Protein AF-0000000076686182 (afdb_homodimer)

Nearest PDB structures (foldseek):
  3q3m-assembly1_C  TM=4.098E-01  e=7.251E-01  Ectopseudomonas mendocina

Structure (mmCIF, N/CA/C/O backbone):
data_AF-0000000076686182-model_v1
#
loop_
_entity.id
_entity.type
_entity.pdbx_description
1 polymer 'HNH nuclease domain-containing protein'
#
loop_
_atom_site.group_PDB
_atom_site.id
_atom_site.type_symbol
_atom_site.label_atom_id
_atom_site.label_alt_id
_atom_site.label_comp_id
_atom_site.label_asym_id
_atom_site.label_entity_id
_atom_site.label_seq_id
_atom_site.pdbx_PDB_ins_code
_atom_site.Cartn_x
_atom_site.Cartn_y
_atom_site.Cartn_z
_atom_site.occupancy
_atom_site.B_iso_or_equiv
_atom_site.auth_seq_id
_atom_site.auth_comp_id
_atom_site.auth_asym_id
_atom_site.auth_atom_id
_atom_site.pdbx_PDB_model_num
ATOM 1 N N . MET A 1 1 ? 46.844 9.531 18.641 1 19.56 1 MET A N 1
ATOM 2 C CA . MET A 1 1 ? 46.75 8.156 19.109 1 19.56 1 MET A CA 1
ATOM 3 C C . MET A 1 1 ? 45.531 7.461 18.531 1 19.56 1 MET A C 1
ATOM 5 O O . MET A 1 1 ? 44.406 7.969 18.641 1 19.56 1 MET A O 1
ATOM 9 N N . LYS A 1 2 ? 45.75 6.738 17.391 1 20.77 2 LYS A N 1
ATOM 10 C CA . LYS A 1 2 ? 44.969 6.023 16.375 1 20.77 2 LYS A CA 1
ATOM 11 C C . LYS A 1 2 ? 44.188 4.863 16.984 1 20.77 2 LYS A C 1
ATOM 13 O O . LYS A 1 2 ? 44.781 3.963 17.578 1 20.77 2 LYS A O 1
ATOM 18 N N . CYS A 1 3 ? 43.125 5.262 17.703 1 21.91 3 CYS A N 1
ATOM 19 C CA . CYS A 1 3 ? 42.406 4.223 18.438 1 21.91 3 CYS A CA 1
ATOM 20 C C . CYS A 1 3 ? 42.125 3.027 17.547 1 21.91 3 CYS A C 1
ATOM 22 O O . CYS A 1 3 ? 41.469 3.17 16.516 1 21.91 3 CYS A O 1
ATOM 24 N N . TRP A 1 4 ? 43.125 2.162 17.328 1 22 4 TRP A N 1
ATOM 25 C CA . TRP A 1 4 ? 43.156 0.847 16.703 1 22 4 TRP A CA 1
ATOM 26 C C . TRP A 1 4 ? 42.094 -0.063 17.297 1 22 4 TRP A C 1
ATOM 28 O O . TRP A 1 4 ? 42.219 -0.5 18.438 1 22 4 TRP A O 1
ATOM 38 N N . TRP A 1 5 ? 40.875 0.444 17.172 1 22.14 5 TRP A N 1
ATOM 39 C CA . TRP A 1 5 ? 39.906 -0.477 17.75 1 22.14 5 TRP A CA 1
ATOM 40 C C . TRP A 1 5 ? 40.062 -1.884 17.188 1 22.14 5 TRP A C 1
ATOM 42 O O . TRP A 1 5 ? 40.156 -2.068 15.969 1 22.14 5 TRP A O 1
ATOM 52 N N . LYS A 1 6 ? 40.875 -2.674 17.844 1 19.5 6 LYS A N 1
ATOM 53 C CA . LYS A 1 6 ? 41.031 -4.105 17.594 1 19.5 6 LYS A CA 1
ATOM 54 C C . LYS A 1 6 ? 39.688 -4.766 17.328 1 19.5 6 LYS A C 1
ATOM 56 O O . LYS A 1 6 ? 38.781 -4.707 18.172 1 19.5 6 LYS A O 1
ATOM 61 N N . ARG A 1 7 ? 39.344 -4.852 16.125 1 22.72 7 ARG A N 1
ATOM 62 C CA . ARG A 1 7 ? 38.219 -5.613 15.578 1 22.72 7 ARG A CA 1
ATOM 63 C C . ARG A 1 7 ? 38.219 -7.039 16.125 1 22.72 7 ARG A C 1
ATOM 65 O O . ARG A 1 7 ? 39.094 -7.848 15.766 1 22.72 7 ARG A O 1
ATOM 72 N N . GLY A 1 8 ? 38.125 -7.102 17.391 1 23.19 8 GLY A N 1
ATOM 73 C CA . GLY A 1 8 ? 38 -8.5 17.75 1 23.19 8 GLY A CA 1
ATOM 74 C C . GLY A 1 8 ? 37.156 -9.305 16.797 1 23.19 8 GLY A C 1
ATOM 75 O O . GLY A 1 8 ? 36.156 -8.789 16.266 1 23.19 8 GLY A O 1
ATOM 76 N N . LYS A 1 9 ? 37.719 -10.242 16.094 1 25.73 9 LYS A N 1
ATOM 77 C CA . LYS A 1 9 ? 37.219 -11.312 15.227 1 25.73 9 LYS A CA 1
ATOM 78 C C . LYS A 1 9 ? 36 -12.008 15.836 1 25.73 9 LYS A C 1
ATOM 80 O O . LYS A 1 9 ? 36.156 -13.023 16.531 1 25.73 9 LYS A O 1
ATOM 85 N N . GLY A 1 10 ? 35.281 -11.297 16.609 1 25.61 10 GLY A N 1
ATOM 86 C CA . GLY A 1 10 ? 34.219 -12.195 17.031 1 25.61 10 GLY A CA 1
ATOM 87 C C . GLY A 1 10 ? 33.5 -12.852 15.875 1 25.61 10 GLY A C 1
ATOM 88 O O . GLY A 1 10 ? 33.125 -12.18 14.898 1 25.61 10 GLY A O 1
ATOM 89 N N . GLU A 1 11 ? 33.938 -14.008 15.516 1 27.7 11 GLU A N 1
ATOM 90 C CA . GLU A 1 11 ? 33.344 -15.039 14.68 1 27.7 11 GLU A CA 1
ATOM 91 C C . GLU A 1 11 ? 31.812 -15.008 14.797 1 27.7 11 GLU A C 1
ATOM 93 O O . GLU A 1 11 ? 31.25 -15.461 15.789 1 27.7 11 GLU A O 1
ATOM 98 N N . VAL A 1 12 ? 31.25 -13.938 14.617 1 28.28 12 VAL A N 1
ATOM 99 C CA . VAL A 1 12 ? 29.828 -14.164 14.43 1 28.28 12 VAL A CA 1
ATOM 100 C C . VAL A 1 12 ? 29.609 -15.352 13.492 1 28.28 12 VAL A C 1
ATOM 102 O O . VAL A 1 12 ? 29.969 -15.297 12.312 1 28.28 12 VAL A O 1
ATOM 105 N N . GLU A 1 13 ? 29.906 -16.547 13.922 1 28.12 13 GLU A N 1
ATOM 106 C CA . GLU A 1 13 ? 29.344 -17.734 13.281 1 28.12 13 GLU A CA 1
ATOM 107 C C . GLU A 1 13 ? 28 -17.453 12.641 1 28.12 13 GLU A C 1
ATOM 109 O O . GLU A 1 13 ? 27.031 -17.141 13.336 1 28.12 13 GLU A O 1
ATOM 114 N N . ALA A 1 14 ? 27.953 -16.781 11.586 1 31.61 14 ALA A N 1
ATOM 115 C CA . ALA A 1 14 ? 26.797 -16.781 10.695 1 31.61 14 ALA A CA 1
ATOM 116 C C . ALA A 1 14 ? 26.078 -18.141 10.734 1 31.61 14 ALA A C 1
ATOM 118 O O . ALA A 1 14 ? 26.609 -19.141 10.242 1 31.61 14 ALA A O 1
ATOM 119 N N . HIS A 1 15 ? 25.578 -18.562 11.805 1 31.31 15 HIS A N 1
ATOM 120 C CA . HIS A 1 15 ? 24.625 -19.656 11.672 1 31.31 15 HIS A CA 1
ATOM 121 C C . HIS A 1 15 ? 23.922 -19.625 10.328 1 31.31 15 HIS A C 1
ATOM 123 O O . HIS A 1 15 ? 23.094 -18.734 10.078 1 31.31 15 HIS A O 1
ATOM 129 N N . LEU A 1 16 ? 24.547 -19.734 9.234 1 38.44 16 LEU A N 1
ATOM 130 C CA . LEU A 1 16 ? 23.891 -20.141 8 1 38.44 16 LEU A CA 1
ATOM 131 C C . LEU A 1 16 ? 22.594 -20.906 8.297 1 38.44 16 LEU A C 1
ATOM 133 O O . LEU A 1 16 ? 22.656 -22.047 8.758 1 38.44 16 LEU A O 1
ATOM 137 N N . LEU A 1 17 ? 21.75 -20.469 8.945 1 44.81 17 LEU A N 1
ATOM 138 C CA . LEU A 1 17 ? 20.469 -21.125 9.18 1 44.81 17 LEU A CA 1
ATOM 139 C C . LEU A 1 17 ? 20.094 -22 8 1 44.81 17 LEU A C 1
ATOM 141 O O . LEU A 1 17 ? 20.047 -21.547 6.855 1 44.81 17 LEU A O 1
ATOM 145 N N . ASN A 1 18 ? 20.672 -23.172 7.809 1 57.66 18 ASN A N 1
ATOM 146 C CA . ASN A 1 18 ? 20.328 -24.297 6.938 1 57.66 18 ASN A CA 1
ATOM 147 C C . ASN A 1 18 ? 18.844 -24.297 6.586 1 57.66 18 ASN A C 1
ATOM 149 O O . ASN A 1 18 ? 18.031 -24.781 7.367 1 57.66 18 ASN A O 1
ATOM 153 N N . ILE A 1 19 ? 18.516 -23.453 5.711 1 77 19 ILE A N 1
ATOM 154 C CA . ILE A 1 19 ? 17.125 -23.469 5.266 1 77 19 ILE A CA 1
ATOM 155 C C . ILE A 1 19 ? 16.812 -24.812 4.609 1 77 19 ILE A C 1
ATOM 157 O O . ILE A 1 19 ? 17.484 -25.234 3.668 1 77 19 ILE A O 1
ATOM 161 N N . SER A 1 20 ? 16.062 -25.594 5.281 1 90.12 20 SER A N 1
ATOM 162 C CA . SER A 1 20 ? 15.586 -26.875 4.738 1 90.12 20 SER A CA 1
ATOM 163 C C . SER A 1 20 ? 14.75 -26.656 3.486 1 90.12 20 SER A C 1
ATOM 165 O O . SER A 1 20 ? 13.797 -25.875 3.498 1 90.12 20 SER A O 1
ATOM 167 N N . MET A 1 21 ? 15.258 -27.312 2.365 1 95.56 21 MET A N 1
ATOM 168 C CA . MET A 1 21 ? 14.562 -27.156 1.091 1 95.56 21 MET A CA 1
ATOM 169 C C . MET A 1 21 ? 13.82 -28.438 0.712 1 95.56 21 MET A C 1
ATOM 171 O O . MET A 1 21 ? 14.188 -29.531 1.147 1 95.56 21 MET A O 1
ATOM 175 N N . VAL A 1 22 ? 12.766 -28.25 -0.021 1 97.06 22 VAL A N 1
ATOM 176 C CA . VAL A 1 22 ? 12.062 -29.328 -0.708 1 97.06 22 VAL A CA 1
ATOM 177 C C . VAL A 1 22 ? 12.242 -29.188 -2.217 1 97.06 22 VAL A C 1
ATOM 179 O O . VAL A 1 22 ? 11.93 -28.141 -2.787 1 97.06 22 VAL A O 1
ATOM 182 N N . ASP A 1 23 ? 12.727 -30.266 -2.803 1 97.81 23 ASP A N 1
ATOM 183 C CA . ASP A 1 23 ? 13.023 -30.219 -4.23 1 97.81 23 ASP A CA 1
ATOM 184 C C . ASP A 1 23 ? 11.953 -30.953 -5.043 1 97.81 23 ASP A C 1
ATOM 186 O O . ASP A 1 23 ? 11.516 -32.031 -4.656 1 97.81 23 ASP A O 1
ATOM 190 N N . ILE A 1 24 ? 11.562 -30.328 -6.137 1 98 24 ILE A N 1
ATOM 191 C CA . ILE A 1 24 ? 10.547 -30.891 -7.016 1 98 24 ILE A CA 1
ATOM 192 C C . ILE A 1 24 ? 11.133 -31.094 -8.414 1 98 24 ILE A C 1
ATOM 194 O O . ILE A 1 24 ? 11.711 -30.172 -8.992 1 98 24 ILE A O 1
ATOM 198 N N . TYR A 1 25 ? 10.977 -32.281 -8.891 1 97.56 25 TYR A N 1
ATOM 199 C CA . TYR A 1 25 ? 11.383 -32.594 -10.25 1 97.56 25 TYR A CA 1
ATOM 200 C C . TYR A 1 25 ? 10.164 -32.75 -11.156 1 97.56 25 TYR A C 1
ATOM 202 O O . TYR A 1 25 ? 9.102 -33.188 -10.703 1 97.56 25 TYR A O 1
ATOM 210 N N . LEU A 1 26 ? 10.297 -32.406 -12.422 1 96.75 26 LEU A N 1
ATOM 211 C CA . LEU A 1 26 ? 9.219 -32.469 -13.406 1 96.75 26 LEU A CA 1
ATOM 212 C C . LEU A 1 26 ? 9.555 -33.469 -14.523 1 96.75 26 LEU A C 1
ATOM 214 O O . LEU A 1 26 ? 10.656 -33.438 -15.07 1 96.75 26 LEU A O 1
ATOM 218 N N . LYS A 1 27 ? 8.648 -34.188 -14.805 1 94.75 27 LYS A N 1
ATOM 219 C CA . LYS A 1 27 ? 8.812 -35.062 -15.969 1 94.75 27 LYS A CA 1
ATOM 220 C C . LYS A 1 27 ? 8.57 -34.281 -17.266 1 94.75 27 LYS A C 1
ATOM 222 O O . LYS A 1 27 ? 7.484 -33.75 -17.469 1 94.75 27 LYS A O 1
ATOM 227 N N . VAL A 1 28 ? 9.367 -33.906 -18.359 1 85.12 28 VAL A N 1
ATOM 228 C CA . VAL A 1 28 ? 9.25 -33 -19.5 1 85.12 28 VAL A CA 1
ATOM 229 C C . VAL A 1 28 ? 9.008 -33.812 -20.766 1 85.12 28 VAL A C 1
ATOM 231 O O . VAL A 1 28 ? 8.398 -33.312 -21.719 1 85.12 28 VAL A O 1
ATOM 234 N N . ASP A 1 29 ? 9.281 -34.969 -20.984 1 74.88 29 ASP A N 1
ATOM 235 C CA . ASP A 1 29 ? 9.125 -35.688 -22.234 1 74.88 29 ASP A CA 1
ATOM 236 C C . ASP A 1 29 ? 8.727 -37.156 -21.969 1 74.88 29 ASP A C 1
ATOM 238 O O . ASP A 1 29 ? 8.547 -37.562 -20.812 1 74.88 29 ASP A O 1
ATOM 242 N N . ASN A 1 30 ? 8.273 -37.594 -23.141 1 65.88 30 ASN A N 1
ATOM 243 C CA . ASN A 1 30 ? 7.867 -39 -23.078 1 65.88 30 ASN A CA 1
ATOM 244 C C . ASN A 1 30 ? 9.016 -39.906 -22.641 1 65.88 30 ASN A C 1
ATOM 246 O O . ASN A 1 30 ? 8.844 -41.125 -22.5 1 65.88 30 ASN A O 1
ATOM 250 N N . SER A 1 31 ? 10.047 -39.094 -22.359 1 66.12 31 SER A N 1
ATOM 251 C CA . SER A 1 31 ? 11.125 -39.906 -21.828 1 66.12 31 SER A CA 1
ATOM 252 C C . SER A 1 31 ? 11.109 -39.938 -20.312 1 66.12 31 SER A C 1
ATOM 254 O O . SER A 1 31 ? 10.352 -39.219 -19.672 1 66.12 31 SER A O 1
ATOM 256 N N . ASN A 1 32 ? 11.438 -40.969 -19.656 1 77.38 32 ASN A N 1
ATOM 257 C CA . ASN A 1 32 ? 11.555 -41.125 -18.219 1 77.38 32 ASN A CA 1
ATOM 258 C C . ASN A 1 32 ? 12.602 -40.188 -17.641 1 77.38 32 ASN A C 1
ATOM 260 O O . ASN A 1 32 ? 13.336 -40.531 -16.719 1 77.38 32 ASN A O 1
ATOM 264 N N . THR A 1 33 ? 12.633 -38.906 -18.234 1 88.5 33 THR A N 1
ATOM 265 C CA . THR A 1 33 ? 13.602 -37.938 -17.75 1 88.5 33 THR A CA 1
ATOM 266 C C . THR A 1 33 ? 12.93 -36.906 -16.844 1 88.5 33 THR A C 1
ATOM 268 O O . THR A 1 33 ? 11.844 -36.406 -17.156 1 88.5 33 THR A O 1
ATOM 271 N N . PHE A 1 34 ? 13.562 -36.719 -15.781 1 94.06 34 PHE A N 1
ATOM 272 C CA . PHE A 1 34 ? 13.086 -35.75 -14.805 1 94.06 34 PHE A CA 1
ATOM 273 C C . PHE A 1 34 ? 14.055 -34.594 -14.688 1 94.06 34 PHE A C 1
ATOM 275 O O . PHE A 1 34 ? 15.273 -34.781 -14.625 1 94.06 34 PHE A O 1
ATOM 282 N N . LEU A 1 35 ? 13.477 -33.375 -14.703 1 95.19 35 LEU A N 1
ATOM 283 C CA . LEU A 1 35 ? 14.281 -32.188 -14.562 1 95.19 35 LEU A CA 1
ATOM 284 C C . LEU A 1 35 ? 14 -31.484 -13.234 1 95.19 35 LEU A C 1
ATOM 286 O O . LEU A 1 35 ? 12.844 -31.375 -12.82 1 95.19 35 LEU A O 1
ATOM 290 N N . HIS A 1 36 ? 15.117 -31.141 -12.594 1 96.81 36 HIS A N 1
ATOM 291 C CA . HIS A 1 36 ? 14.945 -30.328 -11.391 1 96.81 36 HIS A CA 1
ATOM 292 C C . HIS A 1 36 ? 14.227 -29.016 -11.711 1 96.81 36 HIS A C 1
ATOM 294 O O . HIS A 1 36 ? 14.727 -28.203 -12.492 1 96.81 36 HIS A O 1
ATOM 300 N N . PHE A 1 37 ? 13.148 -28.859 -11 1 95.12 37 PHE A N 1
ATOM 301 C CA . PHE A 1 37 ? 12.125 -27.906 -11.414 1 95.12 37 PHE A CA 1
ATOM 302 C C . PHE A 1 37 ? 12 -26.766 -10.398 1 95.12 37 PHE A C 1
ATOM 304 O O . PHE A 1 37 ? 12.055 -25.594 -10.766 1 95.12 37 PHE A O 1
ATOM 311 N N . LEU A 1 38 ? 11.812 -27.125 -9.195 1 97.88 38 LEU A N 1
ATOM 312 C CA . LEU A 1 38 ? 11.617 -26.172 -8.109 1 97.88 38 LEU A CA 1
ATOM 313 C C . LEU A 1 38 ? 12.422 -26.578 -6.879 1 97.88 38 LEU A C 1
ATOM 315 O O . LEU A 1 38 ? 12.68 -27.766 -6.664 1 97.88 38 LEU A O 1
ATOM 319 N N . SER A 1 39 ? 12.836 -25.609 -6.156 1 98.12 39 SER A N 1
ATOM 320 C CA . SER A 1 39 ? 13.352 -25.75 -4.797 1 98.12 39 SER A CA 1
ATOM 321 C C . SER A 1 39 ? 12.68 -24.766 -3.848 1 98.12 39 SER A C 1
ATOM 323 O O . SER A 1 39 ? 12.867 -23.547 -3.969 1 98.12 39 SER A O 1
ATOM 325 N N . ILE A 1 40 ? 11.859 -25.312 -2.926 1 97.75 40 ILE A N 1
ATOM 326 C CA . ILE A 1 40 ? 11.008 -24.484 -2.076 1 97.75 40 ILE A CA 1
ATOM 327 C C . ILE A 1 40 ? 11.43 -24.641 -0.616 1 97.75 40 ILE A C 1
ATOM 329 O O . ILE A 1 40 ? 11.539 -25.766 -0.113 1 97.75 40 ILE A O 1
ATOM 333 N N . PRO A 1 41 ? 11.68 -23.5 0.092 1 96.88 41 PRO A N 1
ATOM 334 C CA . PRO A 1 41 ? 11.938 -23.625 1.527 1 96.88 41 PRO A CA 1
ATOM 335 C C . PRO A 1 41 ? 10.812 -24.328 2.273 1 96.88 41 PRO A C 1
ATOM 337 O O . PRO A 1 41 ? 9.641 -24 2.076 1 96.88 41 PRO A O 1
ATOM 340 N N . LEU A 1 42 ? 11.141 -25.25 3.094 1 96.31 42 LEU A N 1
ATOM 341 C CA . LEU A 1 42 ? 10.164 -25.984 3.885 1 96.31 42 LEU A CA 1
ATOM 342 C C . LEU A 1 42 ? 9.312 -25.047 4.723 1 96.31 42 LEU A C 1
ATOM 344 O O . LEU A 1 42 ? 8.109 -25.266 4.891 1 96.31 42 LEU A O 1
ATOM 348 N N . SER A 1 43 ? 9.875 -24 5.234 1 94.94 43 SER A N 1
ATOM 349 C CA . SER A 1 43 ? 9.156 -23.016 6.035 1 94.94 43 SER A CA 1
ATOM 350 C C . SER A 1 43 ? 8.039 -22.359 5.234 1 94.94 43 SER A C 1
ATOM 352 O O . SER A 1 43 ? 6.98 -22.031 5.781 1 94.94 43 SER A O 1
ATOM 354 N N . ASP A 1 44 ? 8.289 -22.125 3.93 1 96.88 44 ASP A N 1
ATOM 355 C CA . ASP A 1 44 ? 7.258 -21.547 3.08 1 96.88 44 ASP A CA 1
ATOM 356 C C . ASP A 1 44 ? 6.082 -22.5 2.9 1 96.88 44 ASP A C 1
ATOM 358 O O . ASP A 1 44 ? 4.922 -22.094 2.967 1 96.88 44 ASP A O 1
ATOM 362 N N . ILE A 1 45 ? 6.418 -23.703 2.709 1 96.88 45 ILE A N 1
ATOM 363 C CA . ILE A 1 45 ? 5.395 -24.719 2.508 1 96.88 45 ILE A CA 1
ATOM 364 C C . ILE A 1 45 ? 4.48 -24.781 3.73 1 96.88 45 ILE A C 1
ATOM 366 O O . ILE A 1 45 ? 3.256 -24.75 3.598 1 96.88 45 ILE A O 1
ATOM 370 N N . HIS A 1 46 ? 5.055 -24.766 4.887 1 94.69 46 HIS A N 1
ATOM 371 C CA . HIS A 1 46 ? 4.285 -24.875 6.121 1 94.69 46 HIS A CA 1
ATOM 372 C C . HIS A 1 46 ? 3.492 -23.594 6.391 1 94.69 46 HIS A C 1
ATOM 374 O O . HIS A 1 46 ? 2.391 -23.656 6.945 1 94.69 46 HIS A O 1
ATOM 380 N N . ARG A 1 47 ? 4.02 -22.531 5.977 1 95.19 47 ARG A N 1
ATOM 381 C CA . ARG A 1 47 ? 3.334 -21.25 6.164 1 95.19 47 ARG A CA 1
ATOM 382 C C . ARG A 1 47 ? 2.105 -21.156 5.266 1 95.19 47 ARG A C 1
ATOM 384 O O . ARG A 1 47 ? 1.088 -20.578 5.66 1 95.19 47 ARG A O 1
ATOM 391 N N . LEU A 1 48 ? 2.156 -21.797 4.125 1 97.38 48 LEU A N 1
ATOM 392 C CA . LEU A 1 48 ? 1.181 -21.5 3.08 1 97.38 48 LEU A CA 1
ATOM 393 C C . LEU A 1 48 ? 0.098 -22.578 3.029 1 97.38 48 LEU A C 1
ATOM 395 O O . LEU A 1 48 ? -0.967 -22.359 2.445 1 97.38 48 LEU A O 1
ATOM 399 N N . SER A 1 49 ? 0.325 -23.719 3.646 1 97.12 49 SER A N 1
ATOM 400 C CA . SER A 1 49 ? -0.694 -24.766 3.553 1 97.12 49 SER A CA 1
ATOM 401 C C . SER A 1 49 ? -0.612 -25.734 4.73 1 97.12 49 SER A C 1
ATOM 403 O O . SER A 1 49 ? 0.478 -26.016 5.234 1 97.12 49 SER A O 1
ATOM 405 N N . ILE A 1 50 ? -1.814 -26.25 5.043 1 95.56 50 ILE A N 1
ATOM 406 C CA . ILE A 1 50 ? -1.936 -27.281 6.066 1 95.56 50 ILE A CA 1
ATOM 407 C C . ILE A 1 50 ? -1.767 -28.656 5.43 1 95.56 50 ILE A C 1
ATOM 409 O O . ILE A 1 50 ? -1.563 -29.656 6.133 1 95.56 50 ILE A O 1
ATOM 413 N N . ARG A 1 51 ? -1.837 -28.719 4.188 1 97.44 51 ARG A N 1
ATOM 414 C CA . ARG A 1 51 ? -1.631 -29.922 3.389 1 97.44 51 ARG A CA 1
ATOM 415 C C . ARG A 1 51 ? -0.507 -29.719 2.377 1 97.44 51 ARG A C 1
ATOM 417 O O . ARG A 1 51 ? -0.763 -29.547 1.185 1 97.44 51 ARG A O 1
ATOM 424 N N . PRO A 1 52 ? 0.705 -29.906 2.832 1 97.12 52 PRO A N 1
ATOM 425 C CA . PRO A 1 52 ? 1.879 -29.516 2.047 1 97.12 52 PRO A CA 1
ATOM 426 C C . PRO A 1 52 ? 1.934 -30.203 0.685 1 97.12 52 PRO A C 1
ATOM 428 O O . PRO A 1 52 ? 2.232 -29.562 -0.324 1 97.12 52 PRO A O 1
ATOM 431 N N . LEU A 1 53 ? 1.629 -31.484 0.607 1 98.06 53 LEU A N 1
ATOM 432 C CA . LEU A 1 53 ? 1.8 -32.219 -0.643 1 98.06 53 LEU A CA 1
ATOM 433 C C . LEU A 1 53 ? 0.721 -31.828 -1.65 1 98.06 53 LEU A C 1
ATOM 435 O O . LEU A 1 53 ? 0.98 -31.781 -2.855 1 98.06 53 LEU A O 1
ATOM 439 N N . LYS A 1 54 ? -0.481 -31.547 -1.161 1 98.31 54 LYS A N 1
ATOM 440 C CA . LYS A 1 54 ? -1.518 -31.031 -2.049 1 98.31 54 LYS A CA 1
ATOM 441 C C . LYS A 1 54 ? -1.117 -29.672 -2.631 1 98.31 54 LYS A C 1
ATOM 443 O O . LYS A 1 54 ? -1.335 -29.422 -3.816 1 98.31 54 LYS A O 1
ATOM 448 N N . TRP A 1 55 ? -0.565 -28.891 -1.736 1 98.56 55 TRP A N 1
ATOM 449 C CA . TRP A 1 55 ? -0.175 -27.547 -2.166 1 98.56 55 TRP A CA 1
ATOM 450 C C . TRP A 1 55 ? 0.957 -27.609 -3.188 1 98.56 55 TRP A C 1
ATOM 452 O O . TRP A 1 55 ? 0.93 -26.906 -4.195 1 98.56 55 TRP A O 1
ATOM 462 N N . ILE A 1 56 ? 1.902 -28.469 -2.992 1 98.38 56 ILE A N 1
ATOM 463 C CA . ILE A 1 56 ? 3.002 -28.641 -3.934 1 98.38 56 ILE A CA 1
ATOM 464 C C . ILE A 1 56 ? 2.457 -29.094 -5.285 1 98.38 56 ILE A C 1
ATOM 466 O O . ILE A 1 56 ? 2.914 -28.625 -6.332 1 98.38 56 ILE A O 1
ATOM 470 N N . ARG A 1 57 ? 1.529 -29.969 -5.207 1 98.62 57 ARG A N 1
ATOM 471 C CA . ARG A 1 57 ? 0.886 -30.438 -6.43 1 98.62 57 ARG A CA 1
ATOM 472 C C . ARG A 1 57 ? 0.24 -29.281 -7.184 1 98.62 57 ARG A C 1
ATOM 474 O O . ARG A 1 57 ? 0.383 -29.172 -8.406 1 98.62 57 ARG A O 1
ATOM 481 N N . PHE A 1 58 ? -0.421 -28.469 -6.469 1 98.69 58 PHE A N 1
ATOM 482 C CA . PHE A 1 58 ? -1.07 -27.312 -7.07 1 98.69 58 PHE A CA 1
ATOM 483 C C . PHE A 1 58 ? -0.038 -26.359 -7.676 1 98.69 58 PHE A C 1
ATOM 485 O O . PHE A 1 58 ? -0.231 -25.859 -8.781 1 98.69 58 PHE A O 1
ATOM 492 N N . VAL A 1 59 ? 1.017 -26.062 -6.918 1 98.81 59 VAL A N 1
ATOM 493 C CA . VAL A 1 59 ? 2.066 -25.172 -7.391 1 98.81 59 VAL A CA 1
ATOM 494 C C . VAL A 1 59 ? 2.646 -25.703 -8.703 1 98.81 59 VAL A C 1
ATOM 496 O O . VAL A 1 59 ? 2.797 -24.953 -9.664 1 98.81 59 VAL A O 1
ATOM 499 N N . ALA A 1 60 ? 2.936 -26.969 -8.727 1 98.69 60 ALA A N 1
ATOM 500 C CA . ALA A 1 60 ? 3.459 -27.578 -9.945 1 98.69 60 ALA A CA 1
ATOM 501 C C . ALA A 1 60 ? 2.473 -27.438 -11.102 1 98.69 60 ALA A C 1
ATOM 503 O O . ALA A 1 60 ? 2.854 -27.062 -12.211 1 98.69 60 ALA A O 1
ATOM 504 N N . PHE A 1 61 ? 1.28 -27.719 -10.805 1 98.44 61 PHE A N 1
ATOM 505 C CA . PHE A 1 61 ? 0.218 -27.578 -11.797 1 98.44 61 PHE A CA 1
ATOM 506 C C . PHE A 1 61 ? 0.159 -26.141 -12.328 1 98.44 61 PHE A C 1
ATOM 508 O O . PHE A 1 61 ? 0.068 -25.938 -13.539 1 98.44 61 PHE A O 1
ATOM 515 N N . SER A 1 62 ? 0.147 -25.172 -11.406 1 98.44 62 SER A N 1
ATOM 516 C CA . SER A 1 62 ? -0.017 -23.766 -11.797 1 98.44 62 SER A CA 1
ATOM 517 C C . SER A 1 62 ? 1.118 -23.312 -12.703 1 98.44 62 SER A C 1
ATOM 519 O O . SER A 1 62 ? 0.907 -22.5 -13.609 1 98.44 62 SER A O 1
ATOM 521 N N . ILE A 1 63 ? 2.295 -23.844 -12.531 1 98.31 63 ILE A N 1
ATOM 522 C CA . ILE A 1 63 ? 3.451 -23.453 -13.336 1 98.31 63 ILE A CA 1
ATOM 523 C C . ILE A 1 63 ? 3.436 -24.219 -14.656 1 98.31 63 ILE A C 1
ATOM 525 O O . ILE A 1 63 ? 3.586 -23.625 -15.727 1 98.31 63 ILE A O 1
ATOM 529 N N . CYS A 1 64 ? 3.203 -25.516 -14.633 1 96.56 64 CYS A N 1
ATOM 530 C CA . CYS A 1 64 ? 3.312 -26.406 -15.789 1 96.56 64 CYS A CA 1
ATOM 531 C C . CYS A 1 64 ? 2.086 -26.281 -16.688 1 96.56 64 CYS A C 1
ATOM 533 O O . CYS A 1 64 ? 2.158 -26.547 -17.891 1 96.56 64 CYS A O 1
ATOM 535 N N . GLY A 1 65 ? 1.004 -25.938 -16.094 1 97.06 65 GLY A N 1
ATOM 536 C CA . GLY A 1 65 ? -0.221 -25.859 -16.875 1 97.06 65 GLY A CA 1
ATOM 537 C C . GLY A 1 65 ? -0.697 -27.219 -17.359 1 97.06 65 GLY A C 1
ATOM 538 O O . GLY A 1 65 ? -1.122 -27.359 -18.516 1 97.06 65 GLY A O 1
ATOM 539 N N . SER A 1 66 ? -0.516 -28.188 -16.547 1 97.19 66 SER A N 1
ATOM 540 C CA . SER A 1 66 ? -1.002 -29.547 -16.797 1 97.19 66 SER A CA 1
ATOM 541 C C . SER A 1 66 ? -1.342 -30.25 -15.492 1 97.19 66 SER A C 1
ATOM 543 O O . SER A 1 66 ? -0.573 -30.203 -14.531 1 97.19 66 SER A O 1
ATOM 545 N N . HIS A 1 67 ? -2.516 -30.891 -15.523 1 97.56 67 HIS A N 1
ATOM 546 C CA . HIS A 1 67 ? -2.838 -31.734 -14.383 1 97.56 67 HIS A CA 1
ATOM 547 C C . HIS A 1 67 ? -1.815 -32.875 -14.234 1 97.56 67 HIS A C 1
ATOM 549 O O . HIS A 1 67 ? -1.192 -33.281 -15.211 1 97.56 67 HIS A O 1
ATOM 555 N N . GLY A 1 68 ? -1.656 -33.25 -12.969 1 97.25 68 GLY A N 1
ATOM 556 C CA . GLY A 1 68 ? -0.701 -34.312 -12.711 1 97.25 68 GLY A CA 1
ATOM 557 C C . GLY A 1 68 ? -0.723 -34.812 -11.273 1 97.25 68 GLY A C 1
ATOM 558 O O . GLY A 1 68 ? -1.597 -34.406 -10.492 1 97.25 68 GLY A O 1
ATOM 559 N N . GLN A 1 69 ? 0.21 -35.781 -11.047 1 97.62 69 GLN A N 1
ATOM 560 C CA . GLN A 1 69 ? 0.339 -36.344 -9.719 1 97.62 69 GLN A CA 1
ATOM 561 C C . GLN A 1 69 ? 1.768 -36.219 -9.195 1 97.62 69 GLN A C 1
ATOM 563 O O . GLN A 1 69 ? 2.715 -36.156 -9.984 1 97.62 69 GLN A O 1
ATOM 568 N N . LEU A 1 70 ? 1.839 -36.156 -7.891 1 97.19 70 LEU A N 1
ATOM 569 C CA . LEU A 1 70 ? 3.131 -36.156 -7.215 1 97.19 70 LEU A CA 1
ATOM 570 C C . LEU A 1 70 ? 3.543 -37.562 -6.797 1 97.19 70 LEU A C 1
ATOM 572 O O . LEU A 1 70 ? 2.719 -38.312 -6.305 1 97.19 70 LEU A O 1
ATOM 576 N N . HIS A 1 71 ? 4.855 -37.812 -6.93 1 96.81 71 HIS A N 1
ATOM 577 C CA . HIS A 1 71 ? 5.43 -39.094 -6.531 1 96.81 71 HIS A CA 1
ATOM 578 C C . HIS A 1 71 ? 6.68 -38.906 -5.68 1 96.81 71 HIS A C 1
ATOM 580 O O . HIS A 1 71 ? 7.352 -37.875 -5.785 1 96.81 71 HIS A O 1
ATOM 586 N N . SER A 1 72 ? 6.98 -39.906 -4.902 1 94.75 72 SER A N 1
ATOM 587 C CA . SER A 1 72 ? 8.188 -39.875 -4.078 1 94.75 72 SER A CA 1
ATOM 588 C C . SER A 1 72 ? 9.352 -40.562 -4.762 1 94.75 72 SER A C 1
ATOM 590 O O . SER A 1 72 ? 10.5 -40.438 -4.309 1 94.75 72 SER A O 1
ATOM 592 N N . THR A 1 73 ? 9.023 -41.219 -5.852 1 93.12 73 THR A N 1
ATOM 593 C CA . THR A 1 73 ? 10.055 -41.938 -6.609 1 93.12 73 THR A CA 1
ATOM 594 C C . THR A 1 73 ? 9.805 -41.812 -8.109 1 93.12 73 THR A C 1
ATOM 596 O O . THR A 1 73 ? 8.727 -41.375 -8.531 1 93.12 73 THR A O 1
ATOM 599 N N . THR A 1 74 ? 10.805 -42.188 -8.828 1 91.19 74 THR A N 1
ATOM 600 C CA . THR A 1 74 ? 10.695 -42.125 -10.281 1 91.19 74 THR A CA 1
ATOM 601 C C . THR A 1 74 ? 10.242 -43.469 -10.867 1 91.19 74 THR A C 1
ATOM 603 O O . THR A 1 74 ? 10.125 -43.594 -12.086 1 91.19 74 THR A O 1
ATOM 606 N N . ALA A 1 75 ? 9.953 -44.312 -10.031 1 87.5 75 ALA A N 1
ATOM 607 C CA . ALA A 1 75 ? 9.578 -45.656 -10.516 1 87.5 75 ALA A CA 1
ATOM 608 C C . ALA A 1 75 ? 8.289 -45.594 -11.328 1 87.5 75 ALA A C 1
ATOM 610 O O . ALA A 1 75 ? 7.348 -44.875 -10.961 1 87.5 75 ALA A O 1
ATOM 611 N N . VAL A 1 76 ? 8.133 -46.219 -12.453 1 78.38 76 VAL A N 1
ATOM 612 C CA . VAL A 1 76 ? 7.051 -46.188 -13.438 1 78.38 76 VAL A CA 1
ATOM 613 C C . VAL A 1 76 ? 5.738 -46.625 -12.781 1 78.38 76 VAL A C 1
ATOM 615 O O . VAL A 1 76 ? 4.684 -46.031 -13.047 1 78.38 76 VAL A O 1
ATOM 618 N N . ASN A 1 77 ? 5.684 -47.562 -11.906 1 82.38 77 ASN A N 1
ATOM 619 C CA . ASN A 1 77 ? 4.441 -48.062 -11.32 1 82.38 77 ASN A CA 1
ATOM 620 C C . ASN A 1 77 ? 4.281 -47.594 -9.875 1 82.38 77 ASN A C 1
ATOM 622 O O . ASN A 1 77 ? 3.527 -48.188 -9.109 1 82.38 77 ASN A O 1
ATOM 626 N N . ALA A 1 78 ? 4.988 -46.531 -9.727 1 88.88 78 ALA A N 1
ATOM 627 C CA . ALA A 1 78 ? 4.871 -46.062 -8.352 1 88.88 78 ALA A CA 1
ATOM 628 C C . ALA A 1 78 ? 3.551 -45.344 -8.141 1 88.88 78 ALA A C 1
ATOM 630 O O . ALA A 1 78 ? 3.07 -44.625 -9.031 1 88.88 78 ALA A O 1
ATOM 631 N N . LEU A 1 79 ? 2.959 -45.531 -7.02 1 93.69 79 LEU A N 1
ATOM 632 C CA . LEU A 1 79 ? 1.733 -44.844 -6.648 1 93.69 79 LEU A CA 1
ATOM 633 C C . LEU A 1 79 ? 2.025 -43.375 -6.281 1 93.69 79 LEU A C 1
ATOM 635 O O . LEU A 1 79 ? 3.123 -43.062 -5.82 1 93.69 79 LEU A O 1
ATOM 639 N N . PRO A 1 80 ? 1.026 -42.5 -6.574 1 96.94 80 PRO A N 1
ATOM 640 C CA . PRO A 1 80 ? 1.185 -41.125 -6.102 1 96.94 80 PRO A CA 1
ATOM 641 C C . PRO A 1 80 ? 1.347 -41.062 -4.586 1 96.94 80 PRO A C 1
ATOM 643 O O . PRO A 1 80 ? 1.019 -42 -3.871 1 96.94 80 PRO A O 1
ATOM 646 N N . VAL A 1 81 ? 1.835 -39.969 -4.184 1 96.81 81 VAL A N 1
ATOM 647 C CA . VAL A 1 81 ? 2.039 -39.75 -2.758 1 96.81 81 VAL A CA 1
ATOM 648 C C . VAL A 1 81 ? 0.692 -39.719 -2.037 1 96.81 81 VAL A C 1
ATOM 650 O O . VAL A 1 81 ? -0.354 -39.562 -2.666 1 96.81 81 VAL A O 1
ATOM 653 N N . ASP A 1 82 ? 0.758 -39.969 -0.724 1 96.44 82 ASP A N 1
ATOM 654 C CA . ASP A 1 82 ? -0.42 -39.75 0.115 1 96.44 82 ASP A CA 1
ATOM 655 C C . ASP A 1 82 ? -0.638 -38.281 0.411 1 96.44 82 ASP A C 1
ATOM 657 O O . ASP A 1 82 ? 0.055 -37.719 1.251 1 96.44 82 ASP A O 1
ATOM 661 N N . TYR A 1 83 ? -1.636 -37.781 -0.156 1 96.81 83 TYR A N 1
ATOM 662 C CA . TYR A 1 83 ? -1.866 -36.344 -0.084 1 96.81 83 TYR A CA 1
ATOM 663 C C . TYR A 1 83 ? -2.354 -35.938 1.301 1 96.81 83 TYR A C 1
ATOM 665 O O . TYR A 1 83 ? -2.383 -34.75 1.633 1 96.81 83 TYR A O 1
ATOM 673 N N . ASN A 1 84 ? -2.703 -36.812 2.092 1 93.5 84 ASN A N 1
ATOM 674 C CA . ASN A 1 84 ? -3.125 -36.531 3.457 1 93.5 84 ASN A CA 1
ATOM 675 C C . ASN A 1 84 ? -1.938 -36.5 4.414 1 93.5 84 ASN A C 1
ATOM 677 O O . ASN A 1 84 ? -2.072 -36.062 5.562 1 93.5 84 ASN A O 1
ATOM 681 N N . ASN A 1 85 ? -0.821 -36.875 3.881 1 91.62 85 ASN A N 1
ATOM 682 C CA . ASN A 1 85 ? 0.391 -36.812 4.691 1 91.62 85 ASN A CA 1
ATOM 683 C C . ASN A 1 85 ? 0.843 -35.375 4.914 1 91.62 85 ASN A C 1
ATOM 685 O O . ASN A 1 85 ? 1.112 -34.625 3.959 1 91.62 85 ASN A O 1
ATOM 689 N N . THR A 1 86 ? 0.944 -35 6.164 1 90.19 86 THR A N 1
ATOM 690 C CA . THR A 1 86 ? 1.332 -33.625 6.484 1 90.19 86 THR A CA 1
ATOM 691 C C . THR A 1 86 ? 2.797 -33.562 6.91 1 90.19 86 THR A C 1
ATOM 693 O O . THR A 1 86 ? 3.326 -32.5 7.172 1 90.19 86 THR A O 1
ATOM 696 N N . ASN A 1 87 ? 3.432 -34.656 6.922 1 87.44 87 ASN A N 1
ATOM 697 C CA . ASN A 1 87 ? 4.809 -34.75 7.406 1 87.44 87 ASN A CA 1
ATOM 698 C C . ASN A 1 87 ? 5.809 -34.656 6.258 1 87.44 87 ASN A C 1
ATOM 700 O O . ASN A 1 87 ? 6.312 -35.688 5.797 1 87.44 87 ASN A O 1
ATOM 704 N N . VAL A 1 88 ? 5.992 -33.594 5.762 1 86.62 88 VAL A N 1
ATOM 705 C CA . VAL A 1 88 ? 7.051 -33.344 4.785 1 86.62 88 VAL A CA 1
ATOM 706 C C . VAL A 1 88 ? 8.359 -33.031 5.504 1 86.62 88 VAL A C 1
ATOM 708 O O . VAL A 1 88 ? 8.398 -32.125 6.34 1 86.62 88 VAL A O 1
ATOM 711 N N . VAL A 1 89 ? 9.305 -33.844 5.27 1 79.75 89 VAL A N 1
ATOM 712 C CA . VAL A 1 89 ? 10.555 -33.719 6.02 1 79.75 89 VAL A CA 1
ATOM 713 C C . VAL A 1 89 ? 11.555 -32.875 5.211 1 79.75 89 VAL A C 1
ATOM 715 O O . VAL A 1 89 ? 11.375 -32.688 4.008 1 79.75 89 VAL A O 1
ATOM 718 N N . GLU A 1 90 ? 12.602 -32.469 5.914 1 81.81 90 GLU A N 1
ATOM 719 C CA . GLU A 1 90 ? 13.672 -31.703 5.32 1 81.81 90 GLU A CA 1
ATOM 720 C C . GLU A 1 90 ? 14.391 -32.469 4.223 1 81.81 90 GLU A C 1
ATOM 722 O O . GLU A 1 90 ? 14.625 -33.688 4.363 1 81.81 90 GLU A O 1
ATOM 727 N N . SER A 1 91 ? 14.656 -31.812 3.18 1 83.94 91 SER A N 1
ATOM 728 C CA . SER A 1 91 ? 15.445 -32.344 2.061 1 83.94 91 SER A CA 1
ATOM 729 C C . SER A 1 91 ? 14.688 -33.438 1.312 1 83.94 91 SER A C 1
ATOM 731 O O . SER A 1 91 ? 15.281 -34.375 0.834 1 83.94 91 SER A O 1
ATOM 733 N N . SER A 1 92 ? 13.406 -33.281 1.39 1 92.44 92 SER A N 1
ATOM 734 C CA . SER A 1 92 ? 12.586 -34.219 0.624 1 92.44 92 SER A CA 1
ATOM 735 C C . SER A 1 92 ? 12.578 -33.875 -0.858 1 92.44 92 SER A C 1
ATOM 737 O O . SER A 1 92 ? 12.812 -32.719 -1.225 1 92.44 92 SER A O 1
ATOM 739 N N . THR A 1 93 ? 12.398 -34.938 -1.606 1 96.12 93 THR A N 1
ATOM 740 C CA . THR A 1 93 ? 12.312 -34.781 -3.055 1 96.12 93 THR A CA 1
ATOM 741 C C . THR A 1 93 ? 11.008 -35.375 -3.578 1 96.12 93 THR A C 1
ATOM 743 O O . THR A 1 93 ? 10.609 -36.469 -3.156 1 96.12 93 THR A O 1
ATOM 746 N N . TYR A 1 94 ? 10.398 -34.688 -4.465 1 97.12 94 TYR A N 1
ATOM 747 C CA . TYR A 1 94 ? 9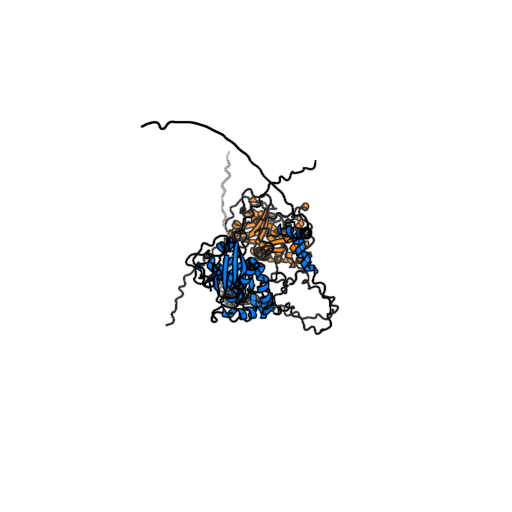.18 -35.156 -5.098 1 97.12 94 TYR A CA 1
ATOM 748 C C . TYR A 1 94 ? 9.25 -35 -6.609 1 97.12 94 TYR A C 1
ATOM 750 O O . TYR A 1 94 ? 10.039 -34.188 -7.121 1 97.12 94 TYR A O 1
ATOM 758 N N . TYR A 1 95 ? 8.445 -35.812 -7.234 1 97.06 95 TYR A N 1
ATOM 759 C CA . TYR A 1 95 ? 8.414 -35.844 -8.695 1 97.06 95 TYR A CA 1
ATOM 760 C C . TYR A 1 95 ? 7.004 -35.594 -9.211 1 97.06 95 TYR A C 1
ATOM 762 O O . TYR A 1 95 ? 6.074 -36.344 -8.898 1 97.06 95 TYR A O 1
ATOM 770 N N . TYR A 1 96 ? 6.828 -34.531 -9.953 1 97.06 96 TYR A N 1
ATOM 771 C CA . TYR A 1 96 ? 5.543 -34.25 -10.57 1 97.06 96 TYR A CA 1
ATOM 772 C C . TYR A 1 96 ? 5.461 -34.844 -11.977 1 97.06 96 TYR A C 1
ATOM 774 O O . TYR A 1 96 ? 6.324 -34.562 -12.82 1 97.06 96 TYR A O 1
ATOM 782 N N . ILE A 1 97 ? 4.473 -35.594 -12.266 1 96.38 97 ILE A N 1
ATOM 783 C CA . ILE A 1 97 ? 4.266 -36.219 -13.57 1 96.38 97 ILE A CA 1
ATOM 784 C C . ILE A 1 97 ? 2.992 -35.656 -14.211 1 96.38 97 ILE A C 1
ATOM 786 O O . ILE A 1 97 ? 1.883 -36.031 -13.828 1 96.38 97 ILE A O 1
ATOM 790 N N . PRO A 1 98 ? 3.143 -34.812 -15.219 1 95.56 98 PRO A N 1
ATOM 791 C CA . PRO A 1 98 ? 1.973 -34.25 -15.898 1 95.56 98 PRO A CA 1
ATOM 792 C C . PRO A 1 98 ? 1.242 -35.281 -16.75 1 95.56 98 PRO A C 1
ATOM 794 O O . PRO A 1 98 ? 1.872 -36.188 -17.312 1 95.56 98 PRO A O 1
ATOM 797 N N . GLU A 1 99 ? -0.027 -35.125 -16.875 1 93.62 99 GLU A N 1
ATOM 798 C CA . GLU A 1 99 ? -0.861 -36 -17.688 1 93.62 99 GLU A CA 1
ATOM 799 C C . GLU A 1 99 ? -0.787 -35.625 -19.172 1 93.62 99 GLU A C 1
ATOM 801 O O . GLU A 1 99 ? -0.966 -36.5 -20.031 1 93.62 99 GLU A O 1
ATOM 806 N N . GLN A 1 100 ? -0.62 -34.438 -19.422 1 94 100 GLN A N 1
ATOM 807 C CA . GLN A 1 100 ? -0.507 -33.875 -20.766 1 94 100 GLN A CA 1
ATOM 808 C C . GLN A 1 100 ? 0.718 -32.969 -20.891 1 94 100 GLN A C 1
ATOM 810 O O . GLN A 1 100 ? 1.335 -32.625 -19.891 1 94 100 GLN A O 1
ATOM 815 N N . PRO A 1 101 ? 1.09 -32.625 -22.141 1 93.56 101 PRO A N 1
ATOM 816 C CA . PRO A 1 101 ? 2.199 -31.688 -22.297 1 93.56 101 PRO A CA 1
ATOM 817 C C . PRO A 1 101 ? 1.954 -30.375 -21.562 1 93.56 101 PRO A C 1
ATOM 819 O O . PRO A 1 101 ? 0.824 -29.875 -21.531 1 93.56 101 PRO A O 1
ATOM 822 N N . CYS A 1 102 ? 3.012 -29.875 -21.062 1 95.62 102 CYS A N 1
ATOM 823 C CA . CYS A 1 102 ? 2.914 -28.688 -20.219 1 95.62 102 CYS A CA 1
ATOM 824 C C . CYS A 1 102 ? 2.631 -27.438 -21.047 1 95.62 102 CYS A C 1
ATOM 826 O O . CYS A 1 102 ? 3.182 -27.281 -22.141 1 95.62 102 CYS A O 1
ATOM 828 N N . ALA A 1 103 ? 1.743 -26.609 -20.562 1 97 103 ALA A N 1
ATOM 829 C CA . ALA A 1 103 ? 1.543 -25.25 -21.031 1 97 103 ALA A CA 1
ATOM 830 C C . ALA A 1 103 ? 2.133 -24.234 -20.031 1 97 103 ALA A C 1
ATOM 832 O O . ALA A 1 103 ? 1.395 -23.547 -19.328 1 97 103 ALA A O 1
ATOM 833 N N . PHE A 1 104 ? 3.367 -24.078 -20.047 1 97.69 104 PHE A N 1
ATOM 834 C CA . PHE A 1 104 ? 4.129 -23.375 -19.031 1 97.69 104 PHE A CA 1
ATOM 835 C C . PHE A 1 104 ? 3.711 -21.906 -18.953 1 97.69 104 PHE A C 1
ATOM 837 O O . PHE A 1 104 ? 3.248 -21.344 -19.938 1 97.69 104 PHE A O 1
ATOM 844 N N . VAL A 1 105 ? 3.885 -21.375 -17.75 1 97.62 105 VAL A N 1
ATOM 845 C CA . VAL A 1 105 ? 3.709 -19.938 -17.562 1 97.62 105 VAL A CA 1
ATOM 846 C C . VAL A 1 105 ? 4.832 -19.188 -18.266 1 97.62 105 VAL A C 1
ATOM 848 O O . VAL A 1 105 ? 5.863 -19.766 -18.609 1 97.62 105 VAL A O 1
ATOM 851 N N . ASN A 1 106 ? 4.562 -17.906 -18.5 1 95.25 106 ASN A N 1
ATOM 852 C CA . ASN A 1 106 ? 5.574 -16.969 -19 1 95.25 106 ASN A CA 1
ATOM 853 C C . ASN A 1 106 ? 6.363 -16.359 -17.844 1 95.25 106 ASN A C 1
ATOM 855 O O . ASN A 1 106 ? 5.816 -15.594 -17.047 1 95.25 106 ASN A O 1
ATOM 859 N N . GLN A 1 107 ? 7.66 -16.609 -17.797 1 91.75 107 GLN A N 1
ATOM 860 C CA . GLN A 1 107 ? 8.5 -16.125 -16.703 1 91.75 107 GLN A CA 1
ATOM 861 C C . GLN A 1 107 ? 8.484 -14.609 -16.641 1 91.75 107 GLN A C 1
ATOM 863 O O . GLN A 1 107 ? 8.75 -14.031 -15.578 1 91.75 107 GLN A O 1
ATOM 868 N N . ASN A 1 108 ? 8.156 -13.945 -17.688 1 91 108 ASN A N 1
ATOM 869 C CA . ASN A 1 108 ? 8.086 -12.492 -17.75 1 91 108 ASN A CA 1
ATOM 870 C C . ASN A 1 108 ? 6.652 -11.992 -17.578 1 91 108 ASN A C 1
ATOM 872 O O . ASN A 1 108 ? 6.316 -10.891 -18.016 1 91 108 ASN A O 1
ATOM 876 N N . GLY A 1 109 ? 5.871 -12.797 -17 1 93.19 109 GLY A N 1
ATOM 877 C CA . GLY A 1 109 ? 4.457 -12.484 -16.891 1 93.19 109 GLY A CA 1
ATOM 878 C C . GLY A 1 109 ? 4.152 -11.422 -15.852 1 93.19 109 GLY A C 1
ATOM 879 O O . GLY A 1 109 ? 3.061 -10.852 -15.836 1 93.19 109 GLY A O 1
ATOM 880 N N . LEU A 1 110 ? 5.105 -11.133 -14.953 1 92.44 110 LEU A N 1
ATOM 881 C CA . LEU A 1 110 ? 4.91 -10.109 -13.93 1 92.44 110 LEU A CA 1
ATOM 882 C C . LEU A 1 110 ? 5.051 -8.711 -14.516 1 92.44 110 LEU A C 1
ATOM 884 O O . LEU A 1 110 ? 5.375 -8.555 -15.695 1 92.44 110 LEU A O 1
ATOM 888 N N . THR A 1 111 ? 4.539 -7.766 -13.688 1 76.75 111 THR A N 1
ATOM 889 C CA . THR A 1 111 ? 4.59 -6.379 -14.141 1 76.75 111 THR A CA 1
ATOM 890 C C . THR A 1 111 ? 6.031 -5.938 -14.383 1 76.75 111 THR A C 1
ATOM 892 O O . THR A 1 111 ? 6.934 -6.309 -13.633 1 76.75 111 THR A O 1
ATOM 895 N N . ASP A 1 112 ? 6.145 -5.488 -15.617 1 59.81 112 ASP A N 1
ATOM 896 C CA . ASP A 1 112 ? 7.457 -4.918 -15.906 1 59.81 112 ASP A CA 1
ATOM 897 C C . ASP A 1 112 ? 7.625 -3.561 -15.234 1 59.81 112 ASP A C 1
ATOM 899 O O . ASP A 1 112 ? 6.812 -2.656 -15.43 1 59.81 112 ASP A O 1
ATOM 903 N N . GLN A 1 113 ? 8.172 -3.504 -14.055 1 50.34 113 GLN A N 1
ATOM 904 C CA . GLN A 1 113 ? 8.352 -2.246 -13.336 1 50.34 113 GLN A CA 1
ATOM 905 C C . GLN A 1 113 ? 8.797 -1.131 -14.281 1 50.34 113 GLN A C 1
ATOM 907 O O . GLN A 1 113 ? 8.578 0.049 -14 1 50.34 113 GLN A O 1
ATOM 912 N N . ASN A 1 114 ? 9.336 -1.616 -15.43 1 41.91 114 ASN A N 1
ATOM 913 C CA . ASN A 1 114 ? 9.953 -0.613 -16.297 1 41.91 114 ASN A CA 1
ATOM 914 C C . ASN A 1 114 ? 8.977 -0.124 -17.359 1 41.91 114 ASN A C 1
ATOM 916 O O . ASN A 1 114 ? 9.352 0.626 -18.25 1 41.91 114 ASN A O 1
ATOM 920 N N . GLN A 1 115 ? 7.844 -0.796 -17.297 1 42.97 115 GLN A N 1
ATOM 921 C CA . GLN A 1 115 ? 7.039 -0.368 -18.438 1 42.97 115 GLN A CA 1
ATOM 922 C C . GLN A 1 115 ? 6.316 0.943 -18.141 1 42.97 115 GLN A C 1
ATOM 924 O O . GLN A 1 115 ? 5.82 1.146 -17.031 1 42.97 115 GLN A O 1
ATOM 929 N N . ILE A 1 116 ? 6.574 1.867 -18.984 1 37.09 116 ILE A N 1
ATOM 930 C CA . ILE A 1 116 ? 6.16 3.264 -19.078 1 37.09 116 ILE A CA 1
ATOM 931 C C . ILE A 1 116 ? 4.645 3.344 -19.234 1 37.09 116 ILE A C 1
ATOM 933 O O . ILE A 1 116 ? 4.082 2.816 -20.188 1 37.09 116 ILE A O 1
ATOM 937 N N . THR A 1 117 ? 3.873 3.066 -18.25 1 40.06 117 THR A N 1
ATOM 938 C CA . THR A 1 117 ? 2.465 3.275 -18.562 1 40.06 117 THR A CA 1
ATOM 939 C C . THR A 1 117 ? 2.18 4.754 -18.812 1 40.06 117 THR A C 1
ATOM 941 O O . THR A 1 117 ? 2.838 5.625 -18.234 1 40.06 117 THR A O 1
ATOM 944 N N . SER A 1 118 ? 1.583 5.062 -19.828 1 41.62 118 SER A N 1
ATOM 945 C CA . SER A 1 118 ? 1.189 6.391 -20.297 1 41.62 118 SER A CA 1
ATOM 946 C C . SER A 1 118 ? 0.553 7.203 -19.172 1 41.62 118 SER A C 1
ATOM 948 O O . SER A 1 118 ? -0.136 6.648 -18.312 1 41.62 118 SER A O 1
ATOM 950 N N . PRO A 1 119 ? 1.034 8.438 -18.938 1 44.59 119 PRO A N 1
ATOM 951 C CA . PRO A 1 119 ? 0.701 9.336 -17.828 1 44.59 119 PRO A CA 1
ATOM 952 C C . PRO A 1 119 ? -0.804 9.469 -17.609 1 44.59 119 PRO A C 1
ATOM 954 O O . PRO A 1 119 ? -1.267 9.469 -16.469 1 44.59 119 PRO A O 1
ATOM 957 N N . GLU A 1 120 ? -1.627 9.891 -18.703 1 50.72 120 GLU A N 1
ATOM 958 C CA . GLU A 1 120 ? -3.053 10.117 -18.469 1 50.72 120 GLU A CA 1
ATOM 959 C C . GLU A 1 120 ? -3.861 8.859 -18.766 1 50.72 120 GLU A C 1
ATOM 961 O O . GLU A 1 120 ? -3.721 8.25 -19.828 1 50.72 120 GLU A O 1
ATOM 966 N N . PRO A 1 121 ? -4.477 8.531 -17.672 1 62.31 121 PRO A N 1
ATOM 967 C CA . PRO A 1 121 ? -5.309 7.363 -17.969 1 62.31 121 PRO A CA 1
ATOM 968 C C . PRO A 1 121 ? -6.266 7.605 -19.141 1 62.31 121 PRO A C 1
ATOM 970 O O . PRO A 1 121 ? -6.867 8.68 -19.234 1 62.31 121 PRO A O 1
ATOM 973 N N . THR A 1 122 ? -6.23 6.855 -20.078 1 72.44 122 THR A N 1
ATOM 974 C CA . THR A 1 122 ? -7.195 6.871 -21.172 1 72.44 122 THR A CA 1
ATOM 975 C C . THR A 1 122 ? -8.609 6.656 -20.656 1 72.44 122 THR A C 1
ATOM 977 O O . THR A 1 122 ? -8.805 6.312 -19.484 1 72.44 122 THR A O 1
ATOM 980 N N . GLN A 1 123 ? -9.523 7.098 -21.453 1 76.81 123 GLN A N 1
ATOM 981 C CA . GLN A 1 123 ? -10.914 6.867 -21.094 1 76.81 123 GLN A CA 1
ATOM 982 C C . GLN A 1 123 ? -11.164 5.395 -20.766 1 76.81 123 GLN A C 1
ATOM 984 O O . GLN A 1 123 ? -11.914 5.07 -19.844 1 76.81 123 GLN A O 1
ATOM 989 N N . GLN A 1 124 ? -10.57 4.605 -21.531 1 80.12 124 GLN A N 1
ATOM 990 C CA . GLN A 1 124 ? -10.719 3.168 -21.312 1 80.12 124 GLN A CA 1
ATOM 991 C C . GLN A 1 124 ? -10.18 2.75 -19.953 1 80.12 124 GLN A C 1
ATOM 993 O O . GLN A 1 124 ? -10.789 1.939 -19.266 1 80.12 124 GLN A O 1
ATOM 998 N N . GLN A 1 125 ? -9.109 3.334 -19.641 1 82.5 125 GLN A N 1
ATOM 999 C CA . GLN A 1 125 ? -8.508 3.027 -18.344 1 82.5 125 GLN A CA 1
ATOM 1000 C C . GLN A 1 125 ? -9.391 3.52 -17.203 1 82.5 125 GLN A C 1
ATOM 1002 O O . GLN A 1 125 ? -9.547 2.832 -16.188 1 82.5 125 GLN A O 1
ATOM 1007 N N . ARG A 1 126 ? -9.961 4.621 -17.391 1 85.62 126 ARG A N 1
ATOM 1008 C CA . ARG A 1 126 ? -10.859 5.16 -16.359 1 85.62 126 ARG A CA 1
ATOM 1009 C C . ARG A 1 126 ? -12.086 4.273 -16.188 1 85.62 126 ARG A C 1
ATOM 1011 O O . ARG A 1 126 ? -12.508 3.99 -15.07 1 85.62 126 ARG A O 1
ATOM 1018 N N . THR A 1 127 ? -12.594 3.91 -17.359 1 90.38 127 THR A N 1
ATOM 1019 C CA . THR A 1 127 ? -13.766 3.037 -17.328 1 90.38 127 THR A CA 1
ATOM 1020 C C . THR A 1 127 ? -13.422 1.71 -16.656 1 90.38 127 THR A C 1
ATOM 1022 O O . THR A 1 127 ? -14.195 1.211 -15.836 1 90.38 127 THR A O 1
ATOM 1025 N N . PHE A 1 128 ? -12.305 1.192 -17.047 1 92.5 128 PHE A N 1
ATOM 1026 C CA . PHE A 1 128 ? -11.844 -0.039 -16.406 1 92.5 128 PHE A CA 1
ATOM 1027 C C . PHE A 1 128 ? -11.766 0.124 -14.898 1 92.5 128 PHE A C 1
ATOM 1029 O O . PHE A 1 128 ? -12.297 -0.701 -14.148 1 92.5 128 PHE A O 1
ATOM 1036 N N . CYS A 1 129 ? -11.156 1.176 -14.477 1 93.5 129 CYS A N 1
ATOM 1037 C CA . CYS A 1 129 ? -10.969 1.451 -13.062 1 93.5 129 CYS A CA 1
ATOM 1038 C C . CYS A 1 129 ? -12.305 1.575 -12.344 1 93.5 129 CYS A C 1
ATOM 1040 O O . CYS A 1 129 ? -12.523 0.939 -11.312 1 93.5 129 CYS A O 1
ATOM 1042 N N . GLN A 1 130 ? -13.195 2.289 -12.906 1 92.81 130 GLN A N 1
ATOM 1043 C CA . GLN A 1 130 ? -14.5 2.502 -12.297 1 92.81 130 GLN A CA 1
ATOM 1044 C C . GLN A 1 130 ? -15.281 1.195 -12.203 1 92.81 130 GLN A C 1
ATOM 1046 O O . GLN A 1 130 ? -15.898 0.905 -11.172 1 92.81 130 GLN A O 1
ATOM 1051 N N . ASN A 1 131 ? -15.211 0.463 -13.227 1 92.69 131 ASN A N 1
ATOM 1052 C CA . ASN A 1 131 ? -15.953 -0.796 -13.242 1 92.69 131 ASN A CA 1
ATOM 1053 C C . ASN A 1 131 ? -15.414 -1.778 -12.211 1 92.69 131 ASN A C 1
ATOM 1055 O O . ASN A 1 131 ? -16.188 -2.42 -11.492 1 92.69 131 ASN A O 1
ATOM 1059 N N . VAL A 1 132 ? -14.141 -1.883 -12.117 1 93.75 132 VAL A N 1
ATOM 1060 C CA . VAL A 1 132 ? -13.523 -2.82 -11.18 1 93.75 132 VAL A CA 1
ATOM 1061 C C . VAL A 1 132 ? -13.844 -2.402 -9.742 1 93.75 132 VAL A C 1
ATOM 1063 O O . VAL A 1 132 ? -14.305 -3.217 -8.938 1 93.75 132 VAL A O 1
ATOM 1066 N N . LYS A 1 133 ? -13.594 -1.174 -9.445 1 93.75 133 LYS A N 1
ATOM 1067 C CA . LYS A 1 133 ? -13.859 -0.686 -8.094 1 93.75 133 LYS A CA 1
ATOM 1068 C C . LYS A 1 133 ? -15.344 -0.782 -7.758 1 93.75 133 LYS A C 1
ATOM 1070 O O . LYS A 1 133 ? -15.711 -1.169 -6.645 1 93.75 133 LYS A O 1
ATOM 1075 N N . GLY A 1 134 ? -16.156 -0.393 -8.742 1 91.81 134 GLY A N 1
ATOM 1076 C CA . GLY A 1 134 ? -17.594 -0.528 -8.555 1 91.81 134 GLY A CA 1
ATOM 1077 C C . GLY A 1 134 ? -18.031 -1.959 -8.297 1 91.81 134 GLY A C 1
ATOM 1078 O O . GLY A 1 134 ? -18.797 -2.221 -7.371 1 91.81 134 GLY A O 1
ATOM 1079 N N . HIS A 1 135 ? -17.531 -2.816 -9.023 1 89.88 135 HIS A N 1
ATOM 1080 C CA . HIS A 1 135 ? -17.875 -4.227 -8.914 1 89.88 135 HIS A CA 1
ATOM 1081 C C . HIS A 1 135 ? -17.469 -4.793 -7.559 1 89.88 135 HIS A C 1
ATOM 1083 O O . HIS A 1 135 ? -18.109 -5.719 -7.051 1 89.88 135 HIS A O 1
ATOM 1089 N N . HIS A 1 136 ? -16.469 -4.238 -7.02 1 91.31 136 HIS A N 1
ATOM 1090 C CA . HIS A 1 136 ? -15.961 -4.773 -5.762 1 91.31 136 HIS A CA 1
ATOM 1091 C C . HIS A 1 136 ? -16.375 -3.9 -4.586 1 91.31 136 HIS A C 1
ATOM 1093 O O . HIS A 1 136 ? -15.734 -3.914 -3.533 1 91.31 136 HIS A O 1
ATOM 1099 N N . GLY A 1 137 ? -17.406 -2.992 -4.77 1 89.94 137 GLY A N 1
ATOM 1100 C CA . GLY A 1 137 ? -18 -2.242 -3.678 1 89.94 137 GLY A CA 1
ATOM 1101 C C . GLY A 1 137 ? -17.141 -1.081 -3.209 1 89.94 137 GLY A C 1
ATOM 1102 O O . GLY A 1 137 ? -17.172 -0.712 -2.033 1 89.94 137 GLY A O 1
ATOM 1103 N N . GLN A 1 138 ? -16.266 -0.667 -4 1 92.06 138 GLN A N 1
ATOM 1104 C CA . GLN A 1 138 ? -15.445 0.509 -3.73 1 92.06 138 GLN A CA 1
ATOM 1105 C C . GLN A 1 138 ? -14.508 0.269 -2.547 1 92.06 138 GLN A C 1
ATOM 1107 O O . GLN A 1 138 ? -14.328 1.149 -1.704 1 92.06 138 GLN A O 1
ATOM 1112 N N . LYS A 1 139 ? -14.055 -0.927 -2.467 1 94.31 139 LYS A N 1
ATOM 1113 C CA . LYS A 1 139 ? -13.102 -1.295 -1.421 1 94.31 139 LYS A CA 1
ATOM 1114 C C . LYS A 1 139 ? -12.164 -2.396 -1.897 1 94.31 139 LYS A C 1
ATOM 1116 O O . LYS A 1 139 ? -12.469 -3.113 -2.852 1 94.31 139 LYS A O 1
ATOM 1121 N N . CYS A 1 140 ? -11.062 -2.473 -1.247 1 95.94 140 CYS A N 1
ATOM 1122 C CA . CYS A 1 140 ? -10.188 -3.621 -1.461 1 95.94 140 CYS A CA 1
ATOM 1123 C C . CYS A 1 140 ? -10.891 -4.918 -1.085 1 95.94 140 CYS A C 1
ATOM 1125 O O . CYS A 1 140 ? -11.461 -5.027 0.001 1 95.94 140 CYS A O 1
ATOM 1127 N N . VAL A 1 141 ? -10.766 -5.879 -1.845 1 94.69 141 VAL A N 1
ATOM 1128 C CA . VAL A 1 141 ? -11.539 -7.105 -1.652 1 94.69 141 VAL A CA 1
ATOM 1129 C C . VAL A 1 141 ? -10.961 -7.895 -0.478 1 94.69 141 VAL A C 1
ATOM 1131 O O . VAL A 1 141 ? -11.633 -8.773 0.075 1 94.69 141 VAL A O 1
ATOM 1134 N N . PHE A 1 142 ? -9.742 -7.598 -0.052 1 95.12 142 PHE A N 1
ATOM 1135 C CA . PHE A 1 142 ? -9.125 -8.391 1.008 1 95.12 142 PHE A CA 1
ATOM 1136 C C . PHE A 1 142 ? -9.102 -7.613 2.318 1 95.12 142 PHE A C 1
ATOM 1138 O O . PHE A 1 142 ? -9.469 -8.141 3.367 1 95.12 142 PHE A O 1
ATOM 1145 N N . THR A 1 143 ? -8.742 -6.363 2.277 1 95.31 143 THR A N 1
ATOM 1146 C CA . THR A 1 143 ? -8.477 -5.629 3.51 1 95.31 143 THR A CA 1
ATOM 1147 C C . THR A 1 143 ? -9.664 -4.746 3.883 1 95.31 143 THR A C 1
ATOM 1149 O O . THR A 1 143 ? -9.766 -4.281 5.02 1 95.31 143 THR A O 1
ATOM 1152 N N . GLY A 1 144 ? -10.523 -4.406 2.869 1 94.62 144 GLY A N 1
ATOM 1153 C CA . GLY A 1 144 ? -11.633 -3.498 3.113 1 94.62 144 GLY A CA 1
ATOM 1154 C C . GLY A 1 144 ? -11.242 -2.035 3.012 1 94.62 144 GLY A C 1
ATOM 1155 O O . GLY A 1 144 ? -12.062 -1.149 3.256 1 94.62 144 GLY A O 1
ATOM 1156 N N . GLU A 1 145 ? -10.039 -1.768 2.666 1 95.56 145 GLU A N 1
ATOM 1157 C CA . GLU A 1 145 ? -9.586 -0.39 2.51 1 95.56 145 GLU A CA 1
ATOM 1158 C C . GLU A 1 145 ? -10.43 0.359 1.481 1 95.56 145 GLU A C 1
ATOM 1160 O O . GLU A 1 145 ? -10.836 -0.215 0.472 1 95.56 145 GLU A O 1
ATOM 1165 N N . ARG A 1 146 ? -10.531 1.654 1.653 1 92.81 146 ARG A N 1
ATOM 1166 C CA . ARG A 1 146 ? -11.352 2.5 0.786 1 92.81 146 ARG A CA 1
ATOM 1167 C C . ARG A 1 146 ? -10.75 2.578 -0.617 1 92.81 146 ARG A C 1
ATOM 1169 O O . ARG A 1 146 ? -9.531 2.613 -0.777 1 92.81 146 ARG A O 1
ATOM 1176 N N . ALA A 1 147 ? -11.594 2.781 -1.595 1 93.44 147 ALA A N 1
ATOM 1177 C CA . ALA A 1 147 ? -11.227 2.738 -3.008 1 93.44 147 ALA A CA 1
ATOM 1178 C C . ALA A 1 147 ? -10.188 3.807 -3.338 1 93.44 147 ALA A C 1
ATOM 1180 O O . ALA A 1 147 ? -9.344 3.607 -4.207 1 93.44 147 ALA A O 1
ATOM 1181 N N . LEU A 1 148 ? -10.195 4.941 -2.627 1 92.12 148 LEU A N 1
ATOM 1182 C CA . LEU A 1 148 ? -9.25 6.02 -2.904 1 92.12 148 LEU A CA 1
ATOM 1183 C C . LEU A 1 148 ? -7.82 5.586 -2.607 1 92.12 148 LEU A C 1
ATOM 1185 O O . LEU A 1 148 ? -6.867 6.188 -3.109 1 92.12 148 LEU A O 1
ATOM 1189 N N . CYS A 1 149 ? -7.703 4.559 -1.8 1 94.94 149 CYS A N 1
ATOM 1190 C CA . CYS A 1 149 ? -6.387 4.027 -1.466 1 94.94 149 CYS A CA 1
ATOM 1191 C C . CYS A 1 149 ? -6.137 2.703 -2.18 1 94.94 149 CYS A C 1
ATOM 1193 O O . CYS A 1 149 ? -5.242 1.947 -1.798 1 94.94 149 CYS A O 1
ATOM 1195 N N . CYS A 1 150 ? -6.973 2.426 -3.166 1 95.25 150 CYS A N 1
ATOM 1196 C CA . CYS A 1 150 ? -6.879 1.168 -3.9 1 95.25 150 CYS A CA 1
ATOM 1197 C C . CYS A 1 150 ? -6.609 1.418 -5.379 1 95.25 150 CYS A C 1
ATOM 1199 O O . CYS A 1 150 ? -6.754 2.543 -5.859 1 95.25 150 CYS A O 1
ATOM 1201 N N . ASP A 1 151 ? -6.188 0.371 -5.977 1 94.06 151 ASP A N 1
ATOM 1202 C CA . ASP A 1 151 ? -5.996 0.328 -7.426 1 94.06 151 ASP A CA 1
ATOM 1203 C C . ASP A 1 151 ? -6.875 -0.746 -8.062 1 94.06 151 ASP A C 1
ATOM 1205 O O . ASP A 1 151 ? -7.117 -1.794 -7.461 1 94.06 151 ASP A O 1
ATOM 1209 N N . ALA A 1 152 ? -7.422 -0.319 -9.227 1 94.69 152 ALA A N 1
ATOM 1210 C CA . ALA A 1 152 ? -7.961 -1.377 -10.078 1 94.69 152 ALA A CA 1
ATOM 1211 C C . ALA A 1 152 ? -6.84 -2.186 -10.727 1 94.69 152 ALA A C 1
ATOM 1213 O O . ALA A 1 152 ? -6.289 -1.784 -11.758 1 94.69 152 ALA A O 1
ATOM 1214 N N . THR A 1 153 ? -6.531 -3.289 -10.148 1 95.06 153 THR A N 1
ATOM 1215 C CA . THR A 1 153 ? -5.367 -4.078 -10.539 1 95.06 153 THR A CA 1
ATOM 1216 C C . THR A 1 153 ? -5.734 -5.086 -11.625 1 95.06 153 THR A C 1
ATOM 1218 O O . THR A 1 153 ? -6.684 -5.855 -11.469 1 95.06 153 THR A O 1
ATOM 1221 N N . HIS A 1 154 ? -4.988 -4.988 -12.688 1 95.25 154 HIS A N 1
ATOM 1222 C CA . HIS A 1 154 ? -5.094 -6.066 -13.664 1 95.25 154 HIS A CA 1
ATOM 1223 C C . HIS A 1 154 ? -4.453 -7.348 -13.148 1 95.25 154 HIS A C 1
ATOM 1225 O O . HIS A 1 154 ? -3.297 -7.336 -12.711 1 95.25 154 HIS A O 1
ATOM 1231 N N . ILE A 1 155 ? -5.141 -8.414 -13.242 1 96.62 155 ILE A N 1
ATOM 1232 C CA . ILE A 1 155 ? -4.559 -9.695 -12.852 1 96.62 155 ILE A CA 1
ATOM 1233 C C . ILE A 1 155 ? -3.416 -10.055 -13.797 1 96.62 155 ILE A C 1
ATOM 1235 O O . ILE A 1 155 ? -2.283 -10.258 -13.359 1 96.62 155 ILE A O 1
ATOM 1239 N N . ILE A 1 156 ? -3.764 -10.219 -15.031 1 96.38 156 ILE A N 1
ATOM 1240 C CA . ILE A 1 156 ? -2.703 -10.156 -16.031 1 96.38 156 ILE A CA 1
ATOM 1241 C C . ILE A 1 156 ? -2.363 -8.703 -16.344 1 96.38 156 ILE A C 1
ATOM 1243 O O . ILE A 1 156 ? -3.242 -7.918 -16.703 1 96.38 156 ILE A O 1
ATOM 1247 N N . PRO A 1 157 ? -1.133 -8.336 -16.172 1 94.81 157 PRO A N 1
ATOM 1248 C CA . PRO A 1 157 ? -0.765 -6.926 -16.281 1 94.81 157 PRO A CA 1
ATOM 1249 C C . PRO A 1 157 ? -1.212 -6.305 -17.609 1 94.81 157 PRO A C 1
ATOM 1251 O O . PRO A 1 157 ? -1.131 -6.949 -18.656 1 94.81 157 PRO A O 1
ATOM 1254 N N . ARG A 1 158 ? -1.593 -5.059 -17.5 1 91.56 158 ARG A N 1
ATOM 1255 C CA . ARG A 1 158 ? -2.092 -4.316 -18.656 1 91.56 158 ARG A CA 1
ATOM 1256 C C . ARG A 1 158 ? -1.048 -4.262 -19.75 1 91.56 158 ARG A C 1
ATOM 1258 O O . ARG A 1 158 ? -1.389 -4.293 -20.938 1 91.56 158 ARG A O 1
ATOM 1265 N N . SER A 1 159 ? 0.197 -4.164 -19.422 1 87.62 159 SER A N 1
ATOM 1266 C CA . SER A 1 159 ? 1.302 -4.004 -20.359 1 87.62 159 SER A CA 1
ATOM 1267 C C . SER A 1 159 ? 1.417 -5.207 -21.281 1 87.62 159 SER A C 1
ATOM 1269 O O . SER A 1 159 ? 2.09 -5.141 -22.312 1 87.62 159 SER A O 1
ATOM 1271 N N . LYS A 1 160 ? 0.79 -6.309 -20.922 1 92.5 160 LYS A N 1
ATOM 1272 C CA . LYS A 1 160 ? 0.903 -7.512 -21.734 1 92.5 160 LYS A CA 1
ATOM 1273 C C . LYS A 1 160 ? -0.024 -7.445 -22.953 1 92.5 160 LYS A C 1
ATOM 1275 O O . LYS A 1 160 ? 0.275 -8.016 -24 1 92.5 160 LYS A O 1
ATOM 1280 N N . GLY A 1 161 ? -1.238 -6.844 -22.812 1 91.94 161 GLY A N 1
ATOM 1281 C CA . GLY A 1 161 ? -2.102 -6.562 -23.953 1 91.94 161 GLY A CA 1
ATOM 1282 C C . GLY A 1 161 ? -3.109 -7.664 -24.219 1 91.94 161 GLY A C 1
ATOM 1283 O O . GLY A 1 161 ? -3.102 -8.695 -23.547 1 91.94 161 GLY A O 1
ATOM 1284 N N . ASP A 1 162 ? -3.906 -7.441 -25.234 1 93.56 162 ASP A N 1
ATOM 1285 C CA . ASP A 1 162 ? -5.043 -8.297 -25.562 1 93.56 162 ASP A CA 1
ATOM 1286 C C . ASP A 1 162 ? -4.578 -9.648 -26.094 1 93.56 162 ASP A C 1
ATOM 1288 O O . ASP A 1 162 ? -5.098 -10.695 -25.688 1 93.56 162 ASP A O 1
ATOM 1292 N N . GLU A 1 163 ? -3.664 -9.617 -26.922 1 95 163 GLU A N 1
ATOM 1293 C CA . GLU A 1 163 ? -3.219 -10.867 -27.547 1 95 163 GLU A CA 1
ATOM 1294 C C . GLU A 1 163 ? -2.629 -11.812 -26.516 1 95 163 GLU A C 1
ATOM 1296 O O . GLU A 1 163 ? -2.818 -13.031 -26.594 1 95 163 GLU A O 1
ATOM 1301 N N . TYR A 1 164 ? -1.959 -11.242 -25.562 1 95.19 164 TYR A N 1
ATOM 1302 C CA . TYR A 1 164 ? -1.323 -12.047 -24.516 1 95.19 164 TYR A CA 1
ATOM 1303 C C . TYR A 1 164 ? -2.365 -12.758 -23.672 1 95.19 164 TYR A C 1
ATOM 1305 O O . TYR A 1 164 ? -2.285 -13.977 -23.469 1 95.19 164 TYR A O 1
ATOM 1313 N N . ILE A 1 165 ? -3.299 -12.039 -23.188 1 95.19 165 ILE A N 1
ATOM 1314 C CA . ILE A 1 165 ? -4.301 -12.641 -22.312 1 95.19 165 ILE A CA 1
ATOM 1315 C C . ILE A 1 165 ? -5.109 -13.672 -23.094 1 95.19 165 ILE A C 1
ATOM 1317 O O . ILE A 1 165 ? -5.465 -14.727 -22.562 1 95.19 165 ILE A O 1
ATOM 1321 N N . HIS A 1 166 ? -5.406 -13.469 -24.344 1 94.5 166 HIS A N 1
ATOM 1322 C CA . HIS A 1 166 ? -6.102 -14.445 -25.172 1 94.5 166 HIS A CA 1
ATOM 1323 C C . HIS A 1 166 ? -5.266 -15.703 -25.359 1 94.5 166 HIS A C 1
ATOM 1325 O O . HIS A 1 166 ? -5.801 -16.812 -25.359 1 94.5 166 HIS A O 1
ATOM 1331 N N . LYS A 1 167 ? -3.99 -15.461 -25.547 1 95.19 167 LYS A N 1
ATOM 1332 C CA . LYS A 1 167 ? -3.094 -16.609 -25.688 1 95.19 167 LYS A CA 1
ATOM 1333 C C . LYS A 1 167 ? -3.078 -17.453 -24.438 1 95.19 167 LYS A C 1
ATOM 1335 O O . LYS A 1 167 ? -3.125 -18.688 -24.5 1 95.19 167 LYS A O 1
ATOM 1340 N N . VAL A 1 168 ? -2.998 -16.828 -23.266 1 95.56 168 VAL A N 1
ATOM 1341 C CA . VAL A 1 168 ? -3.018 -17.531 -22 1 95.56 168 VAL A CA 1
ATOM 1342 C C . VAL A 1 168 ? -4.285 -18.391 -21.891 1 95.56 168 VAL A C 1
ATOM 1344 O O . VAL A 1 168 ? -4.219 -19.562 -21.562 1 95.56 168 VAL A O 1
ATOM 1347 N N . ILE A 1 169 ? -5.367 -17.812 -22.219 1 94.12 169 ILE A N 1
ATOM 1348 C CA . ILE A 1 169 ? -6.648 -18.5 -22.141 1 94.12 169 ILE A CA 1
ATOM 1349 C C . ILE A 1 169 ? -6.688 -19.641 -23.141 1 94.12 169 ILE A C 1
ATOM 1351 O O . ILE A 1 169 ? -7.113 -20.75 -22.812 1 94.12 169 ILE A O 1
ATOM 1355 N N . GLN A 1 170 ? -6.27 -19.391 -24.281 1 93.38 170 GLN A N 1
ATOM 1356 C CA . GLN A 1 170 ? -6.254 -20.422 -25.328 1 93.38 170 GLN A CA 1
ATOM 1357 C C . GLN A 1 170 ? -5.43 -21.625 -24.891 1 93.38 170 GLN A C 1
ATOM 1359 O O . GLN A 1 170 ? -5.848 -22.766 -25.094 1 93.38 170 GLN A O 1
ATOM 1364 N N . LEU A 1 171 ? -4.336 -21.422 -24.359 1 94.88 171 LEU A N 1
ATOM 1365 C CA . LEU A 1 171 ? -3.391 -22.484 -24.031 1 94.88 171 LEU A CA 1
ATOM 1366 C C . LEU A 1 171 ? -3.861 -23.266 -22.812 1 94.88 171 LEU A C 1
ATOM 1368 O O . LEU A 1 171 ? -3.537 -24.453 -22.672 1 94.88 171 LEU A O 1
ATOM 1372 N N . ARG A 1 172 ? -4.727 -22.641 -21.953 1 94.75 172 ARG A N 1
ATOM 1373 C CA . ARG A 1 172 ? -4.914 -23.297 -20.672 1 94.75 172 ARG A CA 1
ATOM 1374 C C . ARG A 1 172 ? -6.395 -23.5 -20.375 1 94.75 172 ARG A C 1
ATOM 1376 O O . ARG A 1 172 ? -6.746 -24.109 -19.359 1 94.75 172 ARG A O 1
ATOM 1383 N N . SER A 1 173 ? -7.238 -23.078 -21.188 1 92.56 173 SER A N 1
ATOM 1384 C CA . SER A 1 173 ? -8.672 -23.172 -20.922 1 92.56 173 SER A CA 1
ATOM 1385 C C . SER A 1 173 ? -9.109 -24.625 -20.766 1 92.56 173 SER A C 1
ATOM 1387 O O . SER A 1 173 ? -10.055 -24.906 -20.016 1 92.56 173 SER A O 1
ATOM 1389 N N . HIS A 1 174 ? -8.469 -25.516 -21.391 1 92 174 HIS A N 1
ATOM 1390 C CA . HIS A 1 174 ? -8.852 -26.922 -21.375 1 92 174 HIS A CA 1
ATOM 1391 C C . HIS A 1 174 ? -8.656 -27.516 -19.984 1 92 174 HIS A C 1
ATOM 1393 O O . HIS A 1 174 ? -9.164 -28.609 -19.688 1 92 174 HIS A O 1
ATOM 1399 N N . LEU A 1 175 ? -7.938 -26.844 -19.188 1 94.19 175 LEU A N 1
ATOM 1400 C CA . LEU A 1 175 ? -7.641 -27.328 -17.844 1 94.19 175 LEU A CA 1
ATOM 1401 C C . LEU A 1 175 ? -8.828 -27.109 -16.906 1 94.19 175 LEU A C 1
ATOM 1403 O O . LEU A 1 175 ? -8.844 -27.609 -15.789 1 94.19 175 LEU A O 1
ATOM 1407 N N . TYR A 1 176 ? -9.773 -26.344 -17.406 1 91.75 176 TYR A N 1
ATOM 1408 C CA . TYR A 1 176 ? -10.883 -25.922 -16.547 1 91.75 176 TYR A CA 1
ATOM 1409 C C . TYR A 1 176 ? -12.219 -26.281 -17.188 1 91.75 176 TYR A C 1
ATOM 1411 O O . TYR A 1 176 ? -12.289 -26.562 -18.375 1 91.75 176 TYR A O 1
ATOM 1419 N N . GLU A 1 177 ? -13.227 -26.359 -16.328 1 80.81 177 GLU A N 1
ATOM 1420 C CA . GLU A 1 177 ? -14.562 -26.625 -16.844 1 80.81 177 GLU A CA 1
ATOM 1421 C C . GLU A 1 177 ? -15.094 -25.453 -17.656 1 80.81 177 GLU A C 1
ATOM 1423 O O . GLU A 1 177 ? -15.031 -24.297 -17.188 1 80.81 177 GLU A O 1
ATOM 1428 N N . HIS A 1 178 ? -15.359 -25.719 -18.859 1 64.75 178 HIS A N 1
ATOM 1429 C CA . HIS A 1 178 ? -15.75 -24.719 -19.859 1 64.75 178 HIS A CA 1
ATOM 1430 C C . HIS A 1 178 ? -16.875 -23.828 -19.344 1 64.75 178 HIS A C 1
ATOM 1432 O O . HIS A 1 178 ? -16.891 -22.625 -19.609 1 64.75 178 HIS A O 1
ATOM 1438 N N . SER A 1 179 ? -17.781 -24.375 -18.766 1 55.19 179 SER A N 1
ATOM 1439 C CA . SER A 1 179 ? -18.969 -23.625 -18.359 1 55.19 179 SER A CA 1
ATOM 1440 C C . SER A 1 179 ? -18.609 -22.516 -17.375 1 55.19 179 SER A C 1
ATOM 1442 O O . SER A 1 179 ? -19.375 -21.578 -17.172 1 55.19 179 SER A O 1
ATOM 1444 N N . LEU A 1 180 ? -17.359 -22.516 -16.922 1 56.12 180 LEU A N 1
ATOM 1445 C CA . LEU A 1 180 ? -17.047 -21.625 -15.812 1 56.12 180 LEU A CA 1
ATOM 1446 C C . LEU A 1 180 ? -16.109 -20.516 -16.266 1 56.12 180 LEU A C 1
ATOM 1448 O O . LEU A 1 180 ? -15.844 -19.562 -15.516 1 56.12 180 LEU A O 1
ATOM 1452 N N . GLU A 1 181 ? -15.586 -20.656 -17.562 1 60.47 181 GLU A N 1
ATOM 1453 C CA . GLU A 1 181 ? -14.617 -19.609 -17.891 1 60.47 181 GLU A CA 1
ATOM 1454 C C . GLU A 1 181 ? -15.273 -18.484 -18.688 1 60.47 181 GLU A C 1
ATOM 1456 O O . GLU A 1 181 ? -15.914 -18.734 -19.719 1 60.47 181 GLU A O 1
ATOM 1461 N N . PRO A 1 182 ? -15.258 -17.281 -18.062 1 60.75 182 PRO A N 1
ATOM 1462 C CA . PRO A 1 182 ? -15.922 -16.156 -18.719 1 60.75 182 PRO A CA 1
ATOM 1463 C C . PRO A 1 182 ? -15.242 -15.766 -20.031 1 60.75 182 PRO A C 1
ATOM 1465 O O . PRO A 1 182 ? -14.055 -16.031 -20.234 1 60.75 182 PRO A O 1
ATOM 1468 N N . ALA A 1 183 ? -15.992 -15.367 -20.938 1 79.31 183 ALA A N 1
ATOM 1469 C CA . ALA A 1 183 ? -15.484 -14.75 -22.156 1 79.31 183 ALA A CA 1
ATOM 1470 C C . ALA A 1 183 ? -14.805 -13.414 -21.859 1 79.31 183 ALA A C 1
ATOM 1472 O O . ALA A 1 183 ? -15.477 -12.414 -21.609 1 79.31 183 ALA A O 1
ATOM 1473 N N . ILE A 1 184 ? -13.477 -13.508 -21.766 1 88.06 184 ILE A N 1
ATOM 1474 C CA . ILE A 1 184 ? -12.695 -12.297 -21.516 1 88.06 184 ILE A CA 1
ATOM 1475 C C . ILE A 1 184 ? -12.438 -11.578 -22.844 1 88.06 184 ILE A C 1
ATOM 1477 O O . ILE A 1 184 ? -11.883 -12.164 -23.781 1 88.06 184 ILE A O 1
ATOM 1481 N N . SER A 1 185 ? -12.859 -10.336 -22.953 1 89.62 185 SER A N 1
ATOM 1482 C CA . SER A 1 185 ? -12.789 -9.586 -24.203 1 89.62 185 SER A CA 1
ATOM 1483 C C . SER A 1 185 ? -11.375 -9.078 -24.469 1 89.62 185 SER A C 1
ATOM 1485 O O . SER A 1 185 ? -10.992 -8.867 -25.625 1 89.62 185 SER A O 1
ATOM 1487 N N . GLY A 1 186 ? -10.664 -8.867 -23.469 1 92.62 186 GLY A N 1
ATOM 1488 C CA . GLY A 1 186 ? -9.32 -8.312 -23.594 1 92.62 186 GLY A CA 1
ATOM 1489 C C . GLY A 1 186 ? -8.695 -7.945 -22.266 1 92.62 186 GLY A C 1
ATOM 1490 O O . GLY A 1 186 ? -9.195 -8.328 -21.203 1 92.62 186 GLY A O 1
ATOM 1491 N N . ILE A 1 187 ? -7.625 -7.242 -22.406 1 93.94 187 ILE A N 1
ATOM 1492 C CA . ILE A 1 187 ? -6.785 -6.949 -21.25 1 93.94 187 ILE A CA 1
ATOM 1493 C C . ILE A 1 187 ? -7.543 -6.051 -20.266 1 93.94 187 ILE A C 1
ATOM 1495 O O . ILE A 1 187 ? -7.32 -6.105 -19.062 1 93.94 187 ILE A O 1
ATOM 1499 N N . ASP A 1 188 ? -8.531 -5.188 -20.781 1 93.12 188 ASP A N 1
ATOM 1500 C CA . ASP A 1 188 ? -9.266 -4.25 -19.938 1 93.12 188 ASP A CA 1
ATOM 1501 C C . ASP A 1 188 ? -10.664 -4.777 -19.609 1 93.12 188 ASP A C 1
ATOM 1503 O O . ASP A 1 188 ? -11.562 -4.004 -19.266 1 93.12 188 ASP A O 1
ATOM 1507 N N . ASP A 1 189 ? -10.836 -6.07 -19.828 1 93.38 189 ASP A N 1
ATOM 1508 C CA . ASP A 1 189 ? -12.062 -6.695 -19.359 1 93.38 189 ASP A CA 1
ATOM 1509 C C . ASP A 1 189 ? -12.148 -6.625 -17.828 1 93.38 189 ASP A C 1
ATOM 1511 O O . ASP A 1 189 ? -11.156 -6.859 -17.141 1 93.38 189 ASP A O 1
ATOM 1515 N N . VAL A 1 190 ? -13.281 -6.359 -17.297 1 92.44 190 VAL A N 1
ATOM 1516 C CA . VAL A 1 190 ? -13.492 -6.188 -15.867 1 92.44 190 VAL A CA 1
ATOM 1517 C C . VAL A 1 190 ? -13.156 -7.488 -15.133 1 92.44 190 VAL A C 1
ATOM 1519 O O . VAL A 1 190 ? -12.727 -7.465 -13.984 1 92.44 190 VAL A O 1
ATOM 1522 N N . GLN A 1 191 ? -13.266 -8.609 -15.805 1 92.12 191 GLN A N 1
ATOM 1523 C CA . GLN A 1 191 ? -12.953 -9.906 -15.219 1 92.12 191 GLN A CA 1
ATOM 1524 C C . GLN A 1 191 ? -11.453 -10.047 -14.961 1 92.12 191 GLN A C 1
ATOM 1526 O O . GLN A 1 191 ? -11.031 -10.898 -14.18 1 92.12 191 GLN A O 1
ATOM 1531 N N . ASN A 1 192 ? -10.641 -9.258 -15.68 1 94.56 192 ASN A N 1
ATOM 1532 C CA . ASN A 1 192 ? -9.203 -9.211 -15.461 1 94.56 192 ASN A CA 1
ATOM 1533 C C . ASN A 1 192 ? -8.828 -8.188 -14.391 1 94.56 192 ASN A C 1
ATOM 1535 O O . ASN A 1 192 ? -7.672 -7.77 -14.312 1 94.56 192 ASN A O 1
ATOM 1539 N N . GLY A 1 193 ? -9.812 -7.758 -13.625 1 94.81 193 GLY A N 1
ATOM 1540 C CA . GLY A 1 193 ? -9.578 -6.727 -12.633 1 94.81 193 GLY A CA 1
ATOM 1541 C C . GLY A 1 193 ? -9.883 -7.18 -11.219 1 94.81 193 GLY A C 1
ATOM 1542 O O . GLY A 1 193 ? -10.805 -7.969 -11 1 94.81 193 GLY A O 1
ATOM 1543 N N . ILE A 1 194 ? -9.141 -6.656 -10.297 1 94.81 194 ILE A N 1
ATOM 1544 C CA . ILE A 1 194 ? -9.375 -6.859 -8.875 1 94.81 194 ILE A CA 1
ATOM 1545 C C . ILE A 1 194 ? -9.016 -5.59 -8.109 1 94.81 194 ILE A C 1
ATOM 1547 O O . ILE A 1 194 ? -7.988 -4.961 -8.375 1 94.81 194 ILE A O 1
ATOM 1551 N N . CYS A 1 195 ? -9.875 -5.172 -7.227 1 95.19 195 CYS A N 1
ATOM 1552 C CA . CYS A 1 195 ? -9.625 -3.965 -6.449 1 95.19 195 CYS A CA 1
ATOM 1553 C C . CYS A 1 195 ? -8.711 -4.258 -5.266 1 95.19 195 CYS A C 1
ATOM 1555 O O . CYS A 1 195 ? -9.102 -4.961 -4.332 1 95.19 195 CYS A O 1
ATOM 1557 N N . LEU A 1 196 ? -7.508 -3.721 -5.336 1 96.19 196 LEU A N 1
ATOM 1558 C CA . LEU A 1 196 ? -6.512 -3.986 -4.305 1 96.19 196 LEU A CA 1
ATOM 1559 C C . LEU A 1 196 ? -5.992 -2.686 -3.705 1 96.19 196 LEU A C 1
ATOM 1561 O O . LEU A 1 196 ? -5.762 -1.711 -4.426 1 96.19 196 LEU A O 1
ATOM 1565 N N . GLU A 1 197 ? -5.91 -2.758 -2.354 1 96.31 197 GLU A N 1
ATOM 1566 C CA . GLU A 1 197 ? -5.148 -1.649 -1.782 1 96.31 197 GLU A CA 1
ATOM 1567 C C . GLU A 1 197 ? -3.746 -1.576 -2.379 1 96.31 197 GLU A C 1
ATOM 1569 O O . GLU A 1 197 ? -3.166 -2.602 -2.744 1 96.31 197 GLU A O 1
ATOM 1574 N N . SER A 1 198 ? -3.146 -0.406 -2.4 1 95.5 198 SER A N 1
ATOM 1575 C CA . SER A 1 198 ? -1.956 -0.112 -3.191 1 95.5 198 SER A CA 1
ATOM 1576 C C . SER A 1 198 ? -0.775 -0.972 -2.752 1 95.5 198 SER A C 1
ATOM 1578 O O . SER A 1 198 ? 0.055 -1.362 -3.576 1 95.5 198 SER A O 1
ATOM 1580 N N . GLY A 1 199 ? -0.653 -1.206 -1.522 1 95.94 199 GLY A N 1
ATOM 1581 C CA . GLY A 1 199 ? 0.409 -2.076 -1.043 1 95.94 199 GLY A CA 1
ATOM 1582 C C . GLY A 1 199 ? 0.307 -3.492 -1.577 1 95.94 199 GLY A C 1
ATOM 1583 O O . GLY A 1 199 ? 1.309 -4.078 -1.99 1 95.94 199 GLY A O 1
ATOM 1584 N N . LEU A 1 200 ? -0.889 -3.984 -1.604 1 97.19 200 LEU A N 1
ATOM 1585 C CA . LEU A 1 200 ? -1.12 -5.316 -2.152 1 97.19 200 LEU A CA 1
ATOM 1586 C C . LEU A 1 200 ? -0.884 -5.332 -3.658 1 97.19 200 LEU A C 1
ATOM 1588 O O . LEU A 1 200 ? -0.329 -6.293 -4.195 1 97.19 200 LEU A O 1
ATOM 1592 N N . HIS A 1 201 ? -1.373 -4.297 -4.277 1 96.56 201 HIS A N 1
ATOM 1593 C CA . HIS A 1 201 ? -1.14 -4.176 -5.715 1 96.56 201 HIS A CA 1
ATOM 1594 C C . HIS A 1 201 ? 0.347 -4.277 -6.039 1 96.56 201 HIS A C 1
ATOM 1596 O O . HIS A 1 201 ? 0.738 -5 -6.957 1 96.56 201 HIS A O 1
ATOM 1602 N N . SER A 1 202 ? 1.136 -3.549 -5.293 1 95.06 202 SER A N 1
ATOM 1603 C CA . SER A 1 202 ? 2.582 -3.543 -5.488 1 95.06 202 SER A CA 1
ATOM 1604 C C . SER A 1 202 ? 3.178 -4.926 -5.258 1 95.06 202 SER A C 1
ATOM 1606 O O . SER A 1 202 ? 3.959 -5.418 -6.078 1 95.06 202 SER A O 1
ATOM 1608 N N . LYS A 1 203 ? 2.801 -5.547 -4.203 1 96.94 203 LYS A N 1
ATOM 1609 C CA . LYS A 1 203 ? 3.312 -6.875 -3.875 1 96.94 203 LYS A CA 1
ATOM 1610 C C . LYS A 1 203 ? 2.893 -7.902 -4.922 1 96.94 203 LYS A C 1
ATOM 1612 O O . LYS A 1 203 ? 3.66 -8.805 -5.258 1 96.94 203 LYS A O 1
ATOM 1617 N N . PHE A 1 204 ? 1.652 -7.734 -5.375 1 97.62 204 PHE A N 1
ATOM 1618 C CA . PHE A 1 204 ? 1.152 -8.625 -6.414 1 97.62 204 PHE A CA 1
ATOM 1619 C C . PHE A 1 204 ? 1.961 -8.469 -7.695 1 97.62 204 PHE A C 1
ATOM 1621 O O . PHE A 1 204 ? 2.35 -9.461 -8.312 1 97.62 204 PHE A O 1
ATOM 1628 N N . GLY A 1 205 ? 2.26 -7.262 -8.023 1 95.06 205 GLY A N 1
ATOM 1629 C CA . GLY A 1 205 ? 3.043 -6.977 -9.211 1 95.06 205 GLY A CA 1
ATOM 1630 C C . GLY A 1 205 ? 4.441 -7.566 -9.164 1 95.06 205 GLY A C 1
ATOM 1631 O O . GLY A 1 205 ? 5.016 -7.891 -10.203 1 95.06 205 GLY A O 1
ATOM 1632 N N . GLN A 1 206 ? 4.953 -7.715 -7.961 1 94.56 206 GLN A N 1
ATOM 1633 C CA . GLN A 1 206 ? 6.301 -8.242 -7.777 1 94.56 206 GLN A CA 1
ATOM 1634 C C . GLN A 1 206 ? 6.285 -9.766 -7.668 1 94.56 206 GLN A C 1
ATOM 1636 O O . GLN A 1 206 ? 7.336 -10.406 -7.648 1 94.56 206 GLN A O 1
ATOM 1641 N N . GLY A 1 207 ? 5.133 -10.32 -7.555 1 97.12 207 GLY A N 1
ATOM 1642 C CA . GLY A 1 207 ? 5.02 -11.758 -7.367 1 97.12 207 GLY A CA 1
ATOM 1643 C C . GLY A 1 207 ? 5.25 -12.188 -5.934 1 97.12 207 GLY A C 1
ATOM 1644 O O . GLY A 1 207 ? 5.578 -13.352 -5.676 1 97.12 207 GLY A O 1
ATOM 1645 N N . TYR A 1 208 ? 5.133 -11.273 -5.031 1 97.56 208 TYR A N 1
ATOM 1646 C CA . TYR A 1 208 ? 5.352 -11.602 -3.625 1 97.56 208 TYR A CA 1
ATOM 1647 C C . TYR A 1 208 ? 4.086 -12.18 -2.996 1 97.56 208 TYR A C 1
ATOM 1649 O O . TYR A 1 208 ? 4.152 -12.859 -1.97 1 97.56 208 TYR A O 1
ATOM 1657 N N . ILE A 1 209 ? 2.959 -11.797 -3.582 1 98.19 209 ILE A N 1
ATOM 1658 C CA . ILE A 1 209 ? 1.691 -12.391 -3.162 1 98.19 209 ILE A CA 1
ATOM 1659 C C . ILE A 1 209 ? 0.976 -12.984 -4.371 1 98.19 209 ILE A C 1
ATOM 1661 O O . ILE A 1 209 ? 1.293 -12.656 -5.516 1 98.19 209 ILE A O 1
ATOM 1665 N N . ALA A 1 210 ? 0.109 -13.852 -4.105 1 98.38 210 ALA A N 1
ATOM 1666 C CA . ALA A 1 210 ? -0.778 -14.453 -5.102 1 98.38 210 ALA A CA 1
ATOM 1667 C C . ALA A 1 210 ? -2.127 -14.812 -4.484 1 98.38 210 ALA A C 1
ATOM 1669 O O . ALA A 1 210 ? -2.301 -14.742 -3.266 1 98.38 210 ALA A O 1
ATOM 1670 N N . PHE A 1 211 ? -3.033 -15.102 -5.363 1 97.44 211 PHE A N 1
ATOM 1671 C CA . PHE A 1 211 ? -4.383 -15.43 -4.922 1 97.44 211 PHE A CA 1
ATOM 1672 C C . PHE A 1 211 ? -4.738 -16.859 -5.285 1 97.44 211 PHE A C 1
ATOM 1674 O O . PHE A 1 211 ? -4.656 -17.25 -6.453 1 97.44 211 PHE A O 1
ATOM 1681 N N . LEU A 1 212 ? -5.188 -17.578 -4.273 1 97.44 212 LEU A N 1
ATOM 1682 C CA . LEU A 1 212 ? -5.48 -19 -4.41 1 97.44 212 LEU A CA 1
ATOM 1683 C C . LEU A 1 212 ? -6.977 -19.266 -4.293 1 97.44 212 LEU A C 1
ATOM 1685 O O . LEU A 1 212 ? -7.578 -19 -3.25 1 97.44 212 LEU A O 1
ATOM 1689 N N . LYS A 1 213 ? -7.516 -19.781 -5.387 1 95.12 213 LYS A N 1
ATOM 1690 C CA . LYS A 1 213 ? -8.914 -20.203 -5.332 1 95.12 213 LYS A CA 1
ATOM 1691 C C . LYS A 1 213 ? -9.039 -21.656 -4.914 1 95.12 213 LYS A C 1
ATOM 1693 O O . LYS A 1 213 ? -8.352 -22.531 -5.453 1 95.12 213 LYS A O 1
ATOM 1698 N N . THR A 1 214 ? -9.883 -21.891 -3.977 1 95.5 214 THR A N 1
ATOM 1699 C CA . THR A 1 214 ? -10.203 -23.25 -3.553 1 95.5 214 THR A CA 1
ATOM 1700 C C . THR A 1 214 ? -11.711 -23.469 -3.51 1 95.5 214 THR A C 1
ATOM 1702 O O . THR A 1 214 ? -12.469 -22.531 -3.203 1 95.5 214 THR A O 1
ATOM 1705 N N . PRO A 1 215 ? -12.328 -24.578 -3.814 1 95.88 215 PRO A N 1
ATOM 1706 C CA . PRO A 1 215 ? -11.57 -25.766 -4.215 1 95.88 215 PRO A CA 1
ATOM 1707 C C . PRO A 1 215 ? -10.977 -25.625 -5.617 1 95.88 215 PRO A C 1
ATOM 1709 O O . PRO A 1 215 ? -11.422 -24.797 -6.406 1 95.88 215 PRO A O 1
ATOM 1712 N N . ASN A 1 216 ? -9.914 -26.375 -5.793 1 94.75 216 ASN A N 1
ATOM 1713 C CA . ASN A 1 216 ? -9.336 -26.531 -7.125 1 94.75 216 ASN A CA 1
ATOM 1714 C C . ASN A 1 216 ? -8.875 -27.953 -7.383 1 94.75 216 ASN A C 1
ATOM 1716 O O . ASN A 1 216 ? -9.297 -28.891 -6.695 1 94.75 216 ASN A O 1
ATOM 1720 N N . PHE A 1 217 ? -8.094 -28.078 -8.375 1 92.56 217 PHE A N 1
ATOM 1721 C CA . PHE A 1 217 ? -7.656 -29.391 -8.852 1 92.56 217 PHE A CA 1
ATOM 1722 C C . PHE A 1 217 ? -6.969 -30.172 -7.734 1 92.56 217 PHE A C 1
ATOM 1724 O O . PHE A 1 217 ? -7.043 -31.406 -7.691 1 92.56 217 PHE A O 1
ATOM 1731 N N . ALA A 1 218 ? -6.434 -29.5 -6.773 1 97.56 218 ALA A N 1
ATOM 1732 C CA . ALA A 1 218 ? -5.539 -30.156 -5.824 1 97.56 218 ALA A CA 1
ATOM 1733 C C . ALA A 1 218 ? -5.957 -29.859 -4.387 1 97.56 218 ALA A C 1
ATOM 1735 O O . ALA A 1 218 ? -5.703 -30.656 -3.484 1 97.56 218 ALA A O 1
ATOM 1736 N N . LEU A 1 219 ? -6.617 -28.781 -4.199 1 98.06 219 LEU A N 1
ATOM 1737 C CA . LEU A 1 219 ? -6.789 -28.281 -2.836 1 98.06 219 LEU A CA 1
ATOM 1738 C C . LEU A 1 219 ? -8.266 -28.062 -2.52 1 98.06 219 LEU A C 1
ATOM 1740 O O . LEU A 1 219 ? -9.016 -27.578 -3.365 1 98.06 219 LEU A O 1
ATOM 1744 N N . ASN A 1 220 ? -8.602 -28.375 -1.249 1 97.19 220 ASN A N 1
ATOM 1745 C CA . ASN A 1 220 ? -9.875 -27.969 -0.656 1 97.19 220 ASN A CA 1
ATOM 1746 C C . ASN A 1 220 ? -9.711 -26.734 0.221 1 97.19 220 ASN A C 1
ATOM 1748 O O . ASN A 1 220 ? -8.602 -26.406 0.649 1 97.19 220 ASN A O 1
ATOM 1752 N N . PRO A 1 221 ? -10.812 -26.062 0.483 1 96.19 221 PRO A N 1
ATOM 1753 C CA . PRO A 1 221 ? -10.727 -24.844 1.304 1 96.19 221 PRO A CA 1
ATOM 1754 C C . PRO A 1 221 ? -10.094 -25.109 2.668 1 96.19 221 PRO A C 1
ATOM 1756 O O . PRO A 1 221 ? -9.344 -24.266 3.172 1 96.19 221 PRO A O 1
ATOM 1759 N N . ASP A 1 222 ? -10.312 -26.219 3.217 1 95.12 222 ASP A N 1
ATOM 1760 C CA . ASP A 1 222 ? -9.828 -26.531 4.559 1 95.12 222 ASP A CA 1
ATOM 1761 C C . ASP A 1 222 ? -8.344 -26.875 4.543 1 95.12 222 ASP A C 1
ATOM 1763 O O . ASP A 1 222 ? -7.719 -27 5.598 1 95.12 222 ASP A O 1
ATOM 1767 N N . ASP A 1 223 ? -7.812 -26.969 3.363 1 97.06 223 ASP A N 1
ATOM 1768 C CA . ASP A 1 223 ? -6.395 -27.297 3.24 1 97.06 223 ASP A CA 1
ATOM 1769 C C . ASP A 1 223 ? -5.523 -26.062 3.432 1 97.06 223 ASP A C 1
ATOM 1771 O O . ASP A 1 223 ? -4.297 -26.156 3.502 1 97.06 223 ASP A O 1
ATOM 1775 N N . ILE A 1 224 ? -6.113 -24.906 3.479 1 97 224 ILE A N 1
ATOM 1776 C CA . ILE A 1 224 ? -5.422 -23.641 3.594 1 97 224 ILE A CA 1
ATOM 1777 C C . ILE A 1 224 ? -5.727 -23 4.949 1 97 224 ILE A C 1
ATOM 1779 O O . ILE A 1 224 ? -6.887 -22.953 5.371 1 97 224 ILE A O 1
ATOM 1783 N N . PRO A 1 225 ? -4.656 -22.484 5.594 1 94.25 225 PRO A N 1
ATOM 1784 C CA . PRO A 1 225 ? -4.914 -21.797 6.863 1 94.25 225 PRO A CA 1
ATOM 1785 C C . PRO A 1 225 ? -5.965 -20.703 6.734 1 94.25 225 PRO A C 1
ATOM 1787 O O . PRO A 1 225 ? -6.078 -20.062 5.68 1 94.25 225 PRO A O 1
ATOM 1790 N N . ARG A 1 226 ? -6.703 -20.562 7.836 1 89.56 226 ARG A N 1
ATOM 1791 C CA . ARG A 1 226 ? -7.762 -19.547 7.789 1 89.56 226 ARG A CA 1
ATOM 1792 C C . ARG A 1 226 ? -7.688 -18.625 9 1 89.56 226 ARG A C 1
ATOM 1794 O O . ARG A 1 226 ? -7.371 -19.062 10.109 1 89.56 226 ARG A O 1
ATOM 1801 N N . VAL A 1 227 ? -7.945 -17.328 8.844 1 82.06 227 VAL A N 1
ATOM 1802 C CA . VAL A 1 227 ? -8.023 -16.328 9.906 1 82.06 227 VAL A CA 1
ATOM 1803 C C . VAL A 1 227 ? -9.469 -16.141 10.344 1 82.06 227 VAL A C 1
ATOM 1805 O O . VAL A 1 227 ? -9.742 -15.875 11.508 1 82.06 227 VAL A O 1
ATOM 1808 N N . GLY A 1 228 ? -10.492 -16.594 9.688 1 77.44 228 GLY A N 1
ATOM 1809 C CA . GLY A 1 228 ? -11.891 -16.344 9.984 1 77.44 228 GLY A CA 1
ATOM 1810 C C . GLY A 1 228 ? -12.516 -17.438 10.844 1 77.44 228 GLY A C 1
ATOM 1811 O O . GLY A 1 228 ? -11.836 -18.359 11.266 1 77.44 228 GLY A O 1
ATOM 1812 N N . GLN A 1 229 ? -13.719 -17.047 11.242 1 78.62 229 GLN A N 1
ATOM 1813 C CA . GLN A 1 229 ? -14.461 -17.938 12.133 1 78.62 229 GLN A CA 1
ATOM 1814 C C . GLN A 1 229 ? -14.992 -19.156 11.367 1 78.62 229 GLN A C 1
ATOM 1816 O O . GLN A 1 229 ? -15.133 -19.109 10.148 1 78.62 229 GLN A O 1
ATOM 1821 N N . ASP A 1 230 ? -15.203 -20.141 12.062 1 78.94 230 ASP A N 1
ATOM 1822 C CA . ASP A 1 230 ? -15.805 -21.344 11.508 1 78.94 230 ASP A CA 1
ATOM 1823 C C . ASP A 1 230 ? -17.297 -21.156 11.234 1 78.94 230 ASP A C 1
ATOM 1825 O O . ASP A 1 230 ? -17.938 -20.312 11.867 1 78.94 230 ASP A O 1
ATOM 1829 N N . PRO A 1 231 ? -17.797 -21.922 10.234 1 87.19 231 PRO A N 1
ATOM 1830 C CA . PRO A 1 231 ? -17.172 -22.922 9.383 1 87.19 231 PRO A CA 1
ATOM 1831 C C . PRO A 1 231 ? -16.422 -22.312 8.195 1 87.19 231 PRO A C 1
ATOM 1833 O O . PRO A 1 231 ? -16.703 -21.188 7.805 1 87.19 231 PRO A O 1
ATOM 1836 N N . THR A 1 232 ? -15.547 -23.062 7.605 1 90.94 232 THR A N 1
ATOM 1837 C CA . THR A 1 232 ? -14.836 -22.641 6.402 1 90.94 232 THR A CA 1
ATOM 1838 C C . THR A 1 232 ? -15.797 -22.531 5.219 1 90.94 232 THR A C 1
ATOM 1840 O O . THR A 1 232 ? -16.562 -23.469 4.941 1 90.94 232 THR A O 1
ATOM 1843 N N . PRO A 1 233 ? -15.766 -21.422 4.59 1 90.94 233 PRO A N 1
ATOM 1844 C CA . PRO A 1 233 ? -16.609 -21.328 3.393 1 90.94 233 PRO A CA 1
ATOM 1845 C C . PRO A 1 233 ? -16.234 -22.359 2.328 1 90.94 233 PRO A C 1
ATOM 1847 O O . PRO A 1 233 ? -15.07 -22.719 2.195 1 90.94 233 PRO A O 1
ATOM 1850 N N . PRO A 1 234 ? -17.234 -22.797 1.594 1 92.38 234 PRO A N 1
ATOM 1851 C CA . PRO A 1 234 ? -16.969 -23.828 0.585 1 92.38 234 PRO A CA 1
ATOM 1852 C C . PRO A 1 234 ? -16.141 -23.312 -0.58 1 92.38 234 PRO A C 1
ATOM 1854 O O . PRO A 1 234 ? -15.508 -24.109 -1.292 1 92.38 234 PRO A O 1
ATOM 1857 N N . ASN A 1 235 ? -16.203 -22.016 -0.887 1 91.75 235 ASN A N 1
ATOM 1858 C CA . ASN A 1 235 ? -15.398 -21.359 -1.917 1 91.75 235 ASN A CA 1
ATOM 1859 C C . ASN A 1 235 ? -14.602 -20.188 -1.348 1 91.75 235 ASN A C 1
ATOM 1861 O O . ASN A 1 235 ? -15.156 -19.297 -0.708 1 91.75 235 ASN A O 1
ATOM 1865 N N . ARG A 1 236 ? -13.312 -20.328 -1.566 1 92.75 236 ARG A N 1
ATOM 1866 C CA . ARG A 1 236 ? -12.438 -19.29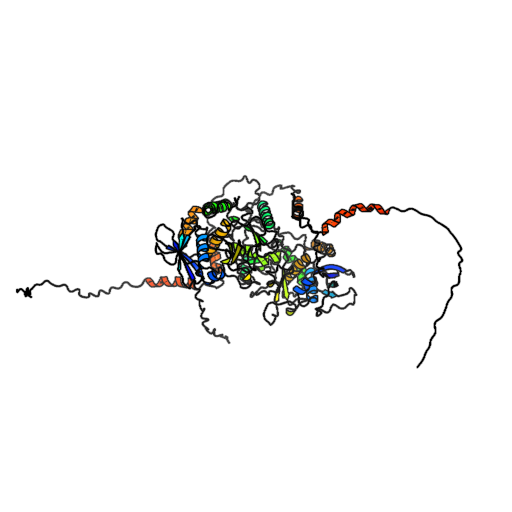7 -1.022 1 92.75 236 ARG A CA 1
ATOM 1867 C C . ARG A 1 236 ? -11.492 -18.766 -2.092 1 92.75 236 ARG A C 1
ATOM 1869 O O . ARG A 1 236 ? -11.008 -19.516 -2.934 1 92.75 236 ARG A O 1
ATOM 1876 N N . THR A 1 237 ? -11.32 -17.516 -2.15 1 95.06 237 THR A N 1
ATOM 1877 C CA . THR A 1 237 ? -10.156 -16.875 -2.758 1 95.06 237 THR A CA 1
ATOM 1878 C C . THR A 1 237 ? -9.25 -16.281 -1.688 1 95.06 237 THR A C 1
ATOM 1880 O O . THR A 1 237 ? -9.602 -15.289 -1.044 1 95.06 237 THR A O 1
ATOM 1883 N N . THR A 1 238 ? -8.094 -16.891 -1.545 1 96.38 238 THR A N 1
ATOM 1884 C CA . THR A 1 238 ? -7.23 -16.609 -0.401 1 96.38 238 THR A CA 1
ATOM 1885 C C . THR A 1 238 ? -5.965 -15.875 -0.841 1 96.38 238 THR A C 1
ATOM 1887 O O . THR A 1 238 ? -5.312 -16.281 -1.807 1 96.38 238 THR A O 1
ATOM 1890 N N . LEU A 1 239 ? -5.68 -14.797 -0.134 1 97.19 239 LEU A N 1
ATOM 1891 C CA . LEU A 1 239 ? -4.406 -14.109 -0.323 1 97.19 239 LEU A CA 1
ATOM 1892 C C . LEU A 1 239 ? -3.268 -14.875 0.336 1 97.19 239 LEU A C 1
ATOM 1894 O O . LEU A 1 239 ? -3.322 -15.172 1.532 1 97.19 239 LEU A O 1
ATOM 1898 N N . GLN A 1 240 ? -2.287 -15.203 -0.451 1 98.38 240 GLN A N 1
ATOM 1899 C CA . GLN A 1 240 ? -1.119 -15.891 0.094 1 98.38 240 GLN A CA 1
ATOM 1900 C C . GLN A 1 240 ? 0.153 -15.078 -0.138 1 98.38 240 GLN A C 1
ATOM 1902 O O . GLN A 1 240 ? 0.417 -14.633 -1.257 1 98.38 240 GLN A O 1
ATOM 1907 N N . GLN A 1 241 ? 0.872 -14.883 0.891 1 98.19 241 GLN A N 1
ATOM 1908 C CA . GLN A 1 241 ? 2.172 -14.227 0.802 1 98.19 241 GLN A CA 1
ATOM 1909 C C . GLN A 1 241 ? 3.277 -15.227 0.495 1 98.19 241 GLN A C 1
ATOM 1911 O O . GLN A 1 241 ? 3.832 -15.844 1.406 1 98.19 241 GLN A O 1
ATOM 1916 N N . LEU A 1 242 ? 3.619 -15.359 -0.762 1 98.44 242 LEU A N 1
ATOM 1917 C CA . LEU A 1 242 ? 4.59 -16.359 -1.199 1 98.44 242 LEU A CA 1
ATOM 1918 C C . LEU A 1 242 ? 5.984 -16.016 -0.689 1 98.44 242 LEU A C 1
ATOM 1920 O O . LEU A 1 242 ? 6.719 -16.906 -0.238 1 98.44 242 LEU A O 1
ATOM 1924 N N . GLN A 1 243 ? 6.328 -14.758 -0.849 1 96.81 243 GLN A N 1
ATOM 1925 C CA . GLN A 1 243 ? 7.539 -14.273 -0.194 1 96.81 243 GLN A CA 1
ATOM 1926 C C . GLN A 1 243 ? 7.281 -13.961 1.277 1 96.81 243 GLN A C 1
ATOM 1928 O O . GLN A 1 243 ? 6.328 -13.25 1.608 1 96.81 243 GLN A O 1
ATOM 1933 N N . PRO A 1 244 ? 8.094 -14.492 2.129 1 95.31 244 PRO A N 1
ATOM 1934 C CA . PRO A 1 244 ? 7.875 -14.188 3.543 1 95.31 244 PRO A CA 1
ATOM 1935 C C . PRO A 1 244 ? 7.742 -12.688 3.807 1 95.31 244 PRO A C 1
ATOM 1937 O O . PRO A 1 244 ? 8.586 -11.898 3.367 1 95.31 244 PRO A O 1
ATOM 1940 N N . PRO A 1 245 ? 6.719 -12.352 4.496 1 93.94 245 PRO A N 1
ATOM 1941 C CA . PRO A 1 245 ? 6.492 -10.93 4.766 1 93.94 245 PRO A CA 1
ATOM 1942 C C . PRO A 1 245 ? 7.359 -10.398 5.906 1 93.94 245 PRO A C 1
ATOM 1944 O O . PRO A 1 245 ? 7.926 -11.188 6.672 1 93.94 245 PRO A O 1
ATOM 1947 N N . VAL A 1 246 ? 7.453 -9.055 5.953 1 93.06 246 VAL A N 1
ATOM 1948 C CA . VAL A 1 246 ? 7.988 -8.438 7.16 1 93.06 246 VAL A CA 1
ATOM 1949 C C . VAL A 1 246 ? 7.031 -8.68 8.328 1 93.06 246 VAL A C 1
ATOM 1951 O O . VAL A 1 246 ? 5.832 -8.875 8.125 1 93.06 246 VAL A O 1
ATOM 1954 N N . PRO A 1 247 ? 7.461 -8.656 9.492 1 92 247 PRO A N 1
ATOM 1955 C CA . PRO A 1 247 ? 6.656 -9.008 10.672 1 92 247 PRO A CA 1
ATOM 1956 C C . PRO A 1 247 ? 5.367 -8.195 10.766 1 92 247 PRO A C 1
ATOM 1958 O O . PRO A 1 247 ? 4.312 -8.742 11.109 1 92 247 PRO A O 1
ATOM 1961 N N . LEU A 1 248 ? 5.367 -7.012 10.406 1 93.06 248 LEU A N 1
ATOM 1962 C CA . LEU A 1 248 ? 4.23 -6.113 10.57 1 93.06 248 LEU A CA 1
ATOM 1963 C C . LEU A 1 248 ? 3.084 -6.512 9.648 1 93.06 248 LEU A C 1
ATOM 1965 O O . LEU A 1 248 ? 1.94 -6.105 9.859 1 93.06 248 LEU A O 1
ATOM 1969 N N . PHE A 1 249 ? 3.412 -7.297 8.625 1 95.12 249 PHE A N 1
ATOM 1970 C CA . PHE A 1 249 ? 2.377 -7.582 7.641 1 95.12 249 PHE A CA 1
ATOM 1971 C C . PHE A 1 249 ? 2.074 -9.078 7.594 1 95.12 249 PHE A C 1
ATOM 1973 O O . PHE A 1 249 ? 1.457 -9.562 6.641 1 95.12 249 PHE A O 1
ATOM 1980 N N . THR A 1 250 ? 2.422 -9.844 8.57 1 94.19 250 THR A N 1
ATOM 1981 C CA . THR A 1 250 ? 2.191 -11.281 8.602 1 94.19 250 THR A CA 1
ATOM 1982 C C . THR A 1 250 ? 0.697 -11.594 8.602 1 94.19 250 THR A C 1
ATOM 1984 O O . THR A 1 250 ? 0.27 -12.625 8.078 1 94.19 250 THR A O 1
ATOM 1987 N N . PHE A 1 251 ? -0.09 -10.703 9.102 1 92.94 251 PHE A N 1
ATOM 1988 C CA . PHE A 1 251 ? -1.521 -10.93 9.266 1 92.94 251 PHE A CA 1
ATOM 1989 C C . PHE A 1 251 ? -2.219 -11 7.914 1 92.94 251 PHE A C 1
ATOM 1991 O O . PHE A 1 251 ? -3.357 -11.461 7.82 1 92.94 251 PHE A O 1
ATOM 1998 N N . LEU A 1 252 ? -1.568 -10.516 6.891 1 94.5 252 LEU A N 1
ATOM 1999 C CA . LEU A 1 252 ? -2.174 -10.484 5.562 1 94.5 252 LEU A CA 1
ATOM 2000 C C . LEU A 1 252 ? -2.271 -11.891 4.984 1 94.5 252 LEU A C 1
ATOM 2002 O O . LEU A 1 252 ? -3.09 -12.148 4.098 1 94.5 252 LEU A O 1
ATOM 2006 N N . ASN A 1 253 ? -1.429 -12.742 5.418 1 95.5 253 ASN A N 1
ATOM 2007 C CA . ASN A 1 253 ? -1.418 -14.094 4.875 1 95.5 253 ASN A CA 1
ATOM 2008 C C . ASN A 1 253 ? -2.699 -14.852 5.219 1 95.5 253 ASN A C 1
ATOM 2010 O O . ASN A 1 253 ? -3.162 -14.805 6.359 1 95.5 253 ASN A O 1
ATOM 2014 N N . SER A 1 254 ? -3.33 -15.477 4.23 1 94.69 254 SER A N 1
ATOM 2015 C CA . SER A 1 254 ? -4.488 -16.359 4.348 1 94.69 254 SER A CA 1
ATOM 2016 C C . SER A 1 254 ? -5.777 -15.555 4.516 1 94.69 254 SER A C 1
ATOM 2018 O O . SER A 1 254 ? -6.781 -16.094 4.992 1 94.69 254 SER A O 1
ATOM 2020 N N . LEU A 1 255 ? -5.691 -14.273 4.219 1 94.75 255 LEU A N 1
ATOM 2021 C CA . LEU A 1 255 ? -6.926 -13.5 4.184 1 94.75 255 LEU A CA 1
ATOM 2022 C C . LEU A 1 255 ? -7.812 -13.945 3.023 1 94.75 255 LEU A C 1
ATOM 2024 O O . LEU A 1 255 ? -7.324 -14.164 1.913 1 94.75 255 LEU A O 1
ATOM 2028 N N . ASP A 1 256 ? -9.086 -14.008 3.303 1 93.94 256 ASP A N 1
ATOM 2029 C CA . ASP A 1 256 ? -10.039 -14.344 2.246 1 93.94 256 ASP A CA 1
ATOM 2030 C C . ASP A 1 256 ? -10.664 -13.094 1.644 1 93.94 256 ASP A C 1
ATOM 2032 O O . ASP A 1 256 ? -10.891 -12.102 2.348 1 93.94 256 ASP A O 1
ATOM 2036 N N . SER A 1 257 ? -10.836 -13.18 0.365 1 92.56 257 SER A N 1
ATOM 2037 C CA . SER A 1 257 ? -11.555 -12.094 -0.289 1 92.56 257 SER A CA 1
ATOM 2038 C C . SER A 1 257 ? -12.992 -11.992 0.219 1 92.56 257 SER A C 1
ATOM 2040 O O . SER A 1 257 ? -13.617 -13.008 0.523 1 92.56 257 SER A O 1
ATOM 2042 N N . HIS A 1 258 ? -13.398 -10.719 0.403 1 81.81 258 HIS A N 1
ATOM 2043 C CA . HIS A 1 258 ? -14.789 -10.484 0.792 1 81.81 258 HIS A CA 1
ATOM 2044 C C . HIS A 1 258 ? -15.688 -10.352 -0.432 1 81.81 258 HIS A C 1
ATOM 2046 O O . HIS A 1 258 ? -16.875 -10.078 -0.302 1 81.81 258 HIS A O 1
ATOM 2052 N N . SER A 1 259 ? -15.164 -10.484 -1.6 1 62.25 259 SER A N 1
ATOM 2053 C CA . SER A 1 259 ? -15.875 -10.086 -2.812 1 62.25 259 SER A CA 1
ATOM 2054 C C . SER A 1 259 ? -17.312 -10.586 -2.809 1 62.25 259 SER A C 1
ATOM 2056 O O . SER A 1 259 ? -17.562 -11.789 -2.652 1 62.25 259 SER A O 1
ATOM 2058 N N . THR A 1 260 ? -18.125 -9.672 -2.375 1 53.81 260 THR A N 1
ATOM 2059 C CA . THR A 1 260 ? -19.578 -9.75 -2.498 1 53.81 260 THR A CA 1
ATOM 2060 C C . THR A 1 260 ? -20 -9.602 -3.957 1 53.81 260 THR A C 1
ATOM 2062 O O . THR A 1 260 ? -21.188 -9.68 -4.273 1 53.81 260 THR A O 1
ATOM 2065 N N . GLY A 1 261 ? -19 -9.352 -4.812 1 54.28 261 GLY A N 1
ATOM 2066 C CA . GLY A 1 261 ? -19.531 -9.016 -6.121 1 54.28 261 GLY A CA 1
ATOM 2067 C C . GLY A 1 261 ? -19.797 -10.234 -6.988 1 54.28 261 GLY A C 1
ATOM 2068 O O . GLY A 1 261 ? -19.5 -11.359 -6.59 1 54.28 261 GLY A O 1
ATOM 2069 N N . ASN A 1 262 ? -20.562 -10.016 -8.016 1 54.75 262 ASN A N 1
ATOM 2070 C CA . ASN A 1 262 ? -21.125 -10.984 -8.945 1 54.75 262 ASN A CA 1
ATOM 2071 C C . ASN A 1 262 ? -20.062 -11.484 -9.938 1 54.75 262 ASN A C 1
ATOM 2073 O O . ASN A 1 262 ? -20.344 -12.375 -10.742 1 54.75 262 ASN A O 1
ATOM 2077 N N . LEU A 1 263 ? -18.875 -10.852 -9.922 1 61.78 263 LEU A N 1
ATOM 2078 C CA . LEU A 1 263 ? -17.953 -11.328 -10.945 1 61.78 263 LEU A CA 1
ATOM 2079 C C . LEU A 1 263 ? -16.562 -11.562 -10.367 1 61.78 263 LEU A C 1
ATOM 2081 O O . LEU A 1 263 ? -15.664 -10.734 -10.539 1 61.78 263 LEU A O 1
ATOM 2085 N N . PRO A 1 264 ? -16.453 -12.688 -9.75 1 71.88 264 PRO A N 1
ATOM 2086 C CA . PRO A 1 264 ? -15.102 -12.984 -9.266 1 71.88 264 PRO A CA 1
ATOM 2087 C C . PRO A 1 264 ? -14.102 -13.227 -10.398 1 71.88 264 PRO A C 1
ATOM 2089 O O . PRO A 1 264 ? -14.492 -13.664 -11.484 1 71.88 264 PRO A O 1
ATOM 2092 N N . PRO A 1 265 ? -12.836 -12.812 -10.164 1 83.31 265 PRO A N 1
ATOM 2093 C CA . PRO A 1 265 ? -11.844 -13.117 -11.195 1 83.31 265 PRO A CA 1
ATOM 2094 C C . PRO A 1 265 ? -11.812 -14.594 -11.57 1 83.31 265 PRO A C 1
ATOM 2096 O O . PRO A 1 265 ? -11.992 -15.461 -10.711 1 83.31 265 PRO A O 1
ATOM 2099 N N . PRO A 1 266 ? -11.672 -14.797 -12.828 1 89.69 266 PRO A N 1
ATOM 2100 C CA . PRO A 1 266 ? -11.641 -16.188 -13.273 1 89.69 266 PRO A CA 1
ATOM 2101 C C . PRO A 1 266 ? -10.469 -16.969 -12.68 1 89.69 266 PRO A C 1
ATOM 2103 O O . PRO A 1 266 ? -9.359 -16.438 -12.578 1 89.69 266 PRO A O 1
ATOM 2106 N N . THR A 1 267 ? -10.75 -18.203 -12.438 1 92.69 267 THR A N 1
ATOM 2107 C CA . THR A 1 267 ? -9.766 -19.078 -11.812 1 92.69 267 THR A CA 1
ATOM 2108 C C . THR A 1 267 ? -8.539 -19.234 -12.711 1 92.69 267 THR A C 1
ATOM 2110 O O . THR A 1 267 ? -7.41 -19.312 -12.219 1 92.69 267 THR A O 1
ATOM 2113 N N . ILE A 1 268 ? -8.742 -19.281 -13.984 1 94.75 268 ILE A N 1
ATOM 2114 C CA . ILE A 1 268 ? -7.656 -19.5 -14.938 1 94.75 268 ILE A CA 1
ATOM 2115 C C . ILE A 1 268 ? -6.617 -18.391 -14.805 1 94.75 268 ILE A C 1
ATOM 2117 O O . ILE A 1 268 ? -5.414 -18.656 -14.828 1 94.75 268 ILE A O 1
ATOM 2121 N N . LEU A 1 269 ? -7.055 -17.203 -14.602 1 95.62 269 LEU A N 1
ATOM 2122 C CA . LEU A 1 269 ? -6.125 -16.078 -14.5 1 95.62 269 LEU A CA 1
ATOM 2123 C C . LEU A 1 269 ? -5.398 -16.109 -13.156 1 95.62 269 LEU A C 1
ATOM 2125 O O . LEU A 1 269 ? -4.191 -15.859 -13.102 1 95.62 269 LEU A O 1
ATOM 2129 N N . LEU A 1 270 ? -6.137 -16.422 -12.125 1 96.06 270 LEU A N 1
ATOM 2130 C CA . LEU A 1 270 ? -5.539 -16.469 -10.789 1 96.06 270 LEU A CA 1
ATOM 2131 C C . LEU A 1 270 ? -4.488 -17.578 -10.719 1 96.06 270 LEU A C 1
ATOM 2133 O O . LEU A 1 270 ? -3.383 -17.359 -10.219 1 96.06 270 LEU A O 1
ATOM 2137 N N . ASP A 1 271 ? -4.832 -18.703 -11.25 1 97.25 271 ASP A N 1
ATOM 2138 C CA . ASP A 1 271 ? -3.895 -19.828 -11.25 1 97.25 271 ASP A CA 1
ATOM 2139 C C . ASP A 1 271 ? -2.66 -19.5 -12.086 1 97.25 271 ASP A C 1
ATOM 2141 O O . ASP A 1 271 ? -1.537 -19.844 -11.695 1 97.25 271 ASP A O 1
ATOM 2145 N N . TYR A 1 272 ? -2.939 -18.938 -13.203 1 97.56 272 TYR A N 1
ATOM 2146 C CA . TYR A 1 272 ? -1.826 -18.594 -14.078 1 97.56 272 TYR A CA 1
ATOM 2147 C C . TYR A 1 272 ? -0.847 -17.656 -13.375 1 97.56 272 TYR A C 1
ATOM 2149 O O . TYR A 1 272 ? 0.36 -17.906 -13.367 1 97.56 272 TYR A O 1
ATOM 2157 N N . MET A 1 273 ? -1.365 -16.625 -12.758 1 98.19 273 MET A N 1
ATOM 2158 C CA . MET A 1 273 ? -0.493 -15.656 -12.109 1 98.19 273 MET A CA 1
ATOM 2159 C C . MET A 1 273 ? 0.127 -16.234 -10.844 1 98.19 273 MET A C 1
ATOM 2161 O O . MET A 1 273 ? 1.246 -15.875 -10.477 1 98.19 273 MET A O 1
ATOM 2165 N N . TYR A 1 274 ? -0.589 -17.125 -10.18 1 98.62 274 TYR A N 1
ATOM 2166 C CA . TYR A 1 274 ? 0.022 -17.891 -9.094 1 98.62 274 TYR A CA 1
ATOM 2167 C C . TYR A 1 274 ? 1.26 -18.625 -9.57 1 98.62 274 TYR A C 1
ATOM 2169 O O . TYR A 1 274 ? 2.311 -18.578 -8.93 1 98.62 274 TYR A O 1
ATOM 2177 N N . GLY A 1 275 ? 1.102 -19.25 -10.68 1 98.75 275 GLY A N 1
ATOM 2178 C CA . GLY A 1 275 ? 2.213 -19.984 -11.273 1 98.75 275 GLY A CA 1
ATOM 2179 C C . GLY A 1 275 ? 3.377 -19.078 -11.648 1 98.75 275 GLY A C 1
ATOM 2180 O O . GLY A 1 275 ? 4.539 -19.438 -11.422 1 98.75 275 GLY A O 1
ATOM 2181 N N . VAL A 1 276 ? 3.061 -17.953 -12.234 1 98.44 276 VAL A N 1
ATOM 2182 C CA . VAL A 1 276 ? 4.105 -17.016 -12.617 1 98.44 276 VAL A CA 1
ATOM 2183 C C . VAL A 1 276 ? 4.898 -16.594 -11.383 1 98.44 276 VAL A C 1
ATOM 2185 O O . VAL A 1 276 ? 6.129 -16.594 -11.391 1 98.44 276 VAL A O 1
ATOM 2188 N N . ALA A 1 277 ? 4.223 -16.234 -10.352 1 98.5 277 ALA A N 1
ATOM 2189 C CA . ALA A 1 277 ? 4.863 -15.805 -9.109 1 98.5 277 ALA A CA 1
ATOM 2190 C C . ALA A 1 277 ? 5.707 -16.922 -8.508 1 98.5 277 ALA A C 1
ATOM 2192 O O . ALA A 1 277 ? 6.871 -16.719 -8.164 1 98.5 277 ALA A O 1
ATOM 2193 N N . ALA A 1 278 ? 5.133 -18.094 -8.406 1 98.75 278 ALA A N 1
ATOM 2194 C CA . ALA A 1 278 ? 5.809 -19.234 -7.816 1 98.75 278 ALA A CA 1
ATOM 2195 C C . ALA A 1 278 ? 7.07 -19.594 -8.594 1 98.75 278 ALA A C 1
ATOM 2197 O O . ALA A 1 278 ? 8.125 -19.828 -8 1 98.75 278 ALA A O 1
ATOM 2198 N N . TYR A 1 279 ? 6.941 -19.656 -9.891 1 98.44 279 TYR A N 1
ATOM 2199 C CA . TYR A 1 279 ? 8.094 -19.969 -10.734 1 98.44 279 TYR A CA 1
ATOM 2200 C C . TYR A 1 279 ? 9.234 -18.984 -10.469 1 98.44 279 TYR A C 1
ATOM 2202 O O . TYR A 1 279 ? 10.383 -19.406 -10.305 1 98.44 279 TYR A O 1
ATOM 2210 N N . ASN A 1 280 ? 8.938 -17.75 -10.43 1 97.19 280 ASN A N 1
ATOM 2211 C CA . ASN A 1 280 ? 9.969 -16.719 -10.281 1 97.19 280 ASN A CA 1
ATOM 2212 C C . ASN A 1 280 ? 10.602 -16.766 -8.891 1 97.19 280 ASN A C 1
ATOM 2214 O O . ASN A 1 280 ? 11.742 -16.344 -8.719 1 97.19 280 ASN A O 1
ATOM 2218 N N . LEU A 1 281 ? 9.938 -17.266 -7.957 1 97.5 281 LEU A N 1
ATOM 2219 C CA . LEU A 1 281 ? 10.453 -17.312 -6.594 1 97.5 281 LEU A CA 1
ATOM 2220 C C . LEU A 1 281 ? 11.289 -18.562 -6.367 1 97.5 281 LEU A C 1
ATOM 2222 O O . LEU A 1 281 ? 12.273 -18.531 -5.629 1 97.5 281 LEU A O 1
ATOM 2226 N N . TRP A 1 282 ? 10.898 -19.672 -7.039 1 98.06 282 TRP A N 1
ATOM 2227 C CA . TRP A 1 282 ? 11.445 -20.938 -6.531 1 98.06 282 TRP A CA 1
ATOM 2228 C C . TRP A 1 282 ? 12.102 -21.734 -7.648 1 98.06 282 TRP A C 1
ATOM 2230 O O . TRP A 1 282 ? 12.648 -22.812 -7.406 1 98.06 282 TRP A O 1
ATOM 2240 N N . LYS A 1 283 ? 12.086 -21.266 -8.859 1 97.44 283 LYS A N 1
ATOM 2241 C CA . LYS A 1 283 ? 12.672 -22 -9.977 1 97.44 283 LYS A CA 1
ATOM 2242 C C . LYS A 1 283 ? 14.156 -22.281 -9.727 1 97.44 283 LYS A C 1
ATOM 2244 O O . LYS A 1 283 ? 14.828 -21.5 -9.039 1 97.44 283 LYS A O 1
ATOM 2249 N N . VAL A 1 284 ? 14.531 -23.328 -10.281 1 97.19 284 VAL A N 1
ATOM 2250 C CA . VAL A 1 284 ? 15.953 -23.656 -10.289 1 97.19 284 VAL A CA 1
ATOM 2251 C C . VAL A 1 284 ? 16.5 -23.547 -11.711 1 97.19 284 VAL A C 1
ATOM 2253 O O . VAL A 1 284 ? 15.758 -23.688 -12.688 1 97.19 284 VAL A O 1
ATOM 2256 N N . PRO A 1 285 ? 17.719 -23.344 -11.93 1 96.19 285 PRO A N 1
ATOM 2257 C CA . PRO A 1 285 ? 18.297 -23.078 -13.25 1 96.19 285 PRO A CA 1
ATOM 2258 C C . PRO A 1 285 ? 18.062 -24.203 -14.242 1 96.19 285 PRO A C 1
ATOM 2260 O O . PRO A 1 285 ? 17.922 -23.969 -15.445 1 96.19 285 PRO A O 1
ATOM 2263 N N . ALA A 1 286 ? 17.984 -25.391 -13.805 1 95.56 286 ALA A N 1
ATOM 2264 C CA . ALA A 1 286 ? 17.891 -26.562 -14.672 1 95.56 286 ALA A CA 1
ATOM 2265 C C . ALA A 1 286 ? 16.641 -26.5 -15.547 1 95.56 286 ALA A C 1
ATOM 2267 O O . ALA A 1 286 ? 16.625 -27.047 -16.641 1 95.56 286 ALA A O 1
ATOM 2268 N N . ILE A 1 287 ? 15.648 -25.812 -15.117 1 95.31 287 ILE A N 1
ATOM 2269 C CA . ILE A 1 287 ? 14.367 -25.812 -15.82 1 95.31 287 ILE A CA 1
ATOM 2270 C C . ILE A 1 287 ? 14.336 -24.688 -16.844 1 95.31 287 ILE A C 1
ATOM 2272 O O . ILE A 1 287 ? 13.453 -24.641 -17.703 1 95.31 287 ILE A O 1
ATOM 2276 N N . HIS A 1 288 ? 15.258 -23.766 -16.828 1 95.5 288 HIS A N 1
ATOM 2277 C CA . HIS A 1 288 ? 15.234 -22.531 -17.609 1 95.5 288 HIS A CA 1
ATOM 2278 C C . HIS A 1 288 ? 15.148 -22.812 -19.109 1 95.5 288 HIS A C 1
ATOM 2280 O O . HIS A 1 288 ? 14.328 -22.219 -19.812 1 95.5 288 HIS A O 1
ATOM 2286 N N . PRO A 1 289 ? 15.945 -23.734 -19.562 1 94.56 289 PRO A N 1
ATOM 2287 C CA . PRO A 1 289 ? 15.914 -23.969 -21 1 94.56 289 PRO A CA 1
ATOM 2288 C C . PRO A 1 289 ? 14.539 -24.406 -21.516 1 94.56 289 PRO A C 1
ATOM 2290 O O . PRO A 1 289 ? 14.094 -23.969 -22.562 1 94.56 289 PRO A O 1
ATOM 2293 N N . VAL A 1 290 ? 13.906 -25.234 -20.75 1 94 290 VAL A N 1
ATOM 2294 C CA . VAL A 1 290 ? 12.609 -25.781 -21.141 1 94 290 VAL A CA 1
ATOM 2295 C C . VAL A 1 290 ? 11.562 -24.672 -21.141 1 94 290 VAL A C 1
ATOM 2297 O O . VAL A 1 290 ? 10.82 -24.516 -22.109 1 94 290 VAL A O 1
ATOM 2300 N N . VAL A 1 291 ? 11.547 -23.906 -20.109 1 94.88 291 VAL A N 1
ATOM 2301 C CA . VAL A 1 291 ? 10.547 -22.844 -19.969 1 94.88 291 VAL A CA 1
ATOM 2302 C C . VAL A 1 291 ? 10.828 -21.734 -20.969 1 94.88 291 VAL A C 1
ATOM 2304 O O . VAL A 1 291 ? 9.898 -21.156 -21.547 1 94.88 291 VAL A O 1
ATOM 2307 N N . ASN A 1 292 ? 12.055 -21.438 -21.203 1 94.25 292 ASN A N 1
ATOM 2308 C CA . ASN A 1 292 ? 12.43 -20.422 -22.172 1 94.25 292 ASN A CA 1
ATOM 2309 C C . ASN A 1 292 ? 12.039 -20.812 -23.594 1 94.25 292 ASN A C 1
ATOM 2311 O O . ASN A 1 292 ? 11.617 -19.984 -24.391 1 94.25 292 ASN A O 1
ATOM 2315 N N . GLN A 1 293 ? 12.289 -22.062 -23.875 1 95.06 293 GLN A N 1
ATOM 2316 C CA . GLN A 1 293 ? 11.883 -22.547 -25.188 1 95.06 293 GLN A CA 1
ATOM 2317 C C . GLN A 1 293 ? 10.367 -22.438 -25.375 1 95.06 293 GLN A C 1
ATOM 2319 O O . GLN A 1 293 ? 9.898 -21.984 -26.422 1 95.06 293 GLN A O 1
ATOM 2324 N N . TYR A 1 294 ? 9.672 -22.844 -24.406 1 95.31 294 TYR A N 1
ATOM 2325 C CA . TYR A 1 294 ? 8.219 -22.719 -24.469 1 95.31 294 TYR A CA 1
ATOM 2326 C C . TYR A 1 294 ? 7.793 -21.266 -24.656 1 95.31 294 TYR A C 1
ATOM 2328 O O . TYR A 1 294 ? 6.883 -20.969 -25.422 1 95.31 294 TYR A O 1
ATOM 2336 N N . PHE A 1 295 ? 8.438 -20.406 -23.906 1 94.06 295 PHE A N 1
ATOM 2337 C CA . PHE A 1 295 ? 8.195 -18.969 -24.047 1 94.06 295 PHE A CA 1
ATOM 2338 C C . PHE A 1 295 ? 8.406 -18.531 -25.484 1 94.06 295 PHE A C 1
ATOM 2340 O O . PHE A 1 295 ? 7.574 -17.812 -26.047 1 94.06 295 PHE A O 1
ATOM 2347 N N . SER A 1 296 ? 9.484 -18.859 -26.047 1 94.19 296 SER A N 1
ATOM 2348 C CA . SER A 1 296 ? 9.836 -18.484 -27.406 1 94.19 296 SER A CA 1
ATOM 2349 C C . SER A 1 296 ? 8.797 -18.984 -28.406 1 94.19 296 SER A C 1
ATOM 2351 O O . SER A 1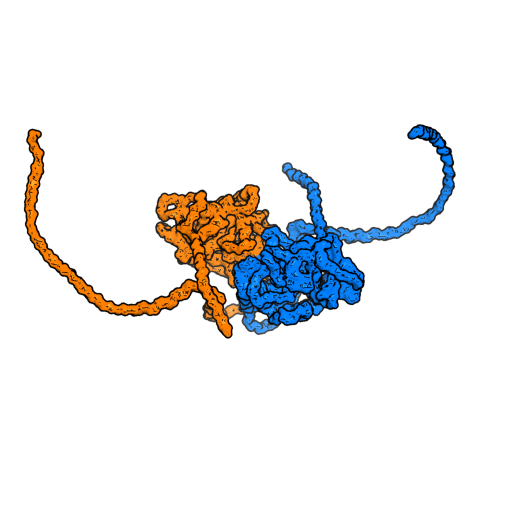 296 ? 8.422 -18.25 -29.344 1 94.19 296 SER A O 1
ATOM 2353 N N . ASP A 1 297 ? 8.305 -20.109 -28.172 1 94.94 297 ASP A N 1
ATOM 2354 C CA . ASP A 1 297 ? 7.387 -20.766 -29.094 1 94.94 297 ASP A CA 1
ATOM 2355 C C . ASP A 1 297 ? 5.988 -20.156 -29 1 94.94 297 ASP A C 1
ATOM 2357 O O . ASP A 1 297 ? 5.238 -20.156 -29.969 1 94.94 297 ASP A O 1
ATOM 2361 N N . ASN A 1 298 ? 5.684 -19.625 -27.828 1 94.88 298 ASN A N 1
ATOM 2362 C CA . ASN A 1 298 ? 4.262 -19.344 -27.609 1 94.88 298 ASN A CA 1
ATOM 2363 C C . ASN A 1 298 ? 4.02 -17.875 -27.281 1 94.88 298 ASN A C 1
ATOM 2365 O O . ASN A 1 298 ? 2.93 -17.359 -27.516 1 94.88 298 ASN A O 1
ATOM 2369 N N . TYR A 1 299 ? 5.051 -17.172 -26.672 1 92.75 299 TYR A N 1
ATOM 2370 C CA . TYR A 1 299 ? 4.746 -15.852 -26.141 1 92.75 299 TYR A CA 1
ATOM 2371 C C . TYR A 1 299 ? 5.621 -14.781 -26.781 1 92.75 299 TYR A C 1
ATOM 2373 O O . TYR A 1 299 ? 5.234 -13.617 -26.859 1 92.75 299 TYR A O 1
ATOM 2381 N N . LYS A 1 300 ? 6.723 -15.016 -27.188 1 89.19 300 LYS A N 1
ATOM 2382 C CA . LYS A 1 300 ? 7.758 -14.062 -27.594 1 89.19 300 LYS A CA 1
ATOM 2383 C C . LYS A 1 300 ? 7.273 -13.18 -28.75 1 89.19 300 LYS A C 1
ATOM 2385 O O . LYS A 1 300 ? 7.586 -11.992 -28.797 1 89.19 300 LYS A O 1
ATOM 2390 N N . LEU A 1 301 ? 6.477 -13.727 -29.578 1 85.69 301 LEU A N 1
ATOM 2391 C CA . LEU A 1 301 ? 6.105 -13 -30.797 1 85.69 301 LEU A CA 1
ATOM 2392 C C . LEU A 1 301 ? 4.828 -12.203 -30.578 1 85.69 301 LEU A C 1
ATOM 2394 O O . LEU A 1 301 ? 4.352 -11.523 -31.5 1 85.69 301 LEU A O 1
ATOM 2398 N N . ILE A 1 302 ? 4.332 -12.289 -29.406 1 89.81 302 ILE A N 1
ATOM 2399 C CA . ILE A 1 302 ? 3.146 -11.5 -29.125 1 89.81 302 ILE A CA 1
ATOM 2400 C C . ILE A 1 302 ? 3.52 -10.016 -29.062 1 89.81 302 ILE A C 1
ATOM 2402 O O . ILE A 1 302 ? 4.398 -9.617 -28.297 1 89.81 302 ILE A O 1
ATOM 2406 N N . PRO A 1 303 ? 2.877 -9.25 -29.875 1 78.88 303 PRO A N 1
ATOM 2407 C CA . PRO A 1 303 ? 3.207 -7.824 -29.891 1 78.88 303 PRO A CA 1
ATOM 2408 C C . PRO A 1 303 ? 2.818 -7.113 -28.594 1 78.88 303 PRO A C 1
ATOM 2410 O O . PRO A 1 303 ? 1.786 -7.434 -28 1 78.88 303 PRO A O 1
ATOM 2413 N N . LEU A 1 304 ? 3.705 -6.285 -28.109 1 77 304 LEU A N 1
ATOM 2414 C CA . LEU A 1 304 ? 3.355 -5.43 -26.984 1 77 304 LEU A CA 1
ATOM 2415 C C . LEU A 1 304 ? 2.424 -4.305 -27.422 1 77 304 LEU A C 1
ATOM 2417 O O . LEU A 1 304 ? 2.492 -3.844 -28.562 1 77 304 LEU A O 1
ATOM 2421 N N . PRO A 1 305 ? 1.467 -4.082 -26.516 1 73.38 305 PRO A N 1
ATOM 2422 C CA . PRO A 1 305 ? 0.612 -2.953 -26.891 1 73.38 305 PRO A CA 1
ATOM 2423 C C . PRO A 1 305 ? 1.406 -1.677 -27.156 1 73.38 305 PRO A C 1
ATOM 2425 O O . PRO A 1 305 ? 2.471 -1.472 -26.562 1 73.38 305 PRO A O 1
ATOM 2428 N N . PRO A 1 306 ? 1.031 -1.021 -28.281 1 60.5 306 PRO A N 1
ATOM 2429 C CA . PRO A 1 306 ? 1.727 0.245 -28.531 1 60.5 306 PRO A CA 1
ATOM 2430 C C . PRO A 1 306 ? 1.697 1.184 -27.328 1 60.5 306 PRO A C 1
ATOM 2432 O O . PRO A 1 306 ? 0.761 1.136 -26.531 1 60.5 306 PRO A O 1
ATOM 2435 N N . PRO A 1 307 ? 2.904 1.689 -27.062 1 54.25 307 PRO A N 1
ATOM 2436 C CA . PRO A 1 307 ? 2.824 2.689 -26 1 54.25 307 PRO A CA 1
ATOM 2437 C C . PRO A 1 307 ? 1.639 3.637 -26.156 1 54.25 307 PRO A C 1
ATOM 2439 O O . PRO A 1 307 ? 1.252 3.955 -27.297 1 54.25 307 PRO A O 1
ATOM 2442 N N . GLN A 1 308 ? 0.681 3.369 -25.516 1 45.09 308 GLN A N 1
ATOM 2443 C CA . GLN A 1 308 ? -0.524 4.168 -25.703 1 45.09 308 GLN A CA 1
ATOM 2444 C C . GLN A 1 308 ? -0.179 5.637 -25.938 1 45.09 308 GLN A C 1
ATOM 2446 O O . GLN A 1 308 ? 0.453 6.273 -25.094 1 45.09 308 GLN A O 1
ATOM 2451 N N . SER A 1 309 ? 0.166 6.008 -27.219 1 37.91 309 SER A N 1
ATOM 2452 C CA . SER A 1 309 ? 0.286 7.406 -27.625 1 37.91 309 SER A CA 1
ATOM 2453 C C . SER A 1 309 ? -0.897 8.227 -27.125 1 37.91 309 SER A C 1
ATOM 2455 O O . SER A 1 309 ? -2.033 7.75 -27.125 1 37.91 309 SER A O 1
ATOM 2457 N N . GLY A 1 310 ? -0.713 9.094 -26.203 1 33.38 310 GLY A N 1
ATOM 2458 C CA . GLY A 1 310 ? -1.814 10.039 -26.141 1 33.38 310 GLY A CA 1
ATOM 2459 C C . GLY A 1 310 ? -2.469 10.297 -27.484 1 33.38 310 GLY A C 1
ATOM 2460 O O . GLY A 1 310 ? -1.892 9.992 -28.531 1 33.38 310 GLY A O 1
ATOM 2461 N N . SER A 1 311 ? -3.699 10.438 -27.594 1 29.77 311 SER A N 1
ATOM 2462 C CA . SER A 1 311 ? -4.363 10.758 -28.859 1 29.77 311 SER A CA 1
ATOM 2463 C C . SER A 1 311 ? -3.479 11.617 -29.75 1 29.77 311 SER A C 1
ATOM 2465 O O . SER A 1 311 ? -3.17 12.766 -29.406 1 29.77 311 SER A O 1
ATOM 2467 N N . SER A 1 312 ? -2.52 10.992 -30.531 1 28.98 312 SER A N 1
ATOM 2468 C CA . SER A 1 312 ? -1.922 11.664 -31.688 1 28.98 312 SER A CA 1
ATOM 2469 C C . SER A 1 312 ? -2.988 12.305 -32.562 1 28.98 312 SER A C 1
ATOM 2471 O O . SER A 1 312 ? -4.023 11.688 -32.844 1 28.98 312 SER A O 1
ATOM 2473 N N . GLY A 1 313 ? -3.145 13.602 -32.656 1 25.48 313 GLY A N 1
ATOM 2474 C CA . GLY A 1 313 ? -3.543 14.18 -33.938 1 25.48 313 GLY A CA 1
ATOM 2475 C C . GLY A 1 313 ? -2.799 13.594 -35.094 1 25.48 313 GLY A C 1
ATOM 2476 O O . GLY A 1 313 ? -1.721 13.016 -34.938 1 25.48 313 GLY A O 1
ATOM 2477 N N . SER A 1 314 ? -3.414 13.297 -36.25 1 24.75 314 SER A N 1
ATOM 2478 C CA . SER A 1 314 ? -3.086 12.742 -37.562 1 24.75 314 SER A CA 1
ATOM 2479 C C . SER A 1 314 ? -1.795 13.336 -38.094 1 24.75 314 SER A C 1
ATOM 2481 O O . SER A 1 314 ? -1.774 14.484 -38.531 1 24.75 314 SER A O 1
ATOM 2483 N N . ASP A 1 315 ? -0.563 13.109 -37.469 1 23.5 315 ASP A N 1
ATOM 2484 C CA . ASP A 1 315 ? 0.633 13.516 -38.188 1 23.5 315 ASP A CA 1
ATOM 2485 C C . ASP A 1 315 ? 0.896 12.602 -39.375 1 23.5 315 ASP A C 1
ATOM 2487 O O . ASP A 1 315 ? 0.8 11.375 -39.281 1 23.5 315 ASP A O 1
ATOM 2491 N N . THR A 1 316 ? 0.689 13.094 -40.656 1 21.73 316 THR A N 1
ATOM 2492 C CA . THR A 1 316 ? 1.122 12.648 -41.969 1 21.73 316 THR A CA 1
ATOM 2493 C C . THR A 1 316 ? 2.598 12.258 -41.938 1 21.73 316 THR A C 1
ATOM 2495 O O . THR A 1 316 ? 3.09 11.625 -42.875 1 21.73 316 THR A O 1
ATOM 2498 N N . SER A 1 317 ? 3.582 12.914 -41.219 1 19.98 317 SER A N 1
ATOM 2499 C CA . SER A 1 317 ? 4.867 12.961 -41.906 1 19.98 317 SER A CA 1
ATOM 2500 C C . SER A 1 317 ? 5.641 11.664 -41.719 1 19.98 317 SER A C 1
ATOM 2502 O O . SER A 1 317 ? 5.93 11.258 -40.594 1 19.98 317 SER A O 1
ATOM 2504 N N . ALA A 1 318 ? 5.633 10.648 -42.594 1 19.39 318 ALA A N 1
ATOM 2505 C CA . ALA A 1 318 ? 6.156 9.289 -42.656 1 19.39 318 ALA A CA 1
ATOM 2506 C C . ALA A 1 318 ? 7.684 9.281 -42.594 1 19.39 318 ALA A C 1
ATOM 2508 O O . ALA A 1 318 ? 8.312 8.227 -42.688 1 19.39 318 ALA A O 1
ATOM 2509 N N . MET A 1 319 ? 8.43 10.414 -42.75 1 18.66 319 MET A N 1
ATOM 2510 C CA . MET A 1 319 ? 9.648 9.992 -43.438 1 18.66 319 MET A CA 1
ATOM 2511 C C . MET A 1 319 ? 10.484 9.07 -42.562 1 18.66 319 MET A C 1
ATOM 2513 O O . MET A 1 319 ? 10.266 9.008 -41.344 1 18.66 319 MET A O 1
ATOM 2517 N N . HIS A 1 320 ? 11.945 9.094 -42.688 1 18.47 320 HIS A N 1
ATOM 2518 C CA . HIS A 1 320 ? 13.086 8.195 -42.844 1 18.47 320 HIS A CA 1
ATOM 2519 C C . HIS A 1 320 ? 13.75 7.91 -41.5 1 18.47 320 HIS A C 1
ATOM 2521 O O . HIS A 1 320 ? 14.781 8.5 -41.156 1 18.47 320 HIS A O 1
ATOM 2527 N N . ARG A 1 321 ? 13.078 7.723 -40.406 1 21.75 321 ARG A N 1
ATOM 2528 C CA . ARG A 1 321 ? 13.852 7.703 -39.188 1 21.75 321 ARG A CA 1
ATOM 2529 C C . ARG A 1 321 ? 14.758 6.48 -39.125 1 21.75 321 ARG A C 1
ATOM 2531 O O . ARG A 1 321 ? 14.289 5.355 -38.938 1 21.75 321 ARG A O 1
ATOM 2538 N N . HIS A 1 322 ? 15.922 6.445 -39.812 1 18.41 322 HIS A N 1
ATOM 2539 C CA . HIS A 1 322 ? 16.859 5.332 -39.844 1 18.41 322 HIS A CA 1
ATOM 2540 C C . HIS A 1 322 ? 17.297 4.934 -38.438 1 18.41 322 HIS A C 1
ATOM 2542 O O . HIS A 1 322 ? 17.047 3.807 -38.031 1 18.41 322 HIS A O 1
ATOM 2548 N N . HIS A 1 323 ? 18.688 4.973 -38.125 1 19.56 323 HIS A N 1
ATOM 2549 C CA . HIS A 1 323 ? 19.703 3.975 -37.781 1 19.56 323 HIS A CA 1
ATOM 2550 C C . HIS A 1 323 ? 19.922 3.91 -36.281 1 19.56 323 HIS A C 1
ATOM 2552 O O . HIS A 1 323 ? 20.797 3.17 -35.812 1 19.56 323 HIS A O 1
ATOM 2558 N N . ASN A 1 324 ? 19.484 4.852 -35.406 1 19.69 324 ASN A N 1
ATOM 2559 C CA . ASN A 1 324 ? 20.375 4.988 -34.25 1 19.69 324 ASN A CA 1
ATOM 2560 C C . ASN A 1 324 ? 20.219 3.82 -33.281 1 19.69 324 ASN A C 1
ATOM 2562 O O . ASN A 1 324 ? 19.219 3.727 -32.562 1 19.69 324 ASN A O 1
ATOM 2566 N N . SER A 1 325 ? 20.688 2.568 -33.594 1 21.5 325 SER A N 1
ATOM 2567 C CA . SER A 1 325 ? 20.641 1.259 -32.969 1 21.5 325 SER A CA 1
ATOM 2568 C C . SER A 1 325 ? 21.328 1.292 -31.594 1 21.5 325 SER A C 1
ATOM 2570 O O . SER A 1 325 ? 21.031 0.459 -30.734 1 21.5 325 SER A O 1
ATOM 2572 N N . HIS A 1 326 ? 22.453 1.96 -31.359 1 21.94 326 HIS A N 1
ATOM 2573 C CA . HIS A 1 326 ? 23.5 1.459 -30.5 1 21.94 326 HIS A CA 1
ATOM 2574 C C . HIS A 1 326 ? 23.172 1.694 -29.031 1 21.94 326 HIS A C 1
ATOM 2576 O O . HIS A 1 326 ? 23.938 1.341 -28.141 1 21.94 326 HIS A O 1
ATOM 2582 N N . ARG A 1 327 ? 22.297 2.576 -28.672 1 22.58 327 ARG A N 1
ATOM 2583 C CA . ARG A 1 327 ? 22.375 3.104 -27.312 1 22.58 327 ARG A CA 1
ATOM 2584 C C . ARG A 1 327 ? 21.812 2.105 -26.312 1 22.58 327 ARG A C 1
ATOM 2586 O O . ARG A 1 327 ? 21.719 2.41 -25.125 1 22.58 327 ARG A O 1
ATOM 2593 N N . TRP A 1 328 ? 21.453 0.879 -26.703 1 23.28 328 TRP A N 1
ATOM 2594 C CA . TRP A 1 328 ? 20.688 0.033 -25.797 1 23.28 328 TRP A CA 1
ATOM 2595 C C . TRP A 1 328 ? 21.562 -0.532 -24.688 1 23.28 328 TRP A C 1
ATOM 2597 O O . TRP A 1 328 ? 21.062 -1.009 -23.656 1 23.28 328 TRP A O 1
ATOM 2607 N N . GLY A 1 329 ? 22.891 -0.699 -24.891 1 23.14 329 GLY A N 1
ATOM 2608 C CA . GLY A 1 329 ? 23.703 -1.598 -24.078 1 23.14 329 GLY A CA 1
ATOM 2609 C C . GLY A 1 329 ? 23.938 -1.092 -22.672 1 23.14 329 GLY A C 1
ATOM 2610 O O . GLY A 1 329 ? 24.172 -1.881 -21.75 1 23.14 329 GLY A O 1
ATOM 2611 N N . LEU A 1 330 ? 24.125 0.178 -22.547 1 23.45 330 LEU A N 1
ATOM 2612 C CA . LEU A 1 330 ? 24.797 0.672 -21.344 1 23.45 330 LEU A CA 1
ATOM 2613 C C . LEU A 1 330 ? 23.859 0.623 -20.141 1 23.45 330 LEU A C 1
ATOM 2615 O O . LEU A 1 330 ? 24.312 0.52 -19 1 23.45 330 LEU A O 1
ATOM 2619 N N . GLU A 1 331 ? 22.594 0.708 -20.312 1 26.45 331 GLU A N 1
ATOM 2620 C CA . GLU A 1 331 ? 21.766 0.944 -19.141 1 26.45 331 GLU A CA 1
ATOM 2621 C C . GLU A 1 331 ? 21.656 -0.307 -18.281 1 26.45 331 GLU A C 1
ATOM 2623 O O . GLU A 1 331 ? 21.406 -0.216 -17.078 1 26.45 331 GLU A O 1
ATOM 2628 N N . LYS A 1 332 ? 21.828 -1.532 -18.812 1 28.14 332 LYS A N 1
ATOM 2629 C CA . LYS A 1 332 ? 21.828 -2.803 -18.094 1 28.14 332 LYS A CA 1
ATOM 2630 C C . LYS A 1 332 ? 22.984 -2.875 -17.109 1 28.14 332 LYS A C 1
ATOM 2632 O O . LYS A 1 332 ? 22.844 -3.441 -16.031 1 28.14 332 LYS A O 1
ATOM 2637 N N . ALA A 1 333 ? 24.156 -2.361 -17.453 1 26.53 333 ALA A N 1
ATOM 2638 C CA . ALA A 1 333 ? 25.359 -2.477 -16.656 1 26.53 333 ALA A CA 1
ATOM 2639 C C . ALA A 1 333 ? 25.25 -1.671 -15.367 1 26.53 333 ALA A C 1
ATOM 2641 O O . ALA A 1 333 ? 25.719 -2.105 -14.312 1 26.53 333 ALA A O 1
ATOM 2642 N N . MET A 1 334 ? 24.609 -0.536 -15.391 1 27.36 334 MET A N 1
ATOM 2643 C CA . MET A 1 334 ? 24.641 0.312 -14.203 1 27.36 334 MET A CA 1
ATOM 2644 C C . MET A 1 334 ? 23.781 -0.277 -13.094 1 27.36 334 MET A C 1
ATOM 2646 O O . MET A 1 334 ? 24.016 -0.017 -11.914 1 27.36 334 MET A O 1
ATOM 2650 N N . ASN A 1 335 ? 22.766 -0.94 -13.414 1 26.72 335 ASN A N 1
ATOM 2651 C CA . ASN A 1 335 ? 22 -1.587 -12.344 1 26.72 335 ASN A CA 1
ATOM 2652 C C . ASN A 1 335 ? 22.844 -2.648 -11.633 1 26.72 335 ASN A C 1
ATOM 2654 O O . ASN A 1 335 ? 22.688 -2.852 -10.422 1 26.72 335 ASN A O 1
ATOM 2658 N N . PHE A 1 336 ? 23.703 -3.322 -12.32 1 26.98 336 PHE A N 1
ATOM 2659 C CA . PHE A 1 336 ? 24.625 -4.293 -11.719 1 26.98 336 PHE A CA 1
ATOM 2660 C C . PHE A 1 336 ? 25.594 -3.604 -10.781 1 26.98 336 PHE A C 1
ATOM 2662 O O . PHE A 1 336 ? 25.844 -4.086 -9.672 1 26.98 336 PHE A O 1
ATOM 2669 N N . LEU A 1 337 ? 26.156 -2.49 -11.172 1 29.67 337 LEU A N 1
ATOM 2670 C CA . LEU A 1 337 ? 27.234 -1.851 -10.43 1 29.67 337 LEU A CA 1
ATOM 2671 C C . LEU A 1 337 ? 26.719 -1.279 -9.109 1 29.67 337 LEU A C 1
ATOM 2673 O O . LEU A 1 337 ? 27.359 -1.422 -8.078 1 29.67 337 LEU A O 1
ATOM 2677 N N . MET A 1 338 ? 25.609 -0.714 -9.094 1 27.73 338 MET A N 1
ATOM 2678 C CA . MET A 1 338 ? 25.172 -0.105 -7.836 1 27.73 338 MET A CA 1
ATOM 2679 C C . MET A 1 338 ? 24.891 -1.17 -6.781 1 27.73 338 MET A C 1
ATOM 2681 O O . MET A 1 338 ? 24.859 -0.873 -5.586 1 27.73 338 MET A O 1
ATOM 2685 N N . MET A 1 339 ? 24.625 -2.312 -7.18 1 27.27 339 MET A N 1
ATOM 2686 C CA . MET A 1 339 ? 24.625 -3.432 -6.242 1 27.27 339 MET A CA 1
ATOM 2687 C C . MET A 1 339 ? 25.984 -3.611 -5.598 1 27.27 339 MET A C 1
ATOM 2689 O O . MET A 1 339 ? 26.094 -3.961 -4.422 1 27.27 339 MET A O 1
ATOM 2693 N N . TYR A 1 340 ? 27 -3.471 -6.473 1 26.92 340 TYR A N 1
ATOM 2694 C CA . TYR A 1 340 ? 28.359 -3.727 -6.008 1 26.92 340 TYR A CA 1
ATOM 2695 C C . TYR A 1 340 ? 28.766 -2.723 -4.934 1 26.92 340 TYR A C 1
ATOM 2697 O O . TYR A 1 340 ? 29.406 -3.086 -3.945 1 26.92 340 TYR A O 1
ATOM 2705 N N . ILE A 1 341 ? 28.562 -1.398 -5.203 1 28.45 341 ILE A N 1
ATOM 2706 C CA . ILE A 1 341 ? 29.172 -0.439 -4.289 1 28.45 341 ILE A CA 1
ATOM 2707 C C . ILE A 1 341 ? 28.578 -0.6 -2.893 1 28.45 341 ILE A C 1
ATOM 2709 O O . ILE A 1 341 ? 29.297 -0.511 -1.893 1 28.45 341 ILE A O 1
ATOM 2713 N N . ASN A 1 342 ? 27.266 -0.541 -2.85 1 30.39 342 ASN A N 1
ATOM 2714 C CA . ASN A 1 342 ? 26.797 -0.319 -1.485 1 30.39 342 ASN A CA 1
ATOM 2715 C C . ASN A 1 342 ? 26.953 -1.571 -0.628 1 30.39 342 ASN A C 1
ATOM 2717 O O . ASN A 1 342 ? 26.359 -1.664 0.455 1 30.39 342 ASN A O 1
ATOM 2721 N N . GLY A 1 343 ? 28.188 -2.449 -0.601 1 27.86 343 GLY A N 1
ATOM 2722 C CA . GLY A 1 343 ? 28.922 -3.443 0.169 1 27.86 343 GLY A CA 1
ATOM 2723 C C . GLY A 1 343 ? 28.156 -4.75 0.326 1 27.86 343 GLY A C 1
ATOM 2724 O O . GLY A 1 343 ? 28.609 -5.656 1.031 1 27.86 343 GLY A O 1
ATOM 2725 N N . ILE A 1 344 ? 26.906 -4.727 0.251 1 25.94 344 ILE A N 1
ATOM 2726 C CA . ILE A 1 344 ? 26.469 -6.039 0.721 1 25.94 344 ILE A CA 1
ATOM 2727 C C . ILE A 1 344 ? 26.703 -7.082 -0.365 1 25.94 344 ILE A C 1
ATOM 2729 O O . ILE A 1 344 ? 26.094 -7.039 -1.43 1 25.94 344 ILE A O 1
ATOM 2733 N N . ILE A 1 345 ? 28.016 -7.473 -0.644 1 25.73 345 ILE A N 1
ATOM 2734 C CA . ILE A 1 345 ? 28.562 -8.508 -1.519 1 25.73 345 ILE A CA 1
ATOM 2735 C C . ILE A 1 345 ? 27.828 -9.82 -1.272 1 25.73 345 ILE A C 1
ATOM 2737 O O . ILE A 1 345 ? 27.781 -10.32 -0.143 1 25.73 345 ILE A O 1
ATOM 2741 N N . PRO A 1 346 ? 26.875 -10.211 -1.919 1 23.23 346 PRO A N 1
ATOM 2742 C CA . PRO A 1 346 ? 26.703 -11.609 -1.536 1 23.23 346 PRO A CA 1
ATOM 2743 C C . PRO A 1 346 ? 27.969 -12.438 -1.725 1 23.23 346 PRO A C 1
ATOM 2745 O O . PRO A 1 346 ? 28.828 -12.086 -2.541 1 23.23 346 PRO A O 1
ATOM 2748 N N . GLN A 1 347 ? 28.469 -13.281 -0.747 1 25.62 347 GLN A N 1
ATOM 2749 C CA . GLN A 1 347 ? 29.625 -14.172 -0.692 1 25.62 347 GLN A CA 1
ATOM 2750 C C . GLN A 1 347 ? 29.812 -14.922 -2.008 1 25.62 347 GLN A C 1
ATOM 2752 O O . GLN A 1 347 ? 30.922 -15.305 -2.367 1 25.62 347 GLN A O 1
ATOM 2757 N N . VAL A 1 348 ? 28.688 -15.211 -2.693 1 23.86 348 VAL A N 1
ATOM 2758 C CA . VAL A 1 348 ? 28.938 -16.312 -3.617 1 23.86 348 VAL A CA 1
ATOM 2759 C C . VAL A 1 348 ? 29.781 -15.82 -4.793 1 23.86 348 VAL A C 1
ATOM 2761 O O . VAL A 1 348 ? 30.438 -16.609 -5.48 1 23.86 348 VAL A O 1
ATOM 2764 N N . LEU A 1 349 ? 29.656 -14.555 -5.07 1 24.14 349 LEU A N 1
ATOM 2765 C CA . LEU A 1 349 ? 30.281 -14.273 -6.359 1 24.14 349 LEU A CA 1
ATOM 2766 C C . LEU A 1 349 ? 31.797 -14.297 -6.238 1 24.14 349 LEU A C 1
ATOM 2768 O O . LEU A 1 349 ? 32.5 -13.961 -7.191 1 24.14 349 LEU A O 1
ATOM 2772 N N . ALA A 1 350 ? 32.25 -14.375 -4.98 1 24.05 350 ALA A N 1
ATOM 2773 C CA . ALA A 1 350 ? 33.719 -14.359 -4.91 1 24.05 350 ALA A CA 1
ATOM 2774 C C . ALA A 1 350 ? 34.312 -15.547 -5.66 1 24.05 350 ALA A C 1
ATOM 2776 O O . ALA A 1 350 ? 35.5 -15.578 -5.934 1 24.05 350 ALA A O 1
ATOM 2777 N N . VAL A 1 351 ? 33.438 -16.609 -5.77 1 23.06 351 VAL A N 1
ATOM 2778 C CA . VAL A 1 351 ? 34.156 -17.844 -6.074 1 23.06 351 VAL A CA 1
ATOM 2779 C C . VAL A 1 351 ? 34.688 -17.812 -7.508 1 23.06 351 VAL A C 1
ATOM 2781 O O . VAL A 1 351 ? 35.625 -18.531 -7.855 1 23.06 351 VAL A O 1
ATOM 2784 N N . LYS A 1 352 ? 34.031 -17 -8.312 1 22.34 352 LYS A N 1
ATOM 2785 C CA . LYS A 1 352 ? 34.312 -17.438 -9.672 1 22.34 352 LYS A CA 1
ATOM 2786 C C . LYS A 1 352 ? 35.75 -17.109 -10.055 1 22.34 352 LYS A C 1
ATOM 2788 O O . LYS A 1 352 ? 36.344 -17.766 -10.922 1 22.34 352 LYS A O 1
ATOM 2793 N N . TRP A 1 353 ? 36.219 -15.984 -9.594 1 23.09 353 TRP A N 1
ATOM 2794 C CA . TRP A 1 353 ? 37.375 -15.617 -10.414 1 23.09 353 TRP A CA 1
ATOM 2795 C C . TRP A 1 353 ? 38.531 -16.578 -10.18 1 23.09 353 TRP A C 1
ATOM 2797 O O . TRP A 1 353 ? 39.562 -16.484 -10.859 1 23.09 353 TRP A O 1
ATOM 2807 N N . GLN A 1 354 ? 38.438 -17.25 -9.023 1 21.86 354 GLN A N 1
ATOM 2808 C CA . GLN A 1 354 ? 39.75 -17.844 -8.773 1 21.86 354 GLN A CA 1
ATOM 2809 C C . GLN A 1 354 ? 40.094 -18.906 -9.82 1 21.86 354 GLN A C 1
ATOM 2811 O O . GLN A 1 354 ? 41.188 -19.453 -9.844 1 21.86 354 GLN A O 1
ATOM 2816 N N . GLY A 1 355 ? 39 -19.391 -10.461 1 22.47 355 GLY A N 1
ATOM 2817 C CA . GLY A 1 355 ? 39.312 -20.719 -10.992 1 22.47 355 GLY A CA 1
ATOM 2818 C C . GLY A 1 355 ? 40.312 -20.688 -12.133 1 22.47 355 GLY A C 1
ATOM 2819 O O . GLY A 1 355 ? 40.625 -21.734 -12.711 1 22.47 355 GLY A O 1
ATOM 2820 N N . GLU A 1 356 ? 40.562 -19.531 -12.773 1 22.12 356 GLU A N 1
ATOM 2821 C CA . GLU A 1 356 ? 41.188 -19.891 -14.031 1 22.12 356 GLU A CA 1
ATOM 2822 C C . GLU A 1 356 ? 42.562 -20.531 -13.789 1 22.12 356 GLU A C 1
ATOM 2824 O O . GLU A 1 356 ? 43.156 -21.109 -14.711 1 22.12 356 GLU A O 1
ATOM 2829 N N . GLU A 1 357 ? 43.156 -20.156 -12.656 1 21.28 357 GLU A N 1
ATOM 2830 C CA . GLU A 1 357 ? 44.562 -20.391 -12.898 1 21.28 357 GLU A CA 1
ATOM 2831 C C . GLU A 1 357 ? 44.875 -21.875 -13.078 1 21.28 357 GLU A C 1
ATOM 2833 O O . GLU A 1 357 ? 45.844 -22.25 -13.75 1 21.28 357 GLU A O 1
ATOM 2838 N N . LYS A 1 358 ? 44.219 -22.578 -12.156 1 22.72 358 LYS A N 1
ATOM 2839 C CA . LYS A 1 358 ? 45.031 -23.75 -11.875 1 22.72 358 LYS A CA 1
ATOM 2840 C C . LYS A 1 358 ? 45 -24.719 -13.047 1 22.72 358 LYS A C 1
ATOM 2842 O O . LYS A 1 358 ? 44.312 -25.734 -13 1 22.72 358 LYS A O 1
ATOM 2847 N N . TRP A 1 359 ? 44.688 -24.375 -14.258 1 19 359 TRP A N 1
ATOM 2848 C CA . TRP A 1 359 ? 44.531 -25.5 -15.18 1 19 359 TRP A CA 1
ATOM 2849 C C . TRP A 1 359 ? 45.781 -26.344 -15.242 1 19 359 TRP A C 1
ATOM 2851 O O . TRP A 1 359 ? 45.75 -27.516 -15.617 1 19 359 TRP A O 1
ATOM 2861 N N . HIS A 1 360 ? 46.938 -25.656 -14.984 1 18.66 360 HIS A N 1
ATOM 2862 C CA . HIS A 1 360 ? 48 -26.281 -15.734 1 18.66 360 HIS A CA 1
ATOM 2863 C C . HIS A 1 360 ? 48.344 -27.656 -15.164 1 18.66 360 HIS A C 1
ATOM 2865 O O . HIS A 1 360 ? 49.156 -28.391 -15.734 1 18.66 360 HIS A O 1
ATOM 2871 N N . ARG A 1 361 ? 48.031 -27.828 -13.875 1 19.47 361 ARG A N 1
ATOM 2872 C CA . ARG A 1 361 ? 49.125 -28.672 -13.391 1 19.47 361 ARG A CA 1
ATOM 2873 C C . ARG A 1 361 ? 49 -30.078 -13.93 1 19.47 361 ARG A C 1
ATOM 2875 O O . ARG A 1 361 ? 48.812 -31.031 -13.164 1 19.47 361 ARG A O 1
ATOM 2882 N N . ARG A 1 362 ? 48.094 -30.453 -14.812 1 19.95 362 ARG A N 1
ATOM 2883 C CA . ARG A 1 362 ? 48.031 -31.891 -14.992 1 19.95 362 ARG A CA 1
ATOM 2884 C C . ARG A 1 362 ? 49.375 -32.469 -15.461 1 19.95 362 ARG A C 1
ATOM 2886 O O . ARG A 1 362 ? 49.5 -33.656 -15.703 1 19.95 362 ARG A O 1
ATOM 2893 N N . LYS A 1 363 ? 50.281 -31.734 -16.016 1 19.02 363 LYS A N 1
ATOM 2894 C CA . LYS A 1 363 ? 50.906 -32.625 -16.969 1 19.02 363 LYS A CA 1
ATOM 2895 C C . LYS A 1 363 ? 51.656 -33.781 -16.25 1 19.02 363 LYS A C 1
ATOM 2897 O O . LYS A 1 363 ? 52.094 -34.719 -16.891 1 19.02 363 LYS A O 1
ATOM 2902 N N . VAL A 1 364 ? 52.062 -33.594 -14.961 1 17.16 364 VAL A N 1
ATOM 2903 C CA . VAL A 1 364 ? 53.375 -34.25 -14.898 1 17.16 364 VAL A CA 1
ATOM 2904 C C . VAL A 1 364 ? 53.188 -35.75 -14.992 1 17.16 364 VAL A C 1
ATOM 2906 O O . VAL A 1 364 ? 52.562 -36.375 -14.125 1 17.16 364 VAL A O 1
ATOM 2909 N N . LYS A 1 365 ? 53.375 -36.344 -16.219 1 17.69 365 LYS A N 1
ATOM 2910 C CA . LYS A 1 365 ? 53.469 -37.688 -16.781 1 17.69 365 LYS A CA 1
ATOM 2911 C C . LYS A 1 365 ? 54.375 -38.562 -15.969 1 17.69 365 LYS A C 1
ATOM 2913 O O . LYS A 1 365 ? 54.125 -39.75 -15.797 1 17.69 365 LYS A O 1
ATOM 2918 N N . GLN A 1 366 ? 55.656 -38.125 -15.688 1 15.35 366 GLN A N 1
ATOM 2919 C CA . GLN A 1 366 ? 56.625 -39.031 -16.281 1 15.35 366 GLN A CA 1
ATOM 2920 C C . GLN A 1 366 ? 56.781 -40.281 -15.414 1 15.35 366 GLN A C 1
ATOM 2922 O O . GLN A 1 366 ? 56.844 -41.406 -15.93 1 15.35 366 GLN A O 1
ATOM 2927 N N . LYS A 1 367 ? 57.406 -40 -14.211 1 16 367 LYS A N 1
ATOM 2928 C CA . LYS A 1 367 ? 58.656 -40.75 -14.172 1 16 367 LYS A CA 1
ATOM 2929 C C . LYS A 1 367 ? 58.375 -42.25 -14.039 1 16 367 LYS A C 1
ATOM 2931 O O . LYS A 1 367 ? 58.906 -43.062 -14.812 1 16 367 LYS A O 1
ATOM 2936 N N . TRP A 1 368 ? 58.781 -42.781 -12.742 1 15.02 368 TRP A N 1
ATOM 2937 C CA . TRP A 1 368 ? 59.906 -43.656 -12.477 1 15.02 368 TRP A CA 1
ATOM 2938 C C . TRP A 1 368 ? 59.469 -45.125 -12.539 1 15.02 368 TRP A C 1
ATOM 2940 O O . TRP A 1 368 ? 58.312 -45.438 -12.328 1 15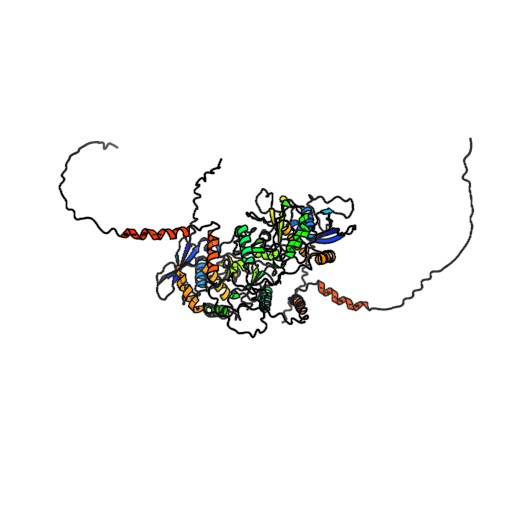.02 368 TRP A O 1
ATOM 2950 N N . ARG A 1 369 ? 60.562 -46 -12.734 1 16.14 369 ARG A N 1
ATOM 2951 C CA . ARG A 1 369 ? 61.125 -47.281 -13.133 1 16.14 369 ARG A CA 1
ATOM 2952 C C . ARG A 1 369 ? 60.656 -48.406 -12.219 1 16.14 369 ARG A C 1
ATOM 2954 O O . ARG A 1 369 ? 60.125 -48.156 -11.133 1 16.14 369 ARG A O 1
ATOM 2961 N N . SER A 1 370 ? 61.25 -49.469 -12.461 1 16.03 370 SER A N 1
ATOM 2962 C CA . SER A 1 370 ? 61.281 -50.906 -12.602 1 16.03 370 SER A CA 1
ATOM 2963 C C . SER A 1 370 ? 61.406 -51.594 -11.242 1 16.03 370 SER A C 1
ATOM 2965 O O . SER A 1 370 ? 61.25 -52.812 -11.141 1 16.03 370 SER A O 1
ATOM 2967 N N . GLY A 1 371 ? 61.969 -50.875 -10.18 1 15.29 371 GLY A N 1
ATOM 2968 C CA . GLY A 1 371 ? 62.969 -51.781 -9.625 1 15.29 371 GLY A CA 1
ATOM 2969 C C . GLY A 1 371 ? 62.375 -53.031 -9.023 1 15.29 371 GLY A C 1
ATOM 2970 O O . GLY A 1 371 ? 61.188 -53.062 -8.727 1 15.29 371 GLY A O 1
ATOM 2971 N N . CYS A 1 372 ? 63.312 -54.031 -8.672 1 15.43 372 CYS A N 1
ATOM 2972 C CA . CYS A 1 372 ? 63.75 -55.406 -8.523 1 15.43 372 CYS A CA 1
ATOM 2973 C C . CYS A 1 372 ? 63.312 -55.969 -7.191 1 15.43 372 CYS A C 1
ATOM 2975 O O . CYS A 1 372 ? 62.938 -57.156 -7.105 1 15.43 372 CYS A O 1
ATOM 2977 N N . LYS A 1 373 ? 64 -55.469 -6.016 1 15.46 373 LYS A N 1
ATOM 2978 C CA . LYS A 1 373 ? 64.812 -56.438 -5.285 1 15.46 373 LYS A CA 1
ATOM 2979 C C . LYS A 1 373 ? 64 -57.469 -4.543 1 15.46 373 LYS A C 1
ATOM 2981 O O . LYS A 1 373 ? 62.781 -57.281 -4.359 1 15.46 373 LYS A O 1
ATOM 2986 N N . GLY A 1 374 ? 64.625 -57.844 -3.348 1 14.93 374 GLY A N 1
ATOM 2987 C CA . GLY A 1 374 ? 65.312 -58.969 -2.725 1 14.93 374 GLY A CA 1
ATOM 2988 C C . GLY A 1 374 ? 64.438 -59.719 -1.748 1 14.93 374 GLY A C 1
ATOM 2989 O O . GLY A 1 374 ? 63.281 -59.344 -1.494 1 14.93 374 GLY A O 1
ATOM 2990 N N . SER A 1 375 ? 65.125 -60.156 -0.566 1 15.3 375 SER A N 1
ATOM 2991 C CA . SER A 1 375 ? 65.562 -61.344 0.141 1 15.3 375 SER A CA 1
ATOM 2992 C C . SER A 1 375 ? 64.625 -61.75 1.258 1 15.3 375 SER A C 1
ATOM 2994 O O . SER A 1 375 ? 63.688 -61 1.561 1 15.3 375 SER A O 1
ATOM 2996 N N . GLN A 1 376 ? 65.312 -62.125 2.512 1 14.73 376 GLN A N 1
ATOM 2997 C CA . GLN A 1 376 ? 65.625 -63.281 3.322 1 14.73 376 GLN A CA 1
ATOM 2998 C C . GLN A 1 376 ? 64.75 -63.312 4.582 1 14.73 376 GLN A C 1
ATOM 3000 O O . GLN A 1 376 ? 64.438 -64.375 5.094 1 14.73 376 GLN A O 1
ATOM 3005 N N . LEU A 1 377 ? 64.562 -62.281 5.438 1 15.21 377 LEU A N 1
ATOM 3006 C CA . LEU A 1 377 ? 65.125 -62.625 6.75 1 15.21 377 LEU A CA 1
ATOM 3007 C C . LEU A 1 377 ? 64.188 -63.562 7.496 1 15.21 377 LEU A C 1
ATOM 3009 O O . LEU A 1 377 ? 62.969 -63.562 7.258 1 15.21 377 LEU A O 1
ATOM 3013 N N . GLU A 1 378 ? 64.812 -64.188 8.688 1 15.02 378 GLU A N 1
ATOM 3014 C CA . GLU A 1 378 ? 65.125 -65.25 9.641 1 15.02 378 GLU A CA 1
ATOM 3015 C C . GLU A 1 378 ? 64.125 -65.25 10.773 1 15.02 378 GLU A C 1
ATOM 3017 O O . GLU A 1 378 ? 63.594 -66.312 11.164 1 15.02 378 GLU A O 1
ATOM 3022 N N . SER A 1 379 ? 64.188 -64.25 11.688 1 15.05 379 SER A N 1
ATOM 3023 C CA . SER A 1 379 ? 64.562 -64.688 13.023 1 15.05 379 SER A CA 1
ATOM 3024 C C . SER A 1 379 ? 63.438 -65.312 13.781 1 15.05 379 SER A C 1
ATOM 3026 O O . SER A 1 379 ? 62.281 -65.125 13.445 1 15.05 379 SER A O 1
ATOM 3028 N N . SER A 1 380 ? 63.844 -65.562 15.141 1 15 380 SER A N 1
ATOM 3029 C CA . SER A 1 380 ? 64 -66.5 16.234 1 15 380 SER A CA 1
ATOM 3030 C C . SER A 1 380 ? 62.781 -66.562 17.125 1 15 380 SER A C 1
ATOM 3032 O O . SER A 1 380 ? 62.281 -67.625 17.359 1 15 380 SER A O 1
ATOM 3034 N N . GLN A 1 381 ? 63.062 -66.062 18.391 1 15.02 381 GLN A N 1
ATOM 3035 C CA . GLN A 1 381 ? 63.188 -66.875 19.641 1 15.02 381 GLN A CA 1
ATOM 3036 C C . GLN A 1 381 ? 61.844 -67 20.344 1 15.02 381 GLN A C 1
ATOM 3038 O O . GLN A 1 381 ? 60.906 -66.312 20.031 1 15.02 381 GLN A O 1
ATOM 3043 N N . LYS A 1 382 ? 62.125 -67 21.797 1 15.41 382 LYS A N 1
ATOM 3044 C CA . LYS A 1 382 ? 61.969 -67.875 22.938 1 15.41 382 LYS A CA 1
ATOM 3045 C C . LYS A 1 382 ? 60.625 -67.625 23.641 1 15.41 382 LYS A C 1
ATOM 3047 O O . LYS A 1 382 ? 59.969 -68.562 24.078 1 15.41 382 LYS A O 1
ATOM 3052 N N . GLU A 1 383 ? 60.406 -66.312 24.109 1 15.67 383 GLU A N 1
ATOM 3053 C CA . GLU A 1 383 ? 60.375 -66.438 25.562 1 15.67 383 GLU A CA 1
ATOM 3054 C C . GLU A 1 383 ? 59.062 -67.125 26.031 1 15.67 383 GLU A C 1
ATOM 3056 O O . GLU A 1 383 ? 58.062 -67.062 25.344 1 15.67 383 GLU A O 1
ATOM 3061 N N . GLN A 1 384 ? 59.062 -67.125 27.438 1 15.42 384 GLN A N 1
ATOM 3062 C CA . GLN A 1 384 ? 58.875 -68 28.562 1 15.42 384 GLN A CA 1
ATOM 3063 C C . GLN A 1 384 ? 57.406 -68 29.031 1 15.42 384 GLN A C 1
ATOM 3065 O O . GLN A 1 384 ? 56.781 -69.062 29.156 1 15.42 384 GLN A O 1
ATOM 3070 N N . PRO A 1 385 ? 57.219 -67.188 30.156 1 16.2 385 PRO A N 1
ATOM 3071 C CA . PRO A 1 385 ? 57 -67.938 31.438 1 16.2 385 PRO A CA 1
ATOM 3072 C C . PRO A 1 385 ? 55.531 -68.312 31.656 1 16.2 385 PRO A C 1
ATOM 3074 O O . PRO A 1 385 ? 54.656 -67.875 30.938 1 16.2 385 PRO A O 1
ATOM 3077 N N . ARG A 1 386 ? 55.188 -68 33.062 1 16.84 386 ARG A N 1
ATOM 3078 C CA . ARG A 1 386 ? 54.812 -68.688 34.281 1 16.84 386 ARG A CA 1
ATOM 3079 C C . ARG A 1 386 ? 53.281 -68.812 34.406 1 16.84 386 ARG A C 1
ATOM 3081 O O . ARG A 1 386 ? 52.562 -68.125 33.719 1 16.84 386 ARG A O 1
ATOM 3088 N N . LYS A 1 387 ? 52.906 -68.25 35.688 1 17.05 387 LYS A N 1
ATOM 3089 C CA . LYS A 1 387 ? 52.406 -69.062 36.812 1 17.05 387 LYS A CA 1
ATOM 3090 C C . LYS A 1 387 ? 50.906 -69.125 36.812 1 17.05 387 LYS A C 1
ATOM 3092 O O . LYS A 1 387 ? 50.312 -70.188 36.938 1 17.05 387 LYS A O 1
ATOM 3097 N N . ILE A 1 388 ? 50.219 -68 37.406 1 18.61 388 ILE A N 1
ATOM 3098 C CA . ILE A 1 388 ? 49.75 -68.312 38.75 1 18.61 388 ILE A CA 1
ATOM 3099 C C . ILE A 1 388 ? 48.406 -69 38.656 1 18.61 388 ILE A C 1
ATOM 3101 O O . ILE A 1 388 ? 47.625 -68.75 37.75 1 18.61 388 ILE A O 1
ATOM 3105 N N . PRO A 1 389 ? 48 -69.5 39.875 1 18.42 389 PRO A N 1
ATOM 3106 C CA . PRO A 1 389 ? 47.312 -70.688 40.469 1 18.42 389 PRO A CA 1
ATOM 3107 C C . PRO A 1 389 ? 45.812 -70.625 40.344 1 18.42 389 PRO A C 1
ATOM 3109 O O . PRO A 1 389 ? 45.188 -71.5 39.812 1 18.42 389 PRO A O 1
ATOM 3112 N N . GLU A 1 390 ? 45.219 -70.125 41.5 1 20.27 390 GLU A N 1
ATOM 3113 C CA . GLU A 1 390 ? 44.469 -71 42.375 1 20.27 390 GLU A CA 1
ATOM 3114 C C . GLU A 1 390 ? 42.969 -71 42.031 1 20.27 390 GLU A C 1
ATOM 3116 O O . GLU A 1 390 ? 42.375 -70 41.75 1 20.27 390 GLU A O 1
ATOM 3121 N N . PRO A 1 391 ? 42.5 -72.125 41.781 1 21.12 391 PRO A N 1
ATOM 3122 C CA . PRO A 1 391 ? 41.156 -72.688 41.656 1 21.12 391 PRO A CA 1
ATOM 3123 C C . PRO A 1 391 ? 40.344 -72.562 42.938 1 21.12 391 PRO A C 1
ATOM 3125 O O . PRO A 1 391 ? 39.25 -73.125 43.031 1 21.12 391 PRO A O 1
ATOM 3128 N N . SER A 1 392 ? 40.906 -71.812 43.938 1 18.62 392 SER A N 1
ATOM 3129 C CA . SER A 1 392 ? 40.25 -72.375 45.094 1 18.62 392 SER A CA 1
ATOM 3130 C C . SER A 1 392 ? 38.781 -72.625 44.812 1 18.62 392 SER A C 1
ATOM 3132 O O . SER A 1 392 ? 38.219 -72.188 43.844 1 18.62 392 SER A O 1
ATOM 3134 N N . LEU A 1 393 ? 38.062 -72.5 46.031 1 20.45 393 LEU A N 1
ATOM 3135 C CA . LEU A 1 393 ? 37.219 -73.25 46.969 1 20.45 393 LEU A CA 1
ATOM 3136 C C . LEU A 1 393 ? 35.781 -73.312 46.438 1 20.45 393 LEU A C 1
ATOM 3138 O O . LEU A 1 393 ? 35.188 -74.375 46.375 1 20.45 393 LEU A O 1
ATOM 3142 N N . GLN A 1 394 ? 34.75 -72.938 47.562 1 21.19 394 GLN A N 1
ATOM 3143 C CA . GLN A 1 394 ? 33.469 -73.5 47.969 1 21.19 394 GLN A CA 1
ATOM 3144 C C . GLN A 1 394 ? 32.344 -73.062 47.031 1 21.19 394 GLN A C 1
ATOM 3146 O O . GLN A 1 394 ? 32.281 -71.938 46.594 1 21.19 394 GLN A O 1
ATOM 3151 N N . MET B 1 1 ? -48.531 -16.688 -6.176 1 19.19 1 MET B N 1
ATOM 3152 C CA . MET B 1 1 ? -48.625 -16.125 -4.836 1 19.19 1 MET B CA 1
ATOM 3153 C C . MET B 1 1 ? -47.375 -15.32 -4.477 1 19.19 1 MET B C 1
ATOM 3155 O O . MET B 1 1 ? -46.281 -15.82 -4.621 1 19.19 1 MET B O 1
ATOM 3159 N N . LYS B 1 2 ? -47.562 -13.961 -4.582 1 20.41 2 LYS B N 1
ATOM 3160 C CA . LYS B 1 2 ? -46.688 -12.789 -4.449 1 20.41 2 LYS B CA 1
ATOM 3161 C C . LYS B 1 2 ? -46.094 -12.695 -3.045 1 20.41 2 LYS B C 1
ATOM 3163 O O . LYS B 1 2 ? -46.844 -12.594 -2.064 1 20.41 2 LYS B O 1
ATOM 3168 N N . CYS B 1 3 ? -45.281 -13.617 -2.801 1 22.33 3 CYS B N 1
ATOM 3169 C CA . CYS B 1 3 ? -44.781 -13.609 -1.431 1 22.33 3 CYS B CA 1
ATOM 3170 C C . CYS B 1 3 ? -44.312 -12.211 -1.023 1 22.33 3 CYS B C 1
ATOM 3172 O O . CYS B 1 3 ? -43.406 -11.641 -1.645 1 22.33 3 CYS B O 1
ATOM 3174 N N . TRP B 1 4 ? -45.219 -11.367 -0.662 1 20.86 4 TRP B N 1
ATOM 3175 C CA . TRP B 1 4 ? -45.125 -10.031 -0.099 1 20.86 4 TRP B CA 1
ATOM 3176 C C . TRP B 1 4 ? -44.281 -10.039 1.177 1 20.86 4 TRP B C 1
ATOM 3178 O O . TRP B 1 4 ? -44.719 -10.586 2.199 1 20.86 4 TRP B O 1
ATOM 3188 N N . TRP B 1 5 ? -43.094 -10.438 1 1 21.27 5 TRP B N 1
ATOM 3189 C CA . TRP B 1 5 ? -42.312 -10.344 2.238 1 21.27 5 TRP B CA 1
ATOM 3190 C C . TRP B 1 5 ? -42.438 -8.945 2.842 1 21.27 5 TRP B C 1
ATOM 3192 O O . TRP B 1 5 ? -42.219 -7.949 2.156 1 21.27 5 TRP B O 1
ATOM 3202 N N . LYS B 1 6 ? -43.312 -8.773 3.734 1 23.31 6 LYS B N 1
ATOM 3203 C CA . LYS B 1 6 ? -43.469 -7.59 4.578 1 23.31 6 LYS B CA 1
ATOM 3204 C C . LYS B 1 6 ? -42.156 -7.188 5.207 1 23.31 6 LYS B C 1
ATOM 3206 O O . LYS B 1 6 ? -41.5 -7.992 5.891 1 23.31 6 LYS B O 1
ATOM 3211 N N . ARG B 1 7 ? -41.469 -6.32 4.621 1 23.39 7 ARG B N 1
ATOM 3212 C CA . ARG B 1 7 ? -40.312 -5.578 5.129 1 23.39 7 ARG B CA 1
ATOM 3213 C C . ARG B 1 7 ? -40.594 -5.027 6.523 1 23.39 7 ARG B C 1
ATOM 3215 O O . ARG B 1 7 ? -41.469 -4.164 6.695 1 23.39 7 ARG B O 1
ATOM 3222 N N . GLY B 1 8 ? -40.75 -5.836 7.395 1 25.11 8 GLY B N 1
ATOM 3223 C CA . GLY B 1 8 ? -40.875 -5.207 8.695 1 25.11 8 GLY B CA 1
ATOM 3224 C C . GLY B 1 8 ? -39.938 -4.059 8.914 1 25.11 8 GLY B C 1
ATOM 3225 O O . GLY B 1 8 ? -38.781 -4.098 8.445 1 25.11 8 GLY B O 1
ATOM 3226 N N . LYS B 1 9 ? -40.438 -2.828 9.039 1 27.47 9 LYS B N 1
ATOM 3227 C CA . LYS B 1 9 ? -39.875 -1.529 9.406 1 27.47 9 LYS B CA 1
ATOM 3228 C C . LYS B 1 9 ? -38.938 -1.651 10.609 1 27.47 9 LYS B C 1
ATOM 3230 O O . LYS B 1 9 ? -39.375 -1.449 11.75 1 27.47 9 LYS B O 1
ATOM 3235 N N . GLY B 1 10 ? -38.406 -2.709 10.883 1 26.88 10 GLY B N 1
ATOM 3236 C CA . GLY B 1 10 ? -37.594 -2.473 12.07 1 26.88 10 GLY B CA 1
ATOM 3237 C C . GLY B 1 10 ? -36.688 -1.265 11.945 1 26.88 10 GLY B C 1
ATOM 3238 O O . GLY B 1 10 ? -36.031 -1.094 10.93 1 26.88 10 GLY B O 1
ATOM 3239 N N . GLU B 1 11 ? -37.125 -0.135 12.461 1 26.36 11 GLU B N 1
ATOM 3240 C CA . GLU B 1 11 ? -36.406 1.105 12.75 1 26.36 11 GLU B CA 1
ATOM 3241 C C . GLU B 1 11 ? -34.969 0.828 13.172 1 26.36 11 GLU B C 1
ATOM 3243 O O . GLU B 1 11 ? -34.75 0.325 14.273 1 26.36 11 GLU B O 1
ATOM 3248 N N . VAL B 1 12 ? -34.281 0.194 12.492 1 28.28 12 VAL B N 1
ATOM 3249 C CA . VAL B 1 12 ? -32.875 0.376 12.82 1 28.28 12 VAL B CA 1
ATOM 3250 C C . VAL B 1 12 ? -32.625 1.842 13.148 1 28.28 12 VAL B C 1
ATOM 3252 O O . VAL B 1 12 ? -32.719 2.709 12.281 1 28.28 12 VAL B O 1
ATOM 3255 N N . GLU B 1 13 ? -33.156 2.318 14.227 1 29.06 13 GLU B N 1
ATOM 3256 C CA . GLU B 1 13 ? -32.656 3.555 14.836 1 29.06 13 GLU B CA 1
ATOM 3257 C C . GLU B 1 13 ? -31.172 3.766 14.547 1 29.06 13 GLU B C 1
ATOM 3259 O O . GLU B 1 13 ? -30.344 2.963 14.961 1 29.06 13 GLU B O 1
ATOM 3264 N N . ALA B 1 14 ? -30.812 4.098 13.406 1 31.58 14 ALA B N 1
ATOM 3265 C CA . ALA B 1 14 ? -29.516 4.734 13.164 1 31.58 14 ALA B CA 1
ATOM 3266 C C . ALA B 1 14 ? -29.062 5.531 14.375 1 31.58 14 ALA B C 1
ATOM 3268 O O . ALA B 1 14 ? -29.609 6.598 14.672 1 31.58 14 ALA B O 1
ATOM 3269 N N . HIS B 1 15 ? -28.969 4.941 15.531 1 32.03 15 HIS B N 1
ATOM 3270 C CA . HIS B 1 15 ? -28.188 5.695 16.516 1 32.03 15 HIS B CA 1
ATOM 3271 C C . HIS B 1 15 ? -27.172 6.602 15.828 1 32.03 15 HIS B C 1
ATOM 3273 O O . HIS B 1 15 ? -26.234 6.117 15.195 1 32.03 15 HIS B O 1
ATOM 3279 N N . LEU B 1 16 ? -27.547 7.523 15.094 1 37.53 16 LEU B N 1
ATOM 3280 C CA . LEU B 1 16 ? -26.641 8.641 14.812 1 37.53 16 LEU B CA 1
ATOM 3281 C C . LEU B 1 16 ? -25.578 8.766 15.898 1 37.53 16 LEU B C 1
ATOM 3283 O O . LEU B 1 16 ? -25.875 9.203 17.016 1 37.53 16 LEU B O 1
ATOM 3287 N N . LEU B 1 17 ? -24.938 7.836 16.203 1 43.5 17 LEU B N 1
ATOM 3288 C CA . LEU B 1 17 ? -23.812 7.945 17.141 1 43.5 17 LEU B CA 1
ATOM 3289 C C . LEU B 1 17 ? -23.266 9.375 17.156 1 43.5 17 LEU B C 1
ATOM 3291 O O . LEU B 1 17 ? -22.922 9.922 16.125 1 43.5 17 LEU B O 1
ATOM 3295 N N . ASN B 1 18 ? -23.906 10.281 17.828 1 56.94 18 ASN B N 1
ATOM 3296 C CA . ASN B 1 18 ? -23.5 11.633 18.203 1 56.94 18 ASN B CA 1
ATOM 3297 C C . ASN B 1 18 ? -21.984 11.75 18.328 1 56.94 18 ASN B C 1
ATOM 3299 O O . ASN B 1 18 ? -21.406 11.367 19.344 1 56.94 18 ASN B O 1
ATOM 3303 N N . ILE B 1 19 ? -21.328 11.797 17.219 1 76.56 19 ILE B N 1
ATOM 3304 C CA . ILE B 1 19 ? -19.891 12.016 17.266 1 76.56 19 ILE B CA 1
ATOM 3305 C C . ILE B 1 19 ? -19.594 13.328 18 1 76.56 19 ILE B C 1
ATOM 3307 O O . ILE B 1 19 ? -20.109 14.383 17.609 1 76.56 19 ILE B O 1
ATOM 3311 N N . SER B 1 20 ? -19.125 13.195 19.156 1 89.94 20 SER B N 1
ATOM 3312 C CA . SER B 1 20 ? -18.688 14.359 19.922 1 89.94 20 SER B CA 1
ATOM 3313 C C . SER B 1 20 ? -17.562 15.109 19.203 1 89.94 20 SER B C 1
ATOM 3315 O O . SER B 1 20 ? -16.547 14.508 18.828 1 89.94 20 SER B O 1
ATOM 3317 N N . MET B 1 21 ? -17.875 16.422 18.906 1 95.62 21 MET B N 1
ATOM 3318 C CA . MET B 1 21 ? -16.906 17.219 18.188 1 95.62 21 MET B CA 1
ATOM 3319 C C . MET B 1 21 ? -16.234 18.234 19.109 1 95.62 21 MET B C 1
ATOM 3321 O O . MET B 1 21 ? -16.812 18.625 20.141 1 95.62 21 MET B O 1
ATOM 3325 N N . VAL B 1 22 ? -15.023 18.578 18.781 1 97.06 22 VAL B N 1
ATOM 3326 C CA . VAL B 1 22 ? -14.312 19.703 19.375 1 97.06 22 VAL B CA 1
ATOM 3327 C C . VAL B 1 22 ? -14.117 20.797 18.328 1 97.06 22 VAL B C 1
ATOM 3329 O O . VAL B 1 22 ? -13.578 20.547 17.25 1 97.06 22 VAL B O 1
ATOM 3332 N N . ASP B 1 23 ? -14.578 21.953 18.703 1 97.81 23 ASP B N 1
ATOM 3333 C CA . ASP B 1 23 ? -14.539 23.062 17.75 1 97.81 23 ASP B CA 1
ATOM 3334 C C . ASP B 1 23 ? -13.406 24.031 18.094 1 97.81 23 ASP B C 1
ATOM 3336 O O . ASP B 1 23 ? -13.195 24.375 19.25 1 97.81 23 ASP B O 1
ATOM 3340 N N . ILE B 1 24 ? -12.703 24.438 17.062 1 98 24 ILE B N 1
ATOM 3341 C CA . ILE B 1 24 ? -11.586 25.359 17.219 1 98 24 ILE B CA 1
ATOM 3342 C C . ILE B 1 24 ? -11.844 26.641 16.406 1 98 24 ILE B C 1
ATOM 3344 O O . ILE B 1 24 ? -12.172 26.562 15.219 1 98 24 ILE B O 1
ATOM 3348 N N . TYR B 1 25 ? -11.727 27.719 17.062 1 97.5 25 TYR B N 1
ATOM 3349 C CA . TYR B 1 25 ? -11.844 29.016 16.438 1 97.5 25 TYR B CA 1
ATOM 3350 C C . TYR B 1 25 ? -10.484 29.688 16.297 1 97.5 25 TYR B C 1
ATOM 3352 O O . TYR B 1 25 ? -9.602 29.469 17.141 1 97.5 25 TYR B O 1
ATOM 3360 N N . LEU B 1 26 ? -10.266 30.469 15.266 1 96.69 26 LEU B N 1
ATOM 3361 C CA . LEU B 1 26 ? -9.016 31.156 14.969 1 96.69 26 LEU B CA 1
ATOM 3362 C C . LEU B 1 26 ? -9.195 32.656 15 1 96.69 26 LEU B C 1
ATOM 3364 O O . LEU B 1 26 ? -10.133 33.188 14.406 1 96.69 26 LEU B O 1
ATOM 3368 N N . LYS B 1 27 ? -8.328 33.25 15.633 1 94.5 27 LYS B N 1
ATOM 3369 C CA . LYS B 1 27 ? -8.32 34.719 15.578 1 94.5 27 LYS B CA 1
ATOM 3370 C C . LYS B 1 27 ? -7.707 35.219 14.273 1 94.5 27 LYS B C 1
ATOM 3372 O O . LYS B 1 27 ? -6.551 34.906 13.969 1 94.5 27 LYS B O 1
ATOM 3377 N N . VAL B 1 28 ? -8.18 35.906 13.172 1 84.44 28 VAL B N 1
ATOM 3378 C CA . VAL B 1 28 ? -7.699 36.219 11.836 1 84.44 28 VAL B CA 1
ATOM 3379 C C . VAL B 1 28 ? -7.242 37.688 11.789 1 84.44 28 VAL B C 1
ATOM 3381 O O . VAL B 1 28 ? -6.355 38.031 11.008 1 84.44 28 VAL B O 1
ATOM 3384 N N . ASP B 1 29 ? -7.734 38.594 12.445 1 74.5 29 ASP B N 1
ATOM 3385 C CA . ASP B 1 29 ? -7.375 40 12.32 1 74.5 29 ASP B CA 1
ATOM 3386 C C . ASP B 1 29 ? -7.223 40.656 13.695 1 74.5 29 ASP B C 1
ATOM 3388 O O . ASP B 1 29 ? -7.391 40 14.727 1 74.5 29 ASP B O 1
ATOM 3392 N N . ASN B 1 30 ? -6.527 41.781 13.484 1 65.19 30 ASN B N 1
ATOM 3393 C CA . ASN B 1 30 ? -6.312 42.562 14.688 1 65.19 30 ASN B CA 1
ATOM 3394 C C . ASN B 1 30 ? -7.629 42.906 15.383 1 65.19 30 ASN B C 1
ATOM 3396 O O . ASN B 1 30 ? -7.637 43.5 16.453 1 65.19 30 ASN B O 1
ATOM 3400 N N . SER B 1 31 ? -8.602 42.344 14.625 1 65.38 31 SER B N 1
ATOM 3401 C CA . SER B 1 31 ? -9.867 42.562 15.328 1 65.38 31 SER B CA 1
ATOM 3402 C C . SER B 1 31 ? -10.219 41.406 16.234 1 65.38 31 SER B C 1
ATOM 3404 O O . SER B 1 31 ? -9.57 40.344 16.188 1 65.38 31 SER B O 1
ATOM 3406 N N . ASN B 1 32 ? -10.688 41.562 17.406 1 76.81 32 ASN B N 1
ATOM 3407 C CA . ASN B 1 32 ? -11.148 40.531 18.344 1 76.81 32 ASN B CA 1
ATOM 3408 C C . ASN B 1 32 ? -12.195 39.625 17.719 1 76.81 32 ASN B C 1
ATOM 3410 O O . ASN B 1 32 ? -13.164 39.25 18.359 1 76.81 32 ASN B O 1
ATOM 3414 N N . THR B 1 33 ? -11.945 39.281 16.375 1 88.25 33 THR B N 1
ATOM 3415 C CA . THR B 1 33 ? -12.883 38.406 15.672 1 88.25 33 THR B CA 1
ATOM 3416 C C . THR B 1 33 ? -12.336 37 15.57 1 88.25 33 THR B C 1
ATOM 3418 O O . THR B 1 33 ? -11.156 36.812 15.25 1 88.25 33 THR B O 1
ATOM 3421 N N . PHE B 1 34 ? -13.156 36.125 15.898 1 94.06 34 PHE B N 1
ATOM 3422 C CA . PHE B 1 34 ? -12.812 34.688 15.828 1 94.06 34 PHE B CA 1
ATOM 3423 C C . PHE B 1 34 ? -13.648 34 14.773 1 94.06 34 PHE B C 1
ATOM 3425 O O . PHE B 1 34 ? -14.859 34.188 14.688 1 94.06 34 PHE B O 1
ATOM 3432 N N . LEU B 1 35 ? -12.969 33.188 13.961 1 95.12 35 LEU B N 1
ATOM 3433 C CA . LEU B 1 35 ? -13.641 32.406 12.922 1 95.12 35 LEU B CA 1
ATOM 3434 C C . LEU B 1 35 ? -13.586 30.922 13.242 1 95.12 35 LEU B C 1
ATOM 3436 O O . LEU B 1 35 ? -12.547 30.422 13.664 1 95.12 35 LEU B O 1
ATOM 3440 N N . HIS B 1 36 ? -14.766 30.328 13.094 1 96.81 36 HIS B N 1
ATOM 3441 C CA . HIS B 1 36 ? -14.781 28.875 13.211 1 96.81 36 HIS B CA 1
ATOM 3442 C C . HIS B 1 36 ? -13.875 28.219 12.164 1 96.81 36 HIS B C 1
ATOM 3444 O O . HIS B 1 36 ? -14.094 28.375 10.961 1 96.81 36 HIS B O 1
ATOM 3450 N N . PHE B 1 37 ? -12.984 27.438 12.719 1 95 37 PHE B N 1
ATOM 3451 C CA . PHE B 1 37 ? -11.789 27.062 11.969 1 95 37 PHE B CA 1
ATOM 3452 C C . PHE B 1 37 ? -11.766 25.562 11.719 1 95 37 PHE B C 1
ATOM 3454 O O . PHE B 1 37 ? -11.586 25.109 10.586 1 95 37 PHE B O 1
ATOM 3461 N N . LEU B 1 38 ? -11.906 24.812 12.719 1 97.88 38 LEU B N 1
ATOM 3462 C CA . LEU B 1 38 ? -11.852 23.359 12.672 1 97.88 38 LEU B CA 1
ATOM 3463 C C . LEU B 1 38 ? -12.961 22.75 13.523 1 97.88 38 LEU B C 1
ATOM 3465 O O . LEU B 1 38 ? -13.391 23.359 14.516 1 97.88 38 LEU B O 1
ATOM 3469 N N . SER B 1 39 ? -13.43 21.656 13.102 1 98.12 39 SER B N 1
ATOM 3470 C CA . SER B 1 39 ? -14.25 20.75 13.898 1 98.12 39 SER B CA 1
ATOM 3471 C C . SER B 1 39 ? -13.703 19.328 13.852 1 98.12 39 SER B C 1
ATOM 3473 O O . SER B 1 39 ? -13.727 18.688 12.797 1 98.12 39 SER B O 1
ATOM 3475 N N . ILE B 1 40 ? -13.164 18.859 15.008 1 97.75 40 ILE B N 1
ATOM 3476 C CA . ILE B 1 40 ? -12.438 17.594 15.062 1 97.75 40 ILE B CA 1
ATOM 3477 C C . ILE B 1 40 ? -13.195 16.609 15.953 1 97.75 40 ILE B C 1
ATOM 3479 O O . ILE B 1 40 ? -13.539 16.922 17.094 1 97.75 40 ILE B O 1
ATOM 3483 N N . PRO B 1 41 ? -13.469 15.383 15.422 1 96.81 41 PRO B N 1
ATOM 3484 C CA . PRO B 1 41 ? -14.062 14.375 16.312 1 96.81 41 PRO B CA 1
ATOM 3485 C C . PRO B 1 41 ? -13.211 14.125 17.562 1 96.81 41 PRO B C 1
ATOM 3487 O O . PRO B 1 41 ? -11.992 13.945 17.453 1 96.81 41 PRO B O 1
ATOM 3490 N N . LEU B 1 42 ? -13.836 14.094 18.672 1 96.25 42 LEU B N 1
ATOM 3491 C CA . LEU B 1 42 ? -13.148 13.844 19.938 1 96.25 42 LEU B CA 1
ATOM 3492 C C . LEU B 1 42 ? -12.414 12.508 19.891 1 96.25 42 LEU B C 1
ATOM 3494 O O . LEU B 1 42 ? -11.312 12.383 20.438 1 96.25 42 LEU B O 1
ATOM 3498 N N . SER B 1 43 ? -12.945 11.523 19.266 1 94.81 43 SER B N 1
ATOM 3499 C CA . SER B 1 43 ? -12.328 10.203 19.141 1 94.81 43 SER B CA 1
ATOM 3500 C C . SER B 1 43 ? -10.984 10.289 18.406 1 94.81 43 SER B C 1
ATOM 3502 O O . SER B 1 43 ? -10.055 9.555 18.734 1 94.81 43 SER B O 1
ATOM 3504 N N . ASP B 1 44 ? -10.906 11.18 17.406 1 96.81 44 ASP B N 1
ATOM 3505 C CA . ASP B 1 44 ? -9.648 11.359 16.688 1 96.81 44 ASP B CA 1
ATOM 3506 C C . ASP B 1 44 ? -8.578 11.969 17.594 1 96.81 44 ASP B C 1
ATOM 3508 O O . ASP B 1 44 ? -7.422 11.539 17.578 1 96.81 44 ASP B O 1
ATOM 3512 N N . ILE B 1 45 ? -8.984 12.906 18.328 1 96.88 45 ILE B N 1
ATOM 3513 C CA . ILE B 1 45 ? -8.062 13.586 19.234 1 96.88 45 ILE B CA 1
ATOM 3514 C C . ILE B 1 45 ? -7.465 12.586 20.219 1 96.88 45 ILE B C 1
ATOM 3516 O O . ILE B 1 45 ? -6.246 12.531 20.391 1 96.88 45 ILE B O 1
ATOM 3520 N N . HIS B 1 46 ? -8.297 11.742 20.734 1 94.56 46 HIS B N 1
ATOM 3521 C CA . HIS B 1 46 ? -7.844 10.773 21.734 1 94.56 46 HIS B CA 1
ATOM 3522 C C . HIS B 1 46 ? -7 9.68 21.094 1 94.56 46 HIS B C 1
ATOM 3524 O O . HIS B 1 46 ? -6.066 9.164 21.703 1 94.56 46 HIS B O 1
ATOM 3530 N N . ARG B 1 47 ? -7.285 9.383 19.906 1 95.12 47 ARG B N 1
ATOM 3531 C CA . ARG B 1 47 ? -6.527 8.359 19.188 1 95.12 47 ARG B CA 1
ATOM 3532 C C . ARG B 1 47 ? -5.125 8.852 18.859 1 95.12 47 ARG B C 1
ATOM 3534 O O . ARG B 1 47 ? -4.168 8.078 18.875 1 95.12 47 ARG B O 1
ATOM 3541 N N . LEU B 1 48 ? -4.98 10.148 18.672 1 97.31 48 LEU B N 1
ATOM 3542 C CA . LEU B 1 48 ? -3.766 10.664 18.031 1 97.31 48 LEU B CA 1
ATOM 3543 C C . LEU B 1 48 ? -2.826 11.258 19.078 1 97.31 48 LEU B C 1
ATOM 3545 O O . LEU B 1 48 ? -1.641 11.461 18.812 1 97.31 48 LEU B O 1
ATOM 3549 N N . SER B 1 49 ? -3.309 11.516 20.281 1 97.12 49 SER B N 1
ATOM 3550 C CA . SER B 1 49 ? -2.416 12.125 21.266 1 97.12 49 SER B CA 1
ATOM 3551 C C . SER B 1 49 ? -2.869 11.828 22.688 1 97.12 49 SER B C 1
ATOM 3553 O O . SER B 1 49 ? -4.066 11.727 22.953 1 97.12 49 SER B O 1
ATOM 3555 N N . ILE B 1 50 ? -1.843 11.789 23.547 1 95.5 50 ILE B N 1
ATOM 3556 C CA . ILE B 1 50 ? -2.064 11.633 24.984 1 95.5 50 ILE B CA 1
ATOM 3557 C C . ILE B 1 50 ? -2.244 13 25.641 1 95.5 50 ILE B C 1
ATOM 3559 O O . ILE B 1 50 ? -2.715 13.094 26.766 1 95.5 50 ILE B O 1
ATOM 3563 N N . ARG B 1 51 ? -1.894 13.992 24.969 1 97.31 51 ARG B N 1
ATOM 3564 C CA . ARG B 1 51 ? -2.047 15.391 25.375 1 97.31 51 ARG B CA 1
ATOM 3565 C C . ARG B 1 51 ? -2.883 16.172 24.375 1 97.31 51 ARG B C 1
ATOM 3567 O O . ARG B 1 51 ? -2.346 16.953 23.594 1 97.31 51 ARG B O 1
ATOM 3574 N N . PRO B 1 52 ? -4.184 16.047 24.5 1 97.06 52 PRO B N 1
ATOM 3575 C CA . PRO B 1 52 ? -5.098 16.547 23.469 1 97.06 52 PRO B CA 1
ATOM 3576 C C . PRO B 1 52 ? -4.918 18.031 23.188 1 97.06 52 PRO B C 1
ATOM 3578 O O . PRO B 1 52 ? -4.906 18.438 22.016 1 97.06 52 PRO B O 1
ATOM 3581 N N . LEU B 1 53 ? -4.754 18.859 24.188 1 98 53 LEU B N 1
ATOM 3582 C CA . LEU B 1 53 ? -4.715 20.297 23.984 1 98 53 LEU B CA 1
ATOM 3583 C C . LEU B 1 53 ? -3.4 20.719 23.344 1 98 53 LEU B C 1
ATOM 3585 O O . LEU B 1 53 ? -3.373 21.656 22.531 1 98 53 LEU B O 1
ATOM 3589 N N . LYS B 1 54 ? -2.32 20.031 23.672 1 98.31 54 LYS B N 1
ATOM 3590 C CA . LYS B 1 54 ? -1.058 20.266 22.984 1 98.31 54 LYS B CA 1
ATOM 3591 C C . LYS B 1 54 ? -1.162 19.922 21.5 1 98.31 54 LYS B C 1
ATOM 3593 O O . LYS B 1 54 ? -0.652 20.656 20.641 1 98.31 54 LYS B O 1
ATOM 3598 N N . TRP B 1 55 ? -1.812 18.797 21.297 1 98.56 55 TRP B N 1
ATOM 3599 C CA . TRP B 1 55 ? -1.946 18.344 19.922 1 98.56 55 TRP B CA 1
ATOM 3600 C C . TRP B 1 55 ? -2.812 19.297 19.109 1 98.56 55 TRP B C 1
ATOM 3602 O O . TRP B 1 55 ? -2.479 19.625 17.969 1 98.56 55 TRP B O 1
ATOM 3612 N N . ILE B 1 56 ? -3.867 19.766 19.672 1 98.31 56 ILE B N 1
ATOM 3613 C CA . ILE B 1 56 ? -4.738 20.734 19 1 98.31 56 ILE B CA 1
ATOM 3614 C C . ILE B 1 56 ? -3.951 22 18.672 1 98.31 56 ILE B C 1
ATOM 3616 O O . ILE B 1 56 ? -4.102 22.578 17.594 1 98.31 56 ILE B O 1
ATOM 3620 N N . ARG B 1 57 ? -3.16 22.406 19.609 1 98.62 57 ARG B N 1
ATOM 3621 C CA . ARG B 1 57 ? -2.309 23.562 19.406 1 98.62 57 ARG B CA 1
ATOM 3622 C C . ARG B 1 57 ? -1.385 23.359 18.203 1 98.62 57 ARG B C 1
ATOM 3624 O O . ARG B 1 57 ? -1.231 24.25 17.375 1 98.62 57 ARG B O 1
ATOM 3631 N N . PHE B 1 58 ? -0.834 22.219 18.141 1 98.62 58 PHE B N 1
ATOM 3632 C CA . PHE B 1 58 ? 0.058 21.875 17.047 1 98.62 58 PHE B CA 1
ATOM 3633 C C . PHE B 1 58 ? -0.699 21.875 15.719 1 98.62 58 PHE B C 1
ATOM 3635 O O . PHE B 1 58 ? -0.203 22.375 14.711 1 98.62 58 PHE B O 1
ATOM 3642 N N . VAL B 1 59 ? -1.844 21.219 15.695 1 98.81 59 VAL B N 1
ATOM 3643 C CA . VAL B 1 59 ? -2.652 21.141 14.484 1 98.81 59 VAL B CA 1
ATOM 3644 C C . VAL B 1 59 ? -2.975 22.547 13.984 1 98.81 59 VAL B C 1
ATOM 3646 O O . VAL B 1 59 ? -2.818 22.844 12.797 1 98.81 59 VAL B O 1
ATOM 3649 N N . ALA B 1 60 ? -3.389 23.391 14.883 1 98.69 60 ALA B N 1
ATOM 3650 C CA . ALA B 1 60 ? -3.691 24.781 14.523 1 98.69 60 ALA B CA 1
ATOM 3651 C C . ALA B 1 60 ? -2.459 25.484 13.961 1 98.69 60 ALA B C 1
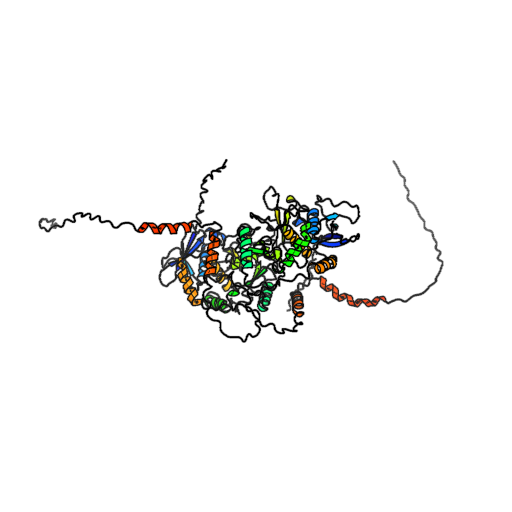ATOM 3653 O O . ALA B 1 60 ? -2.537 26.156 12.93 1 98.69 60 ALA B O 1
ATOM 3654 N N . PHE B 1 61 ? -1.393 25.281 14.633 1 98.44 61 PHE B N 1
ATOM 3655 C CA . PHE B 1 61 ? -0.125 25.844 14.18 1 98.44 61 PHE B CA 1
ATOM 3656 C C . PHE B 1 61 ? 0.212 25.359 12.773 1 98.44 61 PHE B C 1
ATOM 3658 O O . PHE B 1 61 ? 0.596 26.156 11.914 1 98.44 61 PHE B O 1
ATOM 3665 N N . SER B 1 62 ? 0.119 24.031 12.547 1 98.38 62 SER B N 1
ATOM 3666 C CA . SER B 1 62 ? 0.521 23.438 11.273 1 98.38 62 SER B CA 1
ATOM 3667 C C . SER B 1 62 ? -0.32 23.984 10.117 1 98.38 62 SER B C 1
ATOM 3669 O O . SER B 1 62 ? 0.181 24.172 9.008 1 98.38 62 SER B O 1
ATOM 3671 N N . ILE B 1 63 ? -1.557 24.297 10.359 1 98.31 63 ILE B N 1
ATOM 3672 C CA . ILE B 1 63 ? -2.453 24.812 9.328 1 98.31 63 ILE B CA 1
ATOM 3673 C C . ILE B 1 63 ? -2.221 26.312 9.141 1 98.31 63 ILE B C 1
ATOM 3675 O O . ILE B 1 63 ? -2.061 26.781 8.016 1 98.31 63 ILE B O 1
ATOM 3679 N N . CYS B 1 64 ? -2.164 27.078 10.227 1 96.38 64 CYS B N 1
ATOM 3680 C CA . CYS B 1 64 ? -2.09 28.531 10.219 1 96.38 64 CYS B CA 1
ATOM 3681 C C . CYS B 1 64 ? -0.691 29.016 9.844 1 96.38 64 CYS B C 1
ATOM 3683 O O . CYS B 1 64 ? -0.526 30.109 9.312 1 96.38 64 CYS B O 1
ATOM 3685 N N . GLY B 1 65 ? 0.271 28.234 10.188 1 96.94 65 GLY B N 1
ATOM 3686 C CA . GLY B 1 65 ? 1.641 28.656 9.945 1 96.94 65 GLY B CA 1
ATOM 3687 C C . GLY B 1 65 ? 2.072 29.828 10.805 1 96.94 65 GLY B C 1
ATOM 3688 O O . GLY B 1 65 ? 2.729 30.75 10.32 1 96.94 65 GLY B O 1
ATOM 3689 N N . SER B 1 66 ? 1.614 29.828 12 1 97.12 66 SER B N 1
ATOM 3690 C CA . SER B 1 66 ? 1.998 30.812 13.008 1 97.12 66 SER B CA 1
ATOM 3691 C C . SER B 1 66 ? 1.95 30.203 14.406 1 97.12 66 SER B C 1
ATOM 3693 O O . SER B 1 66 ? 0.994 29.516 14.758 1 97.12 66 SER B O 1
ATOM 3695 N N . HIS B 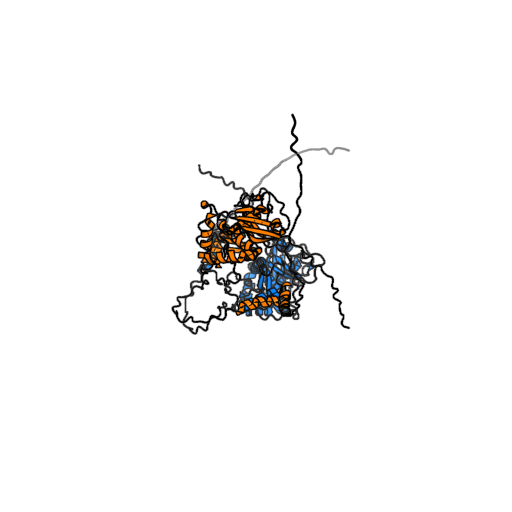1 67 ? 3.031 30.484 15.148 1 97.56 67 HIS B N 1
ATOM 3696 C CA . HIS B 1 67 ? 2.984 30.094 16.547 1 97.56 67 HIS B CA 1
ATOM 3697 C C . HIS B 1 67 ? 1.833 30.797 17.281 1 97.56 67 HIS B C 1
ATOM 3699 O O . HIS B 1 67 ? 1.402 31.875 16.875 1 97.56 67 HIS B O 1
ATOM 3705 N N . GLY B 1 68 ? 1.343 30.078 18.281 1 97.19 68 GLY B N 1
ATOM 3706 C CA . GLY B 1 68 ? 0.24 30.641 19.047 1 97.19 68 GLY B CA 1
ATOM 3707 C C . GLY B 1 68 ? -0.117 29.844 20.281 1 97.19 68 GLY B C 1
ATOM 3708 O O . GLY B 1 68 ? 0.592 28.891 20.641 1 97.19 68 GLY B O 1
ATOM 3709 N N . GLN B 1 69 ? -1.192 30.375 20.938 1 97.56 69 GLN B N 1
ATOM 3710 C CA . GLN B 1 69 ? -1.682 29.734 22.156 1 97.56 69 GLN B CA 1
ATOM 3711 C C . GLN B 1 69 ? -3.168 29.406 22.031 1 97.56 69 GLN B C 1
ATOM 3713 O O . GLN B 1 69 ? -3.898 30.062 21.297 1 97.56 69 GLN B O 1
ATOM 3718 N N . LEU B 1 70 ? -3.518 28.359 22.75 1 97.06 70 LEU B N 1
ATOM 3719 C CA . LEU B 1 70 ? -4.918 27.969 22.844 1 97.06 70 LEU B CA 1
ATOM 3720 C C . LEU B 1 70 ? -5.57 28.562 24.094 1 97.06 70 LEU B C 1
ATOM 3722 O O . LEU B 1 70 ? -4.973 28.578 25.172 1 97.06 70 LEU B O 1
ATOM 3726 N N . HIS B 1 71 ? -6.844 28.984 23.906 1 96.69 71 HIS B N 1
ATOM 3727 C CA . HIS B 1 71 ? -7.633 29.531 25 1 96.69 71 HIS B CA 1
ATOM 3728 C C . HIS B 1 71 ? -9.016 28.891 25.062 1 96.69 71 HIS B C 1
ATOM 3730 O O . HIS B 1 71 ? -9.523 28.406 24.062 1 96.69 71 HIS B O 1
ATOM 3736 N N . SER B 1 72 ? -9.602 28.969 26.234 1 94.56 72 SER B N 1
ATOM 3737 C CA . SER B 1 72 ? -10.945 28.422 26.422 1 94.56 72 SER B CA 1
ATOM 3738 C C . SER B 1 72 ? -12.008 29.516 26.281 1 94.56 72 SER B C 1
ATOM 3740 O O . SER B 1 72 ? -13.203 29.234 26.203 1 94.56 72 SER B O 1
ATOM 3742 N N . THR B 1 73 ? -11.523 30.734 26.25 1 92.75 73 THR B N 1
ATOM 3743 C CA . THR B 1 73 ? -12.43 31.875 26.109 1 92.75 73 THR B CA 1
ATOM 3744 C C . THR B 1 73 ? -11.836 32.938 25.188 1 92.75 73 THR B C 1
ATOM 3746 O O . THR B 1 73 ? -10.648 32.875 24.844 1 92.75 73 THR B O 1
ATOM 3749 N N . THR B 1 74 ? -12.68 33.875 24.828 1 91 74 THR B N 1
ATOM 3750 C CA . THR B 1 74 ? -12.242 34.938 23.922 1 91 74 THR B CA 1
ATOM 3751 C C . THR B 1 74 ? -11.812 36.156 24.719 1 91 74 THR B C 1
ATOM 3753 O O . THR B 1 74 ? -11.445 37.188 24.141 1 91 74 THR B O 1
ATOM 3756 N N . ALA B 1 75 ? -11.797 36.031 25.969 1 86.94 75 ALA B N 1
ATOM 3757 C CA . ALA B 1 75 ? -11.477 37.188 26.797 1 86.94 75 ALA B CA 1
ATOM 3758 C C . ALA B 1 75 ? -10.039 37.656 26.562 1 86.94 75 ALA B C 1
ATOM 3760 O O . ALA B 1 75 ? -9.133 36.812 26.453 1 86.94 75 ALA B O 1
ATOM 3761 N N . VAL B 1 76 ? -9.68 38.875 26.406 1 78.06 76 VAL B N 1
ATOM 3762 C CA . VAL B 1 76 ? -8.406 39.5 26.031 1 78.06 76 VAL B CA 1
ATOM 3763 C C . VAL B 1 76 ? -7.336 39.094 27.062 1 78.06 76 VAL B C 1
ATOM 3765 O O . VAL B 1 76 ? -6.191 38.844 26.688 1 78.06 76 VAL B O 1
ATOM 3768 N N . ASN B 1 77 ? -7.594 39.031 28.328 1 81.94 77 ASN B N 1
ATOM 3769 C CA . ASN B 1 77 ? -6.578 38.75 29.344 1 81.94 77 ASN B CA 1
ATOM 3770 C C . ASN B 1 77 ? -6.699 37.344 29.891 1 81.94 77 ASN B C 1
ATOM 3772 O O . ASN B 1 77 ? -6.211 37.031 30.984 1 81.94 77 ASN B O 1
ATOM 3776 N N . ALA B 1 78 ? -7.293 36.625 28.969 1 88.56 78 ALA B N 1
ATOM 3777 C CA . ALA B 1 78 ? -7.441 35.25 29.453 1 88.56 78 ALA B CA 1
ATOM 3778 C C . ALA B 1 78 ? -6.133 34.5 29.312 1 88.56 78 ALA B C 1
ATOM 3780 O O . ALA B 1 78 ? -5.387 34.688 28.344 1 88.56 78 ALA B O 1
ATOM 3781 N N . LEU B 1 79 ? -5.844 33.688 30.25 1 93.31 79 LEU B N 1
ATOM 3782 C CA . LEU B 1 79 ? -4.664 32.812 30.219 1 93.31 79 LEU B CA 1
ATOM 3783 C C . LEU B 1 79 ? -4.871 31.656 29.25 1 93.31 79 LEU B C 1
ATOM 3785 O O . LEU B 1 79 ? -6.004 31.219 29.016 1 93.31 79 LEU B O 1
ATOM 3789 N N . PRO B 1 80 ? -3.736 31.234 28.609 1 96.81 80 PRO B N 1
ATOM 3790 C CA . PRO B 1 80 ? -3.846 30.016 27.797 1 96.81 80 PRO B CA 1
ATOM 3791 C C . PRO B 1 80 ? -4.336 28.812 28.594 1 96.81 80 PRO B C 1
ATOM 3793 O O . PRO B 1 80 ? -4.285 28.828 29.828 1 96.81 80 PRO B O 1
ATOM 3796 N N . VAL B 1 81 ? -4.789 27.875 27.875 1 96.69 81 VAL B N 1
ATOM 3797 C CA . VAL B 1 81 ? -5.285 26.656 28.5 1 96.69 81 VAL B CA 1
ATOM 3798 C C . VAL B 1 81 ? -4.145 25.953 29.219 1 96.69 81 VAL B C 1
ATOM 3800 O O . VAL B 1 81 ? -2.971 26.219 28.953 1 96.69 81 VAL B O 1
ATOM 3803 N N . ASP B 1 82 ? -4.543 25.094 30.172 1 96.19 82 ASP B N 1
ATOM 3804 C CA . ASP B 1 82 ? -3.572 24.203 30.781 1 96.19 82 ASP B CA 1
ATOM 3805 C C . ASP B 1 82 ? -3.266 23.016 29.875 1 96.19 82 ASP B C 1
ATOM 3807 O O . ASP B 1 82 ? -4.059 22.078 29.766 1 96.19 82 ASP B O 1
ATOM 3811 N N . TYR B 1 83 ? -2.111 23 29.344 1 96.56 83 TYR B N 1
ATOM 3812 C CA . TYR B 1 83 ? -1.746 22.016 28.328 1 96.56 83 TYR B CA 1
ATOM 3813 C C . TYR B 1 83 ? -1.546 20.641 28.953 1 96.56 83 TYR B C 1
ATOM 3815 O O . TYR B 1 83 ? -1.469 19.641 28.234 1 96.56 83 TYR B O 1
ATOM 3823 N N . ASN B 1 84 ? -1.487 20.547 30.203 1 93.12 84 ASN B N 1
ATOM 3824 C CA . ASN B 1 84 ? -1.355 19.266 30.875 1 93.12 84 ASN B CA 1
ATOM 3825 C C . ASN B 1 84 ? -2.719 18.641 31.156 1 93.12 84 ASN B C 1
ATOM 3827 O O . ASN B 1 84 ? -2.799 17.469 31.531 1 93.12 84 ASN B O 1
ATOM 3831 N N . ASN B 1 85 ? -3.713 19.406 30.875 1 91.19 85 ASN B N 1
ATOM 3832 C CA . ASN B 1 85 ? -5.062 18.875 31.031 1 91.19 85 ASN B CA 1
ATOM 3833 C C . ASN B 1 85 ? -5.395 17.844 29.953 1 91.19 85 ASN B C 1
ATOM 3835 O O . ASN B 1 85 ? -5.359 18.156 28.766 1 91.19 85 ASN B O 1
ATOM 3839 N N . THR B 1 86 ? -5.75 16.672 30.375 1 89.5 86 THR B N 1
ATOM 3840 C CA . THR B 1 86 ? -6.043 15.609 29.422 1 89.5 86 THR B CA 1
ATOM 3841 C C . THR B 1 86 ? -7.547 15.406 29.297 1 89.5 86 THR B C 1
ATOM 3843 O O . THR B 1 86 ? -8 14.586 28.484 1 89.5 86 THR B O 1
ATOM 3846 N N . ASN B 1 87 ? -8.281 16.172 30 1 86.62 87 ASN B N 1
ATOM 3847 C CA . ASN B 1 87 ? -9.734 16 30.016 1 86.62 87 ASN B CA 1
ATOM 3848 C C . ASN B 1 87 ? -10.422 16.953 29.047 1 86.62 87 ASN B C 1
ATOM 3850 O O . ASN B 1 87 ? -10.898 18.016 29.438 1 86.62 87 ASN B O 1
ATOM 3854 N N . VAL B 1 88 ? -10.391 16.688 27.875 1 85.69 88 VAL B N 1
ATOM 3855 C CA . VAL B 1 88 ? -11.164 17.406 26.859 1 85.69 88 VAL B CA 1
ATOM 3856 C C . VAL B 1 88 ? -12.555 16.781 26.734 1 85.69 88 VAL B C 1
ATOM 3858 O O . VAL B 1 88 ? -12.688 15.578 26.516 1 85.69 88 VAL B O 1
ATOM 3861 N N . VAL B 1 89 ? -13.516 17.594 27.047 1 79.5 89 VAL B N 1
ATOM 3862 C CA . VAL B 1 89 ? -14.875 17.078 27.109 1 79.5 89 VAL B CA 1
ATOM 3863 C C . VAL B 1 89 ? -15.562 17.281 25.766 1 79.5 89 VAL B C 1
ATOM 3865 O O . VAL B 1 89 ? -15.086 18.047 24.922 1 79.5 89 VAL B O 1
ATOM 3868 N N . GLU B 1 90 ? -16.672 16.609 25.641 1 81.62 90 GLU B N 1
ATOM 3869 C CA . GLU B 1 90 ? -17.5 16.688 24.438 1 81.62 90 GLU B CA 1
ATOM 3870 C C . GLU B 1 90 ? -18.031 18.109 24.219 1 81.62 90 GLU B C 1
ATOM 3872 O O . GLU B 1 90 ? -18.422 18.766 25.188 1 81.62 90 GLU B O 1
ATOM 3877 N N . SER B 1 91 ? -17.984 18.516 23.031 1 83.5 91 SER B N 1
ATOM 3878 C CA . SER B 1 91 ? -18.547 19.781 22.578 1 83.5 91 SER B CA 1
ATOM 3879 C C . SER B 1 91 ? -17.766 20.953 23.141 1 83.5 91 SER B C 1
ATOM 3881 O O . SER B 1 91 ? -18.344 22 23.453 1 83.5 91 SER B O 1
ATOM 3883 N N . SER B 1 92 ? -16.516 20.688 23.391 1 92.19 92 SER B N 1
ATOM 3884 C CA . SER B 1 92 ? -15.656 21.781 23.844 1 92.19 92 SER B CA 1
ATOM 3885 C C . SER B 1 92 ? -15.273 22.703 22.688 1 92.19 92 SER B C 1
ATOM 3887 O O . SER B 1 92 ? -15.289 22.297 21.531 1 92.19 92 SER B O 1
ATOM 3889 N N . THR B 1 93 ? -15.055 23.922 23.109 1 95.94 93 THR B N 1
ATOM 3890 C CA . THR B 1 93 ? -14.625 24.938 22.156 1 95.94 93 THR B CA 1
ATOM 3891 C C . THR B 1 93 ? -13.312 25.578 22.609 1 95.94 93 THR B C 1
ATOM 3893 O O . THR B 1 93 ? -13.141 25.891 23.781 1 95.94 93 THR B O 1
ATOM 3896 N N . TYR B 1 94 ? -12.438 25.734 21.672 1 97 94 TYR B N 1
ATOM 3897 C CA . TYR B 1 94 ? -11.172 26.391 21.953 1 97 94 TYR B CA 1
ATOM 3898 C C . TYR B 1 94 ? -10.875 27.469 20.922 1 97 94 TYR B C 1
ATOM 3900 O O . TYR B 1 94 ? -11.422 27.453 19.812 1 97 94 TYR B O 1
ATOM 3908 N N . TYR B 1 95 ? -10.039 28.375 21.359 1 97 95 TYR B N 1
ATOM 3909 C CA . TYR B 1 95 ? -9.68 29.516 20.531 1 97 95 TYR B CA 1
ATOM 3910 C C . TYR B 1 95 ? -8.172 29.609 20.359 1 97 95 TYR B C 1
ATOM 3912 O O . TYR B 1 95 ? -7.426 29.719 21.328 1 97 95 TYR B O 1
ATOM 3920 N N . TYR B 1 96 ? -7.711 29.5 19.141 1 97.06 96 TYR B N 1
ATOM 3921 C CA . TYR B 1 96 ? -6.293 29.656 18.844 1 97.06 96 TYR B CA 1
ATOM 3922 C C . TYR B 1 96 ? -5.965 31.094 18.484 1 97.06 96 TYR B C 1
ATOM 3924 O O . TYR B 1 96 ? -6.582 31.688 17.594 1 97.06 96 TYR B O 1
ATOM 3932 N N . ILE B 1 97 ? -5.02 31.688 19.125 1 96.38 97 ILE B N 1
ATOM 3933 C CA . ILE B 1 97 ? -4.594 33.062 18.891 1 96.38 97 ILE B CA 1
ATOM 3934 C C . ILE B 1 97 ? -3.154 33.094 18.375 1 96.38 97 ILE B C 1
ATOM 3936 O O . ILE B 1 97 ? -2.211 32.906 19.141 1 96.38 97 ILE B O 1
ATOM 3940 N N . PRO B 1 98 ? -2.961 33.344 17.109 1 95.56 98 PRO B N 1
ATOM 3941 C CA . PRO B 1 98 ? -1.612 33.406 16.531 1 95.56 98 PRO B CA 1
ATOM 3942 C C . PRO B 1 98 ? -0.821 34.625 17 1 95.56 98 PRO B C 1
ATOM 3944 O O . PRO B 1 98 ? -1.4 35.688 17.219 1 95.56 98 PRO B O 1
ATOM 3947 N N . GLU B 1 99 ? 0.448 34.469 17.062 1 93.44 99 GLU B N 1
ATOM 3948 C CA . GLU B 1 99 ? 1.342 35.531 17.469 1 93.44 99 GLU B CA 1
ATOM 3949 C C . GLU B 1 99 ? 1.652 36.469 16.297 1 93.44 99 GLU B C 1
ATOM 3951 O O . GLU B 1 99 ? 1.94 37.656 16.484 1 93.44 99 GLU B O 1
ATOM 3956 N N . GLN B 1 100 ? 1.664 35.938 15.156 1 93.88 100 GLN B N 1
ATOM 3957 C CA . GLN B 1 100 ? 1.917 36.625 13.906 1 93.88 100 GLN B CA 1
ATOM 3958 C C . GLN B 1 100 ? 0.856 36.312 12.859 1 93.88 100 GLN B C 1
ATOM 3960 O O . GLN B 1 100 ? 0.074 35.375 13.047 1 93.88 100 GLN B O 1
ATOM 3965 N N . PRO B 1 101 ? 0.819 37.094 11.781 1 93.5 101 PRO B N 1
ATOM 3966 C CA . PRO B 1 101 ? -0.121 36.75 10.711 1 93.5 101 PRO B CA 1
ATOM 3967 C C . PRO B 1 101 ? 0.101 35.312 10.18 1 93.5 101 PRO B C 1
ATOM 3969 O O . PRO B 1 101 ? 1.245 34.875 10.062 1 93.5 101 PRO B O 1
ATOM 3972 N N . CYS B 1 102 ? -0.964 34.75 9.836 1 95.62 102 CYS B N 1
ATOM 3973 C CA . CYS B 1 102 ? -0.925 33.344 9.438 1 95.62 102 CYS B CA 1
ATOM 3974 C C . CYS B 1 102 ? -0.335 33.188 8.039 1 95.62 102 CYS B C 1
ATOM 3976 O O . CYS B 1 102 ? -0.618 34 7.148 1 95.62 102 CYS B O 1
ATOM 3978 N N . ALA B 1 103 ? 0.519 32.219 7.883 1 96.94 103 ALA B N 1
ATOM 3979 C CA . ALA B 1 103 ? 0.96 31.688 6.59 1 96.94 103 ALA B CA 1
ATOM 3980 C C . ALA B 1 103 ? 0.272 30.375 6.266 1 96.94 103 ALA B C 1
ATOM 3982 O O . ALA B 1 103 ? 0.904 29.312 6.293 1 96.94 103 ALA B O 1
ATOM 3983 N N . PHE B 1 104 ? -0.908 30.406 5.852 1 97.62 104 PHE B N 1
ATOM 3984 C CA . PHE B 1 104 ? -1.803 29.266 5.738 1 97.62 104 PHE B CA 1
ATOM 3985 C C . PHE B 1 104 ? -1.255 28.25 4.742 1 97.62 104 PHE B C 1
ATOM 3987 O O . PHE B 1 104 ? -0.518 28.609 3.824 1 97.62 104 PHE B O 1
ATOM 3994 N N . VAL B 1 105 ? -1.634 27 5.008 1 97.62 105 VAL B N 1
ATOM 3995 C CA . VAL B 1 105 ? -1.352 25.938 4.047 1 97.62 105 VAL B CA 1
ATOM 3996 C C . VAL B 1 105 ? -2.195 26.141 2.791 1 97.62 105 VAL B C 1
ATOM 3998 O O . VAL B 1 105 ? -3.178 26.875 2.809 1 97.62 105 VAL B O 1
ATOM 4001 N N . ASN B 1 106 ? -1.734 25.484 1.726 1 95.19 106 ASN B N 1
ATOM 4002 C CA . ASN B 1 106 ? -2.498 25.391 0.486 1 95.19 106 ASN B CA 1
ATOM 4003 C C . ASN B 1 106 ? -3.461 24.203 0.506 1 95.19 106 ASN B C 1
ATOM 4005 O O . ASN B 1 106 ? -3.029 23.047 0.516 1 95.19 106 ASN B O 1
ATOM 4009 N N . GLN B 1 107 ? -4.766 24.469 0.437 1 91.75 107 GLN B N 1
ATOM 4010 C CA . GLN B 1 107 ? -5.777 23.438 0.51 1 91.75 107 GLN B CA 1
ATOM 4011 C C . GLN B 1 107 ? -5.609 22.422 -0.62 1 91.75 107 GLN B C 1
ATOM 4013 O O . GLN B 1 107 ? -6.047 21.266 -0.504 1 91.75 107 GLN B O 1
ATOM 4018 N N . ASN B 1 108 ? -4.977 22.781 -1.678 1 91.06 108 ASN B N 1
ATOM 4019 C CA . ASN B 1 108 ? -4.738 21.906 -2.82 1 91.06 108 ASN B CA 1
ATOM 4020 C C . ASN B 1 108 ? -3.334 21.297 -2.779 1 91.06 108 ASN B C 1
ATOM 4022 O O . ASN B 1 108 ? -2.789 20.906 -3.814 1 91.06 108 ASN B O 1
ATOM 4026 N N . GLY B 1 109 ? -2.783 21.281 -1.653 1 92.94 109 GLY B N 1
ATOM 4027 C CA . GLY B 1 109 ? -1.404 20.844 -1.504 1 92.94 109 GLY B CA 1
ATOM 4028 C C . GLY B 1 109 ? -1.234 19.344 -1.633 1 92.94 109 GLY B C 1
ATOM 4029 O O . GLY B 1 109 ? -0.119 18.844 -1.814 1 92.94 109 GLY B O 1
ATOM 4030 N N . LEU B 1 110 ? -2.324 18.562 -1.556 1 92.38 110 LEU B N 1
ATOM 4031 C CA . LEU B 1 110 ? -2.26 17.109 -1.688 1 92.38 110 LEU B CA 1
ATOM 4032 C C . LEU B 1 110 ? -2.109 16.703 -3.15 1 92.38 110 LEU B C 1
ATOM 4034 O O . LEU B 1 110 ? -2.154 17.547 -4.043 1 92.38 110 LEU B O 1
ATOM 4038 N N . THR B 1 111 ? -1.697 15.414 -3.268 1 77.31 111 THR B N 1
ATOM 4039 C CA . THR B 1 111 ? -1.49 14.898 -4.617 1 77.31 111 THR B CA 1
ATOM 4040 C C . THR B 1 111 ? -2.783 14.961 -5.426 1 77.31 111 THR B C 1
ATOM 4042 O O . THR B 1 111 ? -3.863 14.68 -4.898 1 77.31 111 THR B O 1
ATOM 4045 N N . ASP B 1 112 ? -2.566 15.648 -6.535 1 60.12 112 ASP B N 1
ATOM 4046 C CA . ASP B 1 112 ? -3.713 15.656 -7.441 1 60.12 112 ASP B CA 1
ATOM 4047 C C . ASP B 1 112 ? -3.857 14.305 -8.148 1 60.12 112 ASP B C 1
ATOM 4049 O O . ASP B 1 112 ? -2.92 13.836 -8.797 1 60.12 112 ASP B O 1
ATOM 4053 N N . GLN B 1 113 ? -4.613 13.398 -7.598 1 50.81 113 GLN B N 1
ATOM 4054 C CA . GLN B 1 113 ? -4.785 12.078 -8.203 1 50.81 113 GLN B CA 1
ATOM 4055 C C . GLN B 1 113 ? -4.902 12.18 -9.719 1 50.81 113 GLN B C 1
ATOM 4057 O O . GLN B 1 113 ? -4.621 11.219 -10.438 1 50.81 113 GLN B O 1
ATOM 4062 N N . ASN B 1 114 ? -5.25 13.43 -10.117 1 41.84 114 ASN B N 1
ATOM 4063 C CA . ASN B 1 114 ? -5.551 13.555 -11.539 1 41.84 114 ASN B CA 1
ATOM 4064 C C . ASN B 1 114 ? -4.316 13.977 -12.336 1 41.84 114 ASN B C 1
ATOM 4066 O O . ASN B 1 114 ? -4.406 14.242 -13.539 1 41.84 114 ASN B O 1
ATOM 4070 N N . GLN B 1 115 ? -3.305 14.227 -11.539 1 43.41 115 GLN B N 1
ATOM 4071 C CA . GLN B 1 115 ? -2.221 14.758 -12.359 1 43.41 115 GLN B CA 1
ATOM 4072 C C . GLN B 1 115 ? -1.439 13.633 -13.031 1 43.41 115 GLN B C 1
ATOM 4074 O O . GLN B 1 115 ? -1.179 12.594 -12.422 1 43.41 115 GLN B O 1
ATOM 4079 N N . ILE B 1 116 ? -1.396 13.758 -14.312 1 37.66 116 ILE B N 1
ATOM 4080 C CA . ILE B 1 116 ? -0.823 12.898 -15.344 1 37.66 116 ILE B CA 1
ATOM 4081 C C . ILE B 1 116 ? 0.691 12.812 -15.164 1 37.66 116 ILE B C 1
ATOM 4083 O O . ILE B 1 116 ? 1.387 13.836 -15.219 1 37.66 116 ILE B O 1
ATOM 4087 N N . THR B 1 117 ? 1.198 12.148 -14.18 1 40.56 117 THR B N 1
ATOM 4088 C CA . THR B 1 117 ? 2.656 12.117 -14.234 1 40.56 117 THR B CA 1
ATOM 4089 C C . THR B 1 117 ? 3.141 11.32 -15.438 1 40.56 117 THR B C 1
ATOM 4091 O O . THR B 1 117 ? 2.48 10.367 -15.867 1 40.56 117 THR B O 1
ATOM 4094 N N . SER B 1 118 ? 3.953 11.859 -16.188 1 41.94 118 SER B N 1
ATOM 4095 C CA . SER B 1 118 ? 4.582 11.312 -17.375 1 41.94 118 SER B CA 1
ATOM 4096 C C . SER B 1 118 ? 5.039 9.875 -17.156 1 41.94 118 SER B C 1
ATOM 4098 O O . SER B 1 118 ? 5.48 9.523 -16.062 1 41.94 118 SER B O 1
ATOM 4100 N N . PRO B 1 119 ? 4.641 8.938 -18.062 1 45.44 119 PRO B N 1
ATOM 4101 C CA . PRO B 1 119 ? 4.82 7.488 -17.953 1 45.44 119 PRO B CA 1
ATOM 4102 C C . PRO B 1 119 ? 6.258 7.09 -17.641 1 45.44 119 PRO B C 1
ATOM 4104 O O . PRO B 1 119 ? 6.488 6.188 -16.828 1 45.44 119 PRO B O 1
ATOM 4107 N N . GLU B 1 120 ? 7.312 7.578 -18.469 1 51.81 120 GLU B N 1
ATOM 4108 C CA . GLU B 1 120 ? 8.672 7.117 -18.219 1 51.81 120 GLU B CA 1
ATOM 4109 C C . GLU B 1 120 ? 9.398 8.039 -17.234 1 51.81 120 GLU B C 1
ATOM 4111 O O . GLU B 1 120 ? 9.43 9.258 -17.422 1 51.81 120 GLU B O 1
ATOM 4116 N N . PRO B 1 121 ? 9.734 7.336 -16.219 1 62.41 121 PRO B N 1
ATOM 4117 C CA . PRO B 1 121 ? 10.492 8.195 -15.305 1 62.41 121 PRO B CA 1
ATOM 4118 C C . PRO B 1 121 ? 11.703 8.844 -15.969 1 62.41 121 PRO B C 1
ATOM 4120 O O . PRO B 1 121 ? 12.414 8.188 -16.734 1 62.41 121 PRO B O 1
ATOM 4123 N N . THR B 1 122 ? 11.812 10.062 -15.93 1 72.56 122 THR B N 1
ATOM 4124 C CA . THR B 1 122 ? 13 10.789 -16.375 1 72.56 122 THR B CA 1
ATOM 4125 C C . THR B 1 122 ? 14.227 10.352 -15.578 1 72.56 122 THR B C 1
ATOM 4127 O O . THR B 1 122 ? 14.109 9.641 -14.578 1 72.56 122 THR B O 1
ATOM 4130 N N . GLN B 1 123 ? 15.344 10.586 -16.188 1 77.06 123 GLN B N 1
ATOM 4131 C CA . GLN B 1 123 ? 16.578 10.297 -15.469 1 77.06 123 GLN B CA 1
ATOM 4132 C C . GLN B 1 123 ? 16.578 10.938 -14.086 1 77.06 123 GLN B C 1
ATOM 4134 O O . GLN B 1 123 ? 17.062 10.344 -13.117 1 77.06 123 GLN B O 1
ATOM 4139 N N . GLN B 1 124 ? 16.094 12.094 -14.055 1 80.19 124 GLN B N 1
ATOM 4140 C CA . GLN B 1 124 ? 16.031 12.812 -12.789 1 80.19 124 GLN B CA 1
ATOM 4141 C C . GLN B 1 124 ? 15.156 12.078 -11.781 1 80.19 124 GLN B C 1
ATOM 4143 O O . GLN B 1 124 ? 15.508 11.977 -10.602 1 80.19 124 GLN B O 1
ATOM 4148 N N . GLN B 1 125 ? 14.125 11.602 -12.297 1 82.44 125 GLN B N 1
ATOM 4149 C CA . GLN B 1 125 ? 13.211 10.859 -11.43 1 82.44 125 GLN B CA 1
ATOM 4150 C C . GLN B 1 125 ? 13.859 9.562 -10.938 1 82.44 125 GLN B C 1
ATOM 4152 O O . GLN B 1 125 ? 13.695 9.195 -9.773 1 82.44 125 GLN B O 1
ATOM 4157 N N . ARG B 1 126 ? 14.57 8.953 -11.766 1 86.19 126 ARG B N 1
ATOM 4158 C CA . ARG B 1 126 ? 15.258 7.73 -11.383 1 86.19 126 ARG B CA 1
ATOM 4159 C C . ARG B 1 126 ? 16.312 8.008 -10.312 1 86.19 126 ARG B C 1
ATOM 4161 O O . ARG B 1 126 ? 16.422 7.258 -9.336 1 86.19 126 ARG B O 1
ATOM 4168 N N . THR B 1 127 ? 17.031 9.078 -10.586 1 90.31 127 THR B N 1
ATOM 4169 C CA . THR B 1 127 ? 18.062 9.469 -9.625 1 90.31 127 THR B CA 1
ATOM 4170 C C . THR B 1 127 ? 17.438 9.812 -8.273 1 90.31 127 THR B C 1
ATOM 4172 O O . THR B 1 127 ? 17.938 9.398 -7.227 1 90.31 127 THR B O 1
ATOM 4175 N N . PHE B 1 128 ? 16.375 10.555 -8.359 1 92.75 128 PHE B N 1
ATOM 4176 C CA . PHE B 1 128 ? 15.641 10.883 -7.141 1 92.75 128 PHE B CA 1
ATOM 4177 C C . PHE B 1 128 ? 15.234 9.625 -6.391 1 92.75 128 PHE B C 1
ATOM 4179 O O . PHE B 1 128 ? 15.484 9.5 -5.191 1 92.75 128 PHE B O 1
ATOM 4186 N N . CYS B 1 129 ? 14.68 8.703 -7.086 1 93.31 129 CYS B N 1
ATOM 4187 C CA . CYS B 1 129 ? 14.195 7.453 -6.508 1 93.31 129 CYS B CA 1
ATOM 4188 C C . CYS B 1 129 ? 15.336 6.668 -5.875 1 93.31 129 CYS B C 1
ATOM 4190 O O . CYS B 1 129 ? 15.242 6.242 -4.723 1 93.31 129 CYS B O 1
ATOM 4192 N N . GLN B 1 130 ? 16.391 6.57 -6.562 1 92.81 130 GLN B N 1
ATOM 4193 C CA . GLN B 1 130 ? 17.547 5.816 -6.074 1 92.81 130 GLN B CA 1
ATOM 4194 C C . GLN B 1 130 ? 18.141 6.469 -4.828 1 92.81 130 GLN B C 1
ATOM 4196 O O . GLN B 1 130 ? 18.469 5.781 -3.857 1 92.81 130 GLN B O 1
ATOM 4201 N N . ASN B 1 131 ? 18.234 7.73 -4.875 1 92.69 131 ASN B N 1
ATOM 4202 C CA . ASN B 1 131 ? 18.812 8.445 -3.748 1 92.69 131 ASN B CA 1
ATOM 4203 C C . ASN B 1 131 ? 17.953 8.32 -2.496 1 92.69 131 ASN B C 1
ATOM 4205 O O . ASN B 1 131 ? 18.469 8.07 -1.403 1 92.69 131 ASN B O 1
ATOM 4209 N N . VAL B 1 132 ? 16.688 8.461 -2.654 1 93.88 132 VAL B N 1
ATOM 4210 C CA . VAL B 1 132 ? 15.781 8.391 -1.516 1 93.88 132 VAL B CA 1
ATOM 4211 C C . VAL B 1 132 ? 15.797 6.984 -0.919 1 93.88 132 VAL B C 1
ATOM 4213 O O . VAL B 1 132 ? 15.969 6.82 0.291 1 93.88 132 VAL B O 1
ATOM 4216 N N . LYS B 1 133 ? 15.633 6 -1.749 1 93.69 133 LYS B N 1
ATOM 4217 C CA . LYS B 1 133 ? 15.633 4.617 -1.272 1 93.69 133 LYS B CA 1
ATOM 4218 C C . LYS B 1 133 ? 16.984 4.246 -0.665 1 93.69 133 LYS B C 1
ATOM 4220 O O . LYS B 1 133 ? 17.031 3.582 0.373 1 93.69 133 LYS B O 1
ATOM 4225 N N . GLY B 1 134 ? 18.031 4.684 -1.357 1 91.75 134 GLY B N 1
ATOM 4226 C CA . GLY B 1 134 ? 19.359 4.457 -0.811 1 91.75 134 GLY B CA 1
ATOM 4227 C C . GLY B 1 134 ? 19.562 5.102 0.549 1 91.75 134 GLY B C 1
ATOM 4228 O O . GLY B 1 134 ? 20.078 4.465 1.474 1 91.75 134 GLY B O 1
ATOM 4229 N N . HIS B 1 135 ? 19.141 6.262 0.672 1 89.88 135 HIS B N 1
ATOM 4230 C CA . HIS B 1 135 ? 19.312 7.016 1.909 1 89.88 135 HIS B CA 1
ATOM 4231 C C . HIS B 1 135 ? 18.531 6.367 3.055 1 89.88 135 HIS B C 1
ATOM 4233 O O . HIS B 1 135 ? 18.938 6.484 4.219 1 89.88 135 HIS B O 1
ATOM 4239 N N . HIS B 1 136 ? 17.516 5.727 2.721 1 91.5 136 HIS B N 1
ATOM 4240 C CA . HIS B 1 136 ? 16.672 5.145 3.764 1 91.5 136 HIS B CA 1
ATOM 4241 C C . HIS B 1 136 ? 16.906 3.641 3.877 1 91.5 136 HIS B C 1
ATOM 4243 O O . HIS B 1 136 ? 16.031 2.912 4.359 1 91.5 136 HIS B O 1
ATOM 4249 N N . GLY B 1 137 ? 18.016 3.109 3.285 1 90.19 137 GLY B N 1
ATOM 4250 C CA . GLY B 1 137 ? 18.438 1.729 3.486 1 90.19 137 GLY B CA 1
ATOM 4251 C C . GLY B 1 137 ? 17.625 0.741 2.666 1 90.19 137 GLY B C 1
ATOM 4252 O O . GLY B 1 137 ? 17.422 -0.402 3.082 1 90.19 137 GLY B O 1
ATOM 4253 N N . GLN B 1 138 ? 17 1.191 1.673 1 92.19 138 GLN B N 1
ATOM 4254 C CA . GLN B 1 138 ? 16.281 0.342 0.736 1 92.19 138 GLN B CA 1
ATOM 4255 C C . GLN B 1 138 ? 15.078 -0.321 1.411 1 92.19 138 GLN B C 1
ATOM 4257 O O . GLN B 1 138 ? 14.805 -1.502 1.187 1 92.19 138 GLN B O 1
ATOM 4262 N N . LYS B 1 139 ? 14.477 0.406 2.271 1 94.44 139 LYS B N 1
ATOM 4263 C CA . LYS B 1 139 ? 13.273 -0.066 2.961 1 94.44 139 LYS B CA 1
ATOM 4264 C C . LYS B 1 139 ? 12.352 1.096 3.318 1 94.44 139 LYS B C 1
ATOM 4266 O O . LYS B 1 139 ? 12.789 2.246 3.381 1 94.44 139 LYS B O 1
ATOM 4271 N N . CYS B 1 140 ? 11.141 0.752 3.51 1 95.88 140 CYS B N 1
ATOM 4272 C CA . CYS B 1 140 ? 10.227 1.735 4.078 1 95.88 140 CYS B CA 1
ATOM 4273 C C . CYS B 1 140 ? 10.688 2.172 5.465 1 95.88 140 CYS B C 1
ATOM 4275 O O . CYS B 1 140 ? 10.969 1.334 6.32 1 95.88 140 CYS B O 1
ATOM 4277 N N . VAL B 1 141 ? 10.641 3.373 5.734 1 94.69 141 VAL B N 1
ATOM 4278 C CA . VAL B 1 141 ? 11.211 3.898 6.969 1 94.69 141 VAL B CA 1
ATOM 4279 C C . VAL B 1 141 ? 10.305 3.553 8.148 1 94.69 141 VAL B C 1
ATOM 4281 O O . VAL B 1 141 ? 10.734 3.592 9.305 1 94.69 141 VAL B O 1
ATOM 4284 N N . PHE B 1 142 ? 9.055 3.191 7.898 1 95.06 142 PHE B N 1
ATOM 4285 C CA . PHE B 1 142 ? 8.133 2.938 9 1 95.06 142 PHE B CA 1
ATOM 4286 C C . PHE B 1 142 ? 7.895 1.441 9.172 1 95.06 142 PHE B C 1
ATOM 4288 O O . PHE B 1 142 ? 7.945 0.923 10.289 1 95.06 142 PHE B O 1
ATOM 4295 N N . THR B 1 143 ? 7.699 0.73 8.094 1 95.38 143 THR B N 1
ATOM 4296 C CA . THR B 1 143 ? 7.238 -0.649 8.195 1 95.38 143 THR B CA 1
ATOM 4297 C C . THR B 1 143 ? 8.398 -1.623 8 1 95.38 143 THR B C 1
ATOM 4299 O O . THR B 1 143 ? 8.289 -2.803 8.336 1 95.38 143 THR B O 1
ATOM 4302 N N . GLY B 1 144 ? 9.477 -1.148 7.328 1 94.62 144 GLY B N 1
ATOM 4303 C CA . GLY B 1 144 ? 10.594 -2.029 7.02 1 94.62 144 GLY B CA 1
ATOM 4304 C C . GLY B 1 144 ? 10.398 -2.818 5.742 1 94.62 144 GLY B C 1
ATOM 4305 O O . GLY B 1 144 ? 11.227 -3.652 5.383 1 94.62 144 GLY B O 1
ATOM 4306 N N . GLU B 1 145 ? 9.359 -2.586 5.055 1 95.69 145 GLU B N 1
ATOM 4307 C CA . GLU B 1 145 ? 9.094 -3.268 3.789 1 95.69 145 GLU B CA 1
ATOM 4308 C C . GLU B 1 145 ? 10.227 -3.037 2.793 1 95.69 145 GLU B C 1
ATOM 4310 O O . GLU B 1 145 ? 10.797 -1.944 2.732 1 95.69 145 GLU B O 1
ATOM 4315 N N . ARG B 1 146 ? 10.445 -3.98 1.92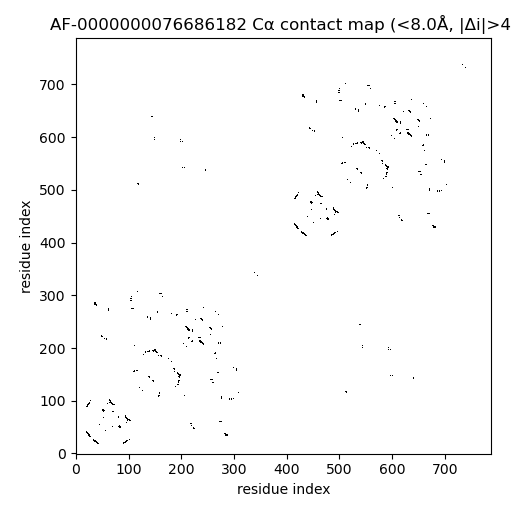3 1 93 146 ARG B N 1
ATOM 4316 C CA . ARG B 1 146 ? 11.523 -3.932 0.941 1 93 146 ARG B CA 1
ATOM 4317 C C . ARG B 1 146 ? 11.273 -2.83 -0.087 1 93 146 ARG B C 1
ATOM 4319 O O . ARG B 1 146 ? 10.133 -2.582 -0.477 1 93 146 ARG B O 1
ATOM 4326 N N . ALA B 1 147 ? 12.344 -2.293 -0.63 1 93.44 147 ALA B N 1
ATOM 4327 C CA . ALA B 1 147 ? 12.305 -1.134 -1.518 1 93.44 147 ALA B CA 1
ATOM 4328 C C . ALA B 1 147 ? 11.5 -1.432 -2.775 1 93.44 147 ALA B C 1
ATOM 4330 O O . ALA B 1 147 ? 10.852 -0.54 -3.334 1 93.44 147 ALA B O 1
ATOM 4331 N N . LEU B 1 148 ? 11.453 -2.699 -3.229 1 92.19 148 LEU B N 1
ATOM 4332 C CA . LEU B 1 148 ? 10.727 -3.055 -4.441 1 92.19 148 LEU B CA 1
ATOM 4333 C C . LEU B 1 148 ? 9.227 -2.852 -4.258 1 92.19 148 LEU B C 1
ATOM 4335 O O . LEU B 1 148 ? 8.492 -2.734 -5.238 1 92.19 148 LEU B O 1
ATOM 4339 N N . CYS B 1 149 ? 8.812 -2.826 -3.023 1 95 149 CYS B N 1
ATOM 4340 C CA . CYS B 1 149 ? 7.402 -2.605 -2.711 1 95 149 CYS B CA 1
ATOM 4341 C C . CYS B 1 149 ? 7.176 -1.197 -2.172 1 95 149 CYS B C 1
ATOM 4343 O O . CYS B 1 149 ? 6.141 -0.918 -1.566 1 95 149 CYS B O 1
ATOM 4345 N N . CYS B 1 150 ? 8.18 -0.345 -2.352 1 95.38 150 CYS B N 1
ATOM 4346 C CA . CYS B 1 150 ? 8.117 1.016 -1.83 1 95.38 150 CYS B CA 1
ATOM 4347 C C . CYS B 1 150 ? 8.211 2.037 -2.957 1 95.38 150 CYS B C 1
ATOM 4349 O O . CYS B 1 150 ? 8.578 1.691 -4.082 1 95.38 150 CYS B O 1
ATOM 4351 N N . ASP B 1 151 ? 7.828 3.186 -2.59 1 94.19 151 ASP B N 1
ATOM 4352 C CA . ASP B 1 151 ? 7.965 4.352 -3.455 1 94.19 151 ASP B CA 1
ATOM 4353 C C . ASP B 1 151 ? 8.844 5.418 -2.803 1 94.19 151 ASP B C 1
ATOM 4355 O O . ASP B 1 151 ? 8.836 5.578 -1.582 1 94.19 151 ASP B O 1
ATOM 4359 N N . ALA B 1 152 ? 9.688 6.004 -3.695 1 94.75 152 ALA B N 1
ATOM 4360 C CA . ALA B 1 152 ? 10.289 7.262 -3.26 1 94.75 152 ALA B CA 1
ATOM 4361 C C . ALA B 1 152 ? 9.258 8.391 -3.266 1 94.75 152 ALA B C 1
ATOM 4363 O O . ALA B 1 152 ? 9 9 -4.309 1 94.75 152 ALA B O 1
ATOM 4364 N N . THR B 1 153 ? 8.711 8.656 -2.143 1 95.12 153 THR B N 1
ATOM 4365 C CA . THR B 1 153 ? 7.586 9.578 -2.025 1 95.12 153 THR B CA 1
ATOM 4366 C C . THR B 1 153 ? 8.078 11.008 -1.81 1 95.12 153 THR B C 1
ATOM 4368 O O . THR B 1 153 ? 8.875 11.266 -0.905 1 95.12 153 THR B O 1
ATOM 4371 N N . HIS B 1 154 ? 7.598 11.867 -2.668 1 95.38 154 HIS B N 1
ATOM 4372 C CA . HIS B 1 154 ? 7.805 13.289 -2.389 1 95.38 154 HIS B CA 1
ATOM 4373 C C . HIS B 1 154 ? 6.93 13.758 -1.232 1 95.38 154 HIS B C 1
ATOM 4375 O O . HIS B 1 154 ? 5.715 13.539 -1.241 1 95.38 154 HIS B O 1
ATOM 4381 N N . ILE B 1 155 ? 7.5 14.406 -0.321 1 96.69 155 ILE B N 1
ATOM 4382 C CA . ILE B 1 155 ? 6.707 14.969 0.769 1 96.69 155 ILE B CA 1
ATOM 4383 C C . ILE B 1 155 ? 5.781 16.047 0.226 1 96.69 155 ILE B C 1
ATOM 4385 O O . ILE B 1 155 ? 4.559 15.961 0.376 1 96.69 155 ILE B O 1
ATOM 4389 N N . ILE B 1 156 ? 6.379 17.078 -0.29 1 96.44 156 ILE B N 1
ATOM 4390 C CA . ILE B 1 156 ? 5.586 17.938 -1.165 1 96.44 156 ILE B CA 1
ATOM 4391 C C . ILE B 1 156 ? 5.488 17.312 -2.553 1 96.44 156 ILE B C 1
ATOM 4393 O O . ILE B 1 156 ? 6.508 17.016 -3.18 1 96.44 156 ILE B O 1
ATOM 4397 N N . PRO B 1 157 ? 4.305 17.078 -3.014 1 95 157 PRO B N 1
ATOM 4398 C CA . PRO B 1 157 ? 4.125 16.328 -4.258 1 95 157 PRO B CA 1
ATOM 4399 C C . PRO B 1 157 ? 4.93 16.906 -5.422 1 95 157 PRO B C 1
ATOM 4401 O O . PRO B 1 157 ? 5.02 18.125 -5.562 1 95 157 PRO B O 1
ATOM 4404 N N . ARG B 1 158 ? 5.395 16.016 -6.234 1 91.44 158 ARG B N 1
ATOM 4405 C CA . ARG B 1 158 ? 6.219 16.391 -7.379 1 91.44 158 ARG B CA 1
ATOM 4406 C C . ARG B 1 158 ? 5.469 17.328 -8.32 1 91.44 158 ARG B C 1
ATOM 4408 O O . ARG B 1 158 ? 6.066 18.219 -8.922 1 91.44 158 ARG B O 1
ATOM 4415 N N . SER B 1 159 ? 4.203 17.141 -8.453 1 87.56 159 SER B N 1
ATOM 4416 C CA . SER B 1 159 ? 3.369 17.891 -9.383 1 87.56 159 SER B CA 1
ATOM 4417 C C . SER B 1 159 ? 3.34 19.375 -9.031 1 87.56 159 SER B C 1
ATOM 4419 O O . SER B 1 159 ? 2.93 20.203 -9.844 1 87.56 159 SER B O 1
ATOM 4421 N N . LYS B 1 160 ? 3.725 19.719 -7.824 1 92.5 160 LYS B N 1
ATOM 4422 C CA . LYS B 1 160 ? 3.668 21.109 -7.402 1 92.5 160 LYS B CA 1
ATOM 4423 C C . LYS B 1 160 ? 4.848 21.906 -7.965 1 92.5 160 LYS B C 1
ATOM 4425 O O . LYS B 1 160 ? 4.727 23.094 -8.234 1 92.5 160 LYS B O 1
ATOM 4430 N N . GLY B 1 161 ? 6.066 21.266 -8.062 1 91.94 161 GLY B N 1
ATOM 4431 C CA . GLY B 1 161 ? 7.191 21.859 -8.758 1 91.94 161 GLY B CA 1
ATOM 4432 C C . GLY B 1 161 ? 8.109 22.641 -7.84 1 91.94 161 GLY B C 1
ATOM 4433 O O . GLY B 1 161 ? 7.84 22.766 -6.641 1 91.94 161 GLY B O 1
ATOM 4434 N N . ASP B 1 162 ? 9.141 23.219 -8.43 1 93.62 162 ASP B N 1
ATOM 4435 C CA . ASP B 1 162 ? 10.219 23.891 -7.707 1 93.62 162 ASP B CA 1
ATOM 4436 C C . ASP B 1 162 ? 9.734 25.188 -7.082 1 93.62 162 ASP B C 1
ATOM 4438 O O . ASP B 1 162 ? 10.039 25.469 -5.918 1 93.62 162 ASP B O 1
ATOM 4442 N N . GLU B 1 163 ? 9.055 25.922 -7.805 1 94.94 163 GLU B N 1
ATOM 4443 C CA . GLU B 1 163 ? 8.625 27.234 -7.309 1 94.94 163 GLU B CA 1
ATOM 4444 C C . GLU B 1 163 ? 7.711 27.094 -6.09 1 94.94 163 GLU B C 1
ATOM 4446 O O . GLU B 1 163 ? 7.777 27.891 -5.16 1 94.94 163 GLU B O 1
ATOM 4451 N N . TYR B 1 164 ? 6.906 26.078 -6.113 1 95 164 TYR B N 1
ATOM 4452 C CA . TYR B 1 164 ? 5.969 25.844 -5.023 1 95 164 TYR B CA 1
ATOM 4453 C C . TYR B 1 164 ? 6.703 25.516 -3.73 1 95 164 TYR B C 1
ATOM 4455 O O . TYR B 1 164 ? 6.449 26.125 -2.689 1 95 164 TYR B O 1
ATOM 4463 N N . ILE B 1 165 ? 7.586 24.578 -3.801 1 95.12 165 ILE B N 1
ATOM 4464 C CA . ILE B 1 165 ? 8.289 24.172 -2.592 1 95.12 165 ILE B CA 1
ATOM 4465 C C . ILE B 1 165 ? 9.141 25.328 -2.072 1 95.12 165 ILE B C 1
ATOM 4467 O O . ILE B 1 165 ? 9.25 25.531 -0.86 1 95.12 165 ILE B O 1
ATOM 4471 N N . HIS B 1 166 ? 9.727 26.125 -2.898 1 94.62 166 HIS B N 1
ATOM 4472 C CA . HIS B 1 166 ? 10.484 27.297 -2.479 1 94.62 166 HIS B CA 1
ATOM 4473 C C . HIS B 1 166 ? 9.578 28.328 -1.798 1 94.62 166 HIS B C 1
ATOM 4475 O O . HIS B 1 166 ? 9.977 28.953 -0.816 1 94.62 166 HIS B O 1
ATOM 4481 N N . LYS B 1 167 ? 8.414 28.453 -2.385 1 95 167 LYS B N 1
ATOM 4482 C CA . LYS B 1 167 ? 7.465 29.391 -1.79 1 95 167 LYS B CA 1
ATOM 4483 C C . LYS B 1 167 ? 7.07 28.953 -0.383 1 95 167 LYS B C 1
ATOM 4485 O O . LYS B 1 167 ? 7.004 29.781 0.534 1 95 167 LYS B O 1
ATOM 4490 N N . VAL B 1 168 ? 6.785 27.688 -0.205 1 95.56 168 VAL B N 1
ATOM 4491 C CA . VAL B 1 168 ? 6.438 27.141 1.104 1 95.56 168 VAL B CA 1
ATOM 4492 C C . VAL B 1 168 ? 7.547 27.453 2.104 1 95.56 168 VAL B C 1
ATOM 4494 O O . VAL B 1 168 ? 7.281 27.938 3.203 1 95.56 168 VAL B O 1
ATOM 4497 N N . ILE B 1 169 ? 8.742 27.203 1.701 1 94.12 169 ILE B N 1
ATOM 4498 C CA . ILE B 1 169 ? 9.891 27.438 2.572 1 94.12 169 ILE B CA 1
ATOM 4499 C C . ILE B 1 169 ? 10.031 28.922 2.873 1 94.12 169 ILE B C 1
ATOM 4501 O O . ILE B 1 169 ? 10.25 29.312 4.02 1 94.12 169 ILE B O 1
ATOM 4505 N N . GLN B 1 170 ? 9.906 29.688 1.907 1 93.31 170 GLN B N 1
ATOM 4506 C CA . GLN B 1 170 ? 10.016 31.141 2.078 1 93.31 170 GLN B CA 1
ATOM 4507 C C . GLN B 1 170 ? 8.992 31.656 3.086 1 93.31 170 GLN B C 1
ATOM 4509 O O . GLN B 1 170 ? 9.32 32.469 3.949 1 93.31 170 GLN B O 1
ATOM 4514 N N . LEU B 1 171 ? 7.84 31.219 3.008 1 94.69 171 LEU B N 1
ATOM 4515 C CA . LEU B 1 171 ? 6.738 31.734 3.812 1 94.69 171 LEU B CA 1
ATOM 4516 C C . LEU B 1 171 ? 6.832 31.234 5.25 1 94.69 171 LEU B C 1
ATOM 4518 O O . LEU B 1 171 ? 6.359 31.891 6.176 1 94.69 171 LEU B O 1
ATOM 4522 N N . ARG B 1 172 ? 7.531 30.078 5.473 1 94.69 172 ARG B N 1
ATOM 4523 C CA . ARG B 1 172 ? 7.344 29.453 6.777 1 94.69 172 ARG B CA 1
ATOM 4524 C C . ARG B 1 172 ? 8.68 29.188 7.457 1 94.69 172 ARG B C 1
ATOM 4526 O O . ARG B 1 172 ? 8.727 28.75 8.602 1 94.69 172 ARG B O 1
ATOM 4533 N N . SER B 1 173 ? 9.734 29.453 6.812 1 92.5 173 SER B N 1
ATOM 4534 C CA . SER B 1 173 ? 11.047 29.156 7.359 1 92.5 173 SER B CA 1
ATOM 4535 C C . SER B 1 173 ? 11.281 29.875 8.68 1 92.5 173 SER B C 1
ATOM 4537 O O . SER B 1 173 ? 11.992 29.375 9.555 1 92.5 173 SER B O 1
ATOM 4539 N N . HIS B 1 174 ? 10.703 31 8.875 1 91.81 174 HIS B N 1
ATOM 4540 C CA . HIS B 1 174 ? 10.922 31.812 10.07 1 91.81 174 HIS B CA 1
ATOM 4541 C C . HIS B 1 174 ? 10.352 31.141 11.312 1 91.81 174 HIS B C 1
ATOM 4543 O O . HIS B 1 174 ? 10.664 31.531 12.438 1 91.81 174 HIS B O 1
ATOM 4549 N N . LEU B 1 175 ? 9.539 30.188 11.109 1 94.19 175 LEU B N 1
ATOM 4550 C CA . LEU B 1 175 ? 8.891 29.484 12.211 1 94.19 175 LEU B CA 1
ATOM 4551 C C . LEU B 1 175 ? 9.852 28.484 12.852 1 94.19 175 LEU B C 1
ATOM 4553 O O . LEU B 1 175 ? 9.555 27.922 13.914 1 94.19 175 LEU B O 1
ATOM 4557 N N . TYR B 1 176 ? 10.961 28.281 12.172 1 91.69 176 TYR B N 1
ATOM 4558 C CA . TYR B 1 176 ? 11.891 27.234 12.594 1 91.69 176 TYR B CA 1
ATOM 4559 C C . TYR B 1 176 ? 13.289 27.797 12.812 1 91.69 176 TYR B C 1
ATOM 4561 O O . TYR B 1 176 ? 13.602 28.891 12.32 1 91.69 176 TYR B O 1
ATOM 4569 N N . GLU B 1 177 ? 14.055 27.062 13.602 1 80.25 177 GLU B N 1
ATOM 4570 C CA . GLU B 1 177 ? 15.43 27.5 13.812 1 80.25 177 GLU B CA 1
ATOM 4571 C C . GLU B 1 177 ? 16.266 27.312 12.547 1 80.25 177 GLU B C 1
ATOM 4573 O O . GLU B 1 177 ? 16.234 26.234 11.922 1 80.25 177 GLU B O 1
ATOM 4578 N N . HIS B 1 178 ? 16.781 28.359 12.07 1 64.44 178 HIS B N 1
ATOM 4579 C CA . HIS B 1 178 ? 17.484 28.453 10.805 1 64.44 178 HIS B CA 1
ATOM 4580 C C . HIS B 1 178 ? 18.562 27.375 10.688 1 64.44 178 HIS B C 1
ATOM 4582 O O . HIS B 1 178 ? 18.75 26.812 9.609 1 64.44 178 HIS B O 1
ATOM 4588 N N . SER B 1 179 ? 19.234 27.188 11.656 1 55.06 179 SER B N 1
ATOM 4589 C CA . SER B 1 179 ? 20.375 26.266 11.602 1 55.06 179 SER B CA 1
ATOM 4590 C C . SER B 1 179 ? 19.922 24.844 11.297 1 55.06 179 SER B C 1
ATOM 4592 O O . SER B 1 179 ? 20.734 24.016 10.883 1 55.06 179 SER B O 1
ATOM 4594 N N . LEU B 1 180 ? 18.641 24.625 11.281 1 56.16 180 LEU B N 1
ATOM 4595 C CA . LEU B 1 180 ? 18.188 23.234 11.219 1 56.16 180 LEU B CA 1
ATOM 4596 C C . LEU B 1 180 ? 17.531 22.938 9.875 1 56.16 180 LEU B C 1
ATOM 4598 O O . LEU B 1 180 ? 17.234 21.781 9.57 1 56.16 180 LEU B O 1
ATOM 4602 N N . GLU B 1 181 ? 17.266 24.047 9.055 1 60.72 181 GLU B N 1
ATOM 4603 C CA . GLU B 1 181 ? 16.547 23.688 7.84 1 60.72 181 GLU B CA 1
ATOM 4604 C C . GLU B 1 181 ? 17.469 23.641 6.633 1 60.72 181 GLU B C 1
ATOM 4606 O O . GLU B 1 181 ? 18.203 24.594 6.367 1 60.72 181 GLU B O 1
ATOM 4611 N N . PRO B 1 182 ? 17.578 22.422 6.062 1 60.38 182 PRO B N 1
ATOM 4612 C CA . PRO B 1 182 ? 18.5 22.266 4.934 1 60.38 182 PRO B CA 1
ATOM 4613 C C . PRO B 1 182 ? 18.094 23.094 3.721 1 60.38 182 PRO B C 1
ATOM 4615 O O . PRO B 1 182 ? 16.922 23.453 3.586 1 60.38 182 PRO B O 1
ATOM 4618 N N . ALA B 1 183 ? 19.031 23.5 2.996 1 79.06 183 ALA B N 1
ATOM 4619 C CA . ALA B 1 183 ? 18.812 24.141 1.703 1 79.06 183 ALA B CA 1
ATOM 4620 C C . ALA B 1 183 ? 18.234 23.156 0.69 1 79.06 183 ALA B C 1
ATOM 4622 O O . ALA B 1 183 ? 18.953 22.281 0.199 1 79.06 183 ALA B O 1
ATOM 4623 N N . ILE B 1 184 ? 16.922 23.266 0.503 1 88.12 184 ILE B N 1
ATOM 4624 C CA . ILE B 1 184 ? 16.25 22.406 -0.469 1 88.12 184 ILE B CA 1
ATOM 4625 C C . ILE B 1 184 ? 16.391 23 -1.866 1 88.12 184 ILE B C 1
ATOM 4627 O O . ILE B 1 184 ? 16.016 24.156 -2.096 1 88.12 184 ILE B O 1
ATOM 4631 N N . SER B 1 185 ? 16.953 22.266 -2.783 1 89.69 185 SER B N 1
ATOM 4632 C CA . SER B 1 185 ? 17.266 22.781 -4.117 1 89.69 185 SER B CA 1
ATOM 4633 C C . SER B 1 185 ? 16.016 22.828 -4.992 1 89.69 185 SER B C 1
ATOM 4635 O O . SER B 1 185 ? 15.922 23.641 -5.914 1 89.69 185 SER B O 1
ATOM 4637 N N . GLY B 1 186 ? 15.133 21.984 -4.742 1 92.62 186 GLY B N 1
ATOM 4638 C CA . GLY B 1 186 ? 13.93 21.891 -5.555 1 92.62 186 GLY B CA 1
ATOM 4639 C C . GLY B 1 186 ? 13.055 20.703 -5.199 1 92.62 186 GLY B C 1
ATOM 4640 O O . GLY B 1 186 ? 13.25 20.078 -4.16 1 92.62 186 GLY B O 1
ATOM 4641 N N . ILE B 1 187 ? 12.133 20.484 -6.078 1 93.88 187 ILE B N 1
ATOM 4642 C CA . ILE B 1 187 ? 11.086 19.5 -5.812 1 93.88 187 ILE B CA 1
ATOM 4643 C C . ILE B 1 187 ? 11.695 18.109 -5.766 1 93.88 187 ILE B C 1
ATOM 4645 O O . ILE B 1 187 ? 11.195 17.234 -5.059 1 93.88 187 ILE B O 1
ATOM 4649 N N . ASP B 1 188 ? 12.867 17.844 -6.492 1 93.12 188 ASP B N 1
ATOM 4650 C CA . ASP B 1 188 ? 13.492 16.531 -6.555 1 93.12 188 ASP B CA 1
ATOM 4651 C C . ASP B 1 188 ? 14.711 16.453 -5.637 1 93.12 188 ASP B C 1
ATOM 4653 O O . ASP B 1 188 ? 15.586 15.617 -5.836 1 93.12 188 ASP B O 1
ATOM 4657 N N . ASP B 1 189 ? 14.781 17.422 -4.73 1 93.38 189 ASP B N 1
ATOM 4658 C CA . ASP B 1 189 ? 15.789 17.297 -3.682 1 93.38 189 ASP B CA 1
ATOM 4659 C C . ASP B 1 189 ? 15.531 16.062 -2.812 1 93.38 189 ASP B C 1
ATOM 4661 O O . ASP B 1 189 ? 14.391 15.789 -2.449 1 93.38 189 ASP B O 1
ATOM 4665 N N . VAL B 1 190 ? 16.531 15.359 -2.451 1 92.38 190 VAL B N 1
ATOM 4666 C CA . VAL B 1 190 ? 16.422 14.125 -1.684 1 92.38 190 VAL B CA 1
ATOM 4667 C C . VAL B 1 190 ? 15.789 14.414 -0.326 1 92.38 190 VAL B C 1
ATOM 4669 O O . VAL B 1 190 ? 15.109 13.555 0.244 1 92.38 190 VAL B O 1
ATOM 4672 N N . GLN B 1 191 ? 15.922 15.617 0.163 1 92.06 191 GLN B N 1
ATOM 4673 C CA . GLN B 1 191 ? 15.344 16.016 1.443 1 92.06 191 GLN B CA 1
ATOM 4674 C C . GLN B 1 191 ? 13.82 16.062 1.365 1 92.06 191 GLN B C 1
ATOM 4676 O O . GLN B 1 191 ? 13.141 16.031 2.393 1 92.06 191 GLN B O 1
ATOM 4681 N N . ASN B 1 192 ? 13.312 16.203 0.138 1 94.56 192 ASN B N 1
ATOM 4682 C CA . ASN B 1 192 ? 11.867 16.172 -0.09 1 94.56 192 ASN B CA 1
ATOM 4683 C C . ASN B 1 192 ? 11.375 14.742 -0.339 1 94.56 192 ASN B C 1
ATOM 4685 O O . ASN B 1 192 ? 10.281 14.547 -0.881 1 94.56 192 ASN B O 1
ATOM 4689 N N . GLY B 1 193 ? 12.203 13.781 0.017 1 94.81 193 GLY B N 1
ATOM 4690 C CA . GLY B 1 193 ? 11.867 12.391 -0.245 1 94.81 193 GLY B CA 1
ATOM 4691 C C . GLY B 1 193 ? 11.781 11.547 1.014 1 94.81 193 GLY B C 1
ATOM 4692 O O . GLY B 1 193 ? 12.531 11.766 1.964 1 94.81 193 GLY B O 1
ATOM 4693 N N . ILE B 1 194 ? 10.898 10.594 0.976 1 95 194 ILE B N 1
ATOM 4694 C CA . ILE B 1 194 ? 10.766 9.594 2.029 1 95 194 ILE B CA 1
ATOM 4695 C C . ILE B 1 194 ? 10.383 8.242 1.417 1 95 194 ILE B C 1
ATOM 4697 O O . ILE B 1 194 ? 9.516 8.18 0.54 1 95 194 ILE B O 1
ATOM 4701 N N . CYS B 1 195 ? 11.07 7.215 1.811 1 95.31 195 CYS B N 1
ATOM 4702 C CA . CYS B 1 195 ? 10.773 5.887 1.278 1 95.31 195 CYS B CA 1
ATOM 4703 C C . CYS B 1 195 ? 9.594 5.258 2 1 95.31 195 CYS B C 1
ATOM 4705 O O . CYS B 1 195 ? 9.68 4.93 3.184 1 95.31 195 CYS B O 1
ATOM 4707 N N . LEU B 1 196 ? 8.5 5.098 1.272 1 96.38 196 LEU B N 1
ATOM 4708 C CA . LEU B 1 196 ? 7.27 4.574 1.859 1 96.38 196 LEU B CA 1
ATOM 4709 C C . LEU B 1 196 ? 6.773 3.359 1.085 1 96.38 196 LEU B C 1
ATOM 4711 O O . LEU B 1 196 ? 6.824 3.338 -0.147 1 96.38 196 LEU B O 1
ATOM 4715 N N . GLU B 1 197 ? 6.379 2.369 1.911 1 96.44 197 GLU B N 1
ATOM 4716 C CA . GLU B 1 197 ? 5.652 1.324 1.195 1 96.44 197 GLU B CA 1
ATOM 4717 C C . GLU B 1 197 ? 4.434 1.894 0.478 1 96.44 197 GLU B C 1
ATOM 4719 O O . GLU B 1 197 ? 3.84 2.873 0.933 1 96.44 197 GLU B O 1
ATOM 4724 N N . SER B 1 198 ? 3.988 1.249 -0.576 1 95.38 198 SER B N 1
ATOM 4725 C CA . SER B 1 198 ? 3.045 1.808 -1.54 1 95.38 198 SER B CA 1
ATOM 4726 C C . SER B 1 198 ? 1.709 2.135 -0.882 1 95.38 198 SER B C 1
ATOM 4728 O O . SER B 1 198 ? 1.052 3.109 -1.251 1 95.38 198 SER B O 1
ATOM 4730 N N . GLY B 1 199 ? 1.293 1.347 0.004 1 95.81 199 GLY B N 1
ATOM 4731 C CA . GLY B 1 199 ? 0.061 1.636 0.72 1 95.81 199 GLY B CA 1
ATOM 4732 C C . GLY B 1 199 ? 0.124 2.924 1.519 1 95.81 199 GLY B C 1
ATOM 4733 O O . GLY B 1 199 ? -0.815 3.723 1.494 1 95.81 199 GLY B O 1
ATOM 4734 N N . LEU B 1 200 ? 1.233 3.139 2.16 1 97.19 200 LEU B N 1
ATOM 4735 C CA . LEU B 1 200 ? 1.437 4.367 2.918 1 97.19 200 LEU B CA 1
ATOM 4736 C C . LEU B 1 200 ? 1.55 5.57 1.986 1 97.19 200 LEU B C 1
ATOM 4738 O O . LEU B 1 200 ? 1.029 6.645 2.287 1 97.19 200 LEU B O 1
ATOM 4742 N N . HIS B 1 201 ? 2.27 5.344 0.924 1 96.56 201 HIS B N 1
ATOM 4743 C CA . HIS B 1 201 ? 2.385 6.406 -0.071 1 96.56 201 HIS B CA 1
ATOM 4744 C C . HIS B 1 201 ? 1.012 6.887 -0.524 1 96.56 201 HIS B C 1
ATOM 4746 O O . HIS B 1 201 ? 0.765 8.094 -0.592 1 96.56 201 HIS B O 1
ATOM 4752 N N . SER B 1 202 ? 0.156 5.934 -0.822 1 95 202 SER B N 1
ATOM 4753 C CA . SER B 1 202 ? -1.196 6.242 -1.273 1 95 202 SER B CA 1
ATOM 4754 C C . SER B 1 202 ? -1.978 6.992 -0.2 1 95 202 SER B C 1
ATOM 4756 O O . SER B 1 202 ? -2.598 8.023 -0.481 1 95 202 SER B O 1
ATOM 4758 N N . LYS B 1 203 ? -1.917 6.52 0.99 1 97 203 LYS B N 1
ATOM 4759 C CA . LYS B 1 203 ? -2.631 7.148 2.098 1 97 203 LYS B CA 1
ATOM 4760 C C . LYS B 1 203 ? -2.096 8.555 2.367 1 97 203 LYS B C 1
ATOM 4762 O O . LYS B 1 203 ? -2.861 9.461 2.705 1 97 203 LYS B O 1
ATOM 4767 N N . PHE B 1 204 ? -0.772 8.68 2.258 1 97.62 204 PHE B N 1
ATOM 4768 C CA . PHE B 1 204 ? -0.151 9.984 2.443 1 97.62 204 PHE B CA 1
ATOM 4769 C C . PHE B 1 204 ? -0.624 10.969 1.379 1 97.62 204 PHE B C 1
ATOM 4771 O O . PHE B 1 204 ? -0.971 12.109 1.69 1 97.62 204 PHE B O 1
ATOM 4778 N N . GLY B 1 205 ? -0.712 10.492 0.188 1 94.88 205 GLY B N 1
ATOM 4779 C CA . GLY B 1 205 ? -1.167 11.32 -0.92 1 94.88 205 GLY B CA 1
ATOM 4780 C C . GLY B 1 205 ? -2.596 11.805 -0.758 1 94.88 205 GLY B C 1
ATOM 4781 O O . GLY B 1 205 ? -2.957 12.867 -1.262 1 94.88 205 GLY B O 1
ATOM 4782 N N . GLN B 1 206 ? -3.379 11.023 -0.032 1 94.5 206 GLN B N 1
ATOM 4783 C CA . GLN B 1 206 ? -4.781 11.359 0.179 1 94.5 206 GLN B CA 1
ATOM 4784 C C . GLN B 1 206 ? -4.961 12.219 1.428 1 94.5 206 GLN B C 1
ATOM 4786 O O . GLN B 1 206 ? -6.055 12.719 1.69 1 94.5 206 GLN B O 1
ATOM 4791 N N . GLY B 1 207 ? -3.932 12.359 2.182 1 97.06 207 GLY B N 1
ATOM 4792 C CA . GLY B 1 207 ? -4.023 13.094 3.432 1 97.06 207 GLY B CA 1
ATOM 4793 C C . GLY B 1 207 ? -4.621 12.281 4.562 1 97.06 207 GLY B C 1
ATOM 4794 O O . GLY B 1 207 ? -5.117 12.836 5.543 1 97.06 207 GLY B O 1
ATOM 4795 N N . TYR B 1 208 ? -4.625 10.992 4.41 1 97.44 208 TYR B N 1
ATOM 4796 C CA . TYR B 1 208 ? -5.191 10.133 5.441 1 97.44 208 TYR B CA 1
ATOM 4797 C C . TYR B 1 208 ? -4.18 9.859 6.547 1 97.44 208 TYR B C 1
ATOM 4799 O O . TYR B 1 208 ? -4.551 9.5 7.668 1 97.44 208 TYR B O 1
ATOM 4807 N N . ILE B 1 209 ? -2.906 9.969 6.164 1 98.12 209 ILE B N 1
ATOM 4808 C CA . ILE B 1 209 ? -1.843 9.867 7.156 1 98.12 209 ILE B CA 1
ATOM 4809 C C . ILE B 1 209 ? -0.941 11.102 7.066 1 98.12 209 ILE B C 1
ATOM 4811 O O . ILE B 1 209 ? -0.954 11.812 6.062 1 98.12 209 ILE B O 1
ATOM 4815 N N . ALA B 1 210 ? -0.269 11.344 8.102 1 98.38 210 ALA B N 1
ATOM 4816 C CA . ALA B 1 210 ? 0.751 12.391 8.172 1 98.38 210 ALA B CA 1
ATOM 4817 C C . ALA B 1 210 ? 1.879 11.984 9.117 1 98.38 210 ALA B C 1
ATOM 4819 O O . ALA B 1 210 ? 1.775 10.984 9.828 1 98.38 210 ALA B O 1
ATOM 4820 N N . PHE B 1 211 ? 2.932 12.742 9.031 1 97.38 211 PHE B N 1
ATOM 4821 C CA . PHE B 1 211 ? 4.102 12.453 9.852 1 97.38 211 PHE B CA 1
ATOM 4822 C C . PHE B 1 211 ? 4.367 13.594 10.828 1 97.38 211 PHE B C 1
ATOM 4824 O O . PHE B 1 211 ? 4.504 14.75 10.43 1 97.38 211 PHE B O 1
ATOM 4831 N N . LEU B 1 212 ? 4.492 13.211 12.094 1 97.38 212 LEU B N 1
ATOM 4832 C CA . LEU B 1 212 ? 4.652 14.172 13.18 1 97.38 212 LEU B CA 1
ATOM 4833 C C . LEU B 1 212 ? 6.043 14.07 13.789 1 97.38 212 LEU B C 1
ATOM 4835 O O . LEU B 1 212 ? 6.418 13.031 14.336 1 97.38 212 LEU B O 1
ATOM 4839 N N . LYS B 1 213 ? 6.762 15.172 13.664 1 95.12 213 LYS B N 1
ATOM 4840 C CA . LYS B 1 213 ? 8.055 15.234 14.336 1 95.12 213 LYS B CA 1
ATOM 4841 C C . LYS B 1 213 ? 7.918 15.812 15.742 1 95.12 213 LYS B C 1
ATOM 4843 O O . LYS B 1 213 ? 7.277 16.844 15.938 1 95.12 213 LYS B O 1
ATOM 4848 N N . THR B 1 214 ? 8.5 15.148 16.672 1 95.31 214 THR B N 1
ATOM 4849 C CA . THR B 1 214 ? 8.562 15.625 18.047 1 95.31 214 THR B CA 1
ATOM 4850 C C . THR B 1 214 ? 9.984 15.555 18.594 1 95.31 214 THR B C 1
ATOM 4852 O O . THR B 1 214 ? 10.75 14.656 18.219 1 95.31 214 THR B O 1
ATOM 4855 N N . PRO B 1 215 ? 10.539 16.406 19.406 1 95.69 215 PRO B N 1
ATOM 4856 C CA . PRO B 1 215 ? 9.766 17.547 19.922 1 95.69 215 PRO B CA 1
ATOM 4857 C C . PRO B 1 215 ? 9.531 18.609 18.859 1 95.69 215 PRO B C 1
ATOM 4859 O O . PRO B 1 215 ? 10.25 18.672 17.859 1 95.69 215 PRO B O 1
ATOM 4862 N N . ASN B 1 216 ? 8.445 19.328 19.078 1 94.69 216 ASN B N 1
ATOM 4863 C CA . ASN B 1 216 ? 8.188 20.516 18.281 1 94.69 216 ASN B CA 1
ATOM 4864 C C . ASN B 1 216 ? 7.641 21.656 19.125 1 94.69 216 ASN B C 1
ATOM 4866 O O . ASN B 1 216 ? 7.785 21.656 20.359 1 94.69 216 ASN B O 1
ATOM 4870 N N . PHE B 1 217 ? 7.105 22.594 18.469 1 92.56 217 PHE B N 1
ATOM 4871 C CA . PHE B 1 217 ? 6.648 23.828 19.094 1 92.56 217 PHE B CA 1
ATOM 4872 C C . PHE B 1 217 ? 5.641 23.531 20.203 1 92.56 217 PHE B C 1
ATOM 4874 O O . PHE B 1 217 ? 5.57 24.25 21.188 1 92.56 217 PHE B O 1
ATOM 4881 N N . ALA B 1 218 ? 4.965 22.422 20.125 1 97.44 218 ALA B N 1
ATOM 4882 C CA . ALA B 1 218 ? 3.812 22.203 20.984 1 97.44 218 ALA B CA 1
ATOM 4883 C C . ALA B 1 218 ? 3.914 20.859 21.703 1 97.44 218 ALA B C 1
ATOM 4885 O O . ALA B 1 218 ? 3.361 20.688 22.797 1 97.44 218 ALA B O 1
ATOM 4886 N N . LEU B 1 219 ? 4.648 19.969 21.141 1 98 219 LEU B N 1
ATOM 4887 C CA . LEU B 1 219 ? 4.555 18.594 21.594 1 98 219 LEU B CA 1
ATOM 4888 C C . LEU B 1 219 ? 5.934 18.031 21.953 1 98 219 LEU B C 1
ATOM 4890 O O . LEU B 1 219 ? 6.91 18.312 21.25 1 98 219 LEU B O 1
ATOM 4894 N N . ASN B 1 220 ? 5.922 17.219 23.016 1 97.12 220 ASN B N 1
ATOM 4895 C CA . ASN B 1 220 ? 7.059 16.359 23.328 1 97.12 220 ASN B CA 1
ATOM 4896 C C . ASN B 1 220 ? 6.836 14.93 22.859 1 97.12 220 ASN B C 1
ATOM 4898 O O . ASN B 1 220 ? 5.695 14.531 22.609 1 97.12 220 ASN B O 1
ATOM 4902 N N . PRO B 1 221 ? 7.918 14.172 22.734 1 96.19 221 PRO B N 1
ATOM 4903 C CA . PRO B 1 221 ? 7.777 12.789 22.266 1 96.19 221 PRO B CA 1
ATOM 4904 C C . PRO B 1 221 ? 6.82 11.969 23.125 1 96.19 221 PRO B C 1
ATOM 4906 O O . PRO B 1 221 ? 6.07 11.141 22.594 1 96.19 221 PRO B O 1
ATOM 4909 N N . ASP B 1 222 ? 6.793 12.234 24.375 1 95.06 222 ASP B N 1
ATOM 4910 C CA . ASP B 1 222 ? 5.988 11.445 25.297 1 95.06 222 ASP B CA 1
ATOM 4911 C C . ASP B 1 222 ? 4.516 11.828 25.219 1 95.06 222 ASP B C 1
ATOM 4913 O O . ASP B 1 222 ? 3.658 11.156 25.781 1 95.06 222 ASP B O 1
ATOM 4917 N N . ASP B 1 223 ? 4.262 12.852 24.469 1 97 223 ASP B N 1
ATOM 4918 C CA . ASP B 1 223 ? 2.883 13.312 24.328 1 97 223 ASP B CA 1
ATOM 4919 C C . ASP B 1 223 ? 2.133 12.492 23.281 1 97 223 ASP B C 1
ATOM 4921 O O . ASP B 1 223 ? 0.917 12.633 23.141 1 97 223 ASP B O 1
ATOM 4925 N N . ILE B 1 224 ? 2.826 11.68 22.562 1 96.94 224 ILE B N 1
ATOM 4926 C CA . ILE B 1 224 ? 2.27 10.867 21.484 1 96.94 224 ILE B CA 1
ATOM 4927 C C . ILE B 1 224 ? 2.334 9.391 21.875 1 96.94 224 ILE B C 1
ATOM 4929 O O . ILE B 1 224 ? 3.367 8.906 22.328 1 96.94 224 ILE B O 1
ATOM 4933 N N . PRO B 1 225 ? 1.197 8.68 21.594 1 94.06 225 PRO B N 1
ATOM 4934 C CA . PRO B 1 225 ? 1.239 7.242 21.875 1 94.06 225 PRO B CA 1
ATOM 4935 C C . PRO B 1 225 ? 2.406 6.539 21.188 1 94.06 225 PRO B C 1
ATOM 4937 O O . PRO B 1 225 ? 2.816 6.941 20.094 1 94.06 225 PRO B O 1
ATOM 4940 N N . ARG B 1 226 ? 2.885 5.523 21.906 1 89.44 226 ARG B N 1
ATOM 4941 C CA . ARG B 1 226 ? 4.027 4.812 21.344 1 89.44 226 ARG B CA 1
ATOM 4942 C C . ARG B 1 226 ? 3.787 3.305 21.344 1 89.44 226 ARG B C 1
ATOM 4944 O O . ARG B 1 226 ? 3.201 2.764 22.281 1 89.44 226 ARG B O 1
ATOM 4951 N N . VAL B 1 227 ? 4.207 2.584 20.297 1 81.69 227 VAL B N 1
ATOM 4952 C CA . VAL B 1 227 ? 4.145 1.131 20.188 1 81.69 227 VAL B CA 1
ATOM 4953 C C . VAL B 1 227 ? 5.469 0.516 20.625 1 81.69 227 VAL B C 1
ATOM 4955 O O . VAL B 1 227 ? 5.492 -0.589 21.172 1 81.69 227 VAL B O 1
ATOM 4958 N N . GLY B 1 228 ? 6.551 1.174 20.766 1 77 228 GLY B N 1
ATOM 4959 C CA . GLY B 1 228 ? 7.867 0.635 21.062 1 77 228 GLY B CA 1
ATOM 4960 C C . GLY B 1 228 ? 8.156 0.573 22.547 1 77 228 GLY B C 1
ATOM 4961 O O . GLY B 1 228 ? 7.293 0.885 23.375 1 77 228 GLY B O 1
ATOM 4962 N N . GLN B 1 229 ? 9.281 -0.093 22.766 1 77.62 229 GLN B N 1
ATOM 4963 C CA . GLN B 1 229 ? 9.703 -0.311 24.141 1 77.62 229 GLN B CA 1
ATOM 4964 C C . GLN B 1 229 ? 10.258 0.975 24.75 1 77.62 229 GLN B C 1
ATOM 4966 O O . GLN B 1 229 ? 10.68 1.881 24.031 1 77.62 229 GLN B O 1
ATOM 4971 N N . ASP B 1 230 ? 10.18 1.047 25.969 1 78.5 230 ASP B N 1
ATOM 4972 C CA . ASP B 1 230 ? 10.75 2.16 26.719 1 78.5 230 ASP B CA 1
ATOM 4973 C C . ASP B 1 230 ? 12.273 2.076 26.75 1 78.5 230 ASP B C 1
ATOM 4975 O O . ASP B 1 230 ? 12.844 0.989 26.641 1 78.5 230 ASP B O 1
ATOM 4979 N N . PRO B 1 231 ? 12.938 3.273 26.859 1 86.75 231 PRO B N 1
ATOM 4980 C CA . PRO B 1 231 ? 12.406 4.633 27 1 86.75 231 PRO B CA 1
ATOM 4981 C C . PRO B 1 231 ? 12.031 5.254 25.656 1 86.75 231 PRO B C 1
ATOM 4983 O O . PRO B 1 231 ? 12.516 4.812 24.609 1 86.75 231 PRO B O 1
ATOM 4986 N N . THR B 1 232 ? 11.211 6.262 25.672 1 90.62 232 THR B N 1
ATOM 4987 C CA . THR B 1 232 ? 10.844 7.02 24.484 1 90.62 232 THR B CA 1
ATOM 4988 C C . THR B 1 232 ? 12.055 7.754 23.922 1 90.62 232 THR B C 1
ATOM 4990 O O . THR B 1 232 ? 12.758 8.453 24.641 1 90.62 232 THR B O 1
ATOM 4993 N N . PRO B 1 233 ? 12.297 7.551 22.688 1 90.69 233 PRO B N 1
ATOM 4994 C CA . PRO B 1 233 ? 13.391 8.32 22.094 1 90.69 233 PRO B CA 1
ATOM 4995 C C . PRO B 1 233 ? 13.172 9.828 22.188 1 90.69 233 PRO B C 1
ATOM 4997 O O . PRO B 1 233 ? 12.031 10.297 22.125 1 90.69 233 PRO B O 1
ATOM 5000 N N . PRO B 1 234 ? 14.266 10.57 22.328 1 92.06 234 PRO B N 1
ATOM 5001 C CA . PRO B 1 234 ? 14.141 12.023 22.469 1 92.06 234 PRO B CA 1
ATOM 5002 C C . PRO B 1 234 ? 13.633 12.703 21.203 1 92.06 234 PRO B C 1
ATOM 5004 O O . PRO B 1 234 ? 13.094 13.812 21.266 1 92.06 234 PRO B O 1
ATOM 5007 N N . ASN B 1 235 ? 13.914 12.117 20.016 1 91.69 235 ASN B N 1
ATOM 5008 C CA . ASN B 1 235 ? 13.438 12.602 18.719 1 91.69 235 ASN B CA 1
ATOM 5009 C C . ASN B 1 235 ? 12.656 11.523 17.969 1 91.69 235 ASN B C 1
ATOM 5011 O O . ASN B 1 235 ? 13.148 10.406 17.797 1 91.69 235 ASN B O 1
ATOM 5015 N N . ARG B 1 236 ? 11.445 11.922 17.656 1 92.62 236 ARG B N 1
ATOM 5016 C CA . ARG B 1 236 ? 10.586 10.953 16.984 1 92.62 236 ARG B CA 1
ATOM 5017 C C . ARG B 1 236 ? 9.977 11.547 15.719 1 92.62 236 ARG B C 1
ATOM 5019 O O . ARG B 1 236 ? 9.602 12.719 15.703 1 92.62 236 ARG B O 1
ATOM 5026 N N . THR B 1 237 ? 9.961 10.836 14.68 1 94.94 237 THR B N 1
ATOM 5027 C CA . THR B 1 237 ? 9.047 11.039 13.562 1 94.94 237 THR B CA 1
ATOM 5028 C C . THR B 1 237 ? 7.988 9.938 13.523 1 94.94 237 THR B C 1
ATOM 5030 O O . THR B 1 237 ? 8.297 8.781 13.227 1 94.94 237 THR B O 1
ATOM 5033 N N . THR B 1 238 ? 6.762 10.344 13.812 1 96.31 238 THR B N 1
ATOM 5034 C CA . THR B 1 238 ? 5.699 9.375 14.078 1 96.31 238 THR B CA 1
ATOM 5035 C C . THR B 1 238 ? 4.656 9.398 12.969 1 96.31 238 THR B C 1
ATOM 5037 O O . THR B 1 238 ? 4.199 10.469 12.562 1 96.31 238 THR B O 1
ATOM 5040 N N . LEU B 1 239 ? 4.328 8.203 12.5 1 97.19 239 LEU B N 1
ATOM 5041 C CA . LEU B 1 239 ? 3.217 8.055 11.562 1 97.19 239 LEU B CA 1
ATOM 5042 C C . LEU B 1 239 ? 1.881 8.148 12.289 1 97.19 239 LEU B C 1
ATOM 5044 O O . LEU B 1 239 ? 1.634 7.406 13.242 1 97.19 239 LEU B O 1
ATOM 5048 N N . GLN B 1 240 ? 1.084 9.086 11.852 1 98.31 240 GLN B N 1
ATOM 5049 C CA . GLN B 1 240 ? -0.245 9.211 12.445 1 98.31 240 GLN B CA 1
ATOM 5050 C C . GLN B 1 240 ? -1.333 9.031 11.391 1 98.31 240 GLN B C 1
ATOM 5052 O O . GLN B 1 240 ? -1.286 9.648 10.328 1 98.31 240 GLN B O 1
ATOM 5057 N N . GLN B 1 241 ? -2.244 8.188 11.672 1 98.19 241 GLN B N 1
ATOM 5058 C CA . GLN B 1 241 ? -3.408 7.988 10.82 1 98.19 241 GLN B CA 1
ATOM 5059 C C . GLN B 1 241 ? -4.523 8.969 11.156 1 98.19 241 GLN B C 1
ATOM 5061 O O . GLN B 1 241 ? -5.332 8.719 12.055 1 98.19 241 GLN B O 1
ATOM 5066 N N . LEU B 1 242 ? -4.594 10.07 10.445 1 98.38 242 LEU B N 1
ATOM 5067 C CA . LEU B 1 242 ? -5.547 11.133 10.734 1 98.38 242 LEU B CA 1
ATOM 5068 C C . LEU B 1 242 ? -6.973 10.672 10.461 1 98.38 242 LEU B C 1
ATOM 5070 O O . LEU B 1 242 ? -7.883 10.945 11.258 1 98.38 242 LEU B O 1
ATOM 5074 N N . GLN B 1 243 ? -7.117 10.047 9.312 1 96.69 243 GLN B N 1
ATOM 5075 C CA . GLN B 1 243 ? -8.383 9.367 9.055 1 96.69 243 GLN B CA 1
ATOM 5076 C C . GLN B 1 243 ? -8.43 8.008 9.734 1 96.69 243 GLN B C 1
ATOM 5078 O O . GLN B 1 243 ? -7.508 7.203 9.602 1 96.69 243 GLN B O 1
ATOM 5083 N N . PRO B 1 244 ? -9.484 7.773 10.453 1 95.25 244 PRO B N 1
ATOM 5084 C CA . PRO B 1 244 ? -9.555 6.461 11.102 1 95.25 244 PRO B CA 1
ATOM 5085 C C . PRO B 1 244 ? -9.328 5.309 10.125 1 95.25 244 PRO B C 1
ATOM 5087 O O . PRO B 1 244 ? -9.961 5.254 9.07 1 95.25 244 PRO B O 1
ATOM 5090 N N . PRO B 1 245 ? -8.453 4.438 10.5 1 93.75 245 PRO B N 1
ATOM 5091 C CA . PRO B 1 245 ? -8.141 3.32 9.609 1 93.75 245 PRO B CA 1
ATOM 5092 C C . PRO B 1 245 ? -9.172 2.199 9.68 1 93.75 245 PRO B C 1
ATOM 5094 O O . PRO B 1 245 ? -9.984 2.158 10.609 1 93.75 245 PRO B O 1
ATOM 5097 N N . VAL B 1 246 ? -9.109 1.354 8.648 1 92.81 246 VAL B N 1
ATOM 5098 C CA . VAL B 1 246 ? -9.828 0.089 8.766 1 92.81 246 VAL B CA 1
ATOM 5099 C C . VAL B 1 246 ? -9.203 -0.765 9.859 1 92.81 246 VAL B C 1
ATOM 5101 O O . VAL B 1 246 ? -8.016 -0.615 10.172 1 92.81 246 VAL B O 1
ATOM 5104 N N . PRO B 1 247 ? -9.891 -1.631 10.438 1 91.81 247 PRO B N 1
ATOM 5105 C CA . PRO B 1 247 ? -9.422 -2.4 11.594 1 91.81 247 PRO B CA 1
ATOM 5106 C C . PRO B 1 247 ? -8.102 -3.131 11.32 1 91.81 247 PRO B C 1
ATOM 5108 O O . PRO B 1 247 ? -7.227 -3.172 12.18 1 91.81 247 PRO B O 1
ATOM 5111 N N . LEU B 1 248 ? -7.895 -3.58 10.188 1 93 248 LEU B N 1
ATOM 5112 C CA . LEU B 1 248 ? -6.73 -4.395 9.852 1 93 248 LEU B CA 1
ATOM 5113 C C . LEU B 1 248 ? -5.453 -3.559 9.875 1 93 248 LEU B C 1
ATOM 5115 O O . LEU B 1 248 ? -4.352 -4.102 9.961 1 93 248 LEU B O 1
ATOM 5119 N N . PHE B 1 249 ? -5.621 -2.254 9.789 1 95.12 249 PHE B N 1
ATOM 5120 C CA . PHE B 1 249 ? -4.426 -1.424 9.664 1 95.12 249 PHE B CA 1
ATOM 5121 C C . PHE B 1 249 ? -4.289 -0.49 10.859 1 95.12 249 PHE B C 1
ATOM 5123 O O . PHE B 1 249 ? -3.525 0.477 10.812 1 95.12 249 PHE B O 1
ATOM 5130 N N . THR B 1 250 ? -4.938 -0.72 11.977 1 94 250 THR B N 1
ATOM 5131 C CA . THR B 1 250 ? -4.883 0.128 13.156 1 94 250 THR B CA 1
ATOM 5132 C C . THR B 1 250 ? -3.475 0.153 13.742 1 94 250 THR B C 1
ATOM 5134 O O . THR B 1 250 ? -3.057 1.153 14.328 1 94 250 THR B O 1
ATOM 5137 N N . PHE B 1 251 ? -2.723 -0.868 13.516 1 92.75 251 PHE B N 1
ATOM 5138 C CA . PHE B 1 251 ? -1.4 -1.016 14.109 1 92.75 251 PHE B CA 1
ATOM 5139 C C . PHE B 1 251 ? -0.425 -0.004 13.516 1 92.75 251 PHE B C 1
ATOM 5141 O O . PHE B 1 251 ? 0.646 0.234 14.078 1 92.75 251 PHE B O 1
ATOM 5148 N N . LEU B 1 252 ? -0.765 0.55 12.383 1 94.44 252 LEU B N 1
ATOM 5149 C CA . LEU B 1 252 ? 0.124 1.49 11.711 1 94.44 252 LEU B CA 1
ATOM 5150 C C . LEU B 1 252 ? 0.194 2.811 12.469 1 94.44 252 LEU B C 1
ATOM 5152 O O . LEU B 1 252 ? 1.152 3.57 12.32 1 94.44 252 LEU B O 1
ATOM 5156 N N . ASN B 1 253 ? -0.819 3.109 13.219 1 95.38 253 ASN B N 1
ATOM 5157 C CA . ASN B 1 253 ? -0.852 4.375 13.945 1 95.38 253 ASN B CA 1
ATOM 5158 C C . ASN B 1 253 ? 0.226 4.434 15.023 1 95.38 253 ASN B C 1
ATOM 5160 O O . ASN B 1 253 ? 0.421 3.471 15.766 1 95.38 253 ASN B O 1
ATOM 5164 N N . SER B 1 254 ? 1.006 5.523 15.07 1 94.5 254 SER B N 1
ATOM 5165 C CA . SER B 1 254 ? 2.004 5.848 16.078 1 94.5 254 SER B CA 1
ATOM 5166 C C . SER B 1 254 ? 3.297 5.07 15.852 1 94.5 254 SER B C 1
ATOM 5168 O O . SER B 1 254 ? 4.102 4.914 16.781 1 94.5 254 SER B O 1
ATOM 5170 N N . LEU B 1 255 ? 3.416 4.527 14.656 1 94.62 255 LEU B N 1
ATOM 5171 C CA . LEU B 1 255 ? 4.703 3.93 14.32 1 94.62 255 LEU B CA 1
ATOM 5172 C C . LEU B 1 255 ? 5.781 5 14.18 1 94.62 255 LEU B C 1
ATOM 5174 O O . LEU B 1 255 ? 5.543 6.051 13.578 1 94.62 255 LEU B O 1
ATOM 5178 N N . ASP B 1 256 ? 6.949 4.684 14.695 1 93.81 256 ASP B N 1
ATOM 5179 C CA . ASP B 1 256 ? 8.07 5.605 14.555 1 93.81 256 ASP B CA 1
ATOM 5180 C C . ASP B 1 256 ? 8.953 5.219 13.367 1 93.81 256 ASP B C 1
ATOM 5182 O O . ASP B 1 256 ? 9.117 4.035 13.062 1 93.81 256 ASP B O 1
ATOM 5186 N N . SER B 1 257 ? 9.406 6.219 12.711 1 92.56 257 SER B N 1
ATOM 5187 C CA . SER B 1 257 ? 10.359 5.969 11.641 1 92.56 257 SER B CA 1
ATOM 5188 C C . SER B 1 257 ? 11.641 5.34 12.18 1 92.56 257 SER B C 1
ATOM 5190 O O . SER B 1 257 ? 12.078 5.664 13.281 1 92.56 257 SER B O 1
ATOM 5192 N N . HIS B 1 258 ? 12.117 4.387 11.406 1 81.38 258 HIS B N 1
ATOM 5193 C CA . HIS B 1 258 ? 13.391 3.771 11.758 1 81.38 258 HIS B CA 1
ATOM 5194 C C . HIS B 1 258 ? 14.555 4.52 11.125 1 81.38 258 HIS B C 1
ATOM 5196 O O . HIS B 1 258 ? 15.711 4.102 11.25 1 81.38 258 HIS B O 1
ATOM 5202 N N . SER B 1 259 ? 14.344 5.598 10.484 1 61.81 259 SER B N 1
ATOM 5203 C CA . SER B 1 259 ? 15.352 6.203 9.617 1 61.81 259 SER B CA 1
ATOM 5204 C C . SER B 1 259 ? 16.703 6.285 10.32 1 61.81 259 SER B C 1
ATOM 5206 O O . SER B 1 259 ? 16.812 6.879 11.391 1 61.81 259 SER B O 1
ATOM 5208 N N . THR B 1 260 ? 17.391 5.23 10.086 1 53.19 260 THR B N 1
ATOM 5209 C CA . THR B 1 260 ? 18.828 5.191 10.367 1 53.19 260 THR B CA 1
ATOM 5210 C C . THR B 1 260 ? 19.578 6.191 9.492 1 53.19 260 THR B C 1
ATOM 5212 O O . THR B 1 260 ? 20.781 6.367 9.641 1 53.19 260 THR B O 1
ATOM 5215 N N . GLY B 1 261 ? 18.828 6.812 8.586 1 53.69 261 GLY B N 1
ATOM 5216 C CA . GLY B 1 261 ? 19.688 7.523 7.664 1 53.69 261 GLY B CA 1
ATOM 5217 C C . GLY B 1 261 ? 20.031 8.93 8.125 1 53.69 261 GLY B C 1
ATOM 5218 O O . GLY B 1 261 ? 19.516 9.391 9.156 1 53.69 261 GLY B O 1
ATOM 5219 N N . ASN B 1 262 ? 21.047 9.516 7.535 1 54.88 262 ASN B N 1
ATOM 5220 C CA . ASN B 1 262 ? 21.719 10.773 7.812 1 54.88 262 ASN B CA 1
ATOM 5221 C C . ASN B 1 262 ? 20.891 11.977 7.375 1 54.88 262 ASN B C 1
ATOM 5223 O O . ASN B 1 262 ? 21.266 13.125 7.617 1 54.88 262 ASN B O 1
ATOM 5227 N N . LEU B 1 263 ? 19.734 11.719 6.668 1 62.41 263 LEU B N 1
ATOM 5228 C CA . LEU B 1 263 ? 19.047 12.922 6.223 1 62.41 263 LEU B CA 1
ATOM 5229 C C . LEU B 1 263 ? 17.547 12.797 6.434 1 62.41 263 LEU B C 1
ATOM 5231 O O . LEU B 1 263 ? 16.797 12.508 5.492 1 62.41 263 LEU B O 1
ATOM 5235 N N . PRO B 1 264 ? 17.156 13.047 7.645 1 72.75 264 PRO B N 1
ATOM 5236 C CA . PRO B 1 264 ? 15.703 13.023 7.867 1 72.75 264 PRO B CA 1
ATOM 5237 C C . PRO B 1 264 ? 14.984 14.172 7.164 1 72.75 264 PRO B C 1
ATOM 5239 O O . PRO B 1 264 ? 15.562 15.242 6.953 1 72.75 264 PRO B O 1
ATOM 5242 N N . PRO B 1 265 ? 13.758 13.891 6.703 1 83.81 265 PRO B N 1
ATOM 5243 C CA . PRO B 1 265 ? 13 14.992 6.102 1 83.81 265 PRO B CA 1
ATOM 5244 C C . PRO B 1 265 ? 12.906 16.219 7.012 1 83.81 265 PRO B C 1
ATOM 5246 O O . PRO B 1 265 ? 12.789 16.062 8.234 1 83.81 265 PRO B O 1
ATOM 5249 N N . PRO B 1 266 ? 13.031 17.344 6.387 1 89.75 266 PRO B N 1
ATOM 5250 C CA . PRO B 1 266 ? 12.945 18.578 7.184 1 89.75 266 PRO B CA 1
ATOM 5251 C C . PRO B 1 266 ? 11.594 18.734 7.879 1 89.75 266 PRO B C 1
ATOM 5253 O O . PRO B 1 266 ? 10.555 18.438 7.285 1 89.75 266 PRO B O 1
ATOM 5256 N N . THR B 1 267 ? 11.664 19.281 9.039 1 92.75 267 THR B N 1
ATOM 5257 C CA . THR B 1 267 ? 10.477 19.469 9.859 1 92.75 267 THR B CA 1
ATOM 5258 C C . THR B 1 267 ? 9.477 20.391 9.172 1 92.75 267 THR B C 1
ATOM 5260 O O . THR B 1 267 ? 8.266 20.172 9.258 1 92.75 267 THR B O 1
ATOM 5263 N N . ILE B 1 268 ? 9.961 21.375 8.492 1 94.75 268 ILE B N 1
ATOM 5264 C CA . ILE B 1 268 ? 9.102 22.375 7.859 1 94.75 268 ILE B CA 1
ATOM 5265 C C . ILE B 1 268 ? 8.195 21.703 6.84 1 94.75 268 ILE B C 1
ATOM 5267 O O . ILE B 1 268 ? 7.004 22.016 6.75 1 94.75 268 ILE B O 1
ATOM 5271 N N . LEU B 1 269 ? 8.703 20.734 6.137 1 95.69 269 LEU B N 1
ATOM 5272 C CA . LEU B 1 269 ? 7.91 20.062 5.121 1 95.69 269 LEU B CA 1
ATOM 5273 C C . LEU B 1 269 ? 6.891 19.125 5.762 1 95.69 269 LEU B C 1
ATOM 5275 O O . LEU B 1 269 ? 5.738 19.062 5.328 1 95.69 269 LEU B O 1
ATOM 5279 N N . LEU B 1 270 ? 7.328 18.438 6.785 1 96.06 270 LEU B N 1
ATOM 5280 C CA . LEU B 1 270 ? 6.441 17.5 7.48 1 96.06 270 LEU B CA 1
ATOM 5281 C C . LEU B 1 270 ? 5.285 18.25 8.141 1 96.06 270 LEU B C 1
ATOM 5283 O O . LEU B 1 270 ? 4.125 17.859 8.008 1 96.06 270 LEU B O 1
ATOM 5287 N N . ASP B 1 271 ? 5.617 19.344 8.766 1 97.19 271 ASP B N 1
ATOM 5288 C CA . ASP B 1 271 ? 4.586 20.141 9.422 1 97.19 271 ASP B CA 1
ATOM 5289 C C . ASP B 1 271 ? 3.615 20.734 8.398 1 97.19 271 ASP B C 1
ATOM 5291 O O . ASP B 1 271 ? 2.404 20.766 8.633 1 97.19 271 ASP B O 1
ATOM 5295 N N . TYR B 1 272 ? 4.207 21.203 7.359 1 97.5 272 TYR B N 1
ATOM 5296 C CA . TYR B 1 272 ? 3.367 21.781 6.32 1 97.5 272 TYR B CA 1
ATOM 5297 C C . TYR B 1 272 ? 2.361 20.766 5.793 1 97.5 272 TYR B C 1
ATOM 5299 O O . TYR B 1 272 ? 1.163 21.047 5.719 1 97.5 272 TYR B O 1
ATOM 5307 N N . MET B 1 273 ? 2.84 19.594 5.484 1 98.19 273 MET B N 1
ATOM 5308 C CA . MET B 1 273 ? 1.956 18.578 4.914 1 98.19 273 MET B CA 1
ATOM 5309 C C . MET B 1 273 ? 1.003 18.031 5.973 1 98.19 273 MET B C 1
ATOM 5311 O O . MET B 1 273 ? -0.126 17.641 5.656 1 98.19 273 MET B O 1
ATOM 5315 N N . TYR B 1 274 ? 1.448 18 7.215 1 98.56 274 TYR B N 1
ATOM 5316 C CA . TYR B 1 274 ? 0.524 17.688 8.305 1 98.56 274 TYR B CA 1
ATOM 5317 C C . TYR B 1 274 ? -0.646 18.672 8.312 1 98.56 274 TYR B C 1
ATOM 5319 O O . TYR B 1 274 ? -1.805 18.25 8.414 1 98.56 274 TYR B O 1
ATOM 5327 N N . GLY B 1 275 ? -0.314 19.891 8.18 1 98.69 275 GLY B N 1
ATOM 5328 C CA . GLY B 1 275 ? -1.335 20.938 8.141 1 98.69 275 GLY B CA 1
ATOM 5329 C C . GLY B 1 275 ? -2.275 20.797 6.953 1 98.69 275 GLY B C 1
ATOM 5330 O O . GLY B 1 275 ? -3.488 20.969 7.098 1 98.69 275 GLY B O 1
ATOM 5331 N N . VAL B 1 276 ? -1.716 20.5 5.809 1 98.44 276 VAL B N 1
ATOM 5332 C CA . VAL B 1 276 ? -2.535 20.328 4.613 1 98.44 276 VAL B CA 1
ATOM 5333 C C . VAL B 1 276 ? -3.533 19.188 4.832 1 98.44 276 VAL B C 1
ATOM 5335 O O . VAL B 1 276 ? -4.727 19.344 4.555 1 98.44 276 VAL B O 1
ATOM 5338 N N . ALA B 1 277 ? -3.076 18.109 5.328 1 98.5 277 ALA B N 1
ATOM 5339 C CA . ALA B 1 277 ? -3.932 16.938 5.578 1 98.5 277 ALA B CA 1
ATOM 5340 C C . ALA B 1 277 ? -5.008 17.266 6.609 1 98.5 277 ALA B C 1
ATOM 5342 O O . ALA B 1 277 ? -6.191 17 6.383 1 98.5 277 ALA B O 1
ATOM 5343 N N . ALA B 1 278 ? -4.613 17.859 7.707 1 98.75 278 ALA B N 1
ATOM 5344 C CA . ALA B 1 278 ? -5.531 18.188 8.797 1 98.75 278 ALA B CA 1
ATOM 5345 C C . ALA B 1 278 ? -6.613 19.156 8.32 1 98.75 278 ALA B C 1
ATOM 5347 O O . ALA B 1 278 ? -7.797 18.953 8.625 1 98.75 278 ALA B O 1
ATOM 5348 N N . TYR B 1 279 ? -6.199 20.172 7.633 1 98.31 279 TYR B N 1
ATOM 5349 C CA . TYR B 1 279 ? -7.152 21.141 7.109 1 98.31 279 TYR B CA 1
ATOM 5350 C C . TYR B 1 279 ? -8.211 20.469 6.25 1 98.31 279 TYR B C 1
ATOM 5352 O O . TYR B 1 279 ? -9.406 20.719 6.406 1 98.31 279 TYR B O 1
ATOM 5360 N N . ASN B 1 280 ? -7.777 19.609 5.383 1 97.12 280 ASN B N 1
ATOM 5361 C CA . ASN B 1 280 ? -8.695 18.984 4.441 1 97.12 280 ASN B CA 1
ATOM 5362 C C . ASN B 1 280 ? -9.625 18 5.145 1 97.12 280 ASN B C 1
ATOM 5364 O O . ASN B 1 280 ? -10.734 17.734 4.668 1 97.12 280 ASN B O 1
ATOM 5368 N N . LEU B 1 281 ? -9.258 17.516 6.246 1 97.56 281 LEU B N 1
ATOM 5369 C CA . LEU B 1 281 ? -10.07 16.547 6.965 1 97.56 281 LEU B CA 1
ATOM 5370 C C . LEU B 1 281 ? -11.07 17.25 7.879 1 97.56 281 LEU B C 1
ATOM 5372 O O . LEU B 1 281 ? -12.188 16.766 8.062 1 97.56 281 LEU B O 1
ATOM 5376 N N . TRP B 1 282 ? -10.672 18.422 8.43 1 98.06 282 TRP B N 1
ATOM 5377 C CA . TRP B 1 282 ? -11.453 18.859 9.578 1 98.06 282 TRP B CA 1
ATOM 5378 C C . TRP B 1 282 ? -11.93 20.297 9.383 1 98.06 282 TRP B C 1
ATOM 5380 O O . TRP B 1 282 ? -12.625 20.844 10.242 1 98.06 282 TRP B O 1
ATOM 5390 N N . LYS B 1 283 ? -11.594 20.953 8.312 1 97.38 283 LYS B N 1
ATOM 5391 C CA . LYS B 1 283 ? -12 22.344 8.086 1 97.38 283 LYS B CA 1
ATOM 5392 C C . LYS B 1 283 ? -13.516 22.484 8.109 1 97.38 283 LYS B C 1
ATOM 5394 O O . LYS B 1 283 ? -14.242 21.547 7.77 1 97.38 283 LYS B O 1
ATOM 5399 N N . VAL B 1 284 ? -13.859 23.594 8.539 1 97.19 284 VAL B N 1
ATOM 5400 C CA . VAL B 1 284 ? -15.266 23.969 8.477 1 97.19 284 VAL B CA 1
ATOM 5401 C C . VAL B 1 284 ? -15.461 25.062 7.418 1 97.19 284 VAL B C 1
ATOM 5403 O O . VAL B 1 284 ? -14.539 25.828 7.125 1 97.19 284 VAL B O 1
ATOM 5406 N N . PRO B 1 285 ? -16.578 25.25 6.848 1 96.06 285 PRO B N 1
ATOM 5407 C CA . PRO B 1 285 ? -16.797 26.156 5.723 1 96.06 285 PRO B CA 1
ATOM 5408 C C . PRO B 1 285 ? -16.469 27.609 6.07 1 96.06 285 PRO B C 1
ATOM 5410 O O . PRO B 1 285 ? -16.031 28.375 5.207 1 96.06 285 PRO B O 1
ATOM 5413 N N . ALA B 1 286 ? -16.609 28 7.246 1 95.38 286 ALA B N 1
ATOM 5414 C CA . ALA B 1 286 ? -16.469 29.391 7.668 1 95.38 286 ALA B CA 1
ATOM 5415 C C . ALA B 1 286 ? -15.047 29.891 7.391 1 95.38 286 ALA B C 1
ATOM 5417 O O . ALA B 1 286 ? -14.844 31.094 7.172 1 95.38 286 ALA B O 1
ATOM 5418 N N . ILE B 1 287 ? -14.102 29.016 7.344 1 95.06 287 ILE B N 1
ATOM 5419 C CA . ILE B 1 287 ? -12.703 29.438 7.215 1 95.06 287 ILE B CA 1
ATOM 5420 C C . ILE B 1 287 ? -12.32 29.5 5.742 1 95.06 287 ILE B C 1
ATOM 5422 O O . ILE B 1 287 ? -11.266 30.047 5.395 1 95.06 287 ILE B O 1
ATOM 5426 N N . HIS B 1 288 ? -13.125 29.031 4.832 1 95.31 288 HIS B N 1
ATOM 5427 C CA . HIS B 1 288 ? -12.797 28.859 3.424 1 95.31 288 HIS B CA 1
ATOM 5428 C C . HIS B 1 288 ? -12.406 30.188 2.779 1 95.31 288 HIS B C 1
ATOM 5430 O O . HIS B 1 288 ? -11.391 30.266 2.088 1 95.31 288 HIS B O 1
ATOM 5436 N N . PRO B 1 289 ? -13.172 31.203 3.045 1 94.38 289 PRO B N 1
ATOM 5437 C CA . PRO B 1 289 ? -12.836 32.469 2.367 1 94.38 289 PRO B CA 1
ATOM 5438 C C . PRO B 1 289 ? -11.445 32.969 2.727 1 94.38 289 PRO B C 1
ATOM 5440 O O . PRO B 1 289 ? -10.719 33.469 1.858 1 94.38 289 PRO B O 1
ATOM 5443 N N . VAL B 1 290 ? -11.078 32.844 3.961 1 93.75 290 VAL B N 1
ATOM 5444 C CA . VAL B 1 290 ? -9.797 33.344 4.445 1 93.75 290 VAL B CA 1
ATOM 5445 C C . VAL B 1 290 ? -8.656 32.531 3.83 1 93.75 290 VAL B C 1
ATOM 5447 O O . VAL B 1 290 ? -7.703 33.094 3.297 1 93.75 290 VAL B O 1
ATOM 5450 N N . VAL B 1 291 ? -8.797 31.25 3.832 1 94.69 291 VAL B N 1
ATOM 5451 C CA . VAL B 1 291 ? -7.75 30.375 3.326 1 94.69 291 VAL B CA 1
ATOM 5452 C C . VAL B 1 291 ? -7.676 30.469 1.806 1 94.69 291 VAL B C 1
ATOM 5454 O O . VAL B 1 291 ? -6.586 30.469 1.229 1 94.69 291 VAL B O 1
ATOM 5457 N N . ASN B 1 292 ? -8.781 30.609 1.17 1 94.19 292 ASN B N 1
ATOM 5458 C CA . ASN B 1 292 ? -8.812 30.766 -0.28 1 94.19 292 ASN B CA 1
ATOM 5459 C C . ASN B 1 292 ? -8.156 32.062 -0.717 1 94.19 292 ASN B C 1
ATOM 5461 O O . ASN B 1 292 ? -7.48 32.125 -1.744 1 94.19 292 ASN B O 1
ATOM 5465 N N . GLN B 1 293 ? -8.469 33.094 0.017 1 94.88 293 GLN B N 1
ATOM 5466 C CA . GLN B 1 293 ? -7.824 34.375 -0.297 1 94.88 293 GLN B CA 1
ATOM 5467 C C . GLN B 1 293 ? -6.309 34.281 -0.156 1 94.88 293 GLN B C 1
ATOM 5469 O O . GLN B 1 293 ? -5.566 34.75 -1.013 1 94.88 293 GLN B O 1
ATOM 5474 N N . TYR B 1 294 ? -5.891 33.688 0.899 1 95.19 294 TYR B N 1
ATOM 5475 C CA . TYR B 1 294 ? -4.457 33.531 1.1 1 95.19 294 TYR B CA 1
ATOM 5476 C C . TYR B 1 294 ? -3.85 32.688 -0.034 1 95.19 294 TYR B C 1
ATOM 5478 O O . TYR B 1 294 ? -2.76 33 -0.519 1 95.19 294 TYR B O 1
ATOM 5486 N N . PHE B 1 295 ? -4.555 31.656 -0.407 1 93.88 295 PHE B N 1
ATOM 5487 C CA . PHE B 1 295 ? -4.133 30.828 -1.54 1 93.88 295 PHE B CA 1
ATOM 5488 C C . PHE B 1 295 ? -3.969 31.688 -2.791 1 93.88 295 PHE B C 1
ATOM 5490 O O . PHE B 1 295 ? -2.959 31.594 -3.49 1 93.88 295 PHE B O 1
ATOM 5497 N N . SER B 1 296 ? -4.891 32.469 -3.086 1 94.06 296 SER B N 1
ATOM 5498 C CA . SER B 1 296 ? -4.875 33.312 -4.27 1 94.06 296 SER B CA 1
ATOM 5499 C C . SER B 1 296 ? -3.695 34.281 -4.238 1 94.06 296 SER B C 1
ATOM 5501 O O . SER B 1 296 ? -3.047 34.5 -5.262 1 94.06 296 SER B O 1
ATOM 5503 N N . ASP B 1 297 ? -3.406 34.781 -3.117 1 94.62 297 ASP B N 1
ATOM 5504 C CA . ASP B 1 297 ? -2.375 35.781 -2.961 1 94.62 297 ASP B CA 1
ATOM 5505 C C . ASP B 1 297 ? -0.979 35.188 -3.057 1 94.62 297 ASP B C 1
ATOM 5507 O O . ASP B 1 297 ? -0.03 35.844 -3.471 1 94.62 297 ASP B O 1
ATOM 5511 N N . ASN B 1 298 ? -0.888 33.875 -2.705 1 94.44 298 ASN B N 1
ATOM 5512 C CA . ASN B 1 298 ? 0.467 33.406 -2.477 1 94.44 298 ASN B CA 1
ATOM 5513 C C . ASN B 1 298 ? 0.783 32.188 -3.361 1 94.44 298 ASN B C 1
ATOM 5515 O O . ASN B 1 298 ? 1.946 31.938 -3.676 1 94.44 298 ASN B O 1
ATOM 5519 N N . TYR B 1 299 ? -0.284 31.406 -3.781 1 92.69 299 TYR B N 1
ATOM 5520 C CA . TYR B 1 299 ? 0.03 30.125 -4.414 1 92.69 299 TYR B CA 1
ATOM 5521 C C . TYR B 1 299 ? -0.558 30.062 -5.82 1 92.69 299 TYR B C 1
ATOM 5523 O O . TYR B 1 299 ? -0.041 29.344 -6.68 1 92.69 299 TYR B O 1
ATOM 5531 N N . LYS B 1 300 ? -1.547 30.656 -6.121 1 88.88 300 LYS B N 1
ATOM 5532 C CA . LYS B 1 300 ? -2.35 30.484 -7.328 1 88.88 300 LYS B CA 1
ATOM 5533 C C . LYS B 1 300 ? -1.523 30.766 -8.578 1 88.88 300 LYS B C 1
ATOM 5535 O O . LYS B 1 300 ? -1.688 30.094 -9.602 1 88.88 300 LYS B O 1
ATOM 5540 N N . LEU B 1 301 ? -0.627 31.672 -8.484 1 85.19 301 LEU B N 1
ATOM 5541 C CA . LEU B 1 301 ? 0.086 32.125 -9.68 1 85.19 301 LEU B CA 1
ATOM 5542 C C . LEU B 1 301 ? 1.361 31.297 -9.883 1 85.19 301 LEU B C 1
ATOM 5544 O O . LEU B 1 301 ? 2.104 31.531 -10.844 1 85.19 301 LEU B O 1
ATOM 5548 N N . ILE B 1 302 ? 1.569 30.406 -9 1 89.25 302 ILE B N 1
ATOM 5549 C CA . ILE B 1 302 ? 2.736 29.547 -9.18 1 89.25 302 ILE B CA 1
ATOM 5550 C C . ILE B 1 302 ? 2.52 28.609 -10.367 1 89.25 302 ILE B C 1
ATOM 5552 O O . ILE B 1 302 ? 1.533 27.875 -10.414 1 89.25 302 ILE B O 1
ATOM 5556 N N . PRO B 1 303 ? 3.398 28.688 -11.305 1 78.19 303 PRO B N 1
ATOM 5557 C CA . PRO B 1 303 ? 3.234 27.844 -12.484 1 78.19 303 PRO B CA 1
ATOM 5558 C C . PRO B 1 303 ? 3.4 26.359 -12.172 1 78.19 303 PRO B C 1
ATOM 5560 O O . PRO B 1 303 ? 4.23 25.984 -11.336 1 78.19 303 PRO B O 1
ATOM 5563 N N . LEU B 1 304 ? 2.521 25.547 -12.742 1 77 304 LEU B N 1
ATOM 5564 C CA . LEU B 1 304 ? 2.701 24.109 -12.648 1 77 304 LEU B CA 1
ATOM 5565 C C . LEU B 1 304 ? 3.812 23.641 -13.578 1 77 304 LEU B C 1
ATOM 5567 O O . LEU B 1 304 ? 4.043 24.234 -14.633 1 77 304 LEU B O 1
ATOM 5571 N N . PRO B 1 305 ? 4.586 22.703 -13 1 73.38 305 PRO B N 1
ATOM 5572 C CA . PRO B 1 305 ? 5.609 22.203 -13.914 1 73.38 305 PRO B CA 1
ATOM 5573 C C . PRO B 1 305 ? 5.023 21.688 -15.234 1 73.38 305 PRO B C 1
ATOM 5575 O O . PRO B 1 305 ? 3.889 21.219 -15.266 1 73.38 305 PRO B O 1
ATOM 5578 N N . PRO B 1 306 ? 5.68 22.141 -16.328 1 60.5 306 PRO B N 1
ATOM 5579 C CA . PRO B 1 306 ? 5.191 21.609 -17.609 1 60.5 306 PRO B CA 1
ATOM 5580 C C . PRO B 1 306 ? 5.055 20.094 -17.609 1 60.5 306 PRO B C 1
ATOM 5582 O O . PRO B 1 306 ? 5.777 19.406 -16.891 1 60.5 306 PRO B O 1
ATOM 5585 N N . PRO B 1 307 ? 3.865 19.703 -18.125 1 54 307 PRO B N 1
ATOM 5586 C CA . PRO B 1 307 ? 3.809 18.25 -18.234 1 54 307 PRO B CA 1
ATOM 5587 C C . PRO B 1 307 ? 5.094 17.656 -18.812 1 54 307 PRO B C 1
ATOM 5589 O O . PRO B 1 307 ? 5.758 18.281 -19.641 1 54 307 PRO B O 1
ATOM 5592 N N . GLN B 1 308 ? 5.84 17.203 -18.016 1 45 308 GLN B N 1
ATOM 5593 C CA . GLN B 1 308 ? 7.129 16.703 -18.484 1 45 308 GLN B CA 1
ATOM 5594 C C . GLN B 1 308 ? 6.996 16.031 -19.859 1 45 308 GLN B C 1
ATOM 5596 O O . GLN B 1 308 ? 6.273 15.047 -20 1 45 308 GLN B O 1
ATOM 5601 N N . SER B 1 309 ? 6.98 16.859 -20.969 1 37.84 309 SER B N 1
ATOM 5602 C CA . SER B 1 309 ? 7.09 16.328 -22.328 1 37.84 309 SER B CA 1
ATOM 5603 C C . SER B 1 309 ? 8.203 15.297 -22.422 1 37.84 309 SER B C 1
ATOM 5605 O O . SER B 1 309 ? 9.25 15.43 -21.797 1 37.84 309 SER B O 1
ATOM 5607 N N . GLY B 1 310 ? 7.902 14.07 -22.672 1 33.38 310 GLY B N 1
ATOM 5608 C CA . GLY B 1 310 ? 9.031 13.297 -23.156 1 33.38 310 GLY B CA 1
ATOM 5609 C C . GLY B 1 310 ? 10.023 14.117 -23.969 1 33.38 310 GLY B C 1
ATOM 5610 O O . GLY B 1 310 ? 9.703 15.219 -24.406 1 33.38 310 GLY B O 1
ATOM 5611 N N . SER B 1 311 ? 11.227 13.93 -23.906 1 29.69 311 SER B N 1
ATOM 5612 C CA . SER B 1 311 ? 12.211 14.641 -24.719 1 29.69 311 SER B CA 1
ATOM 5613 C C . SER B 1 311 ? 11.648 14.953 -26.109 1 29.69 311 SER B C 1
ATOM 5615 O O . SER B 1 311 ? 11.383 14.047 -26.891 1 29.69 311 SER B O 1
ATOM 5617 N N . SER B 1 312 ? 10.852 16.047 -26.281 1 29 312 SER B N 1
ATOM 5618 C CA . SER B 1 312 ? 10.594 16.609 -27.594 1 29 312 SER B CA 1
ATOM 5619 C C . SER B 1 312 ? 11.883 16.828 -28.375 1 29 312 SER B C 1
ATOM 5621 O O . SER B 1 312 ? 12.867 17.344 -27.828 1 29 312 SER B O 1
ATOM 5623 N N . GLY B 1 313 ? 12.188 16.078 -29.422 1 25.94 313 GLY B N 1
ATOM 5624 C CA . GLY B 1 313 ? 12.906 16.688 -30.531 1 25.94 313 GLY B CA 1
ATOM 5625 C C . GLY B 1 313 ? 12.398 18.078 -30.891 1 25.94 313 GLY B C 1
ATOM 5626 O O . GLY B 1 313 ? 11.281 18.438 -30.531 1 25.94 313 GLY B O 1
ATOM 5627 N N . SER B 1 314 ? 13.211 19.062 -31.312 1 24.84 314 SER B N 1
ATOM 5628 C CA . SER B 1 314 ? 13.125 20.469 -31.688 1 24.84 314 SER B CA 1
ATOM 5629 C C . SER B 1 314 ? 11.953 20.719 -32.625 1 24.84 314 SER B C 1
ATOM 5631 O O . SER B 1 314 ? 11.984 20.281 -33.781 1 24.84 314 SER B O 1
ATOM 5633 N N . ASP B 1 315 ? 10.68 20.75 -32.188 1 24.39 315 ASP B N 1
ATOM 5634 C CA . ASP B 1 315 ? 9.578 21.188 -33.031 1 24.39 315 ASP B CA 1
ATOM 5635 C C . ASP B 1 315 ? 9.648 22.703 -33.312 1 24.39 315 ASP B C 1
ATOM 5637 O O . ASP B 1 315 ? 9.758 23.484 -32.375 1 24.39 315 ASP B O 1
ATOM 5641 N N . THR B 1 316 ? 10.156 23.109 -34.469 1 22.8 316 THR B N 1
ATOM 5642 C CA . THR B 1 316 ? 9.977 24.422 -35.094 1 22.8 316 THR B CA 1
ATOM 5643 C C . THR B 1 316 ? 8.5 24.828 -35.062 1 22.8 316 THR B C 1
ATOM 5645 O O . THR B 1 316 ? 8.172 26 -35.281 1 22.8 316 THR B O 1
ATOM 5648 N N . SER B 1 317 ? 7.453 23.922 -35.312 1 20.34 317 SER B N 1
ATOM 5649 C CA . SER B 1 317 ? 6.324 24.547 -36 1 20.34 317 SER B CA 1
ATOM 5650 C C . SER B 1 317 ? 5.426 25.297 -35.031 1 20.34 317 SER B C 1
ATOM 5652 O O . SER B 1 317 ? 4.852 24.703 -34.125 1 20.34 317 SER B O 1
ATOM 5654 N N . ALA B 1 318 ? 5.551 26.609 -34.719 1 20.55 318 ALA B N 1
ATOM 5655 C CA . ALA B 1 318 ? 4.93 27.578 -33.844 1 20.55 318 ALA B CA 1
ATOM 5656 C C . ALA B 1 318 ? 3.439 27.719 -34.125 1 20.55 318 ALA B C 1
ATOM 5658 O O . ALA B 1 318 ? 2.738 28.469 -33.438 1 20.55 318 ALA B O 1
ATOM 5659 N N . MET B 1 319 ? 2.92 27.297 -35.312 1 19.78 319 MET B N 1
ATOM 5660 C CA . MET B 1 319 ? 1.891 28.281 -35.625 1 19.78 319 MET B CA 1
ATOM 5661 C C . MET B 1 319 ? 0.735 28.188 -34.625 1 19.78 319 MET B C 1
ATOM 5663 O O . MET B 1 319 ? 0.352 29.188 -34.031 1 19.78 319 MET B O 1
ATOM 5667 N N . HIS B 1 320 ? -0.612 27.922 -35.156 1 19.38 320 HIS B N 1
ATOM 5668 C CA . HIS B 1 320 ? -1.889 28.625 -35.031 1 19.38 320 HIS B CA 1
ATOM 5669 C C . HIS B 1 320 ? -2.748 27.984 -33.938 1 19.38 320 HIS B C 1
ATOM 5671 O O . HIS B 1 320 ? -3.396 26.969 -34.156 1 19.38 320 HIS B O 1
ATOM 5677 N N . ARG B 1 321 ? -2.385 27.891 -32.719 1 22.59 321 ARG B N 1
ATOM 5678 C CA . ARG B 1 321 ? -3.117 27.203 -31.641 1 22.59 321 ARG B CA 1
ATOM 5679 C C . ARG B 1 321 ? -4.391 27.969 -31.281 1 22.59 321 ARG B C 1
ATOM 5681 O O . ARG B 1 321 ? -4.355 28.906 -30.484 1 22.59 321 ARG B O 1
ATOM 5688 N N . HIS B 1 322 ? -5.312 28.25 -32.281 1 19.91 322 HIS B N 1
ATOM 5689 C CA . HIS B 1 322 ? -6.434 29.031 -31.812 1 19.91 322 HIS B CA 1
ATOM 5690 C C . HIS B 1 322 ? -7.176 28.312 -30.688 1 19.91 322 HIS B C 1
ATOM 5692 O O . HIS B 1 322 ? -6.945 27.125 -30.453 1 19.91 322 HIS B O 1
ATOM 5698 N N . HIS B 1 323 ? -8.633 28.422 -30.625 1 19.94 323 HIS B N 1
ATOM 5699 C CA . HIS B 1 323 ? -9.695 28.875 -29.734 1 19.94 323 HIS B CA 1
ATOM 5700 C C . HIS B 1 323 ? -10.328 27.719 -28.984 1 19.94 323 HIS B C 1
ATOM 5702 O O . HIS B 1 323 ? -11.352 27.891 -28.312 1 19.94 323 HIS B O 1
ATOM 5708 N N . ASN B 1 324 ? -9.922 26.453 -29.141 1 19.73 324 ASN B N 1
ATOM 5709 C CA . ASN B 1 324 ? -11 25.531 -28.797 1 19.73 324 ASN B CA 1
ATOM 5710 C C . ASN B 1 324 ? -11.234 25.469 -27.297 1 19.73 324 ASN B C 1
ATOM 5712 O O . ASN B 1 324 ? -10.438 24.875 -26.562 1 19.73 324 ASN B O 1
ATOM 5716 N N . SER B 1 325 ? -11.773 26.531 -26.609 1 21.47 325 SER B N 1
ATOM 5717 C CA . SER B 1 325 ? -12.047 26.797 -25.203 1 21.47 325 SER B CA 1
ATOM 5718 C C . SER B 1 325 ? -13.023 25.781 -24.625 1 21.47 325 SER B C 1
ATOM 5720 O O . SER B 1 325 ? -13.023 25.531 -23.422 1 21.47 325 SER B O 1
ATOM 5722 N N . HIS B 1 326 ? -14.078 25.344 -25.281 1 21.59 326 HIS B N 1
ATOM 5723 C CA . HIS B 1 326 ? -15.359 25.078 -24.641 1 21.59 326 HIS B CA 1
ATOM 5724 C C . HIS B 1 326 ? -15.352 23.719 -23.938 1 21.59 326 HIS B C 1
ATOM 5726 O O . HIS B 1 326 ? -16.344 23.328 -23.328 1 21.59 326 HIS B O 1
ATOM 5732 N N . ARG B 1 327 ? -14.484 22.859 -24.234 1 23.58 327 ARG B N 1
ATOM 5733 C CA . ARG B 1 327 ? -14.773 21.469 -23.875 1 23.58 327 ARG B CA 1
ATOM 5734 C C . ARG B 1 327 ? -14.578 21.234 -22.391 1 23.58 327 ARG B C 1
ATOM 5736 O O . ARG B 1 327 ? -14.68 20.094 -21.922 1 23.58 327 ARG B O 1
ATOM 5743 N N . TRP B 1 328 ? -14.32 22.25 -21.562 1 23 328 TRP B N 1
ATOM 5744 C CA . TRP B 1 328 ? -13.891 21.984 -20.203 1 23 328 TRP B CA 1
ATOM 5745 C C . TRP B 1 328 ? -15.062 21.531 -19.328 1 23 328 TRP B C 1
ATOM 5747 O O . TRP B 1 328 ? -14.867 20.938 -18.266 1 23 328 TRP B O 1
ATOM 5757 N N . GLY B 1 329 ? -16.328 21.859 -19.641 1 22.98 329 GLY B N 1
ATOM 5758 C CA . GLY B 1 329 ? -17.422 21.812 -18.672 1 22.98 329 GLY B CA 1
ATOM 5759 C C . GLY B 1 329 ? -17.859 20.406 -18.328 1 22.98 329 GLY B C 1
ATOM 5760 O O . GLY B 1 329 ? -18.406 20.156 -17.25 1 22.98 329 GLY B O 1
ATOM 5761 N N . LEU B 1 330 ? -17.891 19.562 -19.312 1 24.44 330 LEU B N 1
ATOM 5762 C CA . LEU B 1 330 ? -18.688 18.359 -19.156 1 24.44 330 LEU B CA 1
ATOM 5763 C C . LEU B 1 330 ? -18.016 17.391 -18.188 1 24.44 330 LEU B C 1
ATOM 5765 O O . LEU B 1 330 ? -18.672 16.531 -17.594 1 24.44 330 LEU B O 1
ATOM 5769 N N . GLU B 1 331 ? -16.812 17.391 -17.953 1 25.97 331 GLU B N 1
ATOM 5770 C CA . GLU B 1 331 ? -16.172 16.312 -17.219 1 25.97 331 GLU B CA 1
ATOM 5771 C C . GLU B 1 331 ? -16.438 16.406 -15.727 1 25.97 331 GLU B C 1
ATOM 5773 O O . GLU B 1 331 ? -16.516 15.383 -15.039 1 25.97 331 GLU B O 1
ATOM 5778 N N . LYS B 1 332 ? -16.75 17.531 -15.117 1 30 332 LYS B N 1
ATOM 5779 C CA . LYS B 1 332 ? -17.125 17.703 -13.719 1 30 332 LYS B CA 1
ATOM 5780 C C . LYS B 1 332 ? -18.469 17.031 -13.43 1 30 332 LYS B C 1
ATOM 5782 O O . LYS B 1 332 ? -18.672 16.453 -12.367 1 30 332 LYS B O 1
ATOM 5787 N N . ALA B 1 333 ? -19.422 17.109 -14.391 1 28.08 333 ALA B N 1
ATOM 5788 C CA . ALA B 1 333 ? -20.766 16.609 -14.172 1 28.08 333 ALA B CA 1
ATOM 5789 C C . ALA B 1 333 ? -20.781 15.086 -14.07 1 28.08 333 ALA B C 1
ATOM 5791 O O . ALA B 1 333 ? -21.531 14.516 -13.273 1 28.08 333 ALA B O 1
ATOM 5792 N N . MET B 1 334 ? -19.984 14.438 -14.797 1 27.7 334 MET B N 1
ATOM 5793 C CA . MET B 1 334 ? -20.094 12.977 -14.789 1 27.7 334 MET B CA 1
ATOM 5794 C C . MET B 1 334 ? -19.594 12.406 -13.461 1 27.7 334 MET B C 1
ATOM 5796 O O . MET B 1 334 ? -20.062 11.352 -13.031 1 27.7 334 MET B O 1
ATOM 5800 N N . ASN B 1 335 ? -18.688 13.023 -12.859 1 26.92 335 ASN B N 1
ATOM 5801 C CA . ASN B 1 335 ? -18.312 12.523 -11.539 1 26.92 335 ASN B CA 1
ATOM 5802 C C . ASN B 1 335 ? -19.453 12.672 -10.539 1 26.92 335 ASN B C 1
ATOM 5804 O O . ASN B 1 335 ? -19.625 11.82 -9.664 1 26.92 335 ASN B O 1
ATOM 5808 N N . PHE B 1 336 ? -20.266 13.695 -10.664 1 27.31 336 PHE B N 1
ATOM 5809 C CA . PHE B 1 336 ? -21.438 13.883 -9.805 1 27.31 336 PHE B CA 1
ATOM 5810 C C . PHE B 1 336 ? -22.469 12.797 -10.062 1 27.31 336 PHE B C 1
ATOM 5812 O O . PHE B 1 336 ? -23.031 12.227 -9.125 1 27.31 336 PHE B O 1
ATOM 5819 N N . LEU B 1 337 ? -22.734 12.492 -11.305 1 30.17 337 LEU B N 1
ATOM 5820 C CA . LEU B 1 337 ? -23.812 11.578 -11.648 1 30.17 337 LEU B CA 1
ATOM 5821 C C . LEU B 1 337 ? -23.5 10.164 -11.172 1 30.17 337 LEU B C 1
ATOM 5823 O O . LEU B 1 337 ? -24.375 9.477 -10.625 1 30.17 337 LEU B O 1
ATOM 5827 N N . MET B 1 338 ? -22.359 9.75 -11.297 1 28.05 338 MET B N 1
ATOM 5828 C CA . MET B 1 338 ? -22.094 8.367 -10.906 1 28.05 338 MET B CA 1
ATOM 5829 C C . MET B 1 338 ? -22.25 8.195 -9.398 1 28.05 338 MET B C 1
ATOM 5831 O O . MET B 1 338 ? -22.438 7.078 -8.914 1 28.05 338 MET B O 1
ATOM 5835 N N . MET B 1 339 ? -22.156 9.203 -8.695 1 27.19 339 MET B N 1
ATOM 5836 C CA . MET B 1 339 ? -22.562 9.172 -7.297 1 27.19 339 MET B CA 1
ATOM 5837 C C . MET B 1 339 ? -24.047 8.883 -7.168 1 27.19 339 MET B C 1
ATOM 5839 O O . MET B 1 339 ? -24.469 8.188 -6.242 1 27.19 339 MET B O 1
ATOM 5843 N N . TYR B 1 340 ? -24.797 9.555 -8.062 1 27.69 340 TYR B N 1
ATOM 5844 C CA . TYR B 1 340 ? -26.25 9.445 -7.957 1 27.69 340 TYR B CA 1
ATOM 5845 C C . TYR B 1 340 ? -26.703 8.016 -8.188 1 27.69 340 TYR B C 1
ATOM 5847 O O . TYR B 1 340 ? -27.609 7.527 -7.496 1 27.69 340 TYR B O 1
ATOM 5855 N N . ILE B 1 341 ? -26.234 7.371 -9.305 1 29.06 341 ILE B N 1
ATOM 5856 C CA . ILE B 1 341 ? -26.859 6.086 -9.625 1 29.06 341 ILE B CA 1
ATOM 5857 C C . ILE B 1 341 ? -26.609 5.098 -8.492 1 29.06 341 ILE B C 1
ATOM 5859 O O . ILE B 1 341 ? -27.484 4.309 -8.148 1 29.06 341 ILE B O 1
ATOM 5863 N N . ASN B 1 342 ? -25.359 4.977 -8.156 1 30.53 342 ASN B N 1
ATOM 5864 C CA . ASN B 1 342 ? -25.141 3.787 -7.336 1 30.53 342 ASN B CA 1
ATOM 5865 C C . ASN B 1 342 ? -25.719 3.959 -5.934 1 30.53 342 ASN B C 1
ATOM 5867 O O . ASN B 1 342 ? -25.391 3.189 -5.027 1 30.53 342 ASN B O 1
ATOM 5871 N N . GLY B 1 343 ? -27.078 4.574 -5.656 1 28.55 343 GLY B N 1
ATOM 5872 C CA . GLY B 1 343 ? -28.109 4.676 -4.641 1 28.55 343 GLY B CA 1
ATOM 5873 C C . GLY B 1 343 ? -27.625 5.32 -3.357 1 28.55 343 GLY B C 1
ATOM 5874 O O . GLY B 1 343 ? -28.359 5.359 -2.365 1 28.55 343 GLY B O 1
ATOM 5875 N N . ILE B 1 344 ? -26.422 5.281 -3.135 1 25.45 344 ILE B N 1
ATOM 5876 C CA . ILE B 1 344 ? -26.266 5.738 -1.758 1 25.45 344 ILE B CA 1
ATOM 5877 C C . ILE B 1 344 ? -26.438 7.254 -1.693 1 25.45 344 ILE B C 1
ATOM 5879 O O . ILE B 1 344 ? -25.625 8.008 -2.229 1 25.45 344 ILE B O 1
ATOM 5883 N N . ILE B 1 345 ? -27.719 7.766 -1.951 1 25.09 345 ILE B N 1
ATOM 5884 C CA . ILE B 1 345 ? -28.203 9.133 -1.835 1 25.09 345 ILE B CA 1
ATOM 5885 C C . ILE B 1 345 ? -27.766 9.727 -0.497 1 25.09 345 ILE B C 1
ATOM 5887 O O . ILE B 1 345 ? -28.031 9.148 0.561 1 25.09 345 ILE B O 1
ATOM 5891 N N . PRO B 1 346 ? -26.844 10.461 -0.377 1 22.94 346 PRO B N 1
ATOM 5892 C CA . PRO B 1 346 ? -26.969 11.039 0.963 1 22.94 346 PRO B CA 1
ATOM 5893 C C . PRO B 1 346 ? -28.312 11.719 1.194 1 22.94 346 PRO B C 1
ATOM 5895 O O . PRO B 1 346 ? -28.953 12.164 0.24 1 22.94 346 PRO B O 1
ATOM 5898 N N . GLN B 1 347 ? -29.188 11.391 2.217 1 25.09 347 GLN B N 1
ATOM 5899 C CA . GLN B 1 347 ? -30.484 11.922 2.625 1 25.09 347 GLN B CA 1
ATOM 5900 C C . GLN B 1 347 ? -30.531 13.438 2.449 1 25.09 347 GLN B C 1
ATOM 5902 O O . GLN B 1 347 ? -31.609 14.008 2.236 1 25.09 347 GLN B O 1
ATOM 5907 N N . VAL B 1 348 ? -29.391 14.109 2.627 1 23.77 348 VAL B N 1
ATOM 5908 C CA . VAL B 1 348 ? -29.656 15.516 2.914 1 23.77 348 VAL B CA 1
ATOM 5909 C C . VAL B 1 348 ? -30.094 16.234 1.635 1 23.77 348 VAL B C 1
ATOM 5911 O O . VAL B 1 348 ? -30.672 17.312 1.688 1 23.77 348 VAL B O 1
ATOM 5914 N N . LEU B 1 349 ? -29.703 15.68 0.519 1 24.42 349 LEU B N 1
ATOM 5915 C CA . LEU B 1 349 ? -29.953 16.594 -0.586 1 24.42 349 LEU B CA 1
ATOM 5916 C C . LEU B 1 349 ? -31.438 16.609 -0.948 1 24.42 349 LEU B C 1
ATOM 5918 O O . LEU B 1 349 ? -31.844 17.266 -1.921 1 24.42 349 LEU B O 1
ATOM 5922 N N . ALA B 1 350 ? -32.156 15.625 -0.413 1 24.47 350 ALA B N 1
ATOM 5923 C CA . ALA B 1 350 ? -33.562 15.633 -0.845 1 24.47 350 ALA B CA 1
ATOM 5924 C C . ALA B 1 350 ? -34.25 16.922 -0.419 1 24.47 350 ALA B C 1
ATOM 5926 O O . ALA B 1 350 ? -35.312 17.266 -0.93 1 24.47 350 ALA B O 1
ATOM 5927 N N . VAL B 1 351 ? -33.75 17.5 0.71 1 23.36 351 VAL B N 1
ATOM 5928 C CA . VAL B 1 351 ? -34.688 18.422 1.349 1 23.36 351 VAL B CA 1
ATOM 5929 C C . VAL B 1 351 ? -34.875 19.656 0.469 1 23.36 351 VAL B C 1
ATOM 5931 O O . VAL B 1 351 ? -35.906 20.344 0.559 1 23.36 351 VAL B O 1
ATOM 5934 N N . LYS B 1 352 ? -33.906 19.906 -0.396 1 22.92 352 LYS B N 1
ATOM 5935 C CA . LYS B 1 352 ? -34.031 21.312 -0.798 1 22.92 352 LYS B CA 1
ATOM 5936 C C . LYS B 1 352 ? -35.156 21.484 -1.795 1 22.92 352 LYS B C 1
ATOM 5938 O O . LYS B 1 352 ? -35.688 22.594 -1.967 1 22.92 352 LYS B O 1
ATOM 5943 N N . TRP B 1 353 ? -35.438 20.469 -2.549 1 24.67 353 TRP B N 1
ATOM 5944 C CA . TRP B 1 353 ? -36.219 20.953 -3.684 1 24.67 353 TRP B CA 1
ATOM 5945 C C . TRP B 1 353 ? -37.625 21.328 -3.258 1 24.67 353 TRP B C 1
ATOM 5947 O O . TRP B 1 353 ? -38.438 21.766 -4.082 1 24.67 353 TRP B O 1
ATOM 5957 N N . GLN B 1 354 ? -38.031 20.797 -2.043 1 21.59 354 GLN B N 1
ATOM 5958 C CA . GLN B 1 354 ? -39.469 20.984 -1.916 1 21.59 354 GLN B CA 1
ATOM 5959 C C . GLN B 1 354 ? -39.812 22.469 -1.884 1 21.59 354 GLN B C 1
ATOM 5961 O O . GLN B 1 354 ? -40.969 22.844 -2.004 1 21.59 354 GLN B O 1
ATOM 5966 N N . GLY B 1 355 ? -38.781 23.266 -1.333 1 22.36 355 GLY B N 1
ATOM 5967 C CA . GLY B 1 355 ? -39.406 24.422 -0.683 1 22.36 355 GLY B CA 1
ATOM 5968 C C . GLY B 1 355 ? -39.969 25.406 -1.661 1 22.36 355 GLY B C 1
ATOM 5969 O O . GLY B 1 355 ? -40.406 26.5 -1.266 1 22.36 355 GLY B O 1
ATOM 5970 N N . GLU B 1 356 ? -39.688 25.266 -2.945 1 23.34 356 GLU B N 1
ATOM 5971 C CA . GLU B 1 356 ? -40 26.531 -3.602 1 23.34 356 GLU B CA 1
ATOM 5972 C C . GLU B 1 356 ? -41.531 26.75 -3.602 1 23.34 356 GLU B C 1
ATOM 5974 O O . GLU B 1 356 ? -42 27.781 -4.098 1 23.34 356 GLU B O 1
ATOM 5979 N N . GLU B 1 357 ? -42.188 25.641 -3.352 1 21.38 357 GLU B N 1
ATOM 5980 C CA . GLU B 1 357 ? -43.531 25.922 -3.857 1 21.38 357 GLU B CA 1
ATOM 5981 C C . GLU B 1 357 ? -44.156 27.109 -3.115 1 21.38 357 GLU B C 1
ATOM 5983 O O . GLU B 1 357 ? -44.906 27.891 -3.701 1 21.38 357 GLU B O 1
ATOM 5988 N N . LYS B 1 358 ? -44 26.969 -1.751 1 21.03 358 LYS B N 1
ATOM 5989 C CA . LYS B 1 358 ? -45.219 27.453 -1.106 1 21.03 358 LYS B CA 1
ATOM 5990 C C . LYS B 1 358 ? -45.312 28.969 -1.216 1 21.03 358 LYS B C 1
ATOM 5992 O O . LYS B 1 358 ? -46.312 29.547 -0.792 1 21.03 358 LYS B O 1
ATOM 5997 N N . TRP B 1 359 ? -44.125 29.672 -1.282 1 19.98 359 TRP B N 1
ATOM 5998 C CA . TRP B 1 359 ? -44.281 30.938 -0.578 1 19.98 359 TRP B CA 1
ATOM 5999 C C . TRP B 1 359 ? -45.25 31.859 -1.321 1 19.98 359 TRP B C 1
ATOM 6001 O O . TRP B 1 359 ? -45.312 33.062 -1.014 1 19.98 359 TRP B O 1
ATOM 6011 N N . HIS B 1 360 ? -45.781 31.391 -2.363 1 18.58 360 HIS B N 1
ATOM 6012 C CA . HIS B 1 360 ? -46.469 32.5 -3.016 1 18.58 360 HIS B CA 1
ATOM 6013 C C . HIS B 1 360 ? -47.562 33.062 -2.133 1 18.58 360 HIS B C 1
ATOM 6015 O O . HIS B 1 360 ? -48.344 33.906 -2.57 1 18.58 360 HIS B O 1
ATOM 6021 N N . ARG B 1 361 ? -47.812 32.219 -1.028 1 16.16 361 ARG B N 1
ATOM 6022 C CA . ARG B 1 361 ? -49.219 32.531 -0.816 1 16.16 361 ARG B CA 1
ATOM 6023 C C . ARG B 1 361 ? -49.406 34.031 -0.583 1 16.16 361 ARG B C 1
ATOM 6025 O O . ARG B 1 361 ? -48.469 34.719 -0.2 1 16.16 361 ARG B O 1
ATOM 6032 N N . ARG B 1 362 ? -50.719 34.406 -0.003 1 15.88 362 ARG B N 1
ATOM 6033 C CA . ARG B 1 362 ? -51.812 35.344 -0.066 1 15.88 362 ARG B CA 1
ATOM 6034 C C . ARG B 1 362 ? -51.531 36.594 0.75 1 15.88 362 ARG B C 1
ATOM 6036 O O . ARG B 1 362 ? -50.844 36.531 1.763 1 15.88 362 ARG B O 1
ATOM 6043 N N . LYS B 1 363 ? -52.062 37.75 0.265 1 18.92 363 LYS B N 1
ATOM 6044 C CA . LYS B 1 363 ? -52.344 39.156 0.157 1 18.92 363 LYS B CA 1
ATOM 6045 C C . LYS B 1 363 ? -52.969 39.688 1.456 1 18.92 363 LYS B C 1
ATOM 6047 O O . LYS B 1 363 ? -52.875 40.906 1.73 1 18.92 363 LYS B O 1
ATOM 6052 N N . VAL B 1 364 ? -53.875 38.875 2.217 1 16.16 364 VAL B N 1
ATOM 6053 C CA . VAL B 1 364 ? -55.125 39.594 2.52 1 16.16 364 VAL B CA 1
ATOM 6054 C C . VAL B 1 364 ? -54.906 40.531 3.682 1 16.16 364 VAL B C 1
ATOM 6056 O O . VAL B 1 364 ? -54.062 40.312 4.527 1 16.16 364 VAL B O 1
ATOM 6059 N N . LYS B 1 365 ? -55.969 41.469 4.02 1 17.17 365 LYS B N 1
ATOM 6060 C CA . LYS B 1 365 ? -56.5 42.781 4.312 1 17.17 365 LYS B CA 1
ATOM 6061 C C . LYS B 1 365 ? -56.625 43.031 5.816 1 17.17 365 LYS B C 1
ATOM 6063 O O . LYS B 1 365 ? -56.938 44.125 6.262 1 17.17 365 LYS B O 1
ATOM 6068 N N . GLN B 1 366 ? -56.531 41.938 6.738 1 16.55 366 GLN B N 1
ATOM 6069 C CA . GLN B 1 366 ? -57.5 42.344 7.758 1 16.55 366 GLN B CA 1
ATOM 6070 C C . GLN B 1 366 ? -56.969 43.531 8.562 1 16.55 366 GLN B C 1
ATOM 6072 O O . GLN B 1 366 ? -55.875 43.5 9.078 1 16.55 366 GLN B O 1
ATOM 6077 N N . LYS B 1 367 ? -57.75 44.656 8.57 1 16.67 367 LYS B N 1
ATOM 6078 C CA . LYS B 1 367 ? -57.906 46.062 8.977 1 16.67 367 LYS B CA 1
ATOM 6079 C C . LYS B 1 367 ? -57.906 46.188 10.492 1 16.67 367 LYS B C 1
ATOM 6081 O O . LYS B 1 367 ? -57.938 47.312 11.023 1 16.67 367 LYS B O 1
ATOM 6086 N N . TRP B 1 368 ? -57.938 45.094 11.383 1 16.34 368 TRP B N 1
ATOM 6087 C CA . TRP B 1 368 ? -58.781 45.562 12.484 1 16.34 368 TRP B CA 1
ATOM 6088 C C . TRP B 1 368 ? -58.156 46.719 13.219 1 16.34 368 TRP B C 1
ATOM 6090 O O . TRP B 1 368 ? -56.938 46.719 13.461 1 16.34 368 TRP B O 1
ATOM 6100 N N . ARG B 1 369 ? -58.938 47.781 13.547 1 15.73 369 ARG B N 1
ATOM 6101 C CA . ARG B 1 369 ? -59.125 49.188 13.914 1 15.73 369 ARG B CA 1
ATOM 6102 C C . ARG B 1 369 ? -58.781 49.406 15.383 1 15.73 369 ARG B C 1
ATOM 6104 O O . ARG B 1 369 ? -59.031 50.5 15.922 1 15.73 369 ARG B O 1
ATOM 6111 N N . SER B 1 370 ? -58.125 48.438 16.125 1 16.55 370 SER B N 1
ATOM 6112 C CA . SER B 1 370 ? -58.594 48.781 17.453 1 16.55 370 SER B CA 1
ATOM 6113 C C . SER B 1 370 ? -58.188 50.219 17.812 1 16.55 370 SER B C 1
ATOM 6115 O O . SER B 1 370 ? -57.156 50.688 17.359 1 16.55 370 SER B O 1
ATOM 6117 N N . GLY B 1 371 ? -59.031 50.969 18.594 1 15.83 371 GLY B N 1
ATOM 6118 C CA . GLY B 1 371 ? -59.406 52.312 19 1 15.83 371 GLY B CA 1
ATOM 6119 C C . GLY B 1 371 ? -58.406 52.938 19.969 1 15.83 371 GLY B C 1
ATOM 6120 O O . GLY B 1 371 ? -58.219 52.438 21.078 1 15.83 371 GLY B O 1
ATOM 6121 N N . CYS B 1 372 ? -57.25 53.562 19.547 1 16.23 372 CYS B N 1
ATOM 6122 C CA . CYS B 1 372 ? -56.312 54.438 20.25 1 16.23 372 CYS B CA 1
ATOM 6123 C C . CYS B 1 372 ? -57.062 55.562 20.938 1 16.23 372 CYS B C 1
ATOM 6125 O O . CYS B 1 372 ? -57 56.719 20.484 1 16.23 372 CYS B O 1
ATOM 6127 N N . LYS B 1 373 ? -58.156 55.312 21.641 1 16.02 373 LYS B N 1
ATOM 6128 C CA . LYS B 1 373 ? -58.656 56.656 21.938 1 16.02 373 LYS B CA 1
ATOM 6129 C C . LYS B 1 373 ? -57.594 57.5 22.641 1 16.02 373 LYS B C 1
ATOM 6131 O O . LYS B 1 373 ? -56.719 56.969 23.312 1 16.02 373 LYS B O 1
ATOM 6136 N N . GLY B 1 374 ? -57.656 58.844 22.469 1 15.8 374 GLY B N 1
ATOM 6137 C CA . GLY B 1 374 ? -57 60.156 22.453 1 15.8 374 GLY B CA 1
ATOM 6138 C C . GLY B 1 374 ? -56.625 60.656 23.844 1 15.8 374 GLY B C 1
ATOM 6139 O O . GLY B 1 374 ? -55.531 61.156 24.031 1 15.8 374 GLY B O 1
ATOM 6140 N N . SER B 1 375 ? -57.688 60.906 24.766 1 15.2 375 SER B N 1
ATOM 6141 C CA . SER B 1 375 ? -57.875 62.312 25.094 1 15.2 375 SER B CA 1
ATOM 6142 C C . SER B 1 375 ? -56.844 62.812 26.094 1 15.2 375 SER B C 1
ATOM 6144 O O . SER B 1 375 ? -56.094 62 26.672 1 15.2 375 SER B O 1
ATOM 6146 N N . GLN B 1 376 ? -57.375 63.812 27.031 1 15.41 376 GLN B N 1
ATOM 6147 C CA . GLN B 1 376 ? -57.281 65.188 27.375 1 15.41 376 GLN B CA 1
ATOM 6148 C C . GLN B 1 376 ? -56.344 65.438 28.562 1 15.41 376 GLN B C 1
ATOM 6150 O O . GLN B 1 376 ? -56 64.5 29.281 1 15.41 376 GLN B O 1
ATOM 6155 N N . LEU B 1 377 ? -56.469 66.625 29.141 1 15.31 377 LEU B N 1
ATOM 6156 C CA . LEU B 1 377 ? -55.906 67.875 29.609 1 15.31 377 LEU B CA 1
ATOM 6157 C C . LEU B 1 377 ? -55.469 67.812 31.062 1 15.31 377 LEU B C 1
ATOM 6159 O O . LEU B 1 377 ? -54.406 68.25 31.438 1 15.31 377 LEU B O 1
ATOM 6163 N N . GLU B 1 378 ? -56.531 67.625 31.953 1 15.02 378 GLU B N 1
ATOM 6164 C CA . GLU B 1 378 ? -56.781 68.75 32.844 1 15.02 378 GLU B CA 1
ATOM 6165 C C . GLU B 1 378 ? -55.75 68.75 33.969 1 15.02 378 GLU B C 1
ATOM 6167 O O . GLU B 1 378 ? -55.062 67.75 34.219 1 15.02 378 GLU B O 1
ATOM 6172 N N . SER B 1 379 ? -56.281 69.25 35.094 1 15.02 379 SER B N 1
ATOM 6173 C CA . SER B 1 379 ? -56.156 70.438 35.969 1 15.02 379 SER B CA 1
ATOM 6174 C C . SER B 1 379 ? -55.281 70.125 37.188 1 15.02 379 SER B C 1
ATOM 6176 O O . SER B 1 379 ? -54.344 70.812 37.469 1 15.02 379 SER B O 1
ATOM 6178 N N . SER B 1 380 ? -56 69.812 38.25 1 15.2 380 SER B N 1
ATOM 6179 C CA . SER B 1 380 ? -56.094 70.688 39.375 1 15.2 380 SER B CA 1
ATOM 6180 C C . SER B 1 380 ? -55 70.438 40.406 1 15.2 380 SER B C 1
ATOM 6182 O O . SER B 1 380 ? -54.281 71.375 40.781 1 15.2 380 SER B O 1
ATOM 6184 N N . GLN B 1 381 ? -55.5 70 41.531 1 15.21 381 GLN B N 1
ATOM 6185 C CA . GLN B 1 381 ? -55.531 70.812 42.781 1 15.21 381 GLN B CA 1
ATOM 6186 C C . GLN B 1 381 ? -54.344 70.5 43.656 1 15.21 381 GLN B C 1
ATOM 6188 O O . GLN B 1 381 ? -53.656 71.375 44.125 1 15.21 381 GLN B O 1
ATOM 6193 N N . LYS B 1 382 ? -54.531 69.438 44.469 1 17.36 382 LYS B N 1
ATOM 6194 C CA . LYS B 1 382 ? -54.625 69.812 45.875 1 17.36 382 LYS B CA 1
ATOM 6195 C C . LYS B 1 382 ? -53.25 69.938 46.531 1 17.36 382 LYS B C 1
ATOM 6197 O O . LYS B 1 382 ? -52.344 69.188 46.125 1 17.36 382 LYS B O 1
ATOM 6202 N N . GLU B 1 383 ? -53.25 70.562 47.562 1 15.7 383 GLU B N 1
ATOM 6203 C CA . GLU B 1 383 ? -52.594 71.562 48.469 1 15.7 383 GLU B CA 1
ATOM 6204 C C . GLU B 1 383 ? -51.562 70.875 49.344 1 15.7 383 GLU B C 1
ATOM 6206 O O . GLU B 1 383 ? -50.438 71.375 49.438 1 15.7 383 GLU B O 1
ATOM 6211 N N . GLN B 1 384 ? -52.094 70.062 50.312 1 15.8 384 GLN B N 1
ATOM 6212 C CA . GLN B 1 384 ? -51.875 70.688 51.594 1 15.8 384 GLN B CA 1
ATOM 6213 C C . GLN B 1 384 ? -50.469 70.375 52.125 1 15.8 384 GLN B C 1
ATOM 6215 O O . GLN B 1 384 ? -49.844 69.438 51.656 1 15.8 384 GLN B O 1
ATOM 6220 N N . PRO B 1 385 ? -50.5 70 53.406 1 16.8 385 PRO B N 1
ATOM 6221 C CA . PRO B 1 385 ? -49.906 70.812 54.469 1 16.8 385 PRO B CA 1
ATOM 6222 C C . PRO B 1 385 ? -48.5 70.438 54.812 1 16.8 385 PRO B C 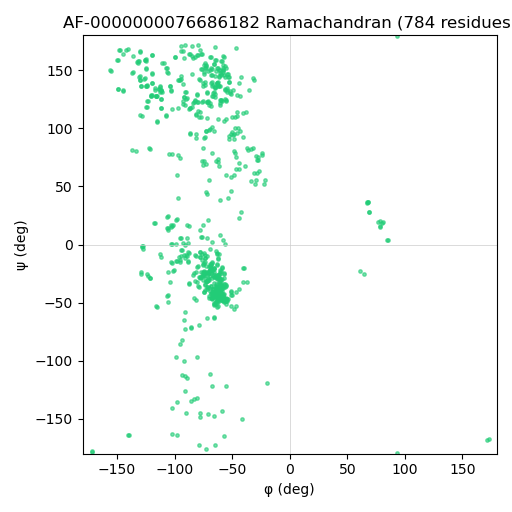1
ATOM 6224 O O . PRO B 1 385 ? -48 69.375 54.312 1 16.8 385 PRO B O 1
ATOM 6227 N N . ARG B 1 386 ? -48.375 69.875 56.125 1 17.31 386 ARG B N 1
ATOM 6228 C CA . ARG B 1 386 ? -47.844 70.562 57.281 1 17.31 386 ARG B CA 1
ATOM 6229 C C . ARG B 1 386 ? -46.438 70.125 57.562 1 17.31 386 ARG B C 1
ATOM 6231 O O . ARG B 1 386 ? -45.969 69.062 57.094 1 17.31 386 ARG B O 1
ATOM 6238 N N . LYS B 1 387 ? -46.125 70.438 58.688 1 17.7 387 LYS B N 1
ATOM 6239 C CA . LYS B 1 387 ? -45.188 71.25 59.5 1 17.7 387 LYS B CA 1
ATOM 6240 C C . LYS B 1 387 ? -44.156 70.312 60.156 1 17.7 387 LYS B C 1
ATOM 6242 O O . LYS B 1 387 ? -43.25 70.812 60.875 1 17.7 387 LYS B O 1
ATOM 6247 N N . ILE B 1 388 ? -44.031 69.062 59.781 1 20.27 388 ILE B N 1
ATOM 6248 C CA . ILE B 1 388 ? -43.594 68.5 61.062 1 20.27 388 ILE B CA 1
ATOM 6249 C C . ILE B 1 388 ? -42.344 69.25 61.562 1 20.27 388 ILE B C 1
ATOM 6251 O O . ILE B 1 388 ? -41.344 69.25 60.844 1 20.27 388 ILE B O 1
ATOM 6255 N N . PRO B 1 389 ? -42.656 70 62.562 1 18.59 389 PRO B N 1
ATOM 6256 C CA . PRO B 1 389 ? -41.781 71 63.25 1 18.59 389 PRO B CA 1
ATOM 6257 C C . PRO B 1 389 ? -40.406 70.438 63.562 1 18.59 389 PRO B C 1
ATOM 6259 O O . PRO B 1 389 ? -40.219 69.188 63.562 1 18.59 389 PRO B O 1
ATOM 6262 N N . GLU B 1 390 ? -39.688 71.312 63.906 1 19.61 390 GLU B N 1
ATOM 6263 C CA . GLU B 1 390 ? -38.344 71.75 64.25 1 19.61 390 GLU B CA 1
ATOM 6264 C C . GLU B 1 390 ? -37.938 71.25 65.625 1 19.61 390 GLU B C 1
ATOM 6266 O O . GLU B 1 390 ? -36.812 71.5 66.125 1 19.61 390 GLU B O 1
ATOM 6271 N N . PRO B 1 391 ? -38.625 70.25 66.188 1 20.14 391 PRO B N 1
ATOM 6272 C CA . PRO B 1 391 ? -38.438 70.688 67.562 1 20.14 391 PRO B CA 1
ATOM 6273 C C . PRO B 1 391 ? -37.094 71.312 67.812 1 20.14 391 PRO B C 1
ATOM 6275 O O . PRO B 1 391 ? -36.125 71 67.125 1 20.14 391 PRO B O 1
ATOM 6278 N N . SER B 1 392 ? -37.156 72.375 68.438 1 18.05 392 SER B N 1
ATOM 6279 C CA . SER B 1 392 ? -36.938 73.562 69.25 1 18.05 392 SER B CA 1
ATOM 6280 C C . SER B 1 392 ? -35.75 73.375 70.188 1 18.05 392 SER B C 1
ATOM 6282 O O . SER B 1 392 ? -34.844 74.188 70.25 1 18.05 392 SER B O 1
ATOM 6284 N N . LEU B 1 393 ? -36.156 73.5 71.75 1 18.36 393 LEU B N 1
ATOM 6285 C CA . LEU B 1 393 ? -36.281 73.938 73.125 1 18.36 393 LEU B CA 1
ATOM 6286 C C . LEU B 1 393 ? -35.625 72.938 74.125 1 18.36 393 LEU B C 1
ATOM 6288 O O . LEU B 1 393 ? -36.062 71.812 74.188 1 18.36 393 LEU B O 1
ATOM 6292 N N . GLN B 1 394 ? -34.594 73.312 75.312 1 19.47 394 GLN B N 1
ATOM 6293 C CA . GLN B 1 394 ? -33.75 74.5 75.125 1 19.47 394 GLN B CA 1
ATOM 6294 C C . GLN B 1 394 ? -32.75 74.25 74 1 19.47 394 GLN B C 1
ATOM 6296 O O . GLN B 1 394 ? -32.156 73.188 73.938 1 19.47 394 GLN B O 1
#

Organism: Amanita muscaria (strain Koide BX008) (NCBI:txid946122)

Solvent-accessible surface area (backbone atoms only — not comparable to full-atom values): 46475 Å² total; per-residue (Å²): 134,78,81,71,73,74,72,71,76,69,72,70,71,69,73,70,72,76,74,41,37,32,37,32,26,32,48,81,52,100,48,99,46,68,39,54,37,35,47,40,50,46,69,52,43,59,71,64,21,65,24,41,51,24,47,52,45,37,52,50,25,30,26,32,43,25,62,64,47,43,19,74,58,85,57,88,85,56,66,62,58,66,54,83,48,62,80,77,60,76,66,36,57,38,31,38,43,52,76,48,80,66,44,59,46,48,86,76,55,52,54,59,87,80,58,52,50,57,33,61,73,45,69,64,50,49,50,34,35,51,49,18,24,55,51,39,71,42,17,12,33,64,73,60,40,52,41,89,42,33,36,58,35,45,68,60,36,63,76,47,22,42,66,45,55,52,47,54,44,67,68,45,48,84,81,47,67,68,93,69,59,73,88,73,84,36,41,72,27,54,54,35,31,42,28,25,34,32,39,54,45,40,31,42,39,70,33,32,31,39,49,46,64,20,58,49,99,52,40,51,42,84,34,37,61,72,80,70,71,83,73,79,58,77,68,37,45,26,33,37,54,70,44,82,64,52,80,87,52,51,77,57,46,32,35,50,52,59,64,80,39,92,66,68,55,44,62,69,59,36,38,41,49,34,10,29,22,48,45,74,72,23,51,38,76,73,35,45,66,62,47,50,50,50,32,57,75,73,48,64,79,57,69,63,55,68,72,65,66,65,88,71,72,90,77,78,82,74,76,84,83,76,73,92,70,76,78,71,67,63,68,66,55,54,65,56,47,60,52,56,68,78,60,68,63,68,74,70,72,65,58,62,72,66,61,70,65,75,65,65,78,66,65,88,74,73,82,86,86,78,85,79,87,87,90,78,91,80,89,82,88,78,87,80,86,86,78,89,81,84,73,77,88,133,133,80,79,70,73,74,74,71,78,71,73,72,70,71,70,69,72,77,73,41,36,33,37,34,25,34,50,82,51,100,49,98,48,69,40,53,38,35,48,40,50,46,69,52,44,59,72,64,22,67,24,41,52,25,49,50,46,39,52,51,26,30,26,33,44,24,62,65,48,43,20,72,58,85,56,88,86,56,66,63,57,66,53,82,48,63,80,79,59,75,66,36,56,36,32,37,43,53,78,50,79,66,45,58,45,48,89,77,57,53,52,58,88,78,57,51,53,55,33,60,73,46,72,64,50,48,51,33,34,51,50,19,26,56,50,40,70,42,17,13,32,64,73,57,40,52,40,90,42,33,35,58,34,46,69,61,37,62,75,48,21,44,69,45,55,50,46,54,44,67,69,47,47,82,82,47,66,66,92,69,58,75,89,73,84,36,41,70,27,55,55,33,32,43,28,26,33,32,36,55,43,40,31,42,37,70,31,33,32,40,49,46,62,19,57,48,100,53,38,50,41,84,35,37,61,71,82,70,70,84,73,79,58,78,68,38,46,27,32,37,55,70,44,83,64,53,81,87,51,53,79,56,48,35,34,50,50,59,65,81,39,94,66,69,58,44,64,69,60,35,38,41,50,33,10,29,24,48,45,73,72,24,52,37,78,74,35,45,64,62,48,50,50,50,31,56,76,72,49,65,80,58,69,61,54,68,73,64,65,64,88,71,73,90,76,78,85,73,76,84,82,76,77,87,67,75,78,71,64,62,68,66,52,54,65,55,48,60,48,56,68,76,60,66,61,69,73,71,70,64,62,63,72,64,62,71,66,63,74,72,66,89,85,84,74,88,67,86,66,83,78,76,84,77,85,89,80,88,81,80,78,90,78,82,84,81,63,87,75,66,89,84,85,132

pLDDT: mean 72.12, std 31.65, range [14.73, 98.81]

Foldseek 3Di:
DPPPVPPPPPCPVPVPVPQFWEWEWEDADPDLDTWTWWIAGPVLLVLWWQQSLLVVQLLVCLFFLFHWAKPQDSDPPGDGDDRNDRDDDGPGYIYTYGPDHGLGFALPQFDPPPDDQDDDQDPLNVVLFCLLCVLQVQAAQFPRHGNVQKTFAFLRHVQQKFVNVVLLCVSRVVVDDVVQDDDARMSSGSLRTGIHGPVVSVCLRQLQKAKDWPPDPRDFQVGGDAPDDDDGDRIWIFIAGSHDDDPVCSVNHGTTGNRPGPRHRGPSSRSNSNNSSNSNVITDPRCCVVSVVSCVVRPPPRDGPPSPPDPDDPDPDPDDPDDPPDPPPPVVVVVVVVVVPVPPPDVPVVPPPVPPPPPPDPPPPDDDDDDDDDDDDDDDDDDDDDDDDDPDDD/DPPPPPPPPPCPVPVPVPQFWEWEWEDADVDLDTWTWWIAGPVLLVLWWQQSLLVVQLLCCLFFLFHWAKPQDSDPPGDGDDRNDRDDDGPGYIYTYGPDHGLGFDLPQFDPPPDDQDPDQDPLRVVLFCLLCVQQPQAAQFPRHGNVQKTFAFLRHVQQKFVQVVLLCVSRVVVDDVVQADDARMSSGSLRTGIHGPVVSVCLRQLQKAKDWPPDPRDFQVGGDAPDDDDGDRIWIFIAGSHDDDPVCSVNHGTTGNRPGPRHRDPSSRSNSNNSSSSNVITDPRCCVVSVVSCVVRPPPRDGPPSPPDPDDDDPPPDDPDDPPDPPPPPVVVVVVVVVPVPPPPVPVVPPPPPPPDPPDDDDDDPDDPDPDDDDDDDDDDDDDDDPDDDDDD

Sequence (788 aa):
MKCWWKRGKGEVEAHLLNISMVDIYLKVDNSNTFLHFLSIPLSDIHRLSIRPLKWIRFVAFSICGSHGQLHSTTAVNALPVDYNNTNVVESSTYYYIPEQPCAFVNQNGLTDQNQITSPEPTQQQRTFCQNVKGHHGQKCVFTGERALCCDATHIIPRSKGDEYIHKVIQLRSHLYEHSLEPAISGIDDVQNGICLESGLHSKFGQGYIAFLKTPNFALNPDDIPRVGQDPTPPNRTTLQQLQPPVPLFTFLNSLDSHSTGNLPPPTILLDYMYGVAAYNLWKVPAIHPVVNQYFSDNYKLIPLPPPQSGSSGSDTSAMHRHHNSHRWGLEKAMNFLMMYINGIIPQVLAVKWQGEEKWHRRKVKQKWRSGCKGSQLESSQKEQPRKIPEPSLQMKCWWKRGKGEVEAHLLNISMVDIYLKVDNSNTFLHFLSIPLSDIHRLSIRPLKWIRFVAFSICGSHGQLHSTTAVNALPVDYNNTNVVESSTYYYIPEQPCAFVNQNGLTDQNQITSPEPTQQQRTFCQNVKGHHGQKCVFTGERALCCDATHIIPRSKGDEYIHKVIQLRSHLYEHSLEPAISGIDDVQNGICLESGLHSKFGQGYIAFLKTPNFALNPDDIPRVGQDPTPPNRTTLQQLQPPVPLFTFLNSLDSHSTGNLPPPTILLDYMYGVAAYNLWKVPAIHPVVNQYFSDNYKLIPLPPPQSGSSGSDTSAMHRHHNSHRWGLEKAMNFLMMYINGIIPQVLAVKWQGEEKWHRRKVKQKWRSGCKGSQLESSQKEQPRKIPEPSLQ

Secondary structure (DSSP, 8-state):
--------------------EEEEEEE-SSSS-EEEEEEEEHHHHHHH-SSHHHHHHHHHHHHHTS-EEEESS--TTPPPP-TT---PPTT-EEEEEESS---PPPTT-S--TT----SSPPHHHHHHHHHHHHHTTTB-TTT--BGGGEEEEESS-GGGHHHHHHHHHHHHGGGS-GGG-----STT-GGGEEEEEHHHHHHHHHTSEEEEEES-SS--GGGS---SPSSPPSSEEEEEESSPPPGGGGGGTTEEP---SS-PPPHHHHHHHHHHHHHHHHB-GGGHHHHHHHHHHHTTTSPPPP-------------------GGGSHHHHHHHHHHHHTS---GGGGSGGGGGSTT-TT--------------------------------/--------------------EEEEEEE-SSSS-EEEEEEEEHHHHHHH-SSHHHHHHHHHHHHHTS-EEEESS--TTPPPP-TT---PPTT-EEEEEESS---PPPTT-S--TT----SSPPHHHHHHHHHHHHHTTTB-TTT--BGGGEEEEESS-GGG-HHHHHHHHHHHGGGS-GGGS----STT-GGGEEEEEHHHHHHHHHTSEEEEEES-SS--GGGS---SPSSPPSSEEEEEESSPPPGGGGGGTTEEP---SS-PPPHHHHHHHHHHHHHHHHB-GGGHHHHHHHHHHHTTTSPPPP-------------------GGGSHHHHHHHHHHHHTS---GGGGGGGGGGSGGG----------------------------------

Radius of gyration: 38.54 Å; Cα contacts (8 Å, |Δi|>4): 1143; chains: 2; bounding box: 125×148×119 Å

InterPro domains:
  IPR003615 HNH nuclease [PF13391] (140-211)